Protein 3RU6 (pdb70)

Secondary structure (DSSP, 8-state):
-PEEEEE---SSHHHHHHHHHHTTTSS-EEEE-HHHHHHHTHHHHHHHHHH---EEEEEEEE-S-HHHHHHHHHHHHTTT-SEEEEEGGG-HHHHHHHHHHHTTSSSPPEEEEE-S-TT--HHHHHHHHSS-HHHHHHHHHHHHHHTT-SEEE--TTTHHHHHHHS-TTSEEEE----TT---SHHHHHHTT-SEEEE-HHHHTSS-HHHHHHHHHHHH-/--EEEEE---SSHHHHHHHHHHTTT-S-EEEEEHHHHHHHTHHHHHHHHTT---EEEEEEEE-S-HHHHHHHHHHHHTTT-SEEEEEGGG-HHHHHHHHHHHTTSSSPPEEEEE-S-TT--HHHHHHHHSS-HHHHHHHHHHHHHHTT--EEE--TTTHHHHHHHS-TTSEEEE----TT-----SHHHHHHTT-SEEEE-HHHHTSS-HHHHHHHHHHHH-/-EEEEE---SSHHHHHHHHHHTTTSS-EEEE-HHHHHHHHHHHHHHHHHH---EEEEEEEE-S-HHHHHHHHHHHHTTT-SEEEEEGGG-HHHHHHHHHHHTTSSS--EEEEE-S-TT--HHHHHHHHSS-HHHHHHHHHHHHHHTT--EEE--TTTHHHHHHHS-TTSEEEE-S--TT---HHHHHHTT-SEEEE-HHHHTSS-HHHHHHHHHHHH-/-EEEEE---SSHHHHHHHHHHTTT-S-EEEE-HHHHHHHHHHHHHHHHHH---EEEEEEEE-S-HHHHHHHHHHHHTTT-SEEEEEGGG-HHHHHHHHHHHTTSSS--EEEEE-S-TT--HHHHHHHHSS-HHHHHHHHHHHHHHTT--EEE--TTTHHHHHHHS-TTSEEEE----TT---SHHHHHHTT-SEEEE-HHHHTSS-HHHHHHHHHHH-

B-factor: mean 32.77, std 9.28, range [3.67, 71.97]

Nearest PDB structures (foldseek):
  3ru6-assembly2_B  TM=1.005E+00  e=9.379E-45  Campylobacter jejuni subsp. jejuni NCTC 11168 = ATCC 700819
  3ru6-assembly1_D  TM=1.003E+00  e=3.438E-42  Campylobacter jejuni subsp. jejuni NCTC 11168 = ATCC 700819
  3ru6-assembly2_C  TM=1.003E+00  e=3.361E-41  Campylobacter jejuni subsp. jejuni NCTC 11168 = ATCC 700819
  8cso-assembly2_D  TM=9.507E-01  e=3.913E-22  Klebsiella pneumoniae subsp. pneumoniae HS11286
  3nqe-assembly1_A  TM=8.770E-01  e=2.969E-15  Methanothermobacter thermautotrophicus

Structure (mmCIF, N/CA/C/O backbone):
data_3RU6
#
_entry.id   3RU6
#
_cell.length_a   44.598
_cell.length_b   108.308
_cell.length_c   97.707
_cell.angle_alpha   90.00
_cell.angle_beta   95.73
_cell.angle_gamma   90.00
#
_symmetry.space_group_name_H-M   'P 1 21 1'
#
loop_
_entity.id
_entity.type
_entity.pdbx_description
1 polymer "Orotidine 5'-phosphate decarboxylase"
2 non-polymer 'CHLORIDE ION'
3 non-polymer 'IODIDE ION'
4 water water
#
loop_
_atom_site.group_PDB
_atom_site.id
_atom_site.type_symbol
_atom_site.label_atom_id
_atom_site.label_alt_id
_atom_site.label_comp_id
_atom_site.label_asym_id
_atom_site.label_entity_id
_atom_site.label_seq_id
_atom_site.pdbx_PDB_ins_code
_atom_site.Cartn_x
_atom_site.Cartn_y
_atom_site.Cartn_z
_atom_site.occupancy
_atom_site.B_iso_or_equiv
_atom_site.auth_seq_id
_atom_site.auth_comp_id
_atom_site.auth_asym_id
_atom_site.auth_atom_id
_atom_site.pdbx_PDB_model_num
ATOM 1 N N . ALA A 1 24 ? -2.998 13.864 34.994 1.00 41.24 0 ALA A N 1
ATOM 2 C CA . ALA A 1 24 ? -4.385 13.720 35.494 1.00 40.22 0 ALA A CA 1
ATOM 3 C C . ALA A 1 24 ? -4.531 12.488 36.404 1.00 37.80 0 ALA A C 1
ATOM 4 O O . ALA A 1 24 ? -3.691 11.584 36.400 1.00 38.39 0 ALA A O 1
ATOM 6 N N . MET A 1 25 ? -5.594 12.497 37.196 1.00 36.34 1 MET A N 1
ATOM 7 C CA . MET A 1 25 ? -5.922 11.422 38.126 1.00 34.37 1 MET A CA 1
ATOM 8 C C . MET A 1 25 ? -5.998 10.076 37.390 1.00 31.74 1 MET A C 1
ATOM 9 O O . MET A 1 25 ? -6.688 9.957 36.381 1.00 31.52 1 MET A O 1
ATOM 14 N N . LYS A 1 26 ? -5.311 9.060 37.904 1.00 29.64 2 LYS A N 1
ATOM 15 C CA . LYS A 1 26 ? -5.306 7.750 37.261 1.00 28.38 2 LYS A CA 1
ATOM 16 C C . LYS A 1 26 ? -6.256 6.777 37.951 1.00 27.24 2 LYS A C 1
ATOM 17 O O . LYS A 1 26 ? -6.292 6.713 39.178 1.00 26.75 2 LYS A O 1
ATOM 23 N N . LEU A 1 27 ? -7.006 6.017 37.153 1.00 25.78 3 LEU A N 1
ATOM 24 C CA . LEU A 1 27 ? -7.981 5.038 37.665 1.00 25.29 3 LEU A CA 1
ATOM 25 C C . LEU A 1 27 ? -7.414 3.634 37.741 1.00 23.98 3 LEU A C 1
ATOM 26 O O . LEU A 1 27 ? -6.949 3.088 36.753 1.00 23.87 3 LEU A O 1
ATOM 31 N N . CYS A 1 28 ? -7.454 3.060 38.931 1.00 23.51 4 CYS A N 1
ATOM 32 C CA . CYS A 1 28 ? -6.992 1.701 39.147 1.00 23.45 4 CYS A CA 1
ATOM 33 C C . CYS A 1 28 ? -8.214 0.900 39.588 1.00 22.93 4 CYS A C 1
ATOM 34 O O . CYS A 1 28 ? -9.000 1.366 40.430 1.00 23.67 4 CYS A O 1
ATOM 37 N N . VAL A 1 29 ? -8.415 -0.261 38.982 1.00 22.65 5 VAL A N 1
ATOM 38 C CA . VAL A 1 29 ? -9.531 -1.120 39.311 1.00 22.45 5 VAL A CA 1
ATOM 39 C C . VAL A 1 29 ? -9.022 -2.270 40.183 1.00 22.92 5 VAL A C 1
ATOM 40 O O . VAL A 1 29 ? -8.043 -2.929 39.820 1.00 22.10 5 VAL A O 1
ATOM 44 N N . ALA A 1 30 ? -9.664 -2.486 41.326 1.00 22.12 6 ALA A N 1
ATOM 45 C CA . ALA A 1 30 ? -9.291 -3.576 42.233 1.00 22.62 6 ALA A CA 1
ATOM 46 C C . ALA A 1 30 ? -9.837 -4.886 41.682 1.00 23.41 6 ALA A C 1
ATOM 47 O O . ALA A 1 30 ? -11.050 -5.067 41.614 1.00 24.37 6 ALA A O 1
ATOM 49 N N . LEU A 1 31 ? -8.952 -5.793 41.262 1.00 24.40 7 LEU A N 1
ATOM 50 C CA . LEU A 1 31 ? -9.376 -7.106 40.730 1.00 25.16 7 LEU A CA 1
ATOM 51 C C . LEU A 1 31 ? -9.639 -8.042 41.878 1.00 25.91 7 LEU A C 1
ATOM 52 O O . LEU A 1 31 ? -8.884 -8.982 42.094 1.00 25.97 7 LEU A O 1
ATOM 57 N N . ASP A 1 32 ? -10.731 -7.810 42.595 1.00 25.91 8 ASP A N 1
ATOM 58 C CA . ASP A 1 32 ? -11.040 -8.613 43.772 1.00 26.48 8 ASP A CA 1
ATOM 59 C C . ASP A 1 32 ? -12.195 -9.584 43.624 1.00 27.30 8 ASP A C 1
ATOM 60 O O . ASP A 1 32 ? -12.835 -9.907 44.604 1.00 28.36 8 ASP A O 1
ATOM 65 N N . LEU A 1 33 ? -12.482 -10.032 42.402 1.00 28.95 9 LEU A N 1
ATOM 66 C CA . LEU A 1 33 ? -13.523 -11.047 42.218 1.00 29.38 9 LEU A CA 1
ATOM 67 C C . LEU A 1 33 ? -12.928 -12.301 42.900 1.00 29.63 9 LEU A C 1
ATOM 68 O O . LEU A 1 33 ? -11.715 -12.409 43.031 1.00 29.56 9 LEU A O 1
ATOM 73 N N . SER A 1 34 ? -13.766 -13.251 43.300 1.00 30.67 10 SER A N 1
ATOM 74 C CA . SER A 1 34 ? -13.284 -14.414 44.060 1.00 31.36 10 SER A CA 1
ATOM 75 C C . SER A 1 34 ? -12.434 -15.470 43.372 1.00 30.93 10 SER A C 1
ATOM 76 O O . SER A 1 34 ? -11.674 -16.156 44.047 1.00 31.37 10 SER A O 1
ATOM 79 N N . THR A 1 35 ? -12.546 -15.622 42.059 1.00 30.75 11 THR A N 1
ATOM 80 C CA . THR A 1 35 ? -11.769 -16.632 41.369 1.00 30.33 11 THR A CA 1
ATOM 81 C C . THR A 1 35 ? -10.941 -16.028 40.261 1.00 30.05 11 THR A C 1
ATOM 82 O O . THR A 1 35 ? -11.276 -14.978 39.717 1.00 28.45 11 THR A O 1
ATOM 86 N N . LYS A 1 36 ? -9.882 -16.718 39.894 1.00 29.36 12 LYS A N 1
ATOM 87 C CA . LYS A 1 36 ? -9.031 -16.235 38.836 1.00 30.18 12 LYS A CA 1
ATOM 88 C C . LYS A 1 36 ? -9.748 -16.129 37.473 1.00 29.93 12 LYS A C 1
ATOM 89 O O . LYS A 1 36 ? -9.473 -15.205 36.703 1.00 28.73 12 LYS A O 1
ATOM 95 N N A GLU A 1 37 ? -10.657 -17.052 37.183 0.50 30.30 13 GLU A N 1
ATOM 96 N N B GLU A 1 37 ? -10.685 -17.048 37.222 0.50 30.33 13 GLU A N 1
ATOM 97 C CA A GLU A 1 37 ? -11.384 -16.981 35.922 0.50 30.99 13 GLU A CA 1
ATOM 98 C CA B GLU A 1 37 ? -11.482 -17.042 35.988 0.50 31.08 13 GLU A CA 1
ATOM 99 C C A GLU A 1 37 ? -12.201 -15.683 35.864 0.50 29.75 13 GLU A C 1
ATOM 100 C C B GLU A 1 37 ? -12.221 -15.720 35.873 0.50 29.83 13 GLU A C 1
ATOM 101 O O A GLU A 1 37 ? -12.232 -15.016 34.832 0.50 29.78 13 GLU A O 1
ATOM 102 O O B GLU A 1 37 ? -12.214 -15.075 34.827 0.50 29.85 13 GLU A O 1
ATOM 113 N N . GLU A 1 38 ? -12.854 -15.327 36.971 1.00 29.01 14 GLU A N 1
ATOM 114 C CA . GLU A 1 38 ? -13.646 -14.086 37.035 1.00 28.59 14 GLU A CA 1
ATOM 115 C C . GLU A 1 38 ? -12.781 -12.834 36.862 1.00 27.30 14 GLU A C 1
ATOM 116 O O . GLU A 1 38 ? -13.157 -11.903 36.131 1.00 25.89 14 GLU A O 1
ATOM 122 N N . CYS A 1 39 ? -11.627 -12.806 37.534 1.00 26.58 15 CYS A N 1
ATOM 123 C CA . CYS A 1 39 ? -10.715 -11.661 37.415 1.00 26.07 15 CYS A CA 1
ATOM 124 C C . CYS A 1 39 ? -10.174 -11.492 35.980 1.00 25.68 15 CYS A C 1
ATOM 125 O O . CYS A 1 39 ? -10.064 -10.368 35.473 1.00 24.52 15 CYS A O 1
ATOM 128 N N . LEU A 1 40 ? -9.799 -12.598 35.343 1.00 26.24 16 LEU A N 1
ATOM 129 C CA . LEU A 1 40 ? -9.290 -12.524 33.967 1.00 26.94 16 LEU A CA 1
ATOM 130 C C . LEU A 1 40 ? -10.392 -12.097 33.017 1.00 27.00 16 LEU A C 1
ATOM 131 O O . LEU A 1 40 ? -10.148 -11.335 32.079 1.00 27.40 16 LEU A O 1
ATOM 136 N N . GLN A 1 41 ? -11.620 -12.542 33.282 1.00 27.38 17 GLN A N 1
ATOM 137 C CA . GLN A 1 41 ? -12.737 -12.185 32.422 1.00 27.61 17 GLN A CA 1
ATOM 138 C C . GLN A 1 41 ? -13.012 -10.680 32.578 1.00 26.77 17 GLN A C 1
ATOM 139 O O . GLN A 1 41 ? -13.345 -10.005 31.609 1.00 26.34 17 GLN A O 1
ATOM 145 N N . LEU A 1 42 ? -12.864 -10.155 33.802 1.00 25.58 18 LEU A N 1
ATOM 146 C CA . LEU A 1 42 ? -13.073 -8.733 34.025 1.00 25.59 18 LEU A CA 1
ATOM 147 C C . LEU A 1 42 ? -12.002 -7.960 33.248 1.00 25.00 18 LEU A C 1
ATOM 148 O O . LEU A 1 42 ? -12.311 -7.000 32.544 1.00 25.97 18 LEU A O 1
ATOM 153 N N . ALA A 1 43 ? -10.742 -8.382 33.351 1.00 24.42 19 ALA A N 1
ATOM 154 C CA . ALA A 1 43 ? -9.665 -7.694 32.618 1.00 24.39 19 ALA A CA 1
ATOM 155 C C . ALA A 1 43 ? -10.001 -7.635 31.139 1.00 25.63 19 ALA A C 1
ATOM 156 O O . ALA A 1 43 ? -9.861 -6.580 30.503 1.00 23.76 19 ALA A O 1
ATOM 158 N N . LYS A 1 44 ? -10.462 -8.761 30.583 1.00 26.40 20 LYS A N 1
ATOM 159 C CA . LYS A 1 44 ? -10.841 -8.809 29.180 1.00 28.05 20 LYS A CA 1
ATOM 160 C C . LYS A 1 44 ? -11.935 -7.772 28.852 1.00 28.46 20 LYS A C 1
ATOM 161 O O . LYS A 1 44 ? -11.891 -7.129 27.801 1.00 28.55 20 LYS A O 1
ATOM 167 N N A GLU A 1 45 ? -12.896 -7.617 29.761 0.50 28.05 21 GLU A N 1
ATOM 168 N N B GLU A 1 45 ? -12.914 -7.618 29.739 0.50 28.06 21 GLU A N 1
ATOM 169 C CA A GLU A 1 45 ? -13.991 -6.667 29.582 0.50 28.84 21 GLU A CA 1
ATOM 170 C CA B GLU A 1 45 ? -13.990 -6.640 29.531 0.50 28.87 21 GLU A CA 1
ATOM 171 C C A GLU A 1 45 ? -13.495 -5.214 29.546 0.50 28.13 21 GLU A C 1
ATOM 172 C C B GLU A 1 45 ? -13.493 -5.196 29.540 0.50 28.13 21 GLU A C 1
ATOM 173 O O A GLU A 1 45 ? -14.136 -4.360 28.945 0.50 28.69 21 GLU A O 1
ATOM 174 O O B GLU A 1 45 ? -14.135 -4.322 28.970 0.50 28.72 21 GLU A O 1
ATOM 185 N N . LEU A 1 46 ? -12.355 -4.950 30.185 1.00 27.07 22 LEU A N 1
ATOM 186 C CA . LEU A 1 46 ? -11.788 -3.590 30.266 1.00 26.86 22 LEU A CA 1
ATOM 187 C C . LEU A 1 46 ? -10.623 -3.309 29.305 1.00 27.68 22 LEU A C 1
ATOM 188 O O . LEU A 1 46 ? -9.945 -2.277 29.423 1.00 25.33 22 LEU A O 1
ATOM 193 N N . LYS A 1 47 ? -10.420 -4.210 28.347 1.00 28.37 23 LYS A N 1
ATOM 194 C CA . LYS A 1 47 ? -9.343 -4.091 27.387 1.00 31.30 23 LYS A CA 1
ATOM 195 C C . LYS A 1 47 ? -9.413 -2.777 26.615 1.00 32.19 23 LYS A C 1
ATOM 196 O O . LYS A 1 47 ? -10.499 -2.324 26.236 1.00 32.19 23 LYS A O 1
ATOM 202 N N . ASN A 1 48 ? -8.247 -2.157 26.426 1.00 33.19 24 ASN A N 1
ATOM 203 C CA . ASN A 1 48 ? -8.120 -0.897 25.670 1.00 34.90 24 ASN A CA 1
ATOM 204 C C . ASN A 1 48 ? -8.475 0.378 26.445 1.00 34.19 24 ASN A C 1
ATOM 205 O O . ASN A 1 48 ? -8.448 1.457 25.883 1.00 35.57 24 ASN A O 1
ATOM 210 N N . LEU A 1 49 ? -8.824 0.250 27.725 1.00 32.96 25 LEU A N 1
ATOM 211 C CA . LEU A 1 49 ? -9.127 1.426 28.540 1.00 32.65 25 LEU A CA 1
ATOM 212 C C . LEU A 1 49 ? -7.836 1.814 29.220 1.00 32.75 25 LEU A C 1
ATOM 213 O O . LEU A 1 49 ? -7.054 0.938 29.602 1.00 31.65 25 LEU A O 1
ATOM 218 N N . ASP A 1 50 ? -7.631 3.112 29.425 1.00 33.40 26 ASP A N 1
ATOM 219 C CA . ASP A 1 50 ? -6.417 3.588 30.067 1.00 34.35 26 ASP A CA 1
ATOM 220 C C . ASP A 1 50 ? -6.598 3.493 31.581 1.00 32.94 26 ASP A C 1
ATOM 221 O O . ASP A 1 50 ? -6.952 4.469 32.246 1.00 33.89 26 ASP A O 1
ATOM 226 N N . ILE A 1 51 ? -6.391 2.292 32.113 1.00 31.17 27 ILE A N 1
ATOM 227 C CA . ILE A 1 51 ? -6.536 2.061 33.530 1.00 28.87 27 ILE A CA 1
ATOM 228 C C . ILE A 1 51 ? -5.462 1.138 34.064 1.00 27.33 27 ILE A C 1
ATOM 229 O O . ILE A 1 51 ? -4.747 0.472 33.318 1.00 26.97 27 ILE A O 1
ATOM 234 N N . TRP A 1 52 ? -5.349 1.136 35.374 1.00 24.59 28 TRP A N 1
ATOM 235 C CA . TRP A 1 52 ? -4.422 0.285 36.082 1.00 23.30 28 TRP A CA 1
ATOM 236 C C . TRP A 1 52 ? -5.257 -0.807 36.687 1.00 22.12 28 TRP A C 1
ATOM 237 O O . TRP A 1 52 ? -6.460 -0.616 36.904 1.00 22.68 28 TRP A O 1
ATOM 248 N N . LEU A 1 53 ? -4.631 -1.939 36.962 1.00 21.47 29 LEU A N 1
ATOM 249 C CA . LEU A 1 53 ? -5.301 -3.057 37.618 1.00 21.14 29 LEU A CA 1
ATOM 250 C C . LEU A 1 53 ? -4.551 -3.346 38.905 1.00 20.52 29 LEU A C 1
ATOM 251 O O . LEU A 1 53 ? -3.315 -3.327 38.914 1.00 19.87 29 LEU A O 1
ATOM 256 N N . LYS A 1 54 ? -5.278 -3.582 39.998 1.00 20.24 30 LYS A N 1
ATOM 257 C CA . LYS A 1 54 ? -4.637 -3.901 41.280 1.00 20.06 30 LYS A CA 1
ATOM 258 C C . LYS A 1 54 ? -4.855 -5.369 41.619 1.00 20.55 30 LYS A C 1
ATOM 259 O O . LYS A 1 54 ? -5.989 -5.832 41.659 1.00 20.99 30 LYS A O 1
ATOM 265 N N . VAL A 1 55 ? -3.758 -6.081 41.888 1.00 20.34 31 VAL A N 1
ATOM 266 C CA . VAL A 1 55 ? -3.792 -7.501 42.255 1.00 21.30 31 VAL A CA 1
ATOM 267 C C . VAL A 1 55 ? -3.415 -7.591 43.737 1.00 20.57 31 VAL A C 1
ATOM 268 O O . VAL A 1 55 ? -2.361 -7.101 44.136 1.00 21.26 31 VAL A O 1
ATOM 272 N N . GLY A 1 56 ? -4.292 -8.197 44.537 1.00 20.77 32 GLY A N 1
ATOM 273 C CA . GLY A 1 56 ? -4.092 -8.326 45.997 1.00 20.90 32 GLY A CA 1
ATOM 274 C C . GLY A 1 56 ? -3.425 -9.603 46.499 1.00 20.95 32 GLY A C 1
ATOM 275 O O . GLY A 1 56 ? -3.110 -10.526 45.729 1.00 21.18 32 GLY A O 1
ATOM 276 N N . LEU A 1 57 ? -3.322 -9.674 47.814 1.00 20.59 33 LEU A N 1
ATOM 277 C CA . LEU A 1 57 ? -2.679 -10.771 48.507 1.00 21.68 33 LEU A CA 1
ATOM 278 C C . LEU A 1 57 ? -3.265 -12.160 48.252 1.00 23.06 33 LEU A C 1
ATOM 279 O O . LEU A 1 57 ? -2.536 -13.078 47.872 1.00 22.81 33 LEU A O 1
ATOM 284 N N . ARG A 1 58 ? -4.575 -12.333 48.412 1.00 24.07 34 ARG A N 1
ATOM 285 C CA . ARG A 1 58 ? -5.135 -13.669 48.216 1.00 24.97 34 ARG A CA 1
ATOM 286 C C . ARG A 1 58 ? -4.935 -14.205 46.795 1.00 24.40 34 ARG A C 1
ATOM 287 O O . ARG A 1 58 ? -4.606 -15.392 46.616 1.00 24.36 34 ARG A O 1
ATOM 295 N N . ALA A 1 59 ? -5.101 -13.341 45.798 1.00 23.57 35 ALA A N 1
ATOM 296 C CA . ALA A 1 59 ? -4.918 -13.729 44.418 1.00 24.03 35 ALA A CA 1
ATOM 297 C C . ALA A 1 59 ? -3.486 -14.172 44.145 1.00 24.13 35 ALA A C 1
ATOM 298 O O . ALA A 1 59 ? -3.242 -15.176 43.443 1.00 24.06 35 ALA A O 1
ATOM 300 N N . TYR A 1 60 ? -2.528 -13.447 44.698 1.00 22.88 36 TYR A N 1
ATOM 301 C CA . TYR A 1 60 ? -1.138 -13.789 44.462 1.00 24.08 36 TYR A CA 1
ATOM 302 C C . TYR A 1 60 ? -0.756 -15.072 45.209 1.00 25.31 36 TYR A C 1
ATOM 303 O O . TYR A 1 60 ? -0.079 -15.930 44.650 1.00 24.66 36 TYR A O 1
ATOM 312 N N . LEU A 1 61 ? -1.207 -15.218 46.454 1.00 24.65 37 LEU A N 1
ATOM 313 C CA . LEU A 1 61 ? -0.904 -16.425 47.222 1.00 25.95 37 LEU A CA 1
ATOM 314 C C . LEU A 1 61 ? -1.442 -17.675 46.542 1.00 28.05 37 LEU A C 1
ATOM 315 O O . LEU A 1 61 ? -0.815 -18.734 46.570 1.00 28.43 37 LEU A O 1
ATOM 320 N N . ARG A 1 62 ? -2.610 -17.539 45.931 1.00 28.61 38 ARG A N 1
ATOM 321 C CA . ARG A 1 62 ? -3.258 -18.653 45.289 1.00 30.61 38 ARG A CA 1
ATOM 322 C C . ARG A 1 62 ? -2.710 -19.022 43.922 1.00 31.61 38 ARG A C 1
ATOM 323 O O . ARG A 1 62 ? -2.474 -20.194 43.658 1.00 33.18 38 ARG A O 1
ATOM 331 N N . ASP A 1 63 ? -2.482 -18.029 43.067 1.00 31.11 39 ASP A N 1
ATOM 332 C CA . ASP A 1 63 ? -2.022 -18.290 41.704 1.00 32.76 39 ASP A CA 1
ATOM 333 C C . ASP A 1 63 ? -0.587 -17.905 41.386 1.00 32.36 39 ASP A C 1
ATOM 334 O O . ASP A 1 63 ? -0.027 -18.373 40.408 1.00 33.13 39 ASP A O 1
ATOM 339 N N . GLY A 1 64 ? 0.003 -17.034 42.191 1.00 30.51 40 GLY A N 1
ATOM 340 C CA . GLY A 1 64 ? 1.407 -16.650 41.987 1.00 30.30 40 GLY A CA 1
ATOM 341 C C . GLY A 1 64 ? 1.739 -15.819 40.768 1.00 29.89 40 GLY A C 1
ATOM 342 O O . GLY A 1 64 ? 0.857 -15.230 40.129 1.00 28.83 40 GLY A O 1
ATOM 343 N N . PHE A 1 65 ? 3.026 -15.815 40.407 1.00 30.71 41 PHE A N 1
ATOM 344 C CA . PHE A 1 65 ? 3.496 -15.014 39.275 1.00 31.32 41 PHE A CA 1
ATOM 345 C C . PHE A 1 65 ? 2.824 -15.296 37.929 1.00 31.28 41 PHE A C 1
ATOM 346 O O . PHE A 1 65 ? 2.708 -14.392 37.102 1.00 31.11 41 PHE A O 1
ATOM 354 N N A LYS A 1 66 ? 2.399 -16.537 37.701 0.50 31.76 42 LYS A N 1
ATOM 355 N N B LYS A 1 66 ? 2.384 -16.532 37.717 0.50 31.57 42 LYS A N 1
ATOM 356 C CA A LYS A 1 66 ? 1.758 -16.882 36.432 0.50 32.40 42 LYS A CA 1
ATOM 357 C CA B LYS A 1 66 ? 1.743 -16.897 36.462 0.50 32.05 42 LYS A CA 1
ATOM 358 C C A LYS A 1 66 ? 0.496 -16.050 36.185 0.50 31.29 42 LYS A C 1
ATOM 359 C C B LYS A 1 66 ? 0.505 -16.047 36.193 0.50 31.12 42 LYS A C 1
ATOM 360 O O A LYS A 1 66 ? 0.170 -15.739 35.039 0.50 31.17 42 LYS A O 1
ATOM 361 O O B LYS A 1 66 ? 0.201 -15.725 35.043 0.50 31.02 42 LYS A O 1
ATOM 372 N N . PHE A 1 67 ? -0.204 -15.678 37.255 1.00 30.07 43 PHE A N 1
ATOM 373 C CA . PHE A 1 67 ? -1.409 -14.861 37.122 1.00 29.52 43 PHE A CA 1
ATOM 374 C C . PHE A 1 67 ? -1.047 -13.480 36.566 1.00 29.05 43 PHE A C 1
ATOM 375 O O . PHE A 1 67 ? -1.782 -12.924 35.745 1.00 28.07 43 PHE A O 1
ATOM 383 N N . ILE A 1 68 ? 0.095 -12.936 36.995 1.00 28.44 44 ILE A N 1
ATOM 384 C CA . ILE A 1 68 ? 0.543 -11.640 36.486 1.00 28.94 44 ILE A CA 1
ATOM 385 C C . ILE A 1 68 ? 0.876 -11.798 35.001 1.00 28.57 44 ILE A C 1
ATOM 386 O O . ILE A 1 68 ? 0.541 -10.954 34.184 1.00 27.87 44 ILE A O 1
ATOM 391 N N . GLU A 1 69 ? 1.528 -12.898 34.655 1.00 29.92 45 GLU A N 1
ATOM 392 C CA . GLU A 1 69 ? 1.868 -13.156 33.247 1.00 31.33 45 GLU A CA 1
ATOM 393 C C . GLU A 1 69 ? 0.577 -13.227 32.398 1.00 30.66 45 GLU A C 1
ATOM 394 O O . GLU A 1 69 ? 0.496 -12.634 31.327 1.00 30.30 45 GLU A O 1
ATOM 400 N N . GLU A 1 70 ? -0.433 -13.926 32.903 1.00 30.44 46 GLU A N 1
ATOM 401 C CA . GLU A 1 70 ? -1.717 -14.060 32.177 1.00 31.43 46 GLU A CA 1
ATOM 402 C C . GLU A 1 70 ? -2.452 -12.724 32.048 1.00 30.20 46 GLU A C 1
ATOM 403 O O . GLU A 1 70 ? -3.063 -12.457 31.024 1.00 30.27 46 GLU A O 1
ATOM 409 N N . LEU A 1 71 ? -2.399 -11.876 33.084 1.00 29.59 47 LEU A N 1
ATOM 410 C CA . LEU A 1 71 ? -3.041 -10.573 32.985 1.00 29.50 47 LEU A CA 1
ATOM 411 C C . LEU A 1 71 ? -2.394 -9.751 31.927 1.00 29.83 47 LEU A C 1
ATOM 412 O O . LEU A 1 71 ? -3.070 -9.043 31.196 1.00 30.10 47 LEU A O 1
ATOM 417 N N . LYS A 1 72 ? -1.071 -9.828 31.861 1.00 30.90 48 LYS A N 1
ATOM 418 C CA . LYS A 1 72 ? -0.299 -9.067 30.887 1.00 32.58 48 LYS A CA 1
ATOM 419 C C . LYS A 1 72 ? -0.606 -9.518 29.461 1.00 33.15 48 LYS A C 1
ATOM 420 O O . LYS A 1 72 ? -0.457 -8.745 28.518 1.00 34.43 48 LYS A O 1
ATOM 426 N N . LYS A 1 73 ? -1.059 -10.763 29.301 1.00 32.70 49 LYS A N 1
ATOM 427 C CA . LYS A 1 73 ? -1.426 -11.262 27.982 1.00 33.62 49 LYS A CA 1
ATOM 428 C C . LYS A 1 73 ? -2.798 -10.701 27.547 1.00 32.72 49 LYS A C 1
ATOM 429 O O . LYS A 1 73 ? -3.121 -10.707 26.364 1.00 31.80 49 LYS A O 1
ATOM 435 N N . VAL A 1 74 ? -3.618 -10.243 28.504 1.00 30.86 50 VAL A N 1
ATOM 436 C CA . VAL A 1 74 ? -4.937 -9.689 28.157 1.00 31.31 50 VAL A CA 1
ATOM 437 C C . VAL A 1 74 ? -4.764 -8.356 27.408 1.00 31.98 50 VAL A C 1
ATOM 438 O O . VAL A 1 74 ? -5.339 -8.152 26.340 1.00 31.26 50 VAL A O 1
ATOM 442 N N . ASP A 1 75 ? -3.963 -7.456 27.981 1.00 32.62 51 ASP A N 1
ATOM 443 C CA . ASP A 1 75 ? -3.710 -6.146 27.376 1.00 34.02 51 ASP A CA 1
ATOM 444 C C . ASP A 1 75 ? -2.490 -5.555 28.083 1.00 34.59 51 ASP A C 1
ATOM 445 O O . ASP A 1 75 ? -2.001 -6.123 29.078 1.00 33.88 51 ASP A O 1
ATOM 450 N N . ASP A 1 76 ? -2.040 -4.389 27.627 1.00 35.33 52 ASP A N 1
ATOM 451 C CA . ASP A 1 76 ? -0.875 -3.731 28.212 1.00 36.35 52 ASP A CA 1
ATOM 452 C C . ASP A 1 76 ? -1.233 -2.906 29.448 1.00 33.93 52 ASP A C 1
ATOM 453 O O . ASP A 1 76 ? -0.791 -1.769 29.586 1.00 34.10 52 ASP A O 1
ATOM 458 N N . PHE A 1 77 ? -2.022 -3.469 30.356 1.00 31.93 53 PHE A N 1
ATOM 459 C CA . PHE A 1 77 ? -2.403 -2.735 31.557 1.00 29.99 53 PHE A CA 1
ATOM 460 C C . PHE A 1 77 ? -1.227 -2.479 32.485 1.00 28.88 53 PHE A C 1
ATOM 461 O O . PHE A 1 77 ? -0.315 -3.301 32.575 1.00 28.34 53 PHE A O 1
ATOM 469 N N . LYS A 1 78 ? -1.241 -1.331 33.159 1.00 27.96 54 LYS A N 1
ATOM 470 C CA . LYS A 1 78 ? -0.227 -1.035 34.166 1.00 27.22 54 LYS A CA 1
ATOM 471 C C . LYS A 1 78 ? -0.737 -1.830 35.374 1.00 25.86 54 LYS A C 1
ATOM 472 O O . LYS A 1 78 ? -1.951 -1.802 35.676 1.00 22.79 54 LYS A O 1
ATOM 478 N N . ILE A 1 79 ? 0.159 -2.520 36.069 1.00 24.26 55 ILE A N 1
ATOM 479 C CA . ILE A 1 79 ? -0.240 -3.338 37.201 1.00 24.20 55 ILE A CA 1
ATOM 480 C C . ILE A 1 79 ? 0.327 -2.912 38.558 1.00 23.06 55 ILE A C 1
ATOM 481 O O . ILE A 1 79 ? 1.522 -2.704 38.704 1.00 22.38 55 ILE A O 1
ATOM 486 N N . PHE A 1 80 ? -0.557 -2.814 39.547 1.00 21.89 56 PHE A N 1
ATOM 487 C CA . PHE A 1 80 ? -0.164 -2.514 40.918 1.00 21.56 56 PHE A CA 1
ATOM 488 C C . PHE A 1 80 ? -0.324 -3.757 41.789 1.00 21.41 56 PHE A C 1
ATOM 489 O O . PHE A 1 80 ? -1.439 -4.149 42.132 1.00 20.74 56 PHE A O 1
ATOM 497 N N . LEU A 1 81 ? 0.800 -4.376 42.136 1.00 21.70 57 LEU A N 1
ATOM 498 C CA . LEU A 1 81 ? 0.802 -5.629 42.911 1.00 21.86 57 LEU A CA 1
ATOM 499 C C . LEU A 1 81 ? 0.820 -5.168 44.344 1.00 22.48 57 LEU A C 1
ATOM 500 O O . LEU A 1 81 ? 1.839 -4.661 44.842 1.00 23.54 57 LEU A O 1
ATOM 505 N N . ASP A 1 82 ? -0.329 -5.328 44.987 1.00 21.20 58 ASP A N 1
ATOM 506 C CA . ASP A 1 82 ? -0.583 -4.875 46.360 1.00 21.84 58 ASP A CA 1
ATOM 507 C C . ASP A 1 82 ? -0.408 -5.986 47.383 1.00 21.28 58 ASP A C 1
ATOM 508 O O . ASP A 1 82 ? -1.366 -6.661 47.736 1.00 22.96 58 ASP A O 1
ATOM 513 N N A LEU A 1 83 ? 0.819 -6.159 47.882 0.50 20.70 59 LEU A N 1
ATOM 514 N N B LEU A 1 83 ? 0.846 -6.209 47.744 0.50 20.89 59 LEU A N 1
ATOM 515 C CA A LEU A 1 83 ? 1.111 -7.200 48.897 0.50 20.48 59 LEU A CA 1
ATOM 516 C CA B LEU A 1 83 ? 1.244 -7.193 48.721 0.50 20.72 59 LEU A CA 1
ATOM 517 C C A LEU A 1 83 ? 1.475 -6.627 50.275 0.50 19.90 59 LEU A C 1
ATOM 518 C C B LEU A 1 83 ? 1.993 -6.270 49.673 0.50 20.77 59 LEU A C 1
ATOM 519 O O A LEU A 1 83 ? 1.565 -7.358 51.244 0.50 20.93 59 LEU A O 1
ATOM 520 O O B LEU A 1 83 ? 3.117 -5.853 49.384 0.50 21.63 59 LEU A O 1
ATOM 529 N N A LYS A 1 84 ? 1.712 -5.327 50.345 0.50 19.99 60 LYS A N 1
ATOM 530 N N B LYS A 1 84 ? 1.332 -5.881 50.753 0.50 20.39 60 LYS A N 1
ATOM 531 C CA A LYS A 1 84 ? 2.028 -4.661 51.628 0.50 19.47 60 LYS A CA 1
ATOM 532 C CA B LYS A 1 84 ? 1.902 -4.943 51.731 0.50 20.07 60 LYS A CA 1
ATOM 533 C C A LYS A 1 84 ? 3.093 -5.371 52.489 0.50 19.94 60 LYS A C 1
ATOM 534 C C B LYS A 1 84 ? 3.064 -5.572 52.496 0.50 20.41 60 LYS A C 1
ATOM 535 O O A LYS A 1 84 ? 2.868 -5.690 53.665 0.50 20.19 60 LYS A O 1
ATOM 536 O O B LYS A 1 84 ? 2.895 -6.012 53.639 0.50 20.83 60 LYS A O 1
ATOM 547 N N . PHE A 1 85 ? 4.261 -5.569 51.904 1.00 20.78 61 PHE A N 1
ATOM 548 C CA . PHE A 1 85 ? 5.392 -6.222 52.593 1.00 21.28 61 PHE A CA 1
ATOM 549 C C . PHE A 1 85 ? 5.749 -5.546 53.922 1.00 20.42 61 PHE A C 1
ATOM 550 O O . PHE A 1 85 ? 5.763 -4.322 54.031 1.00 21.25 61 PHE A O 1
ATOM 558 N N . HIS A 1 86 ? 6.056 -6.362 54.922 1.00 20.89 62 HIS A N 1
ATOM 559 C CA . HIS A 1 86 ? 6.405 -5.849 56.240 1.00 20.69 62 HIS A CA 1
ATOM 560 C C . HIS A 1 86 ? 7.228 -6.939 56.914 1.00 21.31 62 HIS A C 1
ATOM 561 O O . HIS A 1 86 ? 6.665 -7.884 57.486 1.00 21.45 62 HIS A O 1
ATOM 568 N N . ASP A 1 87 ? 8.546 -6.814 56.873 1.00 20.97 63 ASP A N 1
ATOM 569 C CA . ASP A 1 87 ? 9.406 -7.829 57.449 1.00 21.04 63 ASP A CA 1
ATOM 570 C C . ASP A 1 87 ? 10.722 -7.101 57.747 1.00 21.55 63 ASP A C 1
ATOM 571 O O . ASP A 1 87 ? 10.758 -5.842 57.739 1.00 21.01 63 ASP A O 1
ATOM 576 N N . ILE A 1 88 ? 11.782 -7.849 58.034 1.00 22.38 64 ILE A N 1
ATOM 577 C CA . ILE A 1 88 ? 13.078 -7.235 58.315 1.00 22.97 64 ILE A CA 1
ATOM 578 C C . ILE A 1 88 ? 13.584 -6.625 57.009 1.00 23.45 64 ILE A C 1
ATOM 579 O O . ILE A 1 88 ? 13.168 -7.054 55.915 1.00 21.93 64 ILE A O 1
ATOM 584 N N . PRO A 1 89 ? 14.451 -5.601 57.100 1.00 23.92 65 PRO A N 1
ATOM 585 C CA . PRO A 1 89 ? 14.938 -4.932 55.886 1.00 24.46 65 PRO A CA 1
ATOM 586 C C . PRO A 1 89 ? 15.444 -5.803 54.709 1.00 24.92 65 PRO A C 1
ATOM 587 O O . PRO A 1 89 ? 14.959 -5.633 53.584 1.00 24.04 65 PRO A O 1
ATOM 591 N N A ASN A 1 90 ? 16.391 -6.707 54.948 0.70 25.98 66 ASN A N 1
ATOM 592 N N B ASN A 1 90 ? 16.392 -6.704 54.975 0.30 25.34 66 ASN A N 1
ATOM 593 C CA A ASN A 1 90 ? 16.910 -7.533 53.857 0.70 27.23 66 ASN A CA 1
ATOM 594 C CA B ASN A 1 90 ? 16.940 -7.583 53.937 0.30 25.91 66 ASN A CA 1
ATOM 595 C C A ASN A 1 90 ? 15.810 -8.389 53.215 0.70 26.26 66 ASN A C 1
ATOM 596 C C B ASN A 1 90 ? 15.855 -8.428 53.248 0.30 25.48 66 ASN A C 1
ATOM 597 O O A ASN A 1 90 ? 15.834 -8.624 52.013 0.70 26.93 66 ASN A O 1
ATOM 598 O O B ASN A 1 90 ? 15.926 -8.679 52.047 0.30 25.85 66 ASN A O 1
ATOM 607 N N . THR A 1 91 ? 14.871 -8.883 54.025 1.00 24.78 67 THR A N 1
ATOM 608 C CA . THR A 1 91 ? 13.771 -9.709 53.496 1.00 24.47 67 THR A CA 1
ATOM 609 C C . THR A 1 91 ? 12.829 -8.874 52.608 1.00 24.18 67 THR A C 1
ATOM 610 O O . THR A 1 91 ? 12.365 -9.348 51.575 1.00 25.90 67 THR A O 1
ATOM 614 N N . MET A 1 92 ? 12.557 -7.636 53.004 1.00 24.14 68 MET A N 1
ATOM 615 C CA . MET A 1 92 ? 11.704 -6.758 52.198 1.00 23.26 68 MET A CA 1
ATOM 616 C C . MET A 1 92 ? 12.422 -6.392 50.900 1.00 23.21 68 MET A C 1
ATOM 617 O O . MET A 1 92 ? 11.795 -6.306 49.835 1.00 23.09 68 MET A O 1
ATOM 622 N N . ALA A 1 93 ? 13.742 -6.196 50.979 1.00 23.67 69 ALA A N 1
ATOM 623 C CA . ALA A 1 93 ? 14.524 -5.879 49.791 1.00 23.95 69 ALA A CA 1
ATOM 624 C C . ALA A 1 93 ? 14.417 -7.056 48.827 1.00 24.23 69 ALA A C 1
ATOM 625 O O . ALA A 1 93 ? 14.121 -6.866 47.655 1.00 24.64 69 ALA A O 1
ATOM 627 N N . ASP A 1 94 ? 14.613 -8.269 49.345 1.00 24.97 70 ASP A N 1
ATOM 628 C CA . ASP A 1 94 ? 14.524 -9.487 48.540 1.00 26.16 70 ASP A CA 1
ATOM 629 C C . ASP A 1 94 ? 13.124 -9.650 47.916 1.00 25.60 70 ASP A C 1
ATOM 630 O O . ASP A 1 94 ? 13.002 -10.040 46.738 1.00 25.94 70 ASP A O 1
ATOM 635 N N . ALA A 1 95 ? 12.077 -9.364 48.701 1.00 24.79 71 ALA A N 1
ATOM 636 C CA . ALA A 1 95 ? 10.684 -9.479 48.225 1.00 24.56 71 ALA A CA 1
ATOM 637 C C . ALA A 1 95 ? 10.381 -8.507 47.114 1.00 24.25 71 ALA A C 1
ATOM 638 O O . ALA A 1 95 ? 9.775 -8.893 46.106 1.00 24.10 71 ALA A O 1
ATOM 640 N N . CYS A 1 96 ? 10.726 -7.233 47.323 1.00 23.16 72 CYS A N 1
ATOM 641 C CA . CYS A 1 96 ? 10.497 -6.213 46.311 1.00 23.94 72 CYS A CA 1
ATOM 642 C C . CYS A 1 96 ? 11.266 -6.569 45.034 1.00 24.34 72 CYS A C 1
ATOM 643 O O . CYS A 1 96 ? 10.774 -6.367 43.925 1.00 24.56 72 CYS A O 1
ATOM 646 N N . GLU A 1 97 ? 12.475 -7.081 45.190 1.00 25.24 73 GLU A N 1
ATOM 647 C CA . GLU A 1 97 ? 13.265 -7.485 44.026 1.00 26.68 73 GLU A CA 1
ATOM 648 C C . GLU A 1 97 ? 12.561 -8.608 43.242 1.00 27.37 73 GLU A C 1
ATOM 649 O O . GLU A 1 97 ? 12.461 -8.557 41.997 1.00 28.01 73 GLU A O 1
ATOM 655 N N A GLU A 1 98 ? 12.095 -9.635 43.946 0.50 27.67 74 GLU A N 1
ATOM 656 N N B GLU A 1 98 ? 12.073 -9.604 43.974 0.50 27.51 74 GLU A N 1
ATOM 657 C CA A GLU A 1 98 ? 11.431 -10.752 43.271 0.50 28.54 74 GLU A CA 1
ATOM 658 C CA B GLU A 1 98 ? 11.412 -10.750 43.368 0.50 28.28 74 GLU A CA 1
ATOM 659 C C A GLU A 1 98 ? 10.189 -10.327 42.493 0.50 27.99 74 GLU A C 1
ATOM 660 C C B GLU A 1 98 ? 10.200 -10.341 42.529 0.50 27.87 74 GLU A C 1
ATOM 661 O O A GLU A 1 98 ? 10.016 -10.740 41.345 0.50 28.57 74 GLU A O 1
ATOM 662 O O B GLU A 1 98 ? 10.064 -10.774 41.383 0.50 28.47 74 GLU A O 1
ATOM 673 N N . VAL A 1 99 ? 9.333 -9.501 43.091 1.00 26.91 75 VAL A N 1
ATOM 674 C CA . VAL A 1 99 ? 8.137 -9.055 42.373 1.00 26.43 75 VAL A CA 1
ATOM 675 C C . VAL A 1 99 ? 8.490 -8.042 41.266 1.00 27.36 75 VAL A C 1
ATOM 676 O O . VAL A 1 99 ? 7.811 -7.996 40.244 1.00 26.55 75 VAL A O 1
ATOM 680 N N . SER A 1 100 ? 9.569 -7.274 41.445 1.00 27.34 76 SER A N 1
ATOM 681 C CA . SER A 1 100 ? 9.974 -6.300 40.417 1.00 28.10 76 SER A CA 1
ATOM 682 C C . SER A 1 100 ? 10.431 -7.035 39.138 1.00 28.94 76 SER A C 1
ATOM 683 O O . SER A 1 100 ? 10.286 -6.511 38.043 1.00 29.29 76 SER A O 1
ATOM 686 N N . LYS A 1 101 ? 10.951 -8.252 39.288 1.00 29.53 77 LYS A N 1
ATOM 687 C CA . LYS A 1 101 ? 11.379 -9.056 38.124 1.00 31.53 77 LYS A CA 1
ATOM 688 C C . LYS A 1 101 ? 10.197 -9.438 37.227 1.00 31.86 77 LYS A C 1
ATOM 689 O O . LYS A 1 101 ? 10.390 -9.814 36.068 1.00 31.64 77 LYS A O 1
ATOM 695 N N . LEU A 1 102 ? 8.979 -9.365 37.767 1.00 31.39 78 LEU A N 1
ATOM 696 C CA . LEU A 1 102 ? 7.771 -9.713 37.000 1.00 32.35 78 LEU A CA 1
ATOM 697 C C . LEU A 1 102 ? 7.319 -8.587 36.086 1.00 32.84 78 LEU A C 1
ATOM 698 O O . LEU A 1 102 ? 6.409 -8.764 35.266 1.00 33.97 78 LEU A O 1
ATOM 703 N N . GLY A 1 103 ? 7.913 -7.415 36.255 1.00 32.61 79 GLY A N 1
ATOM 704 C CA . GLY A 1 103 ? 7.580 -6.276 35.430 1.00 32.63 79 GLY A CA 1
ATOM 705 C C . GLY A 1 103 ? 6.343 -5.505 35.859 1.00 31.98 79 GLY A C 1
ATOM 706 O O . GLY A 1 103 ? 5.730 -4.815 35.034 1.00 32.32 79 GLY A O 1
ATOM 707 N N . VAL A 1 104 ? 5.955 -5.630 37.129 1.00 29.97 80 VAL A N 1
ATOM 708 C CA . VAL A 1 104 ? 4.797 -4.888 37.629 1.00 28.47 80 VAL A CA 1
ATOM 709 C C . VAL A 1 104 ? 5.184 -3.403 37.638 1.00 27.62 80 VAL A C 1
ATOM 710 O O . VAL A 1 104 ? 6.370 -3.061 37.663 1.00 27.85 80 VAL A O 1
ATOM 714 N N . ASP A 1 105 ? 4.194 -2.529 37.707 1.00 25.23 81 ASP A N 1
ATOM 715 C CA . ASP A 1 105 ? 4.428 -1.093 37.617 1.00 24.83 81 ASP A CA 1
ATOM 716 C C . ASP A 1 105 ? 4.389 -0.318 38.914 1.00 23.26 81 ASP A C 1
ATOM 717 O O . ASP A 1 105 ? 4.871 0.832 38.977 1.00 23.60 81 ASP A O 1
ATOM 722 N N . MET A 1 106 ? 3.846 -0.946 39.949 1.00 21.71 82 MET A N 1
ATOM 723 C CA . MET A 1 106 ? 3.777 -0.331 41.274 1.00 21.50 82 MET A CA 1
ATOM 724 C C . MET A 1 106 ? 3.672 -1.412 42.332 1.00 21.01 82 MET A C 1
ATOM 725 O O . MET A 1 106 ? 3.069 -2.452 42.099 1.00 20.30 82 MET A O 1
ATOM 730 N N . ILE A 1 107 ? 4.341 -1.201 43.465 1.00 20.16 83 ILE A N 1
ATOM 731 C CA . ILE A 1 107 ? 4.269 -2.125 44.595 1.00 20.31 83 ILE A CA 1
ATOM 732 C C . ILE A 1 107 ? 4.136 -1.255 45.844 1.00 20.73 83 ILE A C 1
ATOM 733 O O . ILE A 1 107 ? 4.290 -0.034 45.766 1.00 21.23 83 ILE A O 1
ATOM 738 N N . ASN A 1 108 ? 3.795 -1.866 46.975 1.00 20.85 84 ASN A N 1
ATOM 739 C CA . ASN A 1 108 ? 3.690 -1.104 48.210 1.00 21.60 84 ASN A CA 1
ATOM 740 C C . ASN A 1 108 ? 4.253 -1.866 49.390 1.00 20.70 84 ASN A C 1
ATOM 741 O O . ASN A 1 108 ? 4.315 -3.099 49.383 1.00 21.10 84 ASN A O 1
ATOM 746 N N . ILE A 1 109 ? 4.720 -1.118 50.373 1.00 20.42 85 ILE A N 1
ATOM 747 C CA . ILE A 1 109 ? 5.296 -1.685 51.579 1.00 20.09 85 ILE A CA 1
ATOM 748 C C . ILE A 1 109 ? 4.761 -0.906 52.762 1.00 20.27 85 ILE A C 1
ATOM 749 O O . ILE A 1 109 ? 4.236 0.164 52.587 1.00 20.98 85 ILE A O 1
ATOM 754 N N . HIS A 1 110 ? 4.797 -1.503 53.945 1.00 19.78 86 HIS A N 1
ATOM 755 C CA . HIS A 1 110 ? 4.359 -0.801 55.151 1.00 20.24 86 HIS A CA 1
ATOM 756 C C . HIS A 1 110 ? 5.396 0.206 55.632 1.00 20.73 86 HIS A C 1
ATOM 757 O O . HIS A 1 110 ? 6.561 -0.155 55.847 1.00 21.02 86 HIS A O 1
ATOM 764 N N . ALA A 1 111 ? 4.977 1.458 55.816 1.00 21.03 87 ALA A N 1
ATOM 765 C CA . ALA A 1 111 ? 5.881 2.483 56.321 1.00 22.41 87 ALA A CA 1
ATOM 766 C C . ALA A 1 111 ? 6.308 2.081 57.737 1.00 22.62 87 ALA A C 1
ATOM 767 O O . ALA A 1 111 ? 7.403 2.393 58.159 1.00 23.06 87 ALA A O 1
ATOM 769 N N . SER A 1 112 ? 5.464 1.331 58.441 1.00 22.56 88 SER A N 1
ATOM 770 C CA . SER A 1 112 ? 5.801 0.909 59.809 1.00 24.01 88 SER A CA 1
ATOM 771 C C . SER A 1 112 ? 7.003 -0.041 59.882 1.00 23.32 88 SER A C 1
ATOM 772 O O . SER A 1 112 ? 7.491 -0.336 60.971 1.00 24.84 88 SER A O 1
ATOM 775 N N . ALA A 1 113 ? 7.464 -0.542 58.731 1.00 22.04 89 ALA A N 1
ATOM 776 C CA . ALA A 1 113 ? 8.633 -1.394 58.691 1.00 20.63 89 ALA A CA 1
ATOM 777 C C . ALA A 1 113 ? 9.887 -0.562 59.071 1.00 21.65 89 ALA A C 1
ATOM 778 O O . ALA A 1 113 ? 10.935 -1.119 59.351 1.00 22.48 89 ALA A O 1
ATOM 780 N N . GLY A 1 114 ? 9.781 0.759 59.027 1.00 21.71 90 GLY A N 1
ATOM 781 C CA . GLY A 1 114 ? 10.891 1.625 59.443 1.00 22.80 90 GLY A CA 1
ATOM 782 C C . GLY A 1 114 ? 11.781 2.184 58.338 1.00 23.10 90 GLY A C 1
ATOM 783 O O . GLY A 1 114 ? 11.796 1.689 57.210 1.00 22.60 90 GLY A O 1
ATOM 784 N N . LYS A 1 115 ? 12.586 3.164 58.704 1.00 24.50 91 LYS A N 1
ATOM 785 C CA . LYS A 1 115 ? 13.447 3.825 57.731 1.00 25.90 91 LYS A CA 1
ATOM 786 C C . LYS A 1 115 ? 14.514 2.953 57.099 1.00 25.86 91 LYS A C 1
ATOM 787 O O . LYS A 1 115 ? 14.850 3.153 55.929 1.00 26.41 91 LYS A O 1
ATOM 793 N N . ILE A 1 116 ? 15.063 2.004 57.856 1.00 26.21 92 ILE A N 1
ATOM 794 C CA . ILE A 1 116 ? 16.119 1.133 57.330 1.00 26.56 92 ILE A CA 1
ATOM 795 C C . ILE A 1 116 ? 15.540 0.219 56.243 1.00 25.68 92 ILE A C 1
ATOM 796 O O . ILE A 1 116 ? 16.139 0.042 55.185 1.00 24.53 92 ILE A O 1
ATOM 801 N N . ALA A 1 117 ? 14.351 -0.317 56.493 1.00 24.15 93 ALA A N 1
ATOM 802 C CA . ALA A 1 117 ? 13.692 -1.158 55.523 1.00 23.21 93 ALA A CA 1
ATOM 803 C C . ALA A 1 117 ? 13.422 -0.345 54.248 1.00 23.35 93 ALA A C 1
ATOM 804 O O . ALA A 1 117 ? 13.655 -0.825 53.136 1.00 23.77 93 ALA A O 1
ATOM 806 N N . ILE A 1 118 ? 12.947 0.889 54.413 1.00 23.54 94 ILE A N 1
ATOM 807 C CA . ILE A 1 118 ? 12.656 1.754 53.281 1.00 23.49 94 ILE A CA 1
ATOM 808 C C . ILE A 1 118 ? 13.935 1.993 52.471 1.00 24.82 94 ILE A C 1
ATOM 809 O O . ILE A 1 118 ? 13.948 1.824 51.245 1.00 24.81 94 ILE A O 1
ATOM 814 N N . GLN A 1 119 ? 15.019 2.330 53.162 1.00 24.38 95 GLN A N 1
ATOM 815 C CA . GLN A 1 119 ? 16.313 2.575 52.494 1.00 25.69 95 GLN A CA 1
ATOM 816 C C . GLN A 1 119 ? 16.820 1.345 51.741 1.00 26.08 95 GLN A C 1
ATOM 817 O O . GLN A 1 119 ? 17.281 1.457 50.584 1.00 26.03 95 GLN A O 1
ATOM 823 N N . GLU A 1 120 ? 16.737 0.169 52.377 1.00 25.71 96 GLU A N 1
ATOM 824 C CA . GLU A 1 120 ? 17.204 -1.055 51.736 1.00 26.14 96 GLU A CA 1
ATOM 825 C C . GLU A 1 120 ? 16.378 -1.436 50.505 1.00 25.94 96 GLU A C 1
ATOM 826 O O . GLU A 1 120 ? 16.943 -1.909 49.493 1.00 25.62 96 GLU A O 1
ATOM 832 N N . VAL A 1 121 ? 15.059 -1.256 50.582 1.00 24.24 97 VAL A N 1
ATOM 833 C CA . VAL A 1 121 ? 14.191 -1.540 49.427 1.00 24.24 97 VAL A CA 1
ATOM 834 C C . VAL A 1 121 ? 14.570 -0.623 48.238 1.00 24.78 97 VAL A C 1
ATOM 835 O O . VAL A 1 121 ? 14.731 -1.092 47.095 1.00 24.34 97 VAL A O 1
ATOM 839 N N . MET A 1 122 ? 14.754 0.668 48.506 1.00 24.68 98 MET A N 1
ATOM 840 C CA . MET A 1 122 ? 15.105 1.597 47.419 1.00 25.98 98 MET A CA 1
ATOM 841 C C . MET A 1 122 ? 16.516 1.346 46.849 1.00 26.51 98 MET A C 1
ATOM 842 O O . MET A 1 122 ? 16.722 1.499 45.650 1.00 27.29 98 MET A O 1
ATOM 847 N N . THR A 1 123 ? 17.457 0.929 47.692 1.00 25.75 99 THR A N 1
ATOM 848 C CA . THR A 1 123 ? 18.815 0.637 47.243 1.00 27.02 99 THR A CA 1
ATOM 849 C C . THR A 1 123 ? 18.791 -0.587 46.321 1.00 27.11 99 THR A C 1
ATOM 850 O O . THR A 1 123 ? 19.476 -0.620 45.297 1.00 27.66 99 THR A O 1
ATOM 854 N N . ARG A 1 124 ? 17.967 -1.573 46.669 1.00 26.10 100 ARG A N 1
ATOM 855 C CA . ARG A 1 124 ? 17.854 -2.785 45.866 1.00 27.17 100 ARG A CA 1
ATOM 856 C C . ARG A 1 124 ? 17.169 -2.487 44.537 1.00 26.67 100 ARG A C 1
ATOM 857 O O . ARG A 1 124 ? 17.592 -2.985 43.478 1.00 27.14 100 ARG A O 1
ATOM 865 N N . LEU A 1 125 ? 16.116 -1.672 44.583 1.00 25.75 101 LEU A N 1
ATOM 866 C CA . LEU A 1 125 ? 15.377 -1.330 43.369 1.00 27.53 101 LEU A CA 1
ATOM 867 C C . LEU A 1 125 ? 16.152 -0.432 42.402 1.00 28.18 101 LEU A C 1
ATOM 868 O O . LEU A 1 125 ? 15.871 -0.437 41.206 1.00 29.58 101 LEU A O 1
ATOM 873 N N . SER A 1 126 ? 17.160 0.287 42.897 1.00 28.72 102 SER A N 1
ATOM 874 C CA . SER A 1 126 ? 17.965 1.136 42.025 1.00 30.29 102 SER A CA 1
ATOM 875 C C . SER A 1 126 ? 18.847 0.256 41.107 1.00 30.12 102 SER A C 1
ATOM 876 O O . SER A 1 126 ? 19.460 0.749 40.183 1.00 31.61 102 SER A O 1
ATOM 879 N N . LYS A 1 127 ? 18.901 -1.049 41.379 1.00 28.86 103 LYS A N 1
ATOM 880 C CA . LYS A 1 127 ? 19.696 -1.981 40.567 1.00 29.13 103 LYS A CA 1
ATOM 881 C C . LYS A 1 127 ? 18.954 -2.371 39.283 1.00 29.64 103 LYS A C 1
ATOM 882 O O . LYS A 1 127 ? 19.522 -2.980 38.390 1.00 29.81 103 LYS A O 1
ATOM 888 N N . PHE A 1 128 ? 17.666 -2.074 39.226 1.00 28.80 104 PHE A N 1
ATOM 889 C CA . PHE A 1 128 ? 16.878 -2.367 38.034 1.00 30.63 104 PHE A CA 1
ATOM 890 C C . PHE A 1 128 ? 16.998 -1.244 37.004 1.00 30.90 104 PHE A C 1
ATOM 891 O O . PHE A 1 128 ? 17.193 -0.086 37.365 1.00 31.57 104 PHE A O 1
ATOM 899 N N . SER A 1 129 ? 16.901 -1.594 35.726 1.00 32.64 105 SER A N 1
ATOM 900 C CA . SER A 1 129 ? 16.942 -0.596 34.659 1.00 33.63 105 SER A CA 1
ATOM 901 C C . SER A 1 129 ? 15.644 0.217 34.714 1.00 34.02 105 SER A C 1
ATOM 902 O O . SER A 1 129 ? 15.644 1.408 34.437 1.00 34.52 105 SER A O 1
ATOM 905 N N . LYS A 1 130 ? 14.543 -0.446 35.075 1.00 34.08 106 LYS A N 1
ATOM 906 C CA . LYS A 1 130 ? 13.231 0.211 35.202 1.00 34.69 106 LYS A CA 1
ATOM 907 C C . LYS A 1 130 ? 12.531 -0.425 36.409 1.00 32.80 106 LYS A C 1
ATOM 908 O O . LYS A 1 130 ? 12.116 -1.571 36.360 1.00 34.07 106 LYS A O 1
ATOM 914 N N . ARG A 1 131 ? 12.459 0.300 37.507 1.00 31.04 107 ARG A N 1
ATOM 915 C CA . ARG A 1 131 ? 11.824 -0.224 38.710 1.00 29.55 107 ARG A CA 1
ATOM 916 C C . ARG A 1 131 ? 10.385 0.210 38.769 1.00 28.29 107 ARG A C 1
ATOM 917 O O . ARG A 1 131 ? 9.999 1.137 38.081 1.00 28.83 107 ARG A O 1
ATOM 925 N N . PRO A 1 132 ? 9.574 -0.490 39.561 1.00 27.22 108 PRO A N 1
ATOM 926 C CA . PRO A 1 132 ? 8.211 -0.045 39.694 1.00 26.68 108 PRO A CA 1
ATOM 927 C C . PRO A 1 132 ? 8.176 1.091 40.707 1.00 25.76 108 PRO A C 1
ATOM 928 O O . PRO A 1 132 ? 9.188 1.352 41.390 1.00 25.62 108 PRO A O 1
ATOM 932 N N . LEU A 1 133 ? 7.062 1.801 40.742 1.00 24.56 109 LEU A N 1
ATOM 933 C CA . LEU A 1 133 ? 6.858 2.858 41.717 1.00 24.73 109 LEU A CA 1
ATOM 934 C C . LEU A 1 133 ? 6.695 2.105 43.030 1.00 23.44 109 LEU A C 1
ATOM 935 O O . LEU A 1 133 ? 6.232 0.973 43.026 1.00 22.27 109 LEU A O 1
ATOM 940 N N . VAL A 1 134 ? 7.107 2.718 44.139 1.00 23.55 110 VAL A N 1
ATOM 941 C CA . VAL A 1 134 ? 6.990 2.098 45.453 1.00 22.67 110 VAL A CA 1
ATOM 942 C C . VAL A 1 134 ? 6.281 3.093 46.376 1.00 23.09 110 VAL A C 1
ATOM 943 O O . VAL A 1 134 ? 6.782 4.188 46.616 1.00 22.78 110 VAL A O 1
ATOM 947 N N . LEU A 1 135 ? 5.105 2.707 46.848 1.00 22.23 111 LEU A N 1
ATOM 948 C CA . LEU A 1 135 ? 4.318 3.534 47.746 1.00 22.82 111 LEU A CA 1
ATOM 949 C C . LEU A 1 135 ? 4.283 2.882 49.110 1.00 23.01 111 LEU A C 1
ATOM 950 O O . LEU A 1 135 ? 4.438 1.673 49.230 1.00 22.81 111 LEU A O 1
ATOM 955 N N . ALA A 1 136 ? 4.115 3.691 50.146 1.00 23.26 112 ALA A N 1
ATOM 956 C CA . ALA A 1 136 ? 4.048 3.172 51.491 1.00 23.42 112 ALA A CA 1
ATOM 957 C C . ALA A 1 136 ? 2.643 3.213 52.022 1.00 24.03 112 ALA A C 1
ATOM 958 O O . ALA A 1 136 ? 1.917 4.194 51.824 1.00 24.36 112 ALA A O 1
ATOM 960 N N . VAL A 1 137 ? 2.273 2.153 52.723 1.00 23.23 113 VAL A N 1
ATOM 961 C CA . VAL A 1 137 ? 1.002 2.086 53.374 1.00 24.30 113 VAL A CA 1
ATOM 962 C C . VAL A 1 137 ? 1.231 2.838 54.675 1.00 26.55 113 VAL A C 1
ATOM 963 O O . VAL A 1 137 ? 2.240 2.624 55.360 1.00 26.01 113 VAL A O 1
ATOM 967 N N . SER A 1 138 ? 0.325 3.734 54.999 1.00 29.23 114 SER A N 1
ATOM 968 C CA . SER A 1 138 ? 0.433 4.502 56.232 1.00 31.43 114 SER A CA 1
ATOM 969 C C . SER A 1 138 ? -0.439 3.811 57.268 1.00 31.26 114 SER A C 1
ATOM 970 O O . SER A 1 138 ? 0.005 2.855 57.947 1.00 32.17 114 SER A O 1
ATOM 973 N N . ALA A 1 139 ? -1.688 4.241 57.361 1.00 29.75 115 ALA A N 1
ATOM 974 C CA . ALA A 1 139 ? -2.628 3.645 58.282 1.00 28.11 115 ALA A CA 1
ATOM 975 C C . ALA A 1 139 ? -3.632 2.881 57.427 1.00 26.31 115 ALA A C 1
ATOM 976 O O . ALA A 1 139 ? -4.197 3.452 56.504 1.00 25.69 115 ALA A O 1
ATOM 978 N N . LEU A 1 140 ? -3.803 1.582 57.672 1.00 25.31 116 LEU A N 1
ATOM 979 C CA . LEU A 1 140 ? -4.777 0.801 56.898 1.00 24.59 116 LEU A CA 1
ATOM 980 C C . LEU A 1 140 ? -6.141 1.505 57.022 1.00 26.18 116 LEU A C 1
ATOM 981 O O . LEU A 1 140 ? -6.566 1.836 58.128 1.00 24.81 116 LEU A O 1
ATOM 986 N N . THR A 1 141 ? -6.817 1.741 55.893 1.00 28.43 117 THR A N 1
ATOM 987 C CA . THR A 1 141 ? -8.121 2.438 55.926 1.00 30.00 117 THR A CA 1
ATOM 988 C C . THR A 1 141 ? -9.210 1.700 56.678 1.00 29.26 117 THR A C 1
ATOM 989 O O . THR A 1 141 ? -10.255 2.275 56.975 1.00 29.08 117 THR A O 1
ATOM 993 N N . SER A 1 142 ? -8.961 0.440 57.004 1.00 27.55 118 SER A N 1
ATOM 994 C CA . SER A 1 142 ? -9.916 -0.361 57.762 1.00 27.96 118 SER A CA 1
ATOM 995 C C . SER A 1 142 ? -9.958 0.009 59.262 1.00 27.75 118 SER A C 1
ATOM 996 O O . SER A 1 142 ? -10.950 -0.261 59.949 1.00 27.65 118 SER A O 1
ATOM 999 N N . PHE A 1 143 ? -8.891 0.616 59.775 1.00 27.40 119 PHE A N 1
ATOM 1000 C CA . PHE A 1 143 ? -8.857 0.999 61.189 1.00 28.46 119 PHE A CA 1
ATOM 1001 C C . PHE A 1 143 ? -9.751 2.130 61.617 1.00 29.99 119 PHE A C 1
ATOM 1002 O O . PHE A 1 143 ? -9.940 3.091 60.878 1.00 31.16 119 PHE A O 1
ATOM 1010 N N . ASP A 1 144 ? -10.274 2.015 62.834 1.00 31.39 120 ASP A N 1
ATOM 1011 C CA . ASP A 1 144 ? -11.036 3.102 63.445 1.00 32.67 120 ASP A CA 1
ATOM 1012 C C . ASP A 1 144 ? -10.000 3.689 64.433 1.00 32.51 120 ASP A C 1
ATOM 1013 O O . ASP A 1 144 ? -8.981 3.042 64.710 1.00 30.56 120 ASP A O 1
ATOM 1018 N N . GLU A 1 145 ? -10.247 4.893 64.945 1.00 32.85 121 GLU A N 1
ATOM 1019 C CA . GLU A 1 145 ? -9.315 5.559 65.873 1.00 34.18 121 GLU A CA 1
ATOM 1020 C C . GLU A 1 145 ? -8.884 4.756 67.107 1.00 34.42 121 GLU A C 1
ATOM 1021 O O . GLU A 1 145 ? -7.694 4.672 67.404 1.00 33.75 121 GLU A O 1
ATOM 1027 N N . GLU A 1 146 ? -9.842 4.181 67.830 1.00 34.71 122 GLU A N 1
ATOM 1028 C CA . GLU A 1 146 ? -9.523 3.421 69.054 1.00 35.44 122 GLU A CA 1
ATOM 1029 C C . GLU A 1 146 ? -8.578 2.226 68.863 1.00 33.43 122 GLU A C 1
ATOM 1030 O O . GLU A 1 146 ? -7.601 2.063 69.612 1.00 33.08 122 GLU A O 1
ATOM 1036 N N . ASN A 1 147 ? -8.876 1.384 67.889 1.00 31.62 123 ASN A N 1
ATOM 1037 C CA . ASN A 1 147 ? -8.060 0.225 67.636 1.00 30.39 123 ASN A CA 1
ATOM 1038 C C . ASN A 1 147 ? -6.689 0.612 67.084 1.00 28.47 123 ASN A C 1
ATOM 1039 O O . ASN A 1 147 ? -5.702 -0.040 67.382 1.00 28.54 123 ASN A O 1
ATOM 1044 N N . PHE A 1 148 ? -6.622 1.710 66.339 1.00 27.08 124 PHE A N 1
ATOM 1045 C CA . PHE A 1 148 ? -5.354 2.158 65.791 1.00 26.10 124 PHE A CA 1
ATOM 1046 C C . PHE A 1 148 ? -4.486 2.687 66.922 1.00 26.37 124 PHE A C 1
ATOM 1047 O O . PHE A 1 148 ? -3.283 2.385 66.994 1.00 24.44 124 PHE A O 1
ATOM 1055 N N . PHE A 1 149 ? -5.094 3.483 67.806 1.00 27.69 125 PHE A N 1
ATOM 1056 C CA . PHE A 1 149 ? -4.351 4.054 68.920 1.00 28.52 125 PHE A CA 1
ATOM 1057 C C . PHE A 1 149 ? -3.774 2.948 69.827 1.00 29.06 125 PHE A C 1
ATOM 1058 O O . PHE A 1 149 ? -2.661 3.086 70.363 1.00 28.67 125 PHE A O 1
ATOM 1066 N N A SER A 1 150 ? -4.526 1.860 69.998 0.50 29.17 126 SER A N 1
ATOM 1067 N N B SER A 1 150 ? -4.522 1.857 69.988 0.50 29.59 126 SER A N 1
ATOM 1068 C CA A SER A 1 150 ? -4.074 0.745 70.840 0.50 29.78 126 SER A CA 1
ATOM 1069 C CA B SER A 1 150 ? -4.074 0.735 70.819 0.50 30.64 126 SER A CA 1
ATOM 1070 C C A SER A 1 150 ? -2.710 0.223 70.383 0.50 29.47 126 SER A C 1
ATOM 1071 C C B SER A 1 150 ? -2.705 0.236 70.381 0.50 29.89 126 SER A C 1
ATOM 1072 O O A SER A 1 150 ? -1.896 -0.221 71.200 0.50 30.00 126 SER A O 1
ATOM 1073 O O B SER A 1 150 ? -1.882 -0.175 71.206 0.50 30.45 126 SER A O 1
ATOM 1078 N N . ILE A 1 151 ? -2.467 0.284 69.077 1.00 28.52 127 ILE A N 1
ATOM 1079 C CA . ILE A 1 151 ? -1.206 -0.178 68.495 1.00 28.11 127 ILE A CA 1
ATOM 1080 C C . ILE A 1 151 ? -0.102 0.866 68.349 1.00 27.81 127 ILE A C 1
ATOM 1081 O O . ILE A 1 151 ? 1.061 0.623 68.729 1.00 28.46 127 ILE A O 1
ATOM 1086 N N . TYR A 1 152 ? -0.458 2.037 67.835 1.00 26.72 128 TYR A N 1
ATOM 1087 C CA . TYR A 1 152 ? 0.524 3.070 67.569 1.00 26.60 128 TYR A CA 1
ATOM 1088 C C . TYR A 1 152 ? 0.657 4.197 68.575 1.00 27.52 128 TYR A C 1
ATOM 1089 O O . TYR A 1 152 ? 1.609 4.941 68.516 1.00 28.68 128 TYR A O 1
ATOM 1098 N N . ARG A 1 153 ? -0.291 4.313 69.481 1.00 29.23 129 ARG A N 1
ATOM 1099 C CA . ARG A 1 153 ? -0.262 5.376 70.499 1.00 31.25 129 ARG A CA 1
ATOM 1100 C C . ARG A 1 153 ? -0.134 6.773 69.861 1.00 31.28 129 ARG A C 1
ATOM 1101 O O . ARG A 1 153 ? 0.502 7.690 70.421 1.00 32.66 129 ARG A O 1
ATOM 1109 N N . GLN A 1 154 ? -0.799 6.930 68.720 1.00 30.28 130 GLN A N 1
ATOM 1110 C CA . GLN A 1 154 ? -0.841 8.174 67.958 1.00 31.32 130 GLN A CA 1
ATOM 1111 C C . GLN A 1 154 ? -2.204 8.151 67.267 1.00 31.31 130 GLN A C 1
ATOM 1112 O O . GLN A 1 154 ? -2.710 7.058 66.931 1.00 31.32 130 GLN A O 1
ATOM 1118 N N . LYS A 1 155 ? -2.822 9.310 67.067 1.00 31.78 131 LYS A N 1
ATOM 1119 C CA . LYS A 1 155 ? -4.097 9.327 66.351 1.00 31.86 131 LYS A CA 1
ATOM 1120 C C . LYS A 1 155 ? -3.769 8.992 64.889 1.00 30.63 131 LYS A C 1
ATOM 1121 O O . LYS A 1 155 ? -2.635 9.164 64.460 1.00 29.54 131 LYS A O 1
ATOM 1127 N N . ILE A 1 156 ? -4.748 8.507 64.141 1.00 29.98 132 ILE A N 1
ATOM 1128 C CA . ILE A 1 156 ? -4.527 8.131 62.728 1.00 29.42 132 ILE A CA 1
ATOM 1129 C C . ILE A 1 156 ? -3.896 9.248 61.894 1.00 30.29 132 ILE A C 1
ATOM 1130 O O . ILE A 1 156 ? -2.881 9.034 61.234 1.00 28.76 132 ILE A O 1
ATOM 1135 N N . GLU A 1 157 ? -4.472 10.446 61.953 1.00 32.28 133 GLU A N 1
ATOM 1136 C CA . GLU A 1 157 ? -3.950 11.573 61.175 1.00 34.19 133 GLU A CA 1
ATOM 1137 C C . GLU A 1 157 ? -2.500 11.886 61.531 1.00 34.25 133 GLU A C 1
ATOM 1138 O O . GLU A 1 157 ? -1.678 12.163 60.652 1.00 34.81 133 GLU A O 1
ATOM 1144 N N . GLU A 1 158 ? -2.182 11.849 62.818 1.00 34.35 134 GLU A N 1
ATOM 1145 C CA . GLU A 1 158 ? -0.821 12.126 63.279 1.00 34.18 134 GLU A CA 1
ATOM 1146 C C . GLU A 1 158 ? 0.148 11.092 62.713 1.00 32.08 134 GLU A C 1
ATOM 1147 O O . GLU A 1 158 ? 1.221 11.438 62.188 1.00 30.86 134 GLU A O 1
ATOM 1153 N N . ALA A 1 159 ? -0.229 9.824 62.841 1.00 30.56 135 ALA A N 1
ATOM 1154 C CA . ALA A 1 159 ? 0.578 8.711 62.349 1.00 28.95 135 ALA A CA 1
ATOM 1155 C C . ALA A 1 159 ? 0.792 8.821 60.852 1.00 28.32 135 ALA A C 1
ATOM 1156 O O . ALA A 1 159 ? 1.897 8.603 60.375 1.00 28.27 135 ALA A O 1
ATOM 1158 N N . VAL A 1 160 ? -0.273 9.131 60.115 1.00 27.56 136 VAL A N 1
ATOM 1159 C CA . VAL A 1 160 ? -0.192 9.266 58.640 1.00 27.21 136 VAL A CA 1
ATOM 1160 C C . VAL A 1 160 ? 0.844 10.330 58.244 1.00 27.73 136 VAL A C 1
ATOM 1161 O O . VAL A 1 160 ? 1.679 10.096 57.369 1.00 27.07 136 VAL A O 1
ATOM 1165 N N . ILE A 1 161 ? 0.805 11.479 58.917 1.00 28.78 137 ILE A N 1
ATOM 1166 C CA . ILE A 1 161 ? 1.761 12.573 58.649 1.00 29.95 137 ILE A CA 1
ATOM 1167 C C . ILE A 1 161 ? 3.173 12.129 59.014 1.00 29.25 137 ILE A C 1
ATOM 1168 O O . ILE A 1 161 ? 4.111 12.306 58.240 1.00 29.60 137 ILE A O 1
ATOM 1173 N N . ASN A 1 162 ? 3.317 11.533 60.188 1.00 29.32 138 ASN A N 1
ATOM 1174 C CA . ASN A 1 162 ? 4.603 11.024 60.648 1.00 29.77 138 ASN A CA 1
ATOM 1175 C C . ASN A 1 162 ? 5.190 10.003 59.645 1.00 28.91 138 ASN A C 1
ATOM 1176 O O . ASN A 1 162 ? 6.353 10.129 59.219 1.00 28.69 138 ASN A O 1
ATOM 1181 N N . PHE A 1 163 ? 4.384 9.022 59.255 1.00 27.63 139 PHE A N 1
ATOM 1182 C CA . PHE A 1 163 ? 4.824 8.004 58.305 1.00 26.89 139 PHE A CA 1
ATOM 1183 C C . PHE A 1 163 ? 5.156 8.592 56.933 1.00 26.54 139 PHE A C 1
ATOM 1184 O O . PHE A 1 163 ? 6.099 8.154 56.273 1.00 26.21 139 PHE A O 1
ATOM 1192 N N . SER A 1 164 ? 4.376 9.581 56.508 1.00 27.06 140 SER A N 1
ATOM 1193 C CA . SER A 1 164 ? 4.559 10.209 55.193 1.00 27.27 140 SER A CA 1
ATOM 1194 C C . SER A 1 164 ? 5.920 10.901 55.136 1.00 28.56 140 SER A C 1
ATOM 1195 O O . SER A 1 164 ? 6.606 10.840 54.118 1.00 29.38 140 SER A O 1
ATOM 1198 N N A LYS A 1 165 ? 6.302 11.558 56.235 0.60 29.86 141 LYS A N 1
ATOM 1199 N N B LYS A 1 165 ? 6.301 11.562 56.228 0.40 29.31 141 LYS A N 1
ATOM 1200 C CA A LYS A 1 165 ? 7.598 12.244 56.319 0.60 31.03 141 LYS A CA 1
ATOM 1201 C CA B LYS A 1 165 ? 7.585 12.259 56.299 0.40 30.06 141 LYS A CA 1
ATOM 1202 C C A LYS A 1 165 ? 8.733 11.246 56.196 0.60 29.90 141 LYS A C 1
ATOM 1203 C C B LYS A 1 165 ? 8.744 11.261 56.214 0.40 29.47 141 LYS A C 1
ATOM 1204 O O A LYS A 1 165 ? 9.668 11.454 55.446 0.60 29.55 141 LYS A O 1
ATOM 1205 O O B LYS A 1 165 ? 9.705 11.487 55.496 0.40 29.39 141 LYS A O 1
ATOM 1216 N N . ILE A 1 166 ? 8.645 10.163 56.961 1.00 29.00 142 ILE A N 1
ATOM 1217 C CA . ILE A 1 166 ? 9.684 9.125 56.953 1.00 29.00 142 ILE A CA 1
ATOM 1218 C C . ILE A 1 166 ? 9.816 8.531 55.539 1.00 28.11 142 ILE A C 1
ATOM 1219 O O . ILE A 1 166 ? 10.925 8.382 55.009 1.00 28.29 142 ILE A O 1
ATOM 1224 N N . SER A 1 167 ? 8.678 8.266 54.911 1.00 27.32 143 SER A N 1
ATOM 1225 C CA . SER A 1 167 ? 8.655 7.704 53.569 1.00 26.40 143 SER A CA 1
ATOM 1226 C C . SER A 1 167 ? 9.274 8.652 52.551 1.00 27.31 143 SER A C 1
ATOM 1227 O O . SER A 1 167 ? 10.107 8.242 51.740 1.00 27.95 143 SER A O 1
ATOM 1230 N N . TYR A 1 168 ? 8.855 9.910 52.593 1.00 27.96 144 TYR A N 1
ATOM 1231 C CA . TYR A 1 168 ? 9.352 10.937 51.691 1.00 29.50 144 TYR A CA 1
ATOM 1232 C C . TYR A 1 168 ? 10.848 11.177 51.857 1.00 30.68 144 TYR A C 1
ATOM 1233 O O . TYR A 1 168 ? 11.594 11.152 50.874 1.00 31.12 144 TYR A O 1
ATOM 1242 N N . GLU A 1 169 ? 11.294 11.385 53.091 1.00 33.78 145 GLU A N 1
ATOM 1243 C CA . GLU A 1 169 ? 12.718 11.635 53.343 1.00 36.30 145 GLU A CA 1
ATOM 1244 C C . GLU A 1 169 ? 13.638 10.435 53.018 1.00 35.19 145 GLU A C 1
ATOM 1245 O O . GLU A 1 169 ? 14.809 10.624 52.715 1.00 36.73 145 GLU A O 1
ATOM 1251 N N . ASN A 1 170 ? 13.094 9.223 53.043 1.00 33.35 146 ASN A N 1
ATOM 1252 C CA . ASN A 1 170 ? 13.887 8.014 52.762 1.00 32.85 146 ASN A CA 1
ATOM 1253 C C . ASN A 1 170 ? 13.793 7.422 51.341 1.00 32.11 146 ASN A C 1
ATOM 1254 O O . ASN A 1 170 ? 14.254 6.310 51.093 1.00 31.70 146 ASN A O 1
ATOM 1259 N N . GLY A 1 171 ? 13.183 8.170 50.425 1.00 31.59 147 GLY A N 1
ATOM 1260 C CA . GLY A 1 171 ? 13.144 7.761 49.028 1.00 31.34 147 GLY A CA 1
ATOM 1261 C C . GLY A 1 171 ? 11.950 7.143 48.356 1.00 29.33 147 GLY A C 1
ATOM 1262 O O . GLY A 1 171 ? 12.049 6.807 47.187 1.00 29.69 147 GLY A O 1
ATOM 1263 N N . LEU A 1 172 ? 10.819 6.995 49.037 1.00 27.13 148 LEU A N 1
ATOM 1264 C CA . LEU A 1 172 ? 9.659 6.390 48.373 1.00 25.76 148 LEU A CA 1
ATOM 1265 C C . LEU A 1 172 ? 8.997 7.381 47.401 1.00 25.46 148 LEU A C 1
ATOM 1266 O O . LEU A 1 172 ? 9.217 8.577 47.473 1.00 26.08 148 LEU A O 1
ATOM 1271 N N . ASP A 1 173 ? 8.191 6.850 46.491 1.00 24.29 149 ASP A N 1
ATOM 1272 C CA . ASP A 1 173 ? 7.494 7.656 45.490 1.00 24.83 149 ASP A CA 1
ATOM 1273 C C . ASP A 1 173 ? 6.216 8.312 46.020 1.00 24.58 149 ASP A C 1
ATOM 1274 O O . ASP A 1 173 ? 5.781 9.352 45.504 1.00 24.85 149 ASP A O 1
ATOM 1279 N N . GLY A 1 174 ? 5.596 7.704 47.028 1.00 23.37 150 GLY A N 1
ATOM 1280 C CA . GLY A 1 174 ? 4.365 8.272 47.574 1.00 24.01 150 GLY A CA 1
ATOM 1281 C C . GLY A 1 174 ? 3.729 7.398 48.628 1.00 22.80 150 GLY A C 1
ATOM 1282 O O . GLY A 1 174 ? 4.343 6.464 49.109 1.00 22.25 150 GLY A O 1
ATOM 1283 N N . MET A 1 175 ? 2.469 7.681 48.949 1.00 23.89 151 MET A N 1
ATOM 1284 C CA . MET A 1 175 ? 1.763 6.919 49.977 1.00 23.92 151 MET A CA 1
ATOM 1285 C C . MET A 1 175 ? 0.404 6.427 49.531 1.00 23.65 151 MET A C 1
ATOM 1286 O O . MET A 1 175 ? -0.235 7.041 48.673 1.00 23.86 151 MET A O 1
ATOM 1291 N N . VAL A 1 176 ? -0.042 5.341 50.163 1.00 23.52 152 VAL A N 1
ATOM 1292 C CA . VAL A 1 176 ? -1.383 4.805 49.982 1.00 22.93 152 VAL A CA 1
ATOM 1293 C C . VAL A 1 176 ? -2.053 5.515 51.169 1.00 24.33 152 VAL A C 1
ATOM 1294 O O . VAL A 1 176 ? -1.543 5.461 52.299 1.00 25.02 152 VAL A O 1
ATOM 1298 N N . CYS A 1 177 ? -3.146 6.221 50.938 1.00 25.01 153 CYS A N 1
ATOM 1299 C CA . CYS A 1 177 ? -3.792 6.940 52.039 1.00 26.85 153 CYS A CA 1
ATOM 1300 C C . CYS A 1 177 ? -5.256 7.198 51.813 1.00 27.10 153 CYS A C 1
ATOM 1301 O O . CYS A 1 177 ? -5.771 7.014 50.726 1.00 26.85 153 CYS A O 1
ATOM 1304 N N . SER A 1 178 ? -5.926 7.637 52.873 1.00 28.87 154 SER A N 1
ATOM 1305 C CA . SER A 1 178 ? -7.311 7.999 52.795 1.00 29.52 154 SER A CA 1
ATOM 1306 C C . SER A 1 178 ? -7.389 9.237 51.927 1.00 30.32 154 SER A C 1
ATOM 1307 O O . SER A 1 178 ? -6.523 10.119 51.999 1.00 30.88 154 SER A O 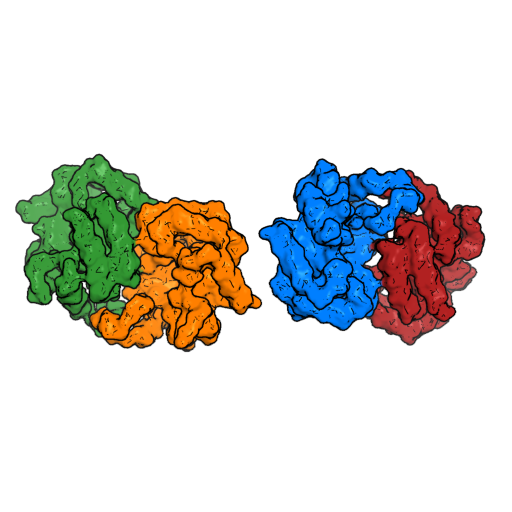1
ATOM 1310 N N . VAL A 1 179 ? -8.427 9.327 51.110 1.00 30.96 155 VAL A N 1
ATOM 1311 C CA . VAL A 1 179 ? -8.595 10.480 50.252 1.00 31.84 155 VAL A CA 1
ATOM 1312 C C . VAL A 1 179 ? -8.690 11.757 51.093 1.00 33.87 155 VAL A C 1
ATOM 1313 O O . VAL A 1 179 ? -8.354 12.846 50.621 1.00 35.53 155 VAL A O 1
ATOM 1317 N N . PHE A 1 180 ? -9.091 11.619 52.359 1.00 34.91 156 PHE A N 1
ATOM 1318 C CA . PHE A 1 180 ? -9.231 12.786 53.246 1.00 37.13 156 PHE A CA 1
ATOM 1319 C C . PHE A 1 180 ? -7.897 13.286 53.820 1.00 37.72 156 PHE A C 1
ATOM 1320 O O . PHE A 1 180 ? -7.862 14.314 54.500 1.00 39.49 156 PHE A O 1
ATOM 1328 N N . GLU A 1 181 ? -6.812 12.556 53.566 1.00 36.46 157 GLU A N 1
ATOM 1329 C CA . GLU A 1 181 ? -5.487 12.925 54.072 1.00 37.31 157 GLU A CA 1
ATOM 1330 C C . GLU A 1 181 ? -4.505 13.291 52.933 1.00 36.42 157 GLU A C 1
ATOM 1331 O O . GLU A 1 181 ? -3.416 13.789 53.192 1.00 37.01 157 GLU A O 1
ATOM 1337 N N . SER A 1 182 ? -4.888 13.008 51.688 1.00 34.94 158 SER A N 1
ATOM 1338 C CA . SER A 1 182 ? -4.034 13.265 50.506 1.00 34.23 158 SER A CA 1
ATOM 1339 C C . SER A 1 182 ? -3.438 14.664 50.388 1.00 35.51 158 SER A C 1
ATOM 1340 O O . SER A 1 182 ? -2.239 14.815 50.151 1.00 34.56 158 SER A O 1
ATOM 1343 N N . LYS A 1 183 ? -4.270 15.682 50.566 1.00 36.14 159 LYS A N 1
ATOM 1344 C CA . LYS A 1 183 ? -3.818 17.055 50.435 1.00 38.10 159 LYS A CA 1
ATOM 1345 C C . LYS A 1 183 ? -2.878 17.420 51.598 1.00 38.04 159 LYS A C 1
ATOM 1346 O O . LYS A 1 183 ? -1.868 18.070 51.398 1.00 38.10 159 LYS A O 1
ATOM 1352 N N . LYS A 1 184 ? -3.194 16.942 52.796 1.00 37.32 160 LYS A N 1
ATOM 1353 C CA . LYS A 1 184 ? -2.374 17.212 53.980 1.00 38.20 160 LYS A CA 1
ATOM 1354 C C . LYS A 1 184 ? -1.008 16.536 53.870 1.00 36.18 160 LYS A C 1
ATOM 1355 O O . LYS A 1 184 ? -0.006 17.077 54.320 1.00 36.30 160 LYS A O 1
ATOM 1361 N N . ILE A 1 185 ? -0.978 15.339 53.284 1.00 32.81 161 ILE A N 1
ATOM 1362 C CA . ILE A 1 185 ? 0.281 14.607 53.099 1.00 31.93 161 ILE A CA 1
ATOM 1363 C C . ILE A 1 185 ? 1.220 15.386 52.181 1.00 32.18 161 ILE A C 1
ATOM 1364 O O . ILE A 1 185 ? 2.402 15.527 52.477 1.00 33.14 161 ILE A O 1
ATOM 1369 N N . LYS A 1 186 ? 0.690 15.878 51.066 1.00 32.62 162 LYS A N 1
ATOM 1370 C CA . LYS A 1 186 ? 1.493 16.668 50.111 1.00 33.73 162 LYS A CA 1
ATOM 1371 C C . LYS A 1 186 ? 1.998 17.966 50.738 1.00 36.10 162 LYS A C 1
ATOM 1372 O O . LYS A 1 186 ? 3.152 18.357 50.543 1.00 36.13 162 LYS A O 1
ATOM 1378 N N . GLU A 1 187 ? 1.131 18.627 51.495 1.00 37.56 163 GLU A N 1
ATOM 1379 C CA . GLU A 1 187 ? 1.494 19.866 52.165 1.00 40.55 163 GLU A CA 1
ATOM 1380 C C . GLU A 1 187 ? 2.689 19.657 53.121 1.00 40.52 163 GLU A C 1
ATOM 1381 O O . GLU A 1 187 ? 3.508 20.563 53.308 1.00 41.11 163 GLU A O 1
ATOM 1387 N N A HIS A 1 188 ? 2.781 18.462 53.705 0.60 38.56 164 HIS A N 1
ATOM 1388 N N B HIS A 1 188 ? 2.789 18.451 53.681 0.40 38.51 164 HIS A N 1
ATOM 1389 C CA A HIS A 1 188 ? 3.864 18.105 54.632 0.60 39.24 164 HIS A CA 1
ATOM 1390 C CA B HIS A 1 188 ? 3.846 18.098 54.629 0.40 38.99 164 HIS A CA 1
ATOM 1391 C C A HIS A 1 188 ? 5.107 17.476 53.978 0.60 38.48 164 HIS A C 1
ATOM 1392 C C B HIS A 1 188 ? 5.089 17.449 53.991 0.40 38.28 164 HIS A C 1
ATOM 1393 O O A HIS A 1 188 ? 6.116 17.273 54.644 0.60 39.38 164 HIS A O 1
ATOM 1394 O O B HIS A 1 188 ? 6.072 17.189 54.683 0.40 38.94 164 HIS A O 1
ATOM 1407 N N . THR A 1 189 ? 5.030 17.171 52.689 1.00 37.37 165 THR A N 1
ATOM 1408 C CA . THR A 1 189 ? 6.161 16.560 51.956 1.00 36.49 165 THR A CA 1
ATOM 1409 C C . THR A 1 189 ? 6.365 17.438 50.708 1.00 38.61 165 THR A C 1
ATOM 1410 O O . THR A 1 189 ? 7.137 18.400 50.748 1.00 40.43 165 THR A O 1
ATOM 1414 N N . SER A 1 190 ? 5.670 17.119 49.616 1.00 38.10 166 SER A N 1
ATOM 1415 C CA . SER A 1 190 ? 5.719 17.941 48.388 1.00 39.79 166 SER A CA 1
ATOM 1416 C C . SER A 1 190 ? 4.602 17.512 47.447 1.00 38.91 166 SER A C 1
ATOM 1417 O O . SER A 1 190 ? 4.088 16.391 47.543 1.00 35.66 166 SER A O 1
ATOM 1420 N N . SER A 1 191 ? 4.206 18.412 46.554 1.00 40.12 167 SER A N 1
ATOM 1421 C CA . SER A 1 191 ? 3.134 18.120 45.603 1.00 40.10 167 SER A CA 1
ATOM 1422 C C . SER A 1 191 ? 3.527 17.009 44.629 1.00 39.39 167 SER A C 1
ATOM 1423 O O . SER A 1 191 ? 2.668 16.403 43.989 1.00 39.39 167 SER A O 1
ATOM 1426 N N . ASN A 1 192 ? 4.820 16.730 44.531 1.00 40.01 168 ASN A N 1
ATOM 1427 C CA . ASN A 1 192 ? 5.311 15.683 43.650 1.00 39.25 168 ASN A CA 1
ATOM 1428 C C . ASN A 1 192 ? 5.296 14.305 44.331 1.00 36.43 168 ASN A C 1
ATOM 1429 O O . ASN A 1 192 ? 5.502 13.284 43.677 1.00 37.17 168 ASN A O 1
ATOM 1434 N N . PHE A 1 193 ? 5.048 14.282 45.641 1.00 34.61 169 PHE A N 1
ATOM 1435 C CA . PHE A 1 193 ? 4.979 13.025 46.392 1.00 31.61 169 PHE A CA 1
ATOM 1436 C C . PHE A 1 193 ? 3.573 12.474 46.096 1.00 29.86 169 PHE A C 1
ATOM 1437 O O . PHE A 1 193 ? 2.561 13.128 46.340 1.00 29.10 169 PHE A O 1
ATOM 1445 N N . LEU A 1 194 ? 3.533 11.280 45.521 1.00 27.42 170 LEU A N 1
ATOM 1446 C CA . LEU A 1 194 ? 2.291 10.679 45.093 1.00 26.61 170 LEU A CA 1
ATOM 1447 C C . LEU A 1 194 ? 1.349 10.201 46.176 1.00 25.26 170 LEU A C 1
ATOM 1448 O O . LEU A 1 194 ? 1.765 9.822 47.251 1.00 24.38 170 LEU A O 1
ATOM 1453 N N . THR A 1 195 ? 0.059 10.249 45.869 1.00 25.20 171 THR A N 1
ATOM 1454 C CA . THR A 1 195 ? -0.948 9.755 46.771 1.00 24.50 171 THR A CA 1
ATOM 1455 C C . THR A 1 195 ? -1.889 8.841 46.002 1.00 24.09 171 THR A C 1
ATOM 1456 O O . THR A 1 195 ? -2.321 9.157 44.899 1.00 24.94 171 THR A O 1
ATOM 1460 N N . LEU A 1 196 ? -2.099 7.651 46.540 1.00 23.64 172 LEU A N 1
ATOM 1461 C CA . LEU A 1 196 ? -3.015 6.688 45.953 1.00 23.24 172 LEU A CA 1
ATOM 1462 C C . LEU A 1 196 ? -4.068 6.465 47.021 1.00 23.28 172 LEU A C 1
ATOM 1463 O O . LEU A 1 196 ? -3.751 6.040 48.136 1.00 23.48 172 LEU A O 1
ATOM 1468 N N . THR A 1 197 ? -5.322 6.763 46.672 1.00 22.59 173 THR A N 1
ATOM 1469 C CA . THR A 1 197 ? -6.432 6.656 47.610 1.00 23.48 173 THR A CA 1
ATOM 1470 C C . THR A 1 197 ? -7.427 5.565 47.202 1.00 22.67 173 THR A C 1
ATOM 1471 O O . THR A 1 197 ? -8.105 5.682 46.190 1.00 22.75 173 THR A O 1
ATOM 1475 N N . PRO A 1 198 ? -7.508 4.502 47.995 1.00 23.69 174 PRO A N 1
ATOM 1476 C CA . PRO A 1 198 ? -8.404 3.388 47.677 1.00 23.85 174 PRO A CA 1
ATOM 1477 C C . PRO A 1 198 ? -9.813 3.536 48.238 1.00 24.42 174 PRO A C 1
ATOM 1478 O O . PRO A 1 198 ? -10.096 4.483 48.957 1.00 25.81 174 PRO A O 1
ATOM 1482 N N . GLY A 1 199 ? -10.693 2.608 47.869 1.00 24.10 175 GLY A N 1
ATOM 1483 C CA . GLY A 1 199 ? -12.072 2.608 48.360 1.00 24.15 175 GLY A CA 1
ATOM 1484 C C . GLY A 1 199 ? -12.935 3.749 47.870 1.00 23.79 175 GLY A C 1
ATOM 1485 O O . GLY A 1 199 ? -13.917 4.121 48.521 1.00 23.44 175 GLY A O 1
ATOM 1486 N N . ILE A 1 200 ? -12.598 4.306 46.718 1.00 22.61 176 ILE A N 1
ATOM 1487 C CA . ILE A 1 200 ? -13.378 5.405 46.186 1.00 23.34 176 ILE A CA 1
ATOM 1488 C C . ILE A 1 200 ? -14.701 4.911 45.628 1.00 23.93 176 ILE A C 1
ATOM 1489 O O . ILE A 1 200 ? -14.759 3.872 44.958 1.00 23.57 176 ILE A O 1
ATOM 1494 N N . ARG A 1 201 ? -15.769 5.613 46.001 1.00 25.64 177 ARG A N 1
ATOM 1495 C CA . ARG A 1 201 ? -17.138 5.337 45.521 1.00 27.23 177 ARG A CA 1
ATOM 1496 C C . ARG A 1 201 ? -17.364 6.548 44.647 1.00 28.25 177 ARG A C 1
ATOM 1497 O O . ARG A 1 201 ? -17.883 7.563 45.114 1.00 27.80 177 ARG A O 1
ATOM 1505 N N . PRO A 1 202 ? -16.991 6.433 43.368 1.00 28.63 178 PRO A N 1
ATOM 1506 C CA . PRO A 1 202 ? -17.026 7.561 42.426 1.00 30.54 178 PRO A CA 1
ATOM 1507 C C . PRO A 1 202 ? -18.267 8.442 42.379 1.00 31.94 178 PRO A C 1
ATOM 1508 O O . PRO A 1 202 ? -18.132 9.659 42.319 1.00 31.80 178 PRO A O 1
ATOM 1512 N N . PHE A 1 203 ? -19.447 7.850 42.459 1.00 32.95 179 PHE A N 1
ATOM 1513 C CA . PHE A 1 203 ? -20.674 8.634 42.362 1.00 35.18 179 PHE A CA 1
ATOM 1514 C C . PHE A 1 203 ? -21.528 8.545 43.604 1.00 35.88 179 PHE A C 1
ATOM 1515 O O . PHE A 1 203 ? -22.744 8.709 43.532 1.00 36.83 179 PHE A O 1
ATOM 1523 N N . GLY A 1 204 ? -20.889 8.299 44.746 1.00 35.41 180 GLY A N 1
ATOM 1524 C CA . GLY A 1 204 ? -21.595 8.202 46.019 1.00 36.68 180 GLY A CA 1
ATOM 1525 C C . GLY A 1 204 ? -21.949 9.592 46.525 1.00 38.47 180 GLY A C 1
ATOM 1526 O O . GLY A 1 204 ? -21.320 10.583 46.105 1.00 37.90 180 GLY A O 1
ATOM 1527 N N . VAL A 1 213 ? -18.076 12.022 51.870 1.00 40.61 189 VAL A N 1
ATOM 1528 C CA . VAL A 1 213 ? -17.951 10.778 51.104 1.00 39.11 189 VAL A CA 1
ATOM 1529 C C . VAL A 1 213 ? -16.703 10.797 50.228 1.00 36.80 189 VAL A C 1
ATOM 1530 O O . VAL A 1 213 ? -16.271 11.868 49.750 1.00 37.29 189 VAL A O 1
ATOM 1534 N N . ALA A 1 214 ? -16.112 9.616 50.037 1.00 34.21 190 ALA A N 1
ATOM 1535 C CA . ALA A 1 214 ? -14.929 9.476 49.228 1.00 31.68 190 ALA A CA 1
ATOM 1536 C C . ALA A 1 214 ? -15.339 9.227 47.787 1.00 30.24 190 ALA A C 1
ATOM 1537 O O . ALA A 1 214 ? -15.265 8.104 47.299 1.00 27.44 190 ALA A O 1
ATOM 1539 N N . ASN A 1 215 ? -15.818 10.276 47.116 1.00 29.94 191 ASN A N 1
ATOM 1540 C CA . ASN A 1 215 ? -16.235 10.158 45.718 1.00 29.53 191 ASN A CA 1
ATOM 1541 C C . ASN A 1 215 ? -15.211 10.851 44.802 1.00 29.68 191 ASN A C 1
ATOM 1542 O O . ASN A 1 215 ? -14.164 11.303 45.280 1.00 29.23 191 ASN A O 1
ATOM 1547 N N . LEU A 1 216 ? -15.479 10.899 43.496 1.00 30.21 192 LEU A N 1
ATOM 1548 C CA . LEU A 1 216 ? -14.543 11.555 42.553 1.00 31.06 192 LEU A CA 1
ATOM 1549 C C . LEU A 1 216 ? -14.266 13.018 42.882 1.00 32.18 192 LEU A C 1
ATOM 1550 O O . LEU A 1 216 ? -13.129 13.480 42.759 1.00 33.32 192 LEU A O 1
ATOM 1555 N N . ALA A 1 217 ? -15.305 13.750 43.270 1.00 33.27 193 ALA A N 1
ATOM 1556 C CA . ALA A 1 217 ? -15.172 15.160 43.619 1.00 34.03 193 ALA A CA 1
ATOM 1557 C C . ALA A 1 217 ? -14.163 15.357 44.746 1.00 33.80 193 ALA A C 1
ATOM 1558 O O . ALA A 1 217 ? -13.317 16.258 44.696 1.00 33.80 193 ALA A O 1
ATOM 1560 N N . MET A 1 218 ? -14.270 14.528 45.775 1.00 32.30 194 MET A N 1
ATOM 1561 C CA . MET A 1 218 ? -13.364 14.604 46.902 1.00 32.96 194 MET A CA 1
ATOM 1562 C C . MET A 1 218 ? -11.939 14.257 46.431 1.00 31.77 194 MET A C 1
ATOM 1563 O O . MET A 1 218 ? -10.977 14.938 46.780 1.00 32.12 194 MET A O 1
ATOM 1568 N N . ALA A 1 219 ? -11.810 13.197 45.636 1.00 30.75 195 ALA A N 1
ATOM 1569 C CA . ALA A 1 219 ? -10.499 12.793 45.124 1.00 30.63 195 ALA A CA 1
ATOM 1570 C C . ALA A 1 219 ? -9.852 13.921 44.318 1.00 32.37 195 ALA A C 1
ATOM 1571 O O . ALA A 1 219 ? -8.630 14.116 44.388 1.00 31.68 195 ALA A O 1
ATOM 1573 N N . ARG A 1 220 ? -10.654 14.639 43.525 1.00 33.80 196 ARG A N 1
ATOM 1574 C CA . ARG A 1 220 ? -10.120 15.750 42.729 1.00 35.98 196 ARG A CA 1
ATOM 1575 C C . ARG A 1 220 ? -9.690 16.914 43.605 1.00 36.67 196 ARG A C 1
ATOM 1576 O O . ARG A 1 220 ? -8.585 17.423 43.462 1.00 36.63 196 ARG A O 1
ATOM 1584 N N . GLU A 1 221 ? -10.549 17.320 44.531 1.00 36.37 197 GLU A N 1
ATOM 1585 C CA . GLU A 1 221 ? -10.227 18.443 45.409 1.00 37.93 197 GLU A CA 1
ATOM 1586 C C . GLU A 1 221 ? -9.032 18.142 46.325 1.00 37.03 197 GLU A C 1
ATOM 1587 O O . GLU A 1 221 ? -8.233 19.037 46.618 1.00 38.73 197 GLU A O 1
ATOM 1593 N N . ASN A 1 222 ? -8.906 16.888 46.762 1.00 35.35 198 ASN A N 1
ATOM 1594 C CA . ASN A 1 222 ? -7.791 16.476 47.640 1.00 34.58 198 ASN A CA 1
ATOM 1595 C C . ASN A 1 222 ? -6.515 16.004 46.900 1.00 33.22 198 ASN A C 1
ATOM 1596 O O . ASN A 1 222 ? -5.602 15.450 47.500 1.00 32.08 198 ASN A O 1
ATOM 1601 N N . LEU A 1 223 ? -6.502 16.213 45.591 1.00 33.23 199 LEU A N 1
ATOM 1602 C CA . LEU A 1 223 ? -5.345 15.927 44.735 1.00 34.08 199 LEU A CA 1
ATOM 1603 C C . LEU A 1 223 ? -4.831 14.491 44.623 1.00 32.21 199 LEU A C 1
ATOM 1604 O O . LEU A 1 223 ? -3.610 14.270 44.517 1.00 32.44 199 LEU A O 1
ATOM 1609 N N . SER A 1 224 ? -5.728 13.517 44.637 1.00 31.18 200 SER A N 1
ATOM 1610 C CA . SER A 1 224 ? -5.311 12.136 44.485 1.00 29.31 200 SER A CA 1
ATOM 1611 C C . SER A 1 224 ? -4.636 11.961 43.133 1.00 29.34 200 SER A C 1
ATOM 1612 O O . SER A 1 224 ? -5.114 12.473 42.117 1.00 29.85 200 SER A O 1
ATOM 1615 N N . ASP A 1 225 ? -3.497 11.287 43.128 1.00 27.75 201 ASP A N 1
ATOM 1616 C CA . ASP A 1 225 ? -2.779 11.005 41.890 1.00 28.11 201 ASP A CA 1
ATOM 1617 C C . ASP A 1 225 ? -3.352 9.712 41.294 1.00 26.68 201 ASP A C 1
ATOM 1618 O O . ASP A 1 225 ? -3.426 9.556 40.070 1.00 27.28 201 ASP A O 1
ATOM 1623 N N . TYR A 1 226 ? -3.757 8.797 42.176 1.00 26.08 202 TYR A N 1
ATOM 1624 C CA . TYR A 1 226 ? -4.349 7.528 41.779 1.00 25.20 202 TYR A CA 1
ATOM 1625 C C . TYR A 1 226 ? -5.545 7.231 42.665 1.00 24.79 202 TYR A C 1
ATOM 1626 O O . TYR A 1 226 ? -5.498 7.479 43.869 1.00 24.67 202 TYR A O 1
ATOM 1635 N N . ILE A 1 227 ? -6.619 6.722 42.073 1.00 23.51 203 ILE A N 1
ATOM 1636 C CA . ILE A 1 227 ? -7.771 6.305 42.858 1.00 23.15 203 ILE A CA 1
ATOM 1637 C C . ILE A 1 227 ? -7.956 4.830 42.559 1.00 22.67 203 ILE A C 1
ATOM 1638 O O . ILE A 1 227 ? -7.654 4.384 41.452 1.00 23.15 203 ILE A O 1
ATOM 1643 N N . VAL A 1 228 ? -8.352 4.058 43.560 1.00 22.17 204 VAL A N 1
ATOM 1644 C CA . VAL A 1 228 ? -8.621 2.639 43.366 1.00 21.68 204 VAL A CA 1
ATOM 1645 C C . VAL A 1 228 ? -10.120 2.487 43.633 1.00 22.37 204 VAL A C 1
ATOM 1646 O O . VAL A 1 228 ? -10.639 3.039 44.613 1.00 22.16 204 VAL A O 1
ATOM 1650 N N . VAL A 1 229 ? -10.807 1.804 42.718 1.00 21.87 205 VAL A N 1
ATOM 1651 C CA . VAL A 1 229 ? -12.246 1.556 42.813 1.00 21.87 205 VAL A CA 1
ATOM 1652 C C . VAL A 1 229 ? -12.460 0.042 42.731 1.00 21.36 205 VAL A C 1
ATOM 1653 O O . VAL A 1 229 ? -11.920 -0.633 41.834 1.00 21.52 205 VAL A O 1
ATOM 1657 N N . GLY A 1 230 ? -13.219 -0.490 43.669 1.00 21.38 206 GLY A N 1
ATOM 1658 C CA . GLY A 1 230 ? -13.487 -1.920 43.722 1.00 22.19 206 GLY A CA 1
ATOM 1659 C C . GLY A 1 230 ? -14.884 -2.322 43.305 1.00 22.45 206 GLY A C 1
ATOM 1660 O O . GLY A 1 230 ? -15.200 -2.327 42.124 1.00 21.31 206 GLY A O 1
ATOM 1661 N N . ARG A 1 231 ? -15.725 -2.649 44.290 1.00 22.63 207 ARG A N 1
ATOM 1662 C CA . ARG A 1 231 ? -17.095 -3.093 44.022 1.00 23.95 207 ARG A CA 1
ATOM 1663 C C . ARG A 1 231 ? -17.927 -2.291 43.018 1.00 23.13 207 ARG A C 1
ATOM 1664 O O . ARG A 1 231 ? -18.640 -2.890 42.231 1.00 23.35 207 ARG A O 1
ATOM 1672 N N . PRO A 1 232 ? -17.842 -0.942 43.049 1.00 22.88 208 PRO A N 1
ATOM 1673 C CA . PRO A 1 232 ? -18.642 -0.154 42.112 1.00 24.08 208 PRO A CA 1
ATOM 1674 C C . PRO A 1 232 ? -18.393 -0.569 40.674 1.00 23.54 208 PRO A C 1
ATOM 1675 O O . PRO A 1 232 ? -19.256 -0.377 39.815 1.00 24.16 208 PRO A O 1
ATOM 1679 N N . ILE A 1 233 ? -17.200 -1.078 40.408 1.00 22.33 209 ILE A N 1
ATOM 1680 C CA . ILE A 1 233 ? -16.863 -1.560 39.071 1.00 22.74 209 ILE A CA 1
ATOM 1681 C C . ILE A 1 233 ? -17.064 -3.065 38.931 1.00 23.01 209 ILE A C 1
ATOM 1682 O O . ILE A 1 233 ? -17.886 -3.501 38.143 1.00 23.03 209 ILE A O 1
ATOM 1687 N N . TYR A 1 234 ? -16.365 -3.868 39.737 1.00 23.59 210 TYR A N 1
ATOM 1688 C CA . TYR A 1 234 ? -16.468 -5.331 39.565 1.00 24.74 210 TYR A CA 1
ATOM 1689 C C . TYR A 1 234 ? -17.801 -6.003 39.877 1.00 26.18 210 TYR A C 1
ATOM 1690 O O . TYR A 1 234 ? -18.030 -7.143 39.439 1.00 26.84 210 TYR A O 1
ATOM 1699 N N A LYS A 1 235 ? -18.658 -5.326 40.636 0.50 25.72 211 LYS A N 1
ATOM 1700 N N B LYS A 1 235 ? -18.657 -5.337 40.650 0.50 25.82 211 LYS A N 1
ATOM 1701 C CA A LYS A 1 235 ? -19.976 -5.863 40.964 0.50 26.77 211 LYS A CA 1
ATOM 1702 C CA B LYS A 1 235 ? -19.981 -5.879 40.965 0.50 26.99 211 LYS A CA 1
ATOM 1703 C C A LYS A 1 235 ? -21.065 -5.226 40.115 0.50 26.81 211 LYS A C 1
ATOM 1704 C C B LYS A 1 235 ? -21.067 -5.234 40.109 0.50 26.93 211 LYS A C 1
ATOM 1705 O O A LYS A 1 235 ? -22.239 -5.581 40.236 0.50 26.91 211 LYS A O 1
ATOM 1706 O O B LYS A 1 235 ? -22.241 -5.588 40.223 0.50 27.03 211 LYS A O 1
ATOM 1717 N N . ASN A 1 236 ? -20.683 -4.297 39.244 1.00 25.77 212 ASN A N 1
ATOM 1718 C CA . ASN A 1 236 ? -21.651 -3.647 38.387 1.00 26.28 212 ASN A CA 1
ATOM 1719 C C . ASN A 1 236 ? -22.009 -4.582 37.231 1.00 27.25 212 ASN A C 1
ATOM 1720 O O . ASN A 1 236 ? -21.208 -5.417 36.824 1.00 26.23 212 ASN A O 1
ATOM 1725 N N . GLU A 1 237 ? -23.243 -4.468 36.759 1.00 28.73 213 GLU A N 1
ATOM 1726 C CA . GLU A 1 237 ? -23.740 -5.295 35.665 1.00 30.53 213 GLU A CA 1
ATOM 1727 C C . GLU A 1 237 ? -22.927 -5.047 34.386 1.00 30.45 213 GLU A C 1
ATOM 1728 O O . GLU A 1 237 ? -22.778 -5.943 33.536 1.00 31.55 213 GLU A O 1
ATOM 1734 N N . ASN A 1 238 ? -22.381 -3.842 34.264 1.00 29.54 214 ASN A N 1
ATOM 1735 C CA . ASN A 1 238 ? -21.588 -3.475 33.095 1.00 28.90 214 ASN A CA 1
ATOM 1736 C C . ASN A 1 238 ? -20.340 -2.733 33.577 1.00 27.26 214 ASN A C 1
ATOM 1737 O O . ASN A 1 238 ? -20.300 -1.492 33.566 1.00 27.01 214 ASN A O 1
ATOM 1742 N N . PRO A 1 239 ? -19.324 -3.495 34.038 1.00 25.67 215 PRO A N 1
ATOM 1743 C CA . PRO A 1 239 ? -18.100 -2.916 34.553 1.00 25.30 215 PRO A CA 1
ATOM 1744 C C . PRO A 1 239 ? -17.419 -1.978 33.578 1.00 25.56 215 PRO A C 1
ATOM 1745 O O . PRO A 1 239 ? -16.898 -0.972 33.984 1.00 25.00 215 PRO A O 1
ATOM 1749 N N . ARG A 1 240 ? -17.429 -2.303 32.295 1.00 27.77 216 ARG A N 1
ATOM 1750 C CA . ARG A 1 240 ? -16.777 -1.432 31.324 1.00 28.87 216 ARG A CA 1
ATOM 1751 C C . ARG A 1 240 ? -17.463 -0.065 31.249 1.00 29.74 216 ARG A C 1
ATOM 1752 O O . ARG A 1 240 ? -16.798 0.958 31.145 1.00 30.62 216 ARG A O 1
ATOM 1760 N N . ALA A 1 241 ? -18.792 -0.060 31.263 1.00 30.81 217 ALA A N 1
ATOM 1761 C CA . ALA A 1 241 ? -19.543 1.190 31.209 1.00 31.75 217 ALA A CA 1
ATOM 1762 C C . ALA A 1 241 ? -19.232 2.074 32.424 1.00 31.15 217 ALA A C 1
ATOM 1763 O O . ALA A 1 241 ? -19.174 3.289 32.304 1.00 30.56 217 ALA A O 1
ATOM 1765 N N . VAL A 1 242 ? -19.051 1.469 33.599 1.00 29.41 218 VAL A N 1
ATOM 1766 C CA . VAL A 1 242 ? -18.742 2.251 34.788 1.00 28.74 218 VAL A CA 1
ATOM 1767 C C . VAL A 1 242 ? -17.352 2.859 34.654 1.00 28.55 218 VAL A C 1
ATOM 1768 O O . VAL A 1 242 ? -17.141 4.023 35.016 1.00 27.80 218 VAL A O 1
ATOM 1772 N N . CYS A 1 243 ? -16.399 2.086 34.119 1.00 28.79 219 CYS A N 1
ATOM 1773 C CA . CYS A 1 243 ? -15.054 2.610 33.943 1.00 29.06 219 CYS A CA 1
ATOM 1774 C C . CYS A 1 243 ? -15.049 3.777 32.996 1.00 30.30 219 CYS A C 1
ATOM 1775 O O . CYS A 1 243 ? -14.373 4.770 33.242 1.00 30.78 219 CYS A O 1
ATOM 1778 N N . GLU A 1 244 ? -15.782 3.651 31.894 1.00 31.79 220 GLU A N 1
ATOM 1779 C CA . GLU A 1 244 ? -15.837 4.730 30.904 1.00 33.36 220 GLU A CA 1
ATOM 1780 C C . GLU A 1 244 ? -16.468 5.975 31.514 1.00 33.44 220 GLU A C 1
ATOM 1781 O O . GLU A 1 244 ? -16.017 7.092 31.245 1.00 34.01 220 GLU A O 1
ATOM 1787 N N . LYS A 1 245 ? -17.503 5.788 32.335 1.00 32.55 221 LYS A N 1
ATOM 1788 C CA . LYS A 1 245 ? -18.156 6.924 32.978 1.00 33.67 221 LYS A CA 1
ATOM 1789 C C . LYS A 1 245 ? -17.184 7.621 33.934 1.00 32.41 221 LYS A C 1
ATOM 1790 O O . LYS A 1 245 ? -17.145 8.839 33.991 1.00 32.12 221 LYS A O 1
ATOM 1796 N N . ILE A 1 246 ? -16.374 6.843 34.655 1.00 30.59 222 ILE A N 1
ATOM 1797 C CA . ILE A 1 246 ? -15.400 7.416 35.586 1.00 29.83 222 ILE A CA 1
ATOM 1798 C C . ILE A 1 246 ? -14.329 8.202 34.827 1.00 31.46 222 ILE A C 1
ATOM 1799 O O . ILE A 1 246 ? -14.016 9.344 35.181 1.00 31.44 222 ILE A O 1
ATOM 1804 N N . LEU A 1 247 ? -13.761 7.582 33.793 1.00 31.47 223 LEU A N 1
ATOM 1805 C CA . LEU A 1 247 ? -12.729 8.225 32.986 1.00 33.51 223 LEU A CA 1
ATOM 1806 C C . LEU A 1 247 ? -13.271 9.506 32.343 1.00 36.06 223 LEU A C 1
ATOM 1807 O O . LEU A 1 247 ? -12.575 10.513 32.279 1.00 37.23 223 LEU A O 1
ATOM 1812 N N . ASN A 1 248 ? -14.506 9.461 31.855 1.00 37.94 224 ASN A N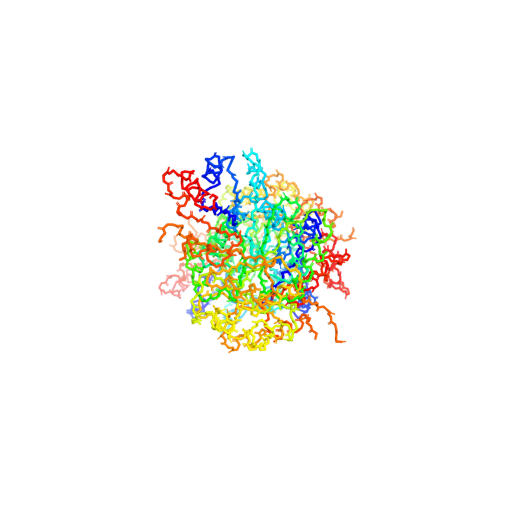 1
ATOM 1813 C CA . ASN A 1 248 ? -15.108 10.638 31.250 1.00 40.96 224 ASN A CA 1
ATOM 1814 C C . ASN A 1 248 ? -15.237 11.785 32.248 1.00 41.89 224 ASN A C 1
ATOM 1815 O O . ASN A 1 248 ? -14.979 12.934 31.893 1.00 43.66 224 ASN A O 1
ATOM 1820 N N . LYS A 1 249 ? -15.595 11.497 33.505 1.00 41.61 225 LYS A N 1
ATOM 1821 C CA . LYS A 1 249 ? -15.734 12.591 34.448 1.00 43.30 225 LYS A CA 1
ATOM 1822 C C . LYS A 1 249 ? -14.354 13.096 34.907 1.00 43.43 225 LYS A C 1
ATOM 1823 O O . LYS A 1 249 ? -14.180 14.290 35.129 1.00 44.58 225 LYS A O 1
ATOM 1829 N N . ILE A 1 250 ? -13.374 12.197 35.022 1.00 42.00 226 ILE A N 1
ATOM 1830 C CA . ILE A 1 250 ? -12.019 12.611 35.407 1.00 42.08 226 ILE A CA 1
ATOM 1831 C C . ILE A 1 250 ? -11.461 13.589 34.377 1.00 44.59 226 ILE A C 1
ATOM 1832 O O . ILE A 1 250 ? -10.883 14.607 34.730 1.00 45.99 226 ILE A O 1
ATOM 1837 N N . HIS A 1 251 ? -11.627 13.259 33.100 1.00 45.77 227 HIS A N 1
ATOM 1838 C CA . HIS A 1 251 ? -11.135 14.108 32.029 1.00 48.90 227 HIS A CA 1
ATOM 1839 C C . HIS A 1 251 ? -12.262 15.027 31.566 1.00 50.56 227 HIS A C 1
ATOM 1840 O O . HIS A 1 251 ? -12.368 15.345 30.392 1.00 53.35 227 HIS A O 1
ATOM 1847 N N . ALA B 1 24 ? 3.338 0.169 13.354 1.00 44.30 0 ALA B N 1
ATOM 1848 C CA . ALA B 1 24 ? 1.943 0.480 12.938 1.00 43.83 0 ALA B CA 1
ATOM 1849 C C . ALA B 1 24 ? 1.905 1.821 12.221 1.00 41.34 0 ALA B C 1
ATOM 1850 O O . ALA B 1 24 ? 2.782 2.651 12.422 1.00 41.41 0 ALA B O 1
ATOM 1852 N N . MET B 1 25 ? 0.895 2.009 11.376 1.00 40.35 1 MET B N 1
ATOM 1853 C CA . MET B 1 25 ? 0.713 3.259 10.636 1.00 38.50 1 MET B CA 1
ATOM 1854 C C . MET B 1 25 ? 0.735 4.499 11.499 1.00 36.51 1 MET B C 1
ATOM 1855 O O . MET B 1 25 ? 0.176 4.520 12.586 1.00 36.90 1 MET B O 1
ATOM 1860 N N . LYS B 1 26 ? 1.324 5.563 10.970 1.00 32.85 2 LYS B N 1
ATOM 1861 C CA . LYS B 1 26 ? 1.395 6.810 11.683 1.00 31.83 2 LYS B CA 1
ATOM 1862 C C . LYS B 1 26 ? 0.447 7.795 11.012 1.00 29.97 2 LYS B C 1
ATOM 1863 O O . LYS B 1 26 ? 0.365 7.857 9.778 1.00 28.90 2 LYS B O 1
ATOM 1869 N N . LEU B 1 27 ? -0.313 8.511 11.827 1.00 28.31 3 LEU B N 1
ATOM 1870 C CA . LEU B 1 27 ? -1.275 9.485 11.328 1.00 26.97 3 LEU B CA 1
ATOM 1871 C C . LEU B 1 27 ? -0.699 10.883 11.295 1.00 25.91 3 LEU B C 1
ATOM 1872 O O . LEU B 1 27 ? -0.159 11.374 12.309 1.00 26.25 3 LEU B O 1
ATOM 1877 N N A CYS B 1 28 ? -0.795 11.521 10.136 0.60 24.03 4 CYS B N 1
ATOM 1878 N N B CYS B 1 28 ? -0.795 11.506 10.117 0.40 24.91 4 CYS B N 1
ATOM 1879 C CA A CYS B 1 28 ? -0.320 12.878 9.954 0.60 23.45 4 CYS B CA 1
ATOM 1880 C CA B CYS B 1 28 ? -0.331 12.867 9.873 0.40 24.79 4 CYS B CA 1
ATOM 1881 C C A CYS B 1 28 ? -1.531 13.702 9.523 0.60 22.92 4 CYS B C 1
ATOM 1882 C C B CYS B 1 28 ? -1.560 13.695 9.525 0.40 23.74 4 CYS B C 1
ATOM 1883 O O A CYS B 1 28 ? -2.284 13.291 8.641 0.60 22.69 4 CYS B O 1
ATOM 1884 O O B CYS B 1 28 ? -2.370 13.275 8.700 0.40 23.58 4 CYS B O 1
ATOM 1889 N N . VAL B 1 29 ? -1.713 14.854 10.153 1.00 23.26 5 VAL B N 1
ATOM 1890 C CA . VAL B 1 29 ? -2.824 15.715 9.862 1.00 23.48 5 VAL B CA 1
ATOM 1891 C C . VAL B 1 29 ? -2.316 16.887 9.038 1.00 24.23 5 VAL B C 1
ATOM 1892 O O . VAL B 1 29 ? -1.330 17.533 9.411 1.00 23.87 5 VAL B O 1
ATOM 1896 N N . ALA B 1 30 ? -2.979 17.149 7.917 1.00 22.75 6 ALA B N 1
ATOM 1897 C CA . ALA B 1 30 ? -2.619 18.254 7.054 1.00 23.25 6 ALA B CA 1
ATOM 1898 C C . ALA B 1 30 ? -3.157 19.555 7.649 1.00 24.76 6 ALA B C 1
ATOM 1899 O O . ALA B 1 30 ? -4.365 19.706 7.834 1.00 25.88 6 ALA B O 1
ATOM 1901 N N . LEU B 1 31 ? -2.266 20.477 8.002 1.00 25.36 7 LEU B N 1
ATOM 1902 C CA . LEU B 1 31 ? -2.691 21.774 8.562 1.00 28.18 7 LEU B CA 1
ATOM 1903 C C . LEU B 1 31 ? -2.989 22.676 7.410 1.00 28.82 7 LEU B C 1
ATOM 1904 O O . LEU B 1 31 ? -2.226 23.594 7.123 1.00 30.60 7 LEU B O 1
ATOM 1909 N N . ASP B 1 32 ? -4.109 22.422 6.742 1.00 27.90 8 ASP B N 1
ATOM 1910 C CA . ASP B 1 32 ? -4.457 23.190 5.561 1.00 27.80 8 ASP B CA 1
ATOM 1911 C C . ASP B 1 32 ? -5.615 24.188 5.690 1.00 28.29 8 ASP B C 1
ATOM 1912 O O . ASP B 1 32 ? -6.240 24.527 4.691 1.00 27.22 8 ASP B O 1
ATOM 1917 N N . LEU B 1 33 ? -5.907 24.634 6.908 1.00 29.73 9 LEU B N 1
ATOM 1918 C CA . LEU B 1 33 ? -6.940 25.649 7.108 1.00 30.88 9 LEU B CA 1
ATOM 1919 C C . LEU B 1 33 ? -6.338 26.913 6.494 1.00 31.31 9 LEU B C 1
ATOM 1920 O O . LEU B 1 33 ? -5.121 27.064 6.462 1.00 31.62 9 LEU B O 1
ATOM 1925 N N . SER B 1 34 ? -7.183 27.810 6.007 1.00 32.54 10 SER B N 1
ATOM 1926 C CA . SER B 1 34 ? -6.721 29.028 5.314 1.00 33.42 10 SER B CA 1
ATOM 1927 C C . SER B 1 34 ? -5.852 30.033 6.074 1.00 33.48 10 SER B C 1
ATOM 1928 O O . SER B 1 34 ? -5.109 30.784 5.440 1.00 33.70 10 SER B O 1
ATOM 1931 N N . THR B 1 35 ? -5.932 30.066 7.399 1.00 33.06 11 THR B N 1
ATOM 1932 C CA . THR B 1 35 ? -5.145 31.034 8.159 1.00 33.73 11 THR B CA 1
ATOM 1933 C C . THR B 1 35 ? -4.334 30.422 9.286 1.00 33.71 11 THR B C 1
ATOM 1934 O O . THR B 1 35 ? -4.658 29.350 9.799 1.00 31.88 11 THR B O 1
ATOM 1938 N N . LYS B 1 36 ? -3.274 31.137 9.665 1.00 34.58 12 LYS B N 1
ATOM 1939 C CA . LYS B 1 36 ? -2.387 30.728 10.741 1.00 35.42 12 LYS B CA 1
ATOM 1940 C C . LYS B 1 36 ? -3.171 30.458 12.027 1.00 35.36 12 LYS B C 1
ATOM 1941 O O . LYS B 1 36 ? -2.983 29.433 12.677 1.00 33.90 12 LYS B O 1
ATOM 1947 N N . GLU B 1 37 ? -3.998 31.427 12.421 1.00 36.85 13 GLU B N 1
ATOM 1948 C CA . GLU B 1 37 ? -4.811 31.312 13.626 1.00 37.75 13 GLU B CA 1
ATOM 1949 C C . GLU B 1 37 ? -5.647 30.029 13.624 1.00 36.01 13 GLU B C 1
ATOM 1950 O O . GLU B 1 37 ? -5.740 29.342 14.645 1.00 35.59 13 GLU B O 1
ATOM 1956 N N . GLU B 1 38 ? -6.302 29.741 12.500 1.00 34.57 14 GLU B N 1
ATOM 1957 C CA . GLU B 1 38 ? -7.110 28.519 12.379 1.00 33.80 14 GLU B CA 1
ATOM 1958 C C . GLU B 1 38 ? -6.238 27.266 12.574 1.00 32.19 14 GLU B C 1
ATOM 1959 O O . GLU B 1 38 ? -6.629 26.327 13.268 1.00 30.73 14 GLU B O 1
ATOM 1965 N N . CYS B 1 39 ? -5.060 27.259 11.962 1.00 31.34 15 CYS B N 1
ATOM 1966 C CA . CYS B 1 39 ? -4.153 26.116 12.097 1.00 30.99 15 CYS B CA 1
ATOM 1967 C C . CYS B 1 39 ? -3.641 25.952 13.519 1.00 31.49 15 CYS B C 1
ATOM 1968 O O . CYS B 1 39 ? -3.470 24.828 13.989 1.00 31.21 15 CYS B O 1
ATOM 1971 N N . LEU B 1 40 ? -3.333 27.065 14.186 1.00 32.18 16 LEU B N 1
ATOM 1972 C CA . LEU B 1 40 ? -2.860 26.996 15.569 1.00 32.74 16 LEU B CA 1
ATOM 1973 C C . LEU B 1 40 ? -3.973 26.528 16.497 1.00 32.85 16 LEU B C 1
ATOM 1974 O O . LEU B 1 40 ? -3.715 25.782 17.432 1.00 32.74 16 LEU B O 1
ATOM 1979 N N . GLN B 1 41 ? -5.210 26.950 16.241 1.00 32.92 17 GLN B N 1
ATOM 1980 C CA . GLN B 1 41 ? -6.323 26.508 17.074 1.00 34.09 17 GLN B CA 1
ATOM 1981 C C . GLN B 1 41 ? -6.534 24.993 16.884 1.00 32.88 17 GLN B C 1
ATOM 1982 O O . GLN B 1 41 ? -6.834 24.276 17.838 1.00 33.64 17 GLN B O 1
ATOM 1988 N N . LEU B 1 42 ? -6.389 24.522 15.649 1.00 32.01 18 LEU B N 1
ATOM 1989 C CA . LEU B 1 42 ? -6.529 23.090 15.337 1.00 31.17 18 LEU B CA 1
ATOM 1990 C C . LEU B 1 42 ? -5.480 22.287 16.110 1.00 31.16 18 LEU B C 1
ATOM 1991 O O . LEU B 1 42 ? -5.788 21.274 16.729 1.00 31.75 18 LEU B O 1
ATOM 1996 N N . ALA B 1 43 ? -4.242 22.763 16.090 1.00 31.28 19 ALA B N 1
ATOM 1997 C CA . ALA B 1 43 ? -3.159 22.087 16.802 1.00 31.90 19 ALA B CA 1
ATOM 1998 C C . ALA B 1 43 ? -3.477 21.983 18.297 1.00 33.50 19 ALA B C 1
ATOM 1999 O O . ALA B 1 43 ? -3.245 20.948 18.917 1.00 33.94 19 ALA B O 1
ATOM 2001 N N A LYS B 1 44 ? -4.016 23.056 18.863 0.50 34.72 20 LYS B N 1
ATOM 2002 N N B LYS B 1 44 ? -4.018 23.064 18.858 0.50 34.38 20 LYS B N 1
ATOM 2003 C CA A LYS B 1 44 ? -4.367 23.094 20.285 0.50 36.45 20 LYS B CA 1
ATOM 2004 C CA B LYS B 1 44 ? -4.386 23.113 20.278 0.50 35.84 20 LYS B CA 1
ATOM 2005 C C A LYS B 1 44 ? -5.457 22.074 20.608 0.50 36.69 20 LYS B C 1
ATOM 2006 C C B LYS B 1 44 ? -5.455 22.076 20.603 0.50 36.34 20 LYS B C 1
ATOM 2007 O O A LYS B 1 44 ? -5.453 21.472 21.676 0.50 37.29 20 LYS B O 1
ATOM 2008 O O B LYS B 1 44 ? -5.435 21.465 21.666 0.50 36.94 20 LYS B O 1
ATOM 2019 N N . GLU B 1 45 ? -6.383 21.877 19.674 1.00 35.94 21 GLU B N 1
ATOM 2020 C CA . GLU B 1 45 ? -7.456 20.914 19.849 1.00 36.90 21 GLU B CA 1
ATOM 2021 C C . GLU B 1 45 ? -6.944 19.461 19.752 1.00 36.15 21 GLU B C 1
ATOM 2022 O O . GLU B 1 45 ? -7.602 18.528 20.237 1.00 36.01 21 GLU B O 1
ATOM 2028 N N . LEU B 1 46 ? -5.772 19.285 19.141 1.00 35.20 22 LEU B N 1
ATOM 2029 C CA . LEU B 1 46 ? -5.164 17.968 18.981 1.00 34.99 22 LEU B CA 1
ATOM 2030 C C . LEU B 1 46 ? -4.002 17.713 19.971 1.00 36.75 22 LEU B C 1
ATOM 2031 O O . LEU B 1 46 ? -3.275 16.730 19.832 1.00 37.36 22 LEU B O 1
ATOM 2036 N N . LYS B 1 47 ? -3.825 18.586 20.962 1.00 38.35 23 LYS B N 1
ATOM 2037 C CA . LYS B 1 47 ? -2.739 18.393 21.947 1.00 40.40 23 LYS B CA 1
ATOM 2038 C C . LYS B 1 47 ? -2.758 17.019 22.589 1.00 40.65 23 LYS B C 1
ATOM 2039 O O . LYS B 1 47 ? -3.822 16.485 22.894 1.00 41.22 23 LYS B O 1
ATOM 2045 N N . ASN B 1 48 ? -1.565 16.483 22.834 1.00 40.92 24 ASN B N 1
ATOM 2046 C CA . ASN B 1 48 ? -1.379 15.184 23.493 1.00 42.09 24 ASN B CA 1
ATOM 2047 C C . ASN B 1 48 ? -1.657 13.936 22.658 1.00 40.81 24 ASN B C 1
ATOM 2048 O O . ASN B 1 48 ? -1.450 12.828 23.133 1.00 41.95 24 ASN B O 1
ATOM 2053 N N . LEU B 1 49 ? -2.116 14.099 21.423 1.00 38.69 25 LEU B N 1
ATOM 2054 C CA . LEU B 1 49 ? -2.378 12.946 20.575 1.00 37.83 25 LEU B CA 1
ATOM 2055 C C . LEU B 1 49 ? -1.102 12.533 19.873 1.00 37.10 25 LEU B C 1
ATOM 2056 O O . LEU B 1 49 ? -0.281 13.387 19.486 1.00 36.33 25 LEU B O 1
ATOM 2061 N N . ASP B 1 50 ? -0.951 11.229 19.665 1.00 37.05 26 ASP B N 1
ATOM 2062 C CA . ASP B 1 50 ? 0.227 10.690 18.995 1.00 37.74 26 ASP B CA 1
ATOM 2063 C C . ASP B 1 50 ? 0.036 10.859 17.484 1.00 35.61 26 ASP B C 1
ATOM 2064 O O . ASP B 1 50 ? -0.355 9.916 16.780 1.00 35.79 26 ASP B O 1
ATOM 2069 N N . ILE B 1 51 ? 0.285 12.071 16.996 1.00 33.66 27 ILE B N 1
ATOM 2070 C CA . ILE B 1 51 ? 0.131 12.362 15.580 1.00 31.26 27 ILE B CA 1
ATOM 2071 C C . ILE B 1 51 ? 1.210 13.310 15.050 1.00 29.83 27 ILE B C 1
ATOM 2072 O O . ILE B 1 51 ? 1.917 13.980 15.809 1.00 29.92 27 ILE B O 1
ATOM 2077 N N . TRP B 1 52 ? 1.319 13.347 13.732 1.00 28.06 28 TRP B N 1
ATOM 2078 C CA . TRP B 1 52 ? 2.238 14.221 13.054 1.00 26.49 28 TRP B CA 1
ATOM 2079 C C . TRP B 1 52 ? 1.410 15.329 12.455 1.00 25.39 28 TRP B C 1
ATOM 2080 O O . TRP B 1 52 ? 0.214 15.140 12.205 1.00 23.25 28 TRP B O 1
ATOM 2091 N N . LEU B 1 53 ? 2.017 16.500 12.287 1.00 24.90 29 LEU B N 1
ATOM 2092 C CA . LEU B 1 53 ? 1.350 17.630 11.644 1.00 23.69 29 LEU B CA 1
ATOM 2093 C C . LEU B 1 53 ? 2.129 17.922 10.388 1.00 23.08 29 LEU B C 1
ATOM 2094 O O . LEU B 1 53 ? 3.363 17.887 10.414 1.00 23.12 29 LEU B O 1
ATOM 2099 N N . LYS B 1 54 ? 1.422 18.176 9.284 1.00 21.64 30 LYS B N 1
ATOM 2100 C CA . LYS B 1 54 ? 2.075 18.493 8.015 1.00 21.86 30 LYS B CA 1
ATOM 2101 C C . LYS B 1 54 ? 1.854 19.969 7.719 1.00 22.24 30 LYS B C 1
ATOM 2102 O O . LYS B 1 54 ? 0.699 20.450 7.695 1.00 22.35 30 LYS B O 1
ATOM 2108 N N . VAL B 1 55 ? 2.961 20.691 7.550 1.00 21.80 31 VAL B N 1
ATOM 2109 C CA . VAL B 1 55 ? 2.946 22.119 7.244 1.00 23.09 31 VAL B CA 1
ATOM 2110 C C . VAL B 1 55 ? 3.304 22.259 5.768 1.00 22.81 31 VAL B C 1
ATOM 2111 O O . VAL B 1 55 ? 4.343 21.779 5.328 1.00 22.83 31 VAL B O 1
ATOM 2115 N N . GLY B 1 56 ? 2.429 22.907 5.018 1.00 22.78 32 GLY B N 1
ATOM 2116 C CA . GLY B 1 56 ? 2.606 23.075 3.588 1.00 22.59 32 GLY B CA 1
ATOM 2117 C C . GLY B 1 56 ? 3.244 24.346 3.111 1.00 22.48 32 GLY B C 1
ATOM 2118 O O . GLY B 1 56 ? 3.532 25.258 3.885 1.00 21.98 32 GLY B O 1
ATOM 2119 N N . LEU B 1 57 ? 3.334 24.436 1.786 1.00 22.97 33 LEU B N 1
ATOM 2120 C CA . LEU B 1 57 ? 3.960 25.548 1.097 1.00 23.29 33 LEU B CA 1
ATOM 2121 C C . LEU B 1 57 ? 3.403 26.943 1.392 1.00 24.37 33 LEU B C 1
ATOM 2122 O O . LEU B 1 57 ? 4.158 27.837 1.789 1.00 24.42 33 LEU B O 1
ATOM 2127 N N . ARG B 1 58 ? 2.099 27.148 1.219 1.00 24.52 34 ARG B N 1
ATOM 2128 C CA . ARG B 1 58 ? 1.556 28.492 1.440 1.00 25.88 34 ARG B CA 1
ATOM 2129 C C . ARG B 1 58 ? 1.776 28.983 2.871 1.00 26.19 34 ARG B C 1
ATOM 2130 O O . ARG B 1 58 ? 2.195 30.136 3.085 1.00 26.98 34 ARG B O 1
ATOM 2138 N N . ALA B 1 59 ? 1.578 28.095 3.842 1.00 25.67 35 ALA B N 1
ATOM 2139 C CA . ALA B 1 59 ? 1.761 28.449 5.252 1.00 26.07 35 ALA B CA 1
ATOM 2140 C C . ALA B 1 59 ? 3.202 28.858 5.545 1.00 26.28 35 ALA B C 1
ATOM 2141 O O . ALA B 1 59 ? 3.443 29.853 6.244 1.00 27.60 35 ALA B O 1
ATOM 2143 N N . TYR B 1 60 ? 4.165 28.112 5.009 1.00 25.20 36 TYR B N 1
ATOM 2144 C CA . TYR B 1 60 ? 5.554 28.437 5.265 1.00 25.56 36 TYR B CA 1
ATOM 2145 C C . TYR B 1 60 ? 5.958 29.752 4.558 1.00 26.93 36 TYR B C 1
ATOM 2146 O O . TYR B 1 60 ? 6.618 30.607 5.158 1.00 26.81 36 TYR B O 1
ATOM 2155 N N . LEU B 1 61 ? 5.518 29.946 3.319 1.00 26.51 37 LEU B N 1
ATOM 2156 C CA . LEU B 1 61 ? 5.845 31.185 2.586 1.00 27.98 37 LEU B CA 1
ATOM 2157 C C . LEU B 1 61 ? 5.307 32.421 3.296 1.00 29.72 37 LEU B C 1
ATOM 2158 O O . LEU B 1 61 ? 5.955 33.464 3.342 1.00 29.81 37 LEU B O 1
ATOM 2163 N N . ARG B 1 62 ? 4.122 32.287 3.870 1.00 29.99 38 ARG B N 1
ATOM 2164 C CA . ARG B 1 62 ? 3.481 33.379 4.547 1.00 32.39 38 ARG B CA 1
ATOM 2165 C C . ARG B 1 62 ? 4.036 33.697 5.929 1.00 34.00 38 ARG B C 1
ATOM 2166 O O . ARG B 1 62 ? 4.367 34.843 6.213 1.00 35.01 38 ARG B O 1
ATOM 2174 N N . ASP B 1 63 ? 4.182 32.665 6.757 1.00 34.30 39 ASP B N 1
ATOM 2175 C CA . ASP B 1 63 ? 4.624 32.822 8.150 1.00 35.79 39 ASP B CA 1
ATOM 2176 C C . ASP B 1 63 ? 6.071 32.450 8.508 1.00 35.37 39 ASP B C 1
ATOM 2177 O O . ASP B 1 63 ? 6.571 32.869 9.558 1.00 35.74 39 ASP B O 1
ATOM 2182 N N . GLY B 1 64 ? 6.726 31.663 7.663 1.00 33.91 40 GLY B N 1
ATOM 2183 C CA . GLY B 1 64 ? 8.117 31.250 7.892 1.00 33.77 40 GLY B CA 1
ATOM 2184 C C . GLY B 1 64 ? 8.356 30.293 9.057 1.00 33.72 40 GLY B C 1
ATOM 2185 O O . GLY B 1 64 ? 7.429 29.657 9.577 1.00 31.80 40 GLY B O 1
ATOM 2186 N N . PHE B 1 65 ? 9.617 30.209 9.477 1.00 33.97 41 PHE B N 1
ATOM 2187 C CA . PHE B 1 65 ? 10.008 29.315 10.569 1.00 34.74 41 PHE B CA 1
ATOM 2188 C C . PHE B 1 65 ? 9.327 29.630 11.904 1.00 34.72 41 PHE B C 1
ATOM 2189 O O . PHE B 1 65 ? 9.183 28.747 12.744 1.00 34.37 41 PHE B O 1
ATOM 2197 N N . LYS B 1 66 ? 8.895 30.875 12.085 1.00 35.16 42 LYS B N 1
ATOM 2198 C CA . LYS B 1 66 ? 8.237 31.298 13.329 1.00 36.72 42 LYS B CA 1
ATOM 2199 C C . LYS B 1 66 ? 6.970 30.446 13.524 1.00 35.50 42 LYS B C 1
ATOM 2200 O O . LYS B 1 66 ? 6.592 30.125 14.650 1.00 35.52 42 LYS B O 1
ATOM 2206 N N . PHE B 1 67 ? 6.309 30.089 12.422 1.00 32.79 43 PHE B N 1
ATOM 2207 C CA . PHE B 1 67 ? 5.103 29.271 12.507 1.00 32.21 43 PHE B CA 1
ATOM 2208 C C . PHE B 1 67 ? 5.442 27.889 13.090 1.00 31.72 43 PHE B C 1
ATOM 2209 O O . PHE B 1 67 ? 4.697 27.356 13.904 1.00 30.90 43 PHE B O 1
ATOM 2217 N N . ILE B 1 68 ? 6.592 27.331 12.709 1.00 31.32 44 ILE B N 1
ATOM 2218 C CA . ILE B 1 68 ? 7.009 26.035 13.243 1.00 32.38 44 ILE B CA 1
ATOM 2219 C C . ILE B 1 68 ? 7.263 26.171 14.765 1.00 34.26 44 ILE B C 1
ATOM 2220 O O . ILE B 1 68 ? 6.856 25.310 15.549 1.00 33.47 44 ILE B O 1
ATOM 2225 N N . GLU B 1 69 ? 7.917 27.266 15.166 1.00 35.82 45 GLU B N 1
ATOM 2226 C CA . GLU B 1 69 ? 8.197 27.530 16.588 1.00 38.53 45 GLU B CA 1
ATOM 2227 C C . GLU B 1 69 ? 6.878 27.629 17.351 1.00 38.72 45 GLU B C 1
ATOM 2228 O O . GLU B 1 69 ? 6.726 27.055 18.429 1.00 39.15 45 GLU B O 1
ATOM 2234 N N . GLU B 1 70 ? 5.911 28.335 16.764 1.00 38.40 46 GLU B N 1
ATOM 2235 C CA . GLU B 1 70 ? 4.609 28.526 17.391 1.00 39.33 46 GLU B CA 1
ATOM 2236 C C . GLU B 1 70 ? 3.828 27.194 17.544 1.00 38.19 46 GLU B C 1
ATOM 2237 O O . GLU B 1 70 ? 3.096 27.015 18.525 1.00 37.92 46 GLU B O 1
ATOM 2243 N N . LEU B 1 71 ? 3.994 26.262 16.591 1.00 36.06 47 LEU B N 1
ATOM 2244 C CA . LEU B 1 71 ? 3.332 24.941 16.687 1.00 35.78 47 LEU B CA 1
ATOM 2245 C C . LEU B 1 71 ? 3.946 24.118 17.812 1.00 37.26 47 LEU B C 1
ATOM 2246 O O . LEU B 1 71 ? 3.248 23.395 18.511 1.00 37.48 47 LEU B O 1
ATOM 2251 N N . LYS B 1 72 ? 5.261 24.205 17.956 1.00 38.95 48 LYS B N 1
ATOM 2252 C CA . LYS B 1 72 ? 5.958 23.473 19.012 1.00 41.30 48 LYS B CA 1
ATOM 2253 C C . LYS B 1 72 ? 5.647 24.015 20.394 1.00 42.60 48 LYS B C 1
ATOM 2254 O O . LYS B 1 72 ? 5.807 23.308 21.391 1.00 44.34 48 LYS B O 1
ATOM 2260 N N . LYS B 1 73 ? 5.188 25.261 20.464 1.00 42.47 49 LYS B N 1
ATOM 2261 C CA . LYS B 1 73 ? 4.843 25.855 21.746 1.00 44.29 49 LYS B CA 1
ATOM 2262 C C . LYS B 1 73 ? 3.506 25.245 22.198 1.00 43.09 49 LYS B C 1
ATOM 2263 O O . LYS B 1 73 ? 3.168 25.275 23.371 1.00 43.93 49 LYS B O 1
ATOM 2269 N N . VAL B 1 74 ? 2.760 24.668 21.252 1.00 40.53 50 VAL B N 1
ATOM 2270 C CA . VAL B 1 74 ? 1.481 24.028 21.569 1.00 39.49 50 VAL B CA 1
ATOM 2271 C C . VAL B 1 74 ? 1.672 22.625 22.174 1.00 39.48 50 VAL B C 1
ATOM 2272 O O . VAL B 1 74 ? 1.070 22.312 23.197 1.00 39.39 50 VAL B O 1
ATOM 2276 N N A ASP B 1 75 ? 2.521 21.840 21.527 0.50 37.66 51 ASP B N 1
ATOM 2277 N N B ASP B 1 75 ? 2.486 21.742 21.558 0.50 39.10 51 ASP B N 1
ATOM 2278 C CA A ASP B 1 75 ? 2.831 20.495 21.947 0.50 37.28 51 ASP B CA 1
ATOM 2279 C CA B ASP B 1 75 ? 2.648 20.374 22.161 0.50 39.83 51 ASP B CA 1
ATOM 2280 C C A ASP B 1 75 ? 4.045 20.119 21.132 0.50 36.26 51 ASP B C 1
ATOM 2281 C C B ASP B 1 75 ? 3.733 19.363 21.695 0.50 39.63 51 ASP B C 1
ATOM 2282 O O A ASP B 1 75 ? 4.325 20.757 20.111 0.50 34.00 51 ASP B O 1
ATOM 2283 O O B ASP B 1 75 ? 3.507 18.159 21.782 0.50 40.33 51 ASP B O 1
ATOM 2292 N N A ASP B 1 76 ? 4.785 19.104 21.564 0.50 36.74 52 ASP B N 1
ATOM 2293 N N B ASP B 1 76 ? 4.884 19.804 21.223 0.50 39.30 52 ASP B N 1
ATOM 2294 C CA A ASP B 1 76 ? 5.957 18.699 20.814 0.50 36.55 52 ASP B CA 1
ATOM 2295 C CA B ASP B 1 76 ? 5.929 18.843 20.817 0.50 38.54 52 ASP B CA 1
ATOM 2296 C C A ASP B 1 76 ? 5.523 17.716 19.730 0.50 35.47 52 ASP B C 1
ATOM 2297 C C B ASP B 1 76 ? 5.485 17.770 19.777 0.50 36.75 52 ASP B C 1
ATOM 2298 O O A ASP B 1 76 ? 5.923 16.550 19.739 0.50 35.37 52 ASP B O 1
ATOM 2299 O O B ASP B 1 76 ? 5.849 16.596 19.885 0.50 36.72 52 ASP B O 1
ATOM 2308 N N . PHE B 1 77 ? 4.687 18.187 18.802 1.00 34.40 53 PHE B N 1
ATOM 2309 C CA . PHE B 1 77 ? 4.212 17.313 17.725 1.00 32.30 53 PHE B CA 1
ATOM 2310 C C . PHE B 1 77 ? 5.365 17.041 16.785 1.00 30.91 53 PHE B C 1
ATOM 2311 O O . PHE B 1 77 ? 6.253 17.869 16.656 1.00 30.51 53 PHE B O 1
ATOM 2319 N N . LYS B 1 78 ? 5.350 15.887 16.126 1.00 29.55 54 LYS B N 1
ATOM 2320 C CA . LYS B 1 78 ? 6.371 15.589 15.135 1.00 29.09 54 LYS B CA 1
ATOM 2321 C C . LYS B 1 78 ? 5.854 16.363 13.920 1.00 27.37 54 LYS B C 1
ATOM 2322 O O . LYS B 1 78 ? 4.644 16.367 13.662 1.00 26.27 54 LYS B O 1
ATOM 2328 N N . ILE B 1 79 ? 6.763 17.024 13.196 1.00 26.31 55 ILE B N 1
ATOM 2329 C CA . ILE B 1 79 ? 6.400 17.854 12.060 1.00 24.57 55 ILE B CA 1
ATOM 2330 C C . ILE B 1 79 ? 6.968 17.437 10.715 1.00 22.89 55 ILE B C 1
ATOM 2331 O O . ILE B 1 79 ? 8.151 17.183 10.592 1.00 23.14 55 ILE B O 1
ATOM 2336 N N . PHE B 1 80 ? 6.094 17.334 9.732 1.00 21.88 56 PHE B N 1
ATOM 2337 C CA . PHE B 1 80 ? 6.487 17.033 8.357 1.00 21.20 56 PHE B CA 1
ATOM 2338 C C . PHE B 1 80 ? 6.347 18.355 7.603 1.00 21.60 56 PHE B C 1
ATOM 2339 O O . PHE B 1 80 ? 5.254 18.872 7.466 1.00 20.81 56 PHE B O 1
ATOM 2347 N N . LEU B 1 81 ? 7.481 18.932 7.189 1.00 22.14 57 LEU B N 1
ATOM 2348 C CA . LEU B 1 81 ? 7.493 20.195 6.442 1.00 22.40 57 LEU B CA 1
ATOM 2349 C C . LEU B 1 81 ? 7.489 19.811 4.962 1.00 23.53 57 LEU B C 1
ATOM 2350 O O . LEU B 1 81 ? 8.500 19.335 4.414 1.00 23.09 57 LEU B O 1
ATOM 2355 N N . ASP B 1 82 ? 6.307 19.941 4.363 1.00 22.64 58 ASP B N 1
ATOM 2356 C CA . ASP B 1 82 ? 6.042 19.588 2.988 1.00 22.84 58 ASP B CA 1
ATOM 2357 C C . ASP B 1 82 ? 6.267 20.753 2.018 1.00 23.00 58 ASP B C 1
ATOM 2358 O O . ASP B 1 82 ? 5.326 21.492 1.682 1.00 24.40 58 ASP B O 1
ATOM 2363 N N A LEU B 1 83 ? 7.530 20.959 1.686 0.50 22.39 59 LEU B N 1
ATOM 2364 N N B LEU B 1 83 ? 7.506 20.897 1.538 0.50 22.12 59 LEU B N 1
ATOM 2365 C CA A LEU B 1 83 ? 7.955 21.973 0.754 0.50 21.95 59 LEU B CA 1
ATOM 2366 C CA B LEU B 1 83 ? 7.853 21.973 0.590 0.50 21.52 59 LEU B CA 1
ATOM 2367 C C A LEU B 1 83 ? 8.686 21.084 -0.228 0.50 21.09 59 LEU B C 1
ATOM 2368 C C B LEU B 1 83 ? 8.244 21.469 -0.811 0.50 20.34 59 LEU B C 1
ATOM 2369 O O A LEU B 1 83 ? 9.778 20.604 0.059 0.50 21.65 59 LEU B O 1
ATOM 2370 O O B LEU B 1 83 ? 8.437 22.254 -1.707 0.50 20.55 59 LEU B O 1
ATOM 2379 N N A LYS B 1 84 ? 8.041 20.784 -1.344 0.50 20.78 60 LYS B N 1
ATOM 2380 N N B LYS B 1 84 ? 8.395 20.163 -0.973 0.50 20.87 60 LYS B N 1
ATOM 2381 C CA A LYS B 1 84 ? 8.618 19.881 -2.336 0.50 19.71 60 LYS B CA 1
ATOM 2382 C CA B LYS B 1 84 ? 8.723 19.575 -2.288 0.50 19.67 60 LYS B CA 1
ATOM 2383 C C A LYS B 1 84 ? 9.745 20.560 -3.074 0.50 19.99 60 LYS B C 1
ATOM 2384 C C B LYS B 1 84 ? 9.789 20.326 -3.104 0.50 19.80 60 LYS B C 1
ATOM 2385 O O A LYS B 1 84 ? 9.526 21.132 -4.146 0.50 19.21 60 LYS B O 1
ATOM 2386 O O B LYS B 1 84 ? 9.555 20.710 -4.253 0.50 19.10 60 LYS B O 1
ATOM 2397 N N . PHE B 1 85 ? 10.957 20.510 -2.506 1.00 19.86 61 PHE B N 1
ATOM 2398 C CA . PHE B 1 85 ? 12.080 21.187 -3.151 1.00 20.26 61 PHE B CA 1
ATOM 2399 C C . PHE B 1 85 ? 12.445 20.564 -4.499 1.00 18.86 61 PHE B C 1
ATOM 2400 O O . PHE B 1 85 ? 12.482 19.342 -4.647 1.00 17.82 61 PHE B O 1
ATOM 2408 N N . HIS B 1 86 ? 12.696 21.416 -5.482 1.00 19.71 62 HIS B N 1
ATOM 2409 C CA . HIS B 1 86 ? 13.049 20.940 -6.827 1.00 18.92 62 HIS B CA 1
ATOM 2410 C C . HIS B 1 86 ? 13.910 22.048 -7.459 1.00 19.42 62 HIS B C 1
ATOM 2411 O O . HIS B 1 86 ? 13.379 23.040 -7.969 1.00 20.00 62 HIS B O 1
ATOM 2418 N N . ASP B 1 87 ? 15.219 21.911 -7.397 1.00 19.42 63 ASP B N 1
ATOM 2419 C CA . ASP B 1 87 ? 16.090 22.955 -7.919 1.00 20.24 63 ASP B CA 1
ATOM 2420 C C . ASP B 1 87 ? 17.419 22.292 -8.227 1.00 20.12 63 ASP B C 1
ATOM 2421 O O . ASP B 1 87 ? 17.508 21.063 -8.218 1.00 20.57 63 ASP B O 1
ATOM 2426 N N . ILE B 1 88 ? 18.435 23.077 -8.552 1.00 20.58 64 ILE B N 1
ATOM 2427 C CA . ILE B 1 88 ? 19.728 22.503 -8.829 1.00 20.54 64 ILE B CA 1
ATOM 2428 C C . ILE B 1 88 ? 20.221 21.796 -7.546 1.00 20.86 64 ILE B C 1
ATOM 2429 O O . ILE B 1 88 ? 19.795 22.152 -6.418 1.00 20.77 64 ILE B O 1
ATOM 2434 N N . PRO B 1 89 ? 21.101 20.812 -7.693 1.00 20.16 65 PRO B N 1
ATOM 2435 C CA . PRO B 1 89 ? 21.563 20.066 -6.518 1.00 21.58 65 PRO B CA 1
ATOM 2436 C C . PRO B 1 89 ? 22.099 20.858 -5.316 1.00 22.48 65 PRO B C 1
ATOM 2437 O O . PRO B 1 89 ? 21.660 20.622 -4.179 1.00 21.68 65 PRO B O 1
ATOM 2441 N N A ASN B 1 90 ? 23.006 21.797 -5.544 0.50 23.45 66 ASN B N 1
ATOM 2442 N N B ASN B 1 90 ? 23.013 21.796 -5.572 0.50 23.69 66 ASN B N 1
ATOM 2443 C CA A ASN B 1 90 ? 23.557 22.557 -4.429 0.50 24.29 66 ASN B CA 1
ATOM 2444 C CA B ASN B 1 90 ? 23.608 22.620 -4.509 0.50 24.77 66 ASN B CA 1
ATOM 2445 C C A ASN B 1 90 ? 22.480 23.356 -3.727 0.50 23.69 66 ASN B C 1
ATOM 2446 C C B ASN B 1 90 ? 22.555 23.436 -3.767 0.50 23.95 66 ASN B C 1
ATOM 2447 O O A ASN B 1 90 ? 22.474 23.456 -2.498 0.50 23.90 66 ASN B O 1
ATOM 2448 O O B ASN B 1 90 ? 22.656 23.637 -2.557 0.50 24.32 66 ASN B O 1
ATOM 2457 N N . THR B 1 91 ? 21.549 23.907 -4.503 1.00 22.90 67 THR B N 1
ATOM 2458 C CA . THR B 1 91 ? 20.465 24.708 -3.928 1.00 22.99 67 THR B CA 1
ATOM 2459 C C . THR B 1 91 ? 19.536 23.846 -3.089 1.00 21.99 67 THR B C 1
ATOM 2460 O O . THR B 1 91 ? 19.065 24.281 -2.042 1.00 21.80 67 THR B O 1
ATOM 2464 N N . MET B 1 92 ? 19.276 22.622 -3.544 1.00 21.97 68 MET B N 1
ATOM 2465 C CA . MET B 1 92 ? 18.428 21.714 -2.785 1.00 21.48 68 MET B CA 1
ATOM 2466 C C . MET B 1 92 ? 19.115 21.299 -1.492 1.00 21.99 68 MET B C 1
ATOM 2467 O O . MET B 1 92 ? 18.451 21.128 -0.471 1.00 21.97 68 MET B O 1
ATOM 2472 N N . ALA B 1 93 ? 20.432 21.108 -1.540 1.00 21.69 69 ALA B N 1
ATOM 2473 C CA . ALA B 1 93 ? 21.182 20.732 -0.353 1.00 22.55 69 ALA B CA 1
ATOM 2474 C C . ALA B 1 93 ? 21.118 21.883 0.648 1.00 23.17 69 ALA B C 1
ATOM 2475 O O . ALA B 1 93 ? 20.908 21.650 1.843 1.00 22.76 69 ALA B O 1
ATOM 2477 N N . ASP B 1 94 ? 21.289 23.117 0.156 1.00 23.29 70 ASP B N 1
ATOM 2478 C CA . ASP B 1 94 ? 21.230 24.314 1.024 1.00 24.53 70 ASP B CA 1
ATOM 2479 C C . ASP B 1 94 ? 19.817 24.450 1.643 1.00 23.49 70 ASP B C 1
ATOM 2480 O O . ASP B 1 94 ? 19.672 24.768 2.821 1.00 24.33 70 ASP B O 1
ATOM 2485 N N . ALA B 1 95 ? 18.788 24.252 0.826 1.00 22.72 71 ALA B N 1
ATOM 2486 C CA . ALA B 1 95 ? 17.410 24.343 1.288 1.00 22.82 71 ALA B CA 1
ATOM 2487 C C . ALA B 1 95 ? 17.101 23.290 2.369 1.00 22.52 71 ALA B C 1
ATOM 2488 O O . ALA B 1 95 ? 16.535 23.613 3.395 1.00 23.04 71 ALA B O 1
ATOM 2490 N N . CYS B 1 96 ? 17.478 22.040 2.131 1.00 22.96 72 CYS B N 1
ATOM 2491 C CA . CYS B 1 96 ? 17.246 20.977 3.113 1.00 23.87 72 CYS B CA 1
ATOM 2492 C C . CYS B 1 96 ? 18.024 21.252 4.388 1.00 24.48 72 CYS B C 1
ATOM 2493 O O . CYS B 1 96 ? 17.564 20.922 5.488 1.00 24.02 72 CYS B O 1
ATOM 2496 N N . GLU B 1 97 ? 19.225 21.814 4.254 1.00 25.93 73 GLU B N 1
ATOM 2497 C CA . GLU B 1 97 ? 20.002 22.148 5.428 1.00 26.78 73 GLU B CA 1
ATOM 2498 C C . GLU B 1 97 ? 19.283 23.224 6.263 1.00 27.08 73 GLU B C 1
ATOM 2499 O O . GLU B 1 97 ? 19.155 23.086 7.484 1.00 26.72 73 GLU B O 1
ATOM 2505 N N A GLU B 1 98 ? 18.817 24.288 5.611 0.50 26.85 74 GLU B N 1
ATOM 2506 N N B GLU B 1 98 ? 18.808 24.269 5.590 0.50 26.81 74 GLU B N 1
ATOM 2507 C CA A GLU B 1 98 ? 18.131 25.376 6.324 0.50 27.57 74 GLU B CA 1
ATOM 2508 C CA B GLU B 1 98 ? 18.149 25.381 6.266 0.50 27.53 74 GLU B CA 1
ATOM 2509 C C A GLU B 1 98 ? 16.925 24.925 7.111 0.50 27.04 74 GLU B C 1
ATOM 2510 C C B GLU B 1 98 ? 16.926 24.956 7.077 0.50 27.00 74 GLU B C 1
ATOM 2511 O O A GLU B 1 98 ? 16.773 25.301 8.271 0.50 27.29 74 GLU B O 1
ATOM 2512 O O B GLU B 1 98 ? 16.764 25.389 8.216 0.50 27.26 74 GLU B O 1
ATOM 2523 N N . VAL B 1 99 ? 16.071 24.107 6.506 1.00 25.72 75 VAL B N 1
ATOM 2524 C CA . VAL B 1 99 ? 14.868 23.643 7.221 1.00 25.81 75 VAL B CA 1
ATOM 2525 C C . VAL B 1 99 ? 15.192 22.572 8.259 1.00 26.74 75 VAL B C 1
ATOM 2526 O O . VAL B 1 99 ? 14.505 22.476 9.272 1.00 28.14 75 VAL B O 1
ATOM 2530 N N . SER B 1 100 ? 16.267 21.810 8.048 1.00 27.41 76 SER B N 1
ATOM 2531 C CA . SER B 1 100 ? 16.666 20.774 9.012 1.00 28.37 76 SER B CA 1
ATOM 2532 C C . SER B 1 100 ? 17.170 21.428 10.317 1.00 30.45 76 SER B C 1
ATOM 2533 O O . SER B 1 100 ? 17.126 20.823 11.371 1.00 31.19 76 SER B O 1
ATOM 2536 N N . LYS B 1 101 ? 17.652 22.662 10.219 1.00 31.25 77 LYS B N 1
ATOM 2537 C CA . LYS B 1 101 ? 18.134 23.404 11.386 1.00 33.70 77 LYS B CA 1
ATOM 2538 C C . LYS B 1 101 ? 16.959 23.795 12.272 1.00 33.67 77 LYS B C 1
ATOM 2539 O O . LYS B 1 101 ? 17.150 24.131 13.431 1.00 34.22 77 LYS B O 1
ATOM 2545 N N . LEU B 1 102 ? 15.741 23.719 11.725 1.00 33.08 78 LEU B N 1
ATOM 2546 C CA . LEU B 1 102 ? 14.519 24.062 12.467 1.00 33.77 78 LEU B CA 1
ATOM 2547 C C . LEU B 1 102 ? 14.067 22.936 13.375 1.00 34.42 78 LEU B C 1
ATOM 2548 O O . LEU B 1 102 ? 13.190 23.130 14.197 1.00 35.89 78 LEU B O 1
ATOM 2553 N N . GLY B 1 103 ? 14.626 21.748 13.201 1.00 33.86 79 GLY B N 1
ATOM 2554 C CA . GLY B 1 103 ? 14.260 20.627 14.047 1.00 34.53 79 GLY B CA 1
ATOM 2555 C C . GLY B 1 103 ? 13.025 19.871 13.599 1.00 33.67 79 GLY B C 1
ATOM 2556 O O . GLY B 1 103 ? 12.382 19.192 14.410 1.00 35.17 79 GLY B O 1
ATOM 2557 N N . VAL B 1 104 ? 12.684 19.989 12.316 1.00 31.40 80 VAL B N 1
ATOM 2558 C CA . VAL B 1 104 ? 11.529 19.283 11.774 1.00 29.59 80 VAL B CA 1
ATOM 2559 C C . VAL B 1 104 ? 11.899 17.816 11.665 1.00 28.26 80 VAL B C 1
ATOM 2560 O O . VAL B 1 104 ? 13.075 17.470 11.554 1.00 28.25 80 VAL B O 1
ATOM 2564 N N . ASP B 1 105 ? 10.887 16.970 11.613 1.00 26.27 81 ASP B N 1
ATOM 2565 C CA . ASP B 1 105 ? 11.074 15.532 11.625 1.00 26.37 81 ASP B CA 1
ATOM 2566 C C . ASP B 1 105 ? 11.063 14.813 10.284 1.00 25.48 81 ASP B C 1
ATOM 2567 O O . ASP B 1 105 ? 11.550 13.679 10.179 1.00 25.55 81 ASP B O 1
ATOM 2572 N N . MET B 1 106 ? 10.518 15.468 9.267 1.00 24.23 82 MET B N 1
ATOM 2573 C CA . MET B 1 106 ? 10.471 14.901 7.932 1.00 23.39 82 MET B CA 1
ATOM 2574 C C . MET B 1 106 ? 10.367 16.018 6.917 1.00 22.09 82 MET B C 1
ATOM 2575 O O . MET B 1 106 ? 9.764 17.061 7.185 1.00 21.39 82 MET B O 1
ATOM 2580 N N . ILE B 1 107 ? 11.001 15.825 5.770 1.00 20.64 83 ILE B N 1
ATOM 2581 C CA . ILE B 1 107 ? 10.938 16.792 4.685 1.00 20.39 83 ILE B CA 1
ATOM 2582 C C . ILE B 1 107 ? 10.825 15.998 3.409 1.00 20.28 83 ILE B C 1
ATOM 2583 O O . ILE B 1 107 ? 10.972 14.781 3.440 1.00 20.50 83 ILE B O 1
ATOM 2588 N N . ASN B 1 108 ? 10.486 16.662 2.300 1.00 20.41 84 ASN B N 1
ATOM 2589 C CA . ASN B 1 108 ? 10.399 15.963 1.026 1.00 20.89 84 ASN B CA 1
ATOM 2590 C C . ASN B 1 108 ? 10.985 16.745 -0.133 1.00 20.76 84 ASN B C 1
ATOM 2591 O O . ASN B 1 108 ? 11.093 17.970 -0.092 1.00 21.95 84 ASN B O 1
ATOM 2596 N N . ILE B 1 109 ? 11.397 16.012 -1.154 1.00 20.64 85 ILE B N 1
ATOM 2597 C CA . ILE B 1 109 ? 11.975 16.606 -2.337 1.00 20.05 85 ILE B CA 1
ATOM 2598 C C . ILE B 1 109 ? 11.408 15.883 -3.542 1.00 19.85 85 ILE B C 1
ATOM 2599 O O . ILE B 1 109 ? 10.849 14.802 -3.409 1.00 20.41 85 ILE B O 1
ATOM 2604 N N . HIS B 1 110 ? 11.482 16.501 -4.704 1.00 19.14 86 HIS B N 1
ATOM 2605 C CA . HIS B 1 110 ? 11.006 15.827 -5.917 1.00 19.23 86 HIS B CA 1
ATOM 2606 C C . HIS B 1 110 ? 12.031 14.872 -6.427 1.00 20.11 86 HIS B C 1
ATOM 2607 O O . HIS B 1 110 ? 13.177 15.256 -6.606 1.00 20.45 86 HIS B O 1
ATOM 2614 N N . ALA B 1 111 ? 11.606 13.636 -6.711 1.00 20.22 87 ALA B N 1
ATOM 2615 C CA . ALA B 1 111 ? 12.485 12.625 -7.266 1.00 21.85 87 ALA B CA 1
ATOM 2616 C C . ALA B 1 111 ? 12.937 13.114 -8.649 1.00 22.25 87 ALA B C 1
ATOM 2617 O O . ALA B 1 111 ? 14.056 12.795 -9.124 1.00 23.18 87 ALA B O 1
ATOM 2619 N N . SER B 1 112 ? 12.064 13.875 -9.311 1.00 22.08 88 SER B N 1
ATOM 2620 C CA . SER B 1 112 ? 12.386 14.405 -10.641 1.00 22.61 88 SER B CA 1
ATOM 2621 C C . SER B 1 112 ? 13.629 15.320 -10.641 1.00 21.76 88 SER B C 1
ATOM 2622 O O . SER B 1 112 ? 14.171 15.622 -11.698 1.00 21.74 88 SER B O 1
ATOM 2625 N N . ALA B 1 113 ? 14.087 15.741 -9.452 1.00 20.74 89 ALA B N 1
ATOM 2626 C CA . ALA B 1 113 ? 15.287 16.567 -9.343 1.00 21.25 89 ALA B CA 1
ATOM 2627 C C . ALA B 1 113 ? 16.522 15.786 -9.802 1.00 22.20 89 ALA B C 1
ATOM 2628 O O . ALA B 1 113 ? 17.555 16.391 -10.113 1.00 22.87 89 ALA B O 1
ATOM 2630 N N . GLY B 1 114 ? 16.423 14.452 -9.826 1.00 22.10 90 GLY B N 1
ATOM 2631 C CA . GLY B 1 114 ? 17.527 13.602 -10.310 1.00 23.37 90 GLY B CA 1
ATOM 2632 C C . GLY B 1 114 ? 18.425 13.012 -9.237 1.00 23.66 90 GLY B C 1
ATOM 2633 O O . GLY B 1 114 ? 18.479 13.510 -8.122 1.00 23.24 90 GLY B O 1
ATOM 2634 N N . LYS B 1 115 ? 19.197 11.998 -9.609 1.00 24.54 91 LYS B N 1
ATOM 2635 C CA . LYS B 1 115 ? 20.067 11.318 -8.643 1.00 25.80 91 LYS B CA 1
ATOM 2636 C C . LYS B 1 115 ? 21.162 12.168 -8.023 1.00 24.91 91 LYS B C 1
ATOM 2637 O O . LYS B 1 115 ? 21.541 11.919 -6.882 1.00 24.86 91 LYS B O 1
ATOM 2643 N N . ILE B 1 116 ? 21.711 13.133 -8.763 1.00 24.48 92 ILE B N 1
ATOM 2644 C CA . ILE B 1 116 ? 22.766 13.978 -8.198 1.00 24.93 92 ILE B CA 1
ATOM 2645 C C . ILE B 1 116 ? 22.220 14.854 -7.097 1.00 24.33 92 ILE B C 1
ATOM 2646 O O . ILE B 1 116 ? 22.876 15.058 -6.061 1.00 23.37 92 ILE B O 1
ATOM 2651 N N . ALA B 1 117 ? 21.034 15.410 -7.332 1.00 23.53 93 ALA B N 1
ATOM 2652 C CA . ALA B 1 117 ? 20.376 16.251 -6.352 1.00 22.08 93 ALA B CA 1
ATOM 2653 C C . ALA B 1 117 ? 20.133 15.416 -5.088 1.00 22.29 93 ALA B C 1
ATOM 2654 O O . ALA B 1 117 ? 20.389 15.871 -3.972 1.00 21.86 93 ALA B O 1
ATOM 2656 N N . ILE B 1 118 ? 19.647 14.188 -5.277 1.00 22.17 94 ILE B N 1
ATOM 2657 C CA . ILE B 1 118 ? 19.378 13.277 -4.154 1.00 22.77 94 ILE B CA 1
ATOM 2658 C C . ILE B 1 118 ? 20.660 13.007 -3.357 1.00 23.40 94 ILE B C 1
ATOM 2659 O O . ILE B 1 118 ? 20.666 13.066 -2.129 1.00 23.90 94 ILE B O 1
ATOM 2664 N N . GLN B 1 119 ? 21.748 12.725 -4.066 1.00 24.02 95 GLN B N 1
ATOM 2665 C CA . GLN B 1 119 ? 23.022 12.454 -3.421 1.00 25.10 95 GLN B CA 1
ATOM 2666 C C . GLN B 1 119 ? 23.505 13.672 -2.610 1.00 24.83 95 GLN B C 1
ATOM 2667 O O . GLN B 1 119 ? 23.888 13.525 -1.454 1.00 25.60 95 GLN B O 1
ATOM 2673 N N . GLU B 1 120 ? 23.445 14.867 -3.201 1.00 24.60 96 GLU B N 1
ATOM 2674 C CA . GLU B 1 120 ? 23.916 16.067 -2.493 1.00 24.72 96 GLU B CA 1
ATOM 2675 C C . GLU B 1 120 ? 23.095 16.369 -1.251 1.00 24.00 96 GLU B C 1
ATOM 2676 O O . GLU B 1 120 ? 23.651 16.767 -0.225 1.00 24.48 96 GLU B O 1
ATOM 2682 N N . VAL B 1 121 ? 21.788 16.157 -1.333 1.00 22.97 97 VAL B N 1
ATOM 2683 C CA . VAL B 1 121 ? 20.918 16.374 -0.192 1.00 23.29 97 VAL B CA 1
ATOM 2684 C C . VAL B 1 121 ? 21.282 15.418 0.938 1.00 23.84 97 VAL B C 1
ATOM 2685 O O . VAL B 1 121 ? 21.423 15.843 2.095 1.00 23.72 97 VAL B O 1
ATOM 2689 N N . MET B 1 122 ? 21.486 14.140 0.628 1.00 24.44 98 MET B N 1
ATOM 2690 C CA . MET B 1 122 ? 21.812 13.198 1.690 1.00 25.80 98 MET B CA 1
ATOM 2691 C C . MET B 1 122 ? 23.215 13.427 2.237 1.00 26.84 98 MET B C 1
ATOM 2692 O O . MET B 1 122 ? 23.440 13.290 3.439 1.00 26.90 98 MET B O 1
ATOM 2697 N N . THR B 1 123 ? 24.156 13.792 1.373 1.00 26.40 99 THR B N 1
ATOM 2698 C CA . THR B 1 123 ? 25.506 14.063 1.836 1.00 27.34 99 THR B CA 1
ATOM 2699 C C . THR B 1 123 ? 25.484 15.265 2.816 1.00 26.58 99 THR B C 1
ATOM 2700 O O . THR B 1 123 ? 26.150 15.246 3.849 1.00 27.37 99 THR B O 1
ATOM 2704 N N . ARG B 1 124 ? 24.716 16.295 2.472 1.00 25.34 100 ARG B N 1
ATOM 2705 C CA . ARG B 1 124 ? 24.595 17.479 3.327 1.00 26.32 100 ARG B CA 1
ATOM 2706 C C . ARG B 1 124 ? 23.899 17.146 4.666 1.00 26.25 100 ARG B C 1
ATOM 2707 O O . ARG B 1 124 ? 24.329 17.586 5.719 1.00 27.39 100 ARG B O 1
ATOM 2715 N N . LEU B 1 125 ? 22.827 16.368 4.615 1.00 26.89 101 LEU B N 1
ATOM 2716 C CA . LEU B 1 125 ? 22.097 16.015 5.838 1.00 27.82 101 LEU B CA 1
ATOM 2717 C C . LEU B 1 125 ? 22.853 15.080 6.776 1.00 29.03 101 LEU B C 1
ATOM 2718 O O . LEU B 1 125 ? 22.537 15.017 7.954 1.00 29.08 101 LEU B O 1
ATOM 2723 N N . SER B 1 126 ? 23.850 14.365 6.271 1.00 28.95 102 SER B N 1
ATOM 2724 C CA . SER B 1 126 ? 24.626 13.475 7.135 1.00 30.64 102 SER B CA 1
ATOM 2725 C C . SER B 1 126 ? 25.517 14.296 8.072 1.00 30.82 102 SER B C 1
ATOM 2726 O O . SER B 1 126 ? 26.147 13.750 8.966 1.00 31.91 102 SER B O 1
ATOM 2729 N N . LYS B 1 127 ? 25.569 15.613 7.864 1.00 30.04 103 LYS B N 1
ATOM 2730 C CA . LYS B 1 127 ? 26.383 16.484 8.703 1.00 31.23 103 LYS B CA 1
ATOM 2731 C C . LYS B 1 127 ? 25.657 16.842 10.025 1.00 31.50 103 LYS B C 1
ATOM 2732 O O . LYS B 1 127 ? 26.256 17.414 10.929 1.00 31.75 103 LYS B O 1
ATOM 2738 N N . PHE B 1 128 ? 24.362 16.535 10.101 1.00 31.19 104 PHE B N 1
ATOM 2739 C CA . PHE B 1 128 ? 23.562 16.795 11.304 1.00 32.69 104 PHE B CA 1
ATOM 2740 C C . PHE B 1 128 ? 23.650 15.622 12.268 1.00 34.15 104 PHE B C 1
ATOM 2741 O O . PHE B 1 128 ? 23.783 14.485 11.846 1.00 33.85 104 PHE B O 1
ATOM 2749 N N . SER B 1 129 ? 23.568 15.898 13.568 1.00 36.19 105 SER B N 1
ATOM 2750 C CA . SER B 1 129 ? 23.610 14.833 14.554 1.00 38.03 105 SER B CA 1
ATOM 2751 C C . SER B 1 129 ? 22.323 14.008 14.415 1.00 37.99 105 SER B C 1
ATOM 2752 O O . SER B 1 129 ? 22.338 12.782 14.519 1.00 38.96 105 SER B O 1
ATOM 2755 N N . LYS B 1 130 ? 21.219 14.698 14.143 1.00 37.51 106 LYS B N 1
ATOM 2756 C CA . LYS B 1 130 ? 19.912 14.061 13.974 1.00 37.32 106 LYS B CA 1
ATOM 2757 C C . LYS B 1 130 ? 19.184 14.689 12.793 1.00 34.57 106 LYS B C 1
ATOM 2758 O O . LYS B 1 130 ? 18.566 15.714 12.927 1.00 35.77 106 LYS B O 1
ATOM 2764 N N . ARG B 1 131 ? 19.241 14.062 11.636 1.00 32.58 107 ARG B N 1
ATOM 2765 C CA . ARG B 1 131 ? 18.576 14.632 10.472 1.00 30.89 107 ARG B CA 1
ATOM 2766 C C . ARG B 1 131 ? 17.123 14.189 10.392 1.00 29.62 107 ARG B C 1
ATOM 2767 O O . ARG B 1 131 ? 16.743 13.175 10.983 1.00 29.11 107 ARG B O 1
ATOM 2775 N N . PRO B 1 132 ? 16.297 14.965 9.699 1.00 28.56 108 PRO B N 1
ATOM 2776 C CA . PRO B 1 132 ? 14.928 14.538 9.542 1.00 27.70 108 PRO B CA 1
ATOM 2777 C C . PRO B 1 132 ? 14.878 13.434 8.478 1.00 26.95 108 PRO B C 1
ATOM 2778 O O . PRO B 1 132 ? 15.856 13.234 7.752 1.00 26.01 108 PRO B O 1
ATOM 2782 N N . LEU B 1 133 ? 13.765 12.725 8.401 1.00 25.74 109 LEU B N 1
ATOM 2783 C CA . LEU B 1 133 ? 13.581 11.709 7.375 1.00 25.80 109 LEU B CA 1
ATOM 2784 C C . LEU B 1 133 ? 13.400 12.470 6.070 1.00 24.39 109 LEU B C 1
ATOM 2785 O O . LEU B 1 133 ? 12.882 13.585 6.074 1.00 23.98 109 LEU B O 1
ATOM 2790 N N . VAL B 1 134 ? 13.860 11.906 4.961 1.00 24.19 110 VAL B N 1
ATOM 2791 C CA . VAL B 1 134 ? 13.705 12.578 3.670 1.00 23.04 110 VAL B CA 1
ATOM 2792 C C . VAL B 1 134 ? 12.996 11.648 2.705 1.00 23.16 110 VAL B C 1
ATOM 2793 O O . VAL B 1 134 ? 13.469 10.538 2.436 1.00 23.59 110 VAL B O 1
ATOM 2797 N N . LEU B 1 135 ? 11.832 12.077 2.228 1.00 21.98 111 LEU B N 1
ATOM 2798 C CA . LEU B 1 135 ? 11.060 11.292 1.285 1.00 22.21 111 LEU B CA 1
ATOM 2799 C C . LEU B 1 135 ? 11.030 11.998 -0.047 1.00 21.76 111 LEU B C 1
ATOM 2800 O O . LEU B 1 135 ? 11.178 13.224 -0.112 1.00 20.93 111 LEU B O 1
ATOM 2805 N N . ALA B 1 136 ? 10.848 11.231 -1.119 1.00 22.03 112 ALA B N 1
ATOM 2806 C CA . ALA B 1 136 ? 10.752 11.813 -2.443 1.00 22.88 112 ALA B CA 1
ATOM 2807 C C . ALA B 1 136 ? 9.343 11.761 -2.977 1.00 23.28 112 ALA B C 1
ATOM 2808 O O . ALA B 1 136 ? 8.628 10.764 -2.797 1.00 23.56 112 ALA B O 1
ATOM 2810 N N . VAL B 1 137 ? 8.926 12.854 -3.615 1.00 23.55 113 VAL B N 1
ATOM 2811 C CA . VAL B 1 137 ? 7.647 12.905 -4.255 1.00 24.85 113 VAL B CA 1
ATOM 2812 C C . VAL B 1 137 ? 7.850 12.139 -5.557 1.00 27.21 113 VAL B C 1
ATOM 2813 O O . VAL B 1 137 ? 8.838 12.360 -6.256 1.00 26.99 113 VAL B O 1
ATOM 2817 N N . SER B 1 138 ? 6.974 11.176 -5.827 1.00 28.88 114 SER B N 1
ATOM 2818 C CA . SER B 1 138 ? 7.045 10.400 -7.056 1.00 31.10 114 SER B CA 1
ATOM 2819 C C . SER B 1 138 ? 6.232 11.173 -8.101 1.00 31.63 114 SER B C 1
ATOM 2820 O O . SER B 1 138 ? 6.737 12.136 -8.702 1.00 33.39 114 SER B O 1
ATOM 2823 N N . ALA B 1 139 ? 4.963 10.813 -8.243 1.00 30.22 115 ALA B N 1
ATOM 2824 C CA . ALA B 1 139 ? 4.047 11.472 -9.159 1.00 28.56 115 ALA B CA 1
ATOM 2825 C C . ALA B 1 139 ? 3.053 12.206 -8.277 1.00 27.11 115 ALA B C 1
ATOM 2826 O O . ALA B 1 139 ? 2.492 11.595 -7.365 1.00 27.04 115 ALA B O 1
ATOM 2828 N N . LEU B 1 140 ? 2.860 13.509 -8.486 1.00 24.99 116 LEU B N 1
ATOM 2829 C CA . LEU B 1 140 ? 1.879 14.256 -7.667 1.00 24.61 116 LEU B CA 1
ATOM 2830 C C . LEU B 1 140 ? 0.538 13.538 -7.798 1.00 25.72 116 LEU B C 1
ATOM 2831 O O . LEU B 1 140 ? 0.142 13.131 -8.908 1.00 24.81 116 LEU B O 1
ATOM 2836 N N . THR B 1 141 ? -0.166 13.359 -6.683 1.00 27.45 117 THR B N 1
ATOM 2837 C CA . THR B 1 141 ? -1.442 12.632 -6.722 1.00 29.51 117 THR B CA 1
ATOM 2838 C C . THR B 1 141 ? -2.523 13.335 -7.528 1.00 28.83 117 THR B C 1
ATOM 2839 O O . THR B 1 141 ? -3.515 12.712 -7.909 1.00 29.63 117 THR B O 1
ATOM 2843 N N . SER B 1 142 ? -2.312 14.615 -7.829 1.00 27.74 118 SER B N 1
ATOM 2844 C CA . SER B 1 142 ? -3.259 15.405 -8.596 1.00 28.16 118 SER B CA 1
ATOM 2845 C C . SER B 1 142 ? -3.298 15.040 -10.092 1.00 28.63 118 SER B C 1
ATOM 2846 O O . SER B 1 142 ? -4.282 15.315 -10.775 1.00 28.70 118 SER B O 1
ATOM 2849 N N . PHE B 1 143 ? -2.238 14.422 -10.601 1.00 27.32 119 PHE B N 1
ATOM 2850 C CA . PHE B 1 143 ? -2.210 14.058 -12.014 1.00 28.14 119 PHE B CA 1
ATOM 2851 C C . PHE B 1 143 ? -3.096 12.918 -12.479 1.00 30.16 119 PHE B C 1
ATOM 2852 O O . PHE B 1 143 ? -3.262 11.920 -11.774 1.00 29.94 119 PHE B O 1
ATOM 2860 N N . ASP B 1 144 ? -3.606 13.073 -13.702 1.00 31.67 120 ASP B N 1
ATOM 2861 C CA . ASP B 1 144 ? -4.374 12.033 -14.378 1.00 34.37 120 ASP B CA 1
ATOM 2862 C C . ASP B 1 144 ? -3.334 11.541 -15.404 1.00 34.37 120 ASP B C 1
ATOM 2863 O O . ASP B 1 144 ? -2.318 12.224 -15.638 1.00 32.52 120 ASP B O 1
ATOM 2868 N N . GLU B 1 145 ? -3.562 10.369 -15.984 1.00 35.63 121 GLU B N 1
ATOM 2869 C CA . GLU B 1 145 ? -2.625 9.772 -16.947 1.00 36.36 121 GLU B CA 1
ATOM 2870 C C . GLU B 1 145 ? -2.188 10.637 -18.127 1.00 36.41 121 GLU B C 1
ATOM 2871 O O . GLU B 1 145 ? -0.994 10.747 -18.401 1.00 35.39 121 GLU B O 1
ATOM 2877 N N . GLU B 1 146 ? -3.145 11.233 -18.833 1.00 36.73 122 GLU B N 1
ATOM 2878 C CA . GLU B 1 146 ? -2.831 12.043 -20.014 1.00 37.61 122 GLU B CA 1
ATOM 2879 C C . GLU B 1 146 ? -1.903 13.234 -19.758 1.00 35.50 122 GLU B C 1
ATOM 2880 O O . GLU B 1 146 ? -0.934 13.437 -20.491 1.00 34.67 122 GLU B O 1
ATOM 2886 N N . ASN B 1 147 ? -2.209 14.040 -18.748 1.00 33.84 123 ASN B N 1
ATOM 2887 C CA . ASN B 1 147 ? -1.376 15.200 -18.463 1.00 32.47 123 ASN B CA 1
ATOM 2888 C C . ASN B 1 147 ? 0.004 14.797 -17.917 1.00 30.29 123 ASN B C 1
ATOM 2889 O O . ASN B 1 147 ? 0.992 15.506 -18.126 1.00 30.92 123 ASN B O 1
ATOM 2894 N N . PHE B 1 148 ? 0.075 13.651 -17.259 1.00 28.91 124 PHE B N 1
ATOM 2895 C CA . PHE B 1 148 ? 1.344 13.176 -16.725 1.00 27.24 124 PHE B CA 1
ATOM 2896 C C . PHE B 1 148 ? 2.226 12.712 -17.873 1.00 27.57 124 PHE B C 1
ATOM 2897 O O . PHE B 1 148 ? 3.406 13.048 -17.935 1.00 26.66 124 PHE B O 1
ATOM 2905 N N . PHE B 1 149 ? 1.638 11.963 -18.806 1.00 27.83 125 PHE B N 1
ATOM 2906 C CA . PHE B 1 149 ? 2.384 11.451 -19.950 1.00 28.64 125 PHE B CA 1
ATOM 2907 C C . PHE B 1 149 ? 2.949 12.603 -20.785 1.00 28.85 125 PHE B C 1
ATOM 2908 O O . PHE B 1 149 ? 4.062 12.517 -21.307 1.00 27.57 125 PHE B O 1
ATOM 2916 N N . SER B 1 150 ? 2.212 13.706 -20.864 1.00 29.56 126 SER B N 1
ATOM 2917 C CA . SER B 1 150 ? 2.671 14.866 -21.630 1.00 31.11 126 SER B CA 1
ATOM 2918 C C . SER B 1 150 ? 4.018 15.366 -21.123 1.00 29.46 126 SER B C 1
ATOM 2919 O O . SER B 1 150 ? 4.861 15.808 -21.895 1.00 30.06 126 SER B O 1
ATOM 2922 N N . ILE B 1 151 ? 4.213 15.276 -19.812 1.00 27.81 127 ILE B N 1
ATOM 2923 C CA . ILE B 1 151 ? 5.429 15.726 -19.179 1.00 26.28 127 ILE B CA 1
ATOM 2924 C C . ILE B 1 151 ? 6.529 14.664 -19.083 1.00 25.84 127 ILE B C 1
ATOM 2925 O O . ILE B 1 151 ? 7.662 14.911 -19.490 1.00 26.03 127 ILE B O 1
ATOM 2930 N N . TYR B 1 152 ? 6.170 13.468 -18.625 1.00 23.98 128 TYR B N 1
ATOM 2931 C CA . TYR B 1 152 ? 7.151 12.420 -18.388 1.00 23.43 128 TYR B CA 1
ATOM 2932 C C . TYR B 1 152 ? 7.315 11.321 -19.422 1.00 24.52 128 TYR B C 1
ATOM 2933 O O . TYR B 1 152 ? 8.270 10.568 -19.339 1.00 25.03 128 TYR B O 1
ATOM 2942 N N . ARG B 1 153 ? 6.415 11.244 -20.395 1.00 24.91 129 ARG B N 1
ATOM 2943 C CA . ARG B 1 153 ? 6.501 10.203 -21.424 1.00 27.24 129 ARG B CA 1
ATOM 2944 C C . ARG B 1 153 ? 6.566 8.798 -20.797 1.00 27.49 129 ARG B C 1
ATOM 2945 O O . ARG B 1 153 ? 7.210 7.877 -21.322 1.00 29.18 129 ARG B O 1
ATOM 2953 N N . GLN B 1 154 ? 5.798 8.638 -19.734 1.00 26.98 130 GLN B N 1
ATOM 2954 C CA . GLN B 1 154 ? 5.716 7.417 -18.974 1.00 28.49 130 GLN B CA 1
ATOM 2955 C C . GLN B 1 154 ? 4.344 7.334 -18.330 1.00 28.88 130 GLN B C 1
ATOM 2956 O O . GLN B 1 154 ? 3.732 8.368 -18.049 1.00 28.52 130 GLN B O 1
ATOM 2962 N N . LYS B 1 155 ? 3.851 6.126 -18.086 1.00 30.89 131 LYS B N 1
ATOM 2963 C CA . LYS B 1 155 ? 2.567 5.996 -17.400 1.00 32.14 131 LYS B CA 1
ATOM 2964 C C . LYS B 1 155 ? 2.883 6.327 -15.938 1.00 30.63 131 LYS B C 1
ATOM 2965 O O . LYS B 1 155 ? 4.041 6.255 -15.537 1.00 29.76 131 LYS B O 1
ATOM 2971 N N . ILE B 1 156 ? 1.874 6.688 -15.144 1.00 30.61 132 ILE B N 1
ATOM 2972 C CA . ILE B 1 156 ? 2.116 7.037 -13.743 1.00 30.34 132 ILE B CA 1
ATOM 2973 C C . ILE B 1 156 ? 2.786 5.899 -12.985 1.00 31.30 132 ILE B C 1
ATOM 2974 O O . ILE B 1 156 ? 3.791 6.106 -12.320 1.00 30.28 132 ILE B O 1
ATOM 2979 N N A GLU B 1 157 ? 2.242 4.692 -13.117 0.40 33.05 133 GLU B N 1
ATOM 2980 N N B GLU B 1 157 ? 2.245 4.689 -13.097 0.60 32.88 133 GLU B N 1
ATOM 2981 C CA A GLU B 1 157 ? 2.800 3.522 -12.438 0.40 34.45 133 GLU B CA 1
ATOM 2982 C CA B GLU B 1 157 ? 2.835 3.552 -12.388 0.60 34.19 133 GLU B CA 1
ATOM 2983 C C A GLU B 1 157 ? 4.262 3.274 -12.824 0.40 34.74 133 GLU B C 1
ATOM 2984 C C B GLU B 1 157 ? 4.288 3.309 -12.812 0.60 34.61 133 GLU B C 1
ATOM 2985 O O A GLU B 1 157 ? 5.091 2.978 -11.964 0.40 34.42 133 GLU B O 1
ATOM 2986 O O B GLU B 1 157 ? 5.142 3.056 -11.961 0.60 34.16 133 GLU B O 1
ATOM 2997 N N . GLU B 1 158 ? 4.571 3.414 -14.113 1.00 35.29 134 GLU B N 1
ATOM 2998 C CA . GLU B 1 158 ? 5.944 3.204 -14.624 1.00 35.95 134 GLU B CA 1
ATOM 2999 C C . GLU B 1 158 ? 6.909 4.219 -14.009 1.00 33.31 134 GLU B C 1
ATOM 3000 O O . GLU B 1 158 ? 8.017 3.866 -13.562 1.00 33.02 134 GLU B O 1
ATOM 3006 N N . ALA B 1 159 ? 6.494 5.480 -14.013 1.00 31.22 135 ALA B N 1
ATOM 3007 C CA . ALA B 1 159 ? 7.307 6.563 -13.460 1.00 30.13 135 ALA B CA 1
ATOM 3008 C C . ALA B 1 159 ? 7.529 6.392 -11.951 1.00 28.73 135 ALA B C 1
ATOM 3009 O O . ALA B 1 159 ? 8.646 6.578 -11.462 1.00 27.83 135 ALA B O 1
ATOM 3011 N N . VAL B 1 160 ? 6.464 6.073 -11.217 1.00 28.49 136 VAL B N 1
ATOM 3012 C CA . VAL B 1 160 ? 6.566 5.883 -9.748 1.00 27.77 136 VAL B CA 1
ATOM 3013 C C . VAL B 1 160 ? 7.612 4.808 -9.385 1.00 28.71 136 VAL B C 1
ATOM 3014 O O . VAL B 1 160 ? 8.422 5.010 -8.484 1.00 27.32 136 VAL B O 1
ATOM 3018 N N . ILE B 1 161 ? 7.610 3.687 -10.103 1.00 30.56 137 ILE B N 1
ATOM 3019 C CA . ILE B 1 161 ? 8.585 2.618 -9.840 1.00 32.11 137 ILE B CA 1
ATOM 3020 C C . ILE B 1 161 ? 10.004 3.104 -10.224 1.00 32.26 137 ILE B C 1
ATOM 3021 O O . ILE B 1 161 ? 10.956 2.903 -9.471 1.00 32.03 137 ILE B O 1
ATOM 3026 N N . ASN B 1 162 ? 10.124 3.754 -11.388 1.00 32.46 138 ASN B N 1
ATOM 3027 C CA . ASN B 1 162 ? 11.413 4.300 -11.863 1.00 32.51 138 ASN B CA 1
ATOM 3028 C C . ASN B 1 162 ? 11.998 5.257 -10.808 1.00 29.90 138 ASN B C 1
ATOM 3029 O O . ASN B 1 162 ? 13.130 5.093 -10.361 1.00 29.20 138 ASN B O 1
ATOM 3034 N N . PHE B 1 163 ? 11.197 6.244 -10.419 1.00 28.53 139 PHE B N 1
ATOM 3035 C CA . PHE B 1 163 ? 11.607 7.227 -9.426 1.00 27.67 139 PHE B CA 1
ATOM 3036 C C . PHE B 1 163 ? 11.924 6.574 -8.085 1.00 27.92 139 PHE B C 1
ATOM 3037 O O . PHE B 1 163 ? 12.900 6.936 -7.428 1.00 27.57 139 PHE B O 1
ATOM 3045 N N . SER B 1 164 ? 11.099 5.614 -7.677 1.00 28.61 140 SER B N 1
ATOM 3046 C CA . SER B 1 164 ? 11.305 4.948 -6.395 1.00 28.83 140 SER B CA 1
ATOM 3047 C C . SER B 1 164 ? 12.652 4.239 -6.351 1.00 29.87 140 SER B C 1
ATOM 3048 O O . SER B 1 164 ? 13.354 4.313 -5.338 1.00 29.24 140 SER B O 1
ATOM 3051 N N . LYS B 1 165 ? 13.017 3.549 -7.441 1.00 30.70 141 LYS B N 1
ATOM 3052 C CA . LYS B 1 165 ? 14.308 2.857 -7.499 1.00 31.76 141 LYS B CA 1
ATOM 3053 C C . LYS B 1 165 ? 15.456 3.866 -7.431 1.00 30.86 141 LYS B C 1
ATOM 3054 O O . LYS B 1 165 ? 16.438 3.631 -6.754 1.00 30.35 141 LYS B O 1
ATOM 3060 N N . ILE B 1 166 ? 15.318 4.997 -8.127 1.00 30.03 142 ILE B N 1
ATOM 3061 C CA . ILE B 1 166 ? 16.348 6.020 -8.108 1.00 29.31 142 ILE B CA 1
ATOM 3062 C C . ILE B 1 166 ? 16.505 6.577 -6.673 1.00 28.39 142 ILE B C 1
ATOM 3063 O O . ILE B 1 166 ? 17.616 6.767 -6.188 1.00 28.96 142 ILE B O 1
ATOM 3068 N N . SER B 1 167 ? 15.382 6.813 -6.012 1.00 26.84 143 SER B N 1
ATOM 3069 C CA . SER B 1 167 ? 15.374 7.343 -4.658 1.00 26.24 143 SER B CA 1
ATOM 3070 C C . SER B 1 167 ? 15.969 6.354 -3.660 1.00 27.26 143 SER B C 1
ATOM 3071 O O . SER B 1 167 ? 16.760 6.728 -2.799 1.00 28.20 143 SER B O 1
ATOM 3074 N N . TYR B 1 168 ? 15.571 5.098 -3.776 1.00 28.19 144 TYR B N 1
ATOM 3075 C CA . TYR B 1 168 ? 16.063 4.050 -2.895 1.00 29.65 144 TYR B CA 1
ATOM 3076 C C . TYR B 1 168 ? 17.570 3.799 -3.044 1.00 31.55 144 TYR B C 1
ATOM 3077 O O . TYR B 1 168 ? 18.307 3.741 -2.047 1.00 32.13 144 TYR B O 1
ATOM 3086 N N . GLU B 1 169 ? 18.032 3.695 -4.283 1.00 32.70 145 GLU B N 1
ATOM 3087 C CA . GLU B 1 169 ? 19.450 3.432 -4.550 1.00 34.59 145 GLU B CA 1
ATOM 3088 C C . GLU B 1 169 ? 20.357 4.588 -4.167 1.00 33.56 145 GLU B C 1
ATOM 3089 O O . GLU B 1 169 ? 21.534 4.378 -3.865 1.00 33.97 145 GLU B O 1
ATOM 3095 N N . ASN B 1 170 ? 19.807 5.798 -4.145 1.00 32.43 146 ASN B N 1
ATOM 3096 C CA . ASN B 1 170 ? 20.587 6.997 -3.811 1.00 31.73 146 ASN B CA 1
ATOM 3097 C C . ASN B 1 170 ? 20.489 7.545 -2.373 1.00 31.66 146 ASN B C 1
ATOM 3098 O O . ASN B 1 170 ? 20.903 8.667 -2.105 1.00 31.12 146 ASN B O 1
ATOM 3103 N N . GLY B 1 171 ? 19.949 6.734 -1.456 1.00 31.15 147 GLY B N 1
ATOM 3104 C CA . GLY B 1 171 ? 19.891 7.096 -0.048 1.00 31.40 147 GLY B CA 1
ATOM 3105 C C . GLY B 1 171 ? 18.660 7.684 0.606 1.00 29.31 147 GLY B C 1
ATOM 3106 O O . GLY B 1 171 ? 18.721 8.010 1.783 1.00 30.46 147 GLY B O 1
ATOM 3107 N N . LEU B 1 172 ? 17.551 7.857 -0.112 1.00 28.34 148 LEU B N 1
ATOM 3108 C CA . LEU B 1 172 ? 16.354 8.437 0.550 1.00 26.98 148 LEU B CA 1
ATOM 3109 C C . LEU B 1 172 ? 15.700 7.409 1.471 1.00 27.39 148 LEU B C 1
ATOM 3110 O O . LEU B 1 172 ? 15.919 6.218 1.326 1.00 27.05 148 LEU B O 1
ATOM 3115 N N . ASP B 1 173 ? 14.878 7.890 2.406 1.00 26.56 149 ASP B N 1
ATOM 3116 C CA . ASP B 1 173 ? 14.194 7.014 3.379 1.00 26.83 149 ASP B CA 1
ATOM 3117 C C . ASP B 1 173 ? 12.901 6.422 2.852 1.00 26.18 149 ASP B C 1
ATOM 3118 O O . ASP B 1 173 ? 12.433 5.411 3.358 1.00 26.35 149 ASP B O 1
ATOM 3123 N N . GLY B 1 174 ? 12.296 7.070 1.864 1.00 25.01 150 GLY B N 1
ATOM 3124 C CA . GLY B 1 174 ? 11.049 6.581 1.319 1.00 24.64 150 GLY B CA 1
ATOM 3125 C C . GLY B 1 174 ? 10.443 7.487 0.281 1.00 23.28 150 GLY B C 1
ATOM 3126 O O . GLY B 1 174 ? 11.097 8.414 -0.219 1.00 22.73 150 GLY B O 1
ATOM 3127 N N . MET B 1 175 ? 9.178 7.220 -0.047 1.00 22.91 151 MET B N 1
ATOM 3128 C CA . MET B 1 175 ? 8.469 7.997 -1.050 1.00 22.71 151 MET B CA 1
ATOM 3129 C C . MET B 1 175 ? 7.123 8.438 -0.598 1.00 22.31 151 MET B C 1
ATOM 3130 O O . MET B 1 175 ? 6.489 7.773 0.232 1.00 21.77 151 MET B O 1
ATOM 3135 N N . VAL B 1 176 ? 6.655 9.532 -1.204 1.00 22.84 152 VAL B N 1
ATOM 3136 C CA . VAL B 1 176 ? 5.309 10.021 -0.986 1.00 22.42 152 VAL B CA 1
ATOM 3137 C C . VAL B 1 176 ? 4.630 9.385 -2.196 1.00 24.51 152 VAL B C 1
ATOM 3138 O O . VAL B 1 176 ? 5.127 9.517 -3.332 1.00 24.59 152 VAL B O 1
ATOM 3142 N N . CYS B 1 177 ? 3.522 8.695 -1.994 1.00 24.85 153 CYS B N 1
ATOM 3143 C CA . CYS B 1 177 ? 2.862 8.048 -3.113 1.00 27.77 153 CYS B CA 1
ATOM 3144 C C . CYS B 1 177 ? 1.400 7.811 -2.864 1.00 28.43 153 CYS B C 1
ATOM 3145 O O . CYS B 1 177 ? 0.910 7.973 -1.747 1.00 28.51 153 CYS B O 1
ATOM 3148 N N . SER B 1 178 ? 0.710 7.419 -3.923 1.00 30.61 154 SER B N 1
ATOM 3149 C CA . SER B 1 178 ? -0.684 7.093 -3.840 1.00 32.21 154 SER B CA 1
ATOM 3150 C C . SER B 1 178 ? -0.779 5.833 -3.032 1.00 32.60 154 SER B C 1
ATOM 3151 O O . SER B 1 178 ? 0.107 4.975 -3.091 1.00 32.97 154 SER B O 1
ATOM 3154 N N . VAL B 1 179 ? -1.857 5.682 -2.287 1.00 33.21 155 VAL B N 1
ATOM 3155 C CA . VAL B 1 179 ? -2.007 4.485 -1.500 1.00 34.25 155 VAL B CA 1
ATOM 3156 C C . VAL B 1 179 ? -2.025 3.258 -2.433 1.00 36.54 155 VAL B C 1
ATOM 3157 O O . VAL B 1 179 ? -1.606 2.176 -2.046 1.00 37.42 155 VAL B O 1
ATOM 3161 N N . PHE B 1 180 ? -2.428 3.457 -3.690 1.00 38.12 156 PHE B N 1
ATOM 3162 C CA . PHE B 1 180 ? -2.506 2.352 -4.668 1.00 40.88 156 PHE B CA 1
ATOM 3163 C C . PHE B 1 180 ? -1.151 1.902 -5.266 1.00 41.35 156 PHE B C 1
ATOM 3164 O O . PHE B 1 180 ? -1.096 0.933 -6.024 1.00 43.50 156 PHE B O 1
ATOM 3172 N N . GLU B 1 181 ? -0.075 2.607 -4.939 1.00 39.67 157 GLU B N 1
ATOM 3173 C CA . GLU B 1 181 ? 1.255 2.263 -5.451 1.00 39.75 157 GLU B CA 1
ATOM 3174 C C . GLU B 1 181 ? 2.209 1.820 -4.327 1.00 38.09 157 GLU B C 1
ATOM 3175 O O . GLU B 1 181 ? 3.293 1.312 -4.593 1.00 37.71 157 GLU B O 1
ATOM 3181 N N . SER B 1 182 ? 1.799 2.018 -3.075 1.00 36.17 158 SER B N 1
ATOM 3182 C CA . SER B 1 182 ? 2.630 1.680 -1.905 1.00 35.32 158 SER B CA 1
ATOM 3183 C C . SER B 1 182 ? 3.232 0.258 -1.871 1.00 36.96 158 SER B C 1
ATOM 3184 O O . SER B 1 182 ? 4.442 0.098 -1.697 1.00 35.97 158 SER B O 1
ATOM 3187 N N . LYS B 1 183 ? 2.406 -0.766 -2.034 1.00 38.43 159 LYS B N 1
ATOM 3188 C CA . LYS B 1 183 ? 2.914 -2.137 -1.994 1.00 40.93 159 LYS B CA 1
ATOM 3189 C C . LYS B 1 183 ? 3.893 -2.421 -3.139 1.00 41.21 159 LYS B C 1
ATOM 3190 O O . LYS B 1 183 ? 4.936 -3.029 -2.934 1.00 41.23 159 LYS B O 1
ATOM 3196 N N . LYS B 1 184 ? 3.564 -1.936 -4.329 1.00 41.34 160 LYS B N 1
ATOM 3197 C CA . LYS B 1 184 ? 4.395 -2.150 -5.516 1.00 42.46 160 LYS B CA 1
ATOM 3198 C C . LYS B 1 184 ? 5.741 -1.460 -5.354 1.00 39.59 160 LYS B C 1
ATOM 3199 O O . LYS B 1 184 ? 6.764 -1.974 -5.790 1.00 40.18 160 LYS B O 1
ATOM 3205 N N . ILE B 1 185 ? 5.743 -0.296 -4.714 1.00 35.91 161 ILE B N 1
ATOM 3206 C CA . ILE B 1 185 ? 6.985 0.426 -4.474 1.00 34.16 161 ILE B CA 1
ATOM 3207 C C . ILE B 1 185 ? 7.872 -0.409 -3.573 1.00 34.46 161 ILE B C 1
ATOM 3208 O O . ILE B 1 185 ? 9.044 -0.635 -3.881 1.00 35.10 161 ILE B O 1
ATOM 3213 N N . LYS B 1 186 ? 7.300 -0.902 -2.477 1.00 35.00 162 LYS B N 1
ATOM 3214 C CA . LYS B 1 186 ? 8.048 -1.739 -1.539 1.00 36.16 162 LYS B CA 1
ATOM 3215 C C . LYS B 1 186 ? 8.548 -3.008 -2.212 1.00 39.17 162 LYS B C 1
ATOM 3216 O O . LYS B 1 186 ? 9.662 -3.450 -1.952 1.00 39.81 162 LYS B O 1
ATOM 3222 N N . GLU B 1 187 ? 7.707 -3.593 -3.064 1.00 41.08 163 GLU B N 1
ATOM 3223 C CA . GLU B 1 187 ? 8.050 -4.808 -3.813 1.00 44.58 163 GLU B CA 1
ATOM 3224 C C . GLU B 1 187 ? 9.296 -4.598 -4.697 1.00 44.27 163 GLU B C 1
ATOM 3225 O O . GLU B 1 187 ? 10.137 -5.490 -4.815 1.00 45.65 163 GLU B O 1
ATOM 3231 N N . HIS B 1 188 ? 9.407 -3.418 -5.312 1.00 42.23 164 HIS B N 1
ATOM 3232 C CA . HIS B 1 188 ? 10.549 -3.099 -6.190 1.00 42.56 164 HIS B CA 1
ATOM 3233 C C . HIS B 1 188 ? 11.770 -2.498 -5.493 1.00 41.10 164 HIS B C 1
ATOM 3234 O O . HIS B 1 188 ? 12.794 -2.262 -6.137 1.00 41.20 164 HIS B O 1
ATOM 3241 N N . THR B 1 189 ? 11.650 -2.239 -4.194 1.00 39.61 165 THR B N 1
ATOM 3242 C CA . THR B 1 189 ? 12.743 -1.685 -3.392 1.00 38.74 165 THR B CA 1
ATOM 3243 C C . THR B 1 189 ? 12.869 -2.604 -2.166 1.00 40.45 165 THR B C 1
ATOM 3244 O O . THR B 1 189 ? 13.540 -3.631 -2.227 1.00 42.86 165 THR B O 1
ATOM 3248 N N . SER B 1 190 ? 12.220 -2.248 -1.068 1.00 40.06 166 SER B N 1
ATOM 3249 C CA . SER B 1 190 ? 12.229 -3.087 0.133 1.00 41.64 166 SER B CA 1
ATOM 3250 C C . SER B 1 190 ? 11.084 -2.678 1.016 1.00 40.30 166 SER B C 1
ATOM 3251 O O . SER B 1 190 ? 10.587 -1.562 0.912 1.00 38.00 166 SER B O 1
ATOM 3254 N N . SER B 1 191 ? 10.648 -3.597 1.869 1.00 41.72 167 SER B N 1
ATOM 3255 C CA . SER B 1 191 ? 9.551 -3.340 2.785 1.00 41.42 167 SER B CA 1
ATOM 3256 C C . SER B 1 191 ? 9.895 -2.215 3.760 1.00 39.58 167 SER B C 1
ATOM 3257 O O . SER B 1 191 ? 9.006 -1.586 4.317 1.00 39.05 167 SER B O 1
ATOM 3260 N N . ASN B 1 192 ? 11.184 -1.986 3.978 1.00 38.81 168 ASN B N 1
ATOM 3261 C CA . ASN B 1 192 ? 11.633 -0.950 4.894 1.00 37.98 168 ASN B CA 1
ATOM 3262 C C . ASN B 1 192 ? 11.827 0.407 4.255 1.00 34.99 168 ASN B C 1
ATOM 3263 O O . ASN B 1 192 ? 12.263 1.358 4.908 1.00 34.29 168 ASN B O 1
ATOM 3268 N N . PHE B 1 193 ? 11.525 0.494 2.967 1.00 33.22 169 PHE B N 1
ATOM 3269 C CA . PHE B 1 193 ? 11.605 1.755 2.271 1.00 30.65 169 PHE B CA 1
ATOM 3270 C C . PHE B 1 193 ? 10.213 2.314 2.566 1.00 29.05 169 PHE B C 1
ATOM 3271 O O . PHE B 1 193 ? 9.206 1.691 2.257 1.00 29.72 169 PHE B O 1
ATOM 3279 N N . LEU B 1 194 ? 10.173 3.449 3.250 1.00 28.10 170 LEU B N 1
ATOM 3280 C CA . LEU B 1 194 ? 8.925 4.051 3.675 1.00 27.00 170 LEU B CA 1
ATOM 3281 C C . LEU B 1 194 ? 8.016 4.578 2.596 1.00 25.76 170 LEU B C 1
ATOM 3282 O O . LEU B 1 194 ? 8.461 5.027 1.527 1.00 24.84 170 LEU B O 1
ATOM 3287 N N . THR B 1 195 ? 6.721 4.479 2.859 1.00 25.59 171 THR B N 1
ATOM 3288 C CA . THR B 1 195 ? 5.727 5.040 1.963 1.00 25.26 171 THR B CA 1
ATOM 3289 C C . THR B 1 195 ? 4.797 5.931 2.798 1.00 25.07 171 THR B C 1
ATOM 3290 O O . THR B 1 195 ? 4.395 5.562 3.927 1.00 24.89 171 THR B O 1
ATOM 3294 N N . LEU B 1 196 ? 4.574 7.138 2.300 1.00 23.43 172 LEU B N 1
ATOM 3295 C CA . LEU B 1 196 ? 3.665 8.093 2.923 1.00 23.60 172 LEU B CA 1
ATOM 3296 C C . LEU B 1 196 ? 2.582 8.350 1.878 1.00 24.02 172 LEU B C 1
ATOM 3297 O O . LEU B 1 196 ? 2.876 8.763 0.748 1.00 24.51 172 LEU B O 1
ATOM 3302 N N . THR B 1 197 ? 1.336 8.076 2.258 1.00 24.03 173 THR B N 1
ATOM 3303 C CA . THR B 1 197 ? 0.204 8.207 1.356 1.00 24.54 173 THR B CA 1
ATOM 3304 C C . THR B 1 197 ? -0.786 9.305 1.793 1.00 23.89 173 THR B C 1
ATOM 3305 O O . THR B 1 197 ? -1.481 9.158 2.791 1.00 23.34 173 THR B O 1
ATOM 3309 N N . PRO B 1 198 ? -0.868 10.389 1.018 1.00 23.55 174 PRO B N 1
ATOM 3310 C CA . PRO B 1 198 ? -1.763 11.491 1.373 1.00 23.78 174 PRO B CA 1
ATOM 3311 C C . PRO B 1 198 ? -3.169 11.342 0.829 1.00 25.13 174 PRO B C 1
ATOM 3312 O O . PRO B 1 198 ? -3.440 10.439 0.029 1.00 26.24 174 PRO B O 1
ATOM 3316 N N . GLY B 1 199 ? -4.067 12.202 1.301 1.00 23.78 175 GLY B N 1
ATOM 3317 C CA . GLY B 1 199 ? -5.436 12.199 0.825 1.00 25.26 175 GLY B CA 1
ATOM 3318 C C . GLY B 1 199 ? -6.293 11.038 1.267 1.00 25.03 175 GLY B C 1
ATOM 3319 O O . GLY B 1 199 ? -7.274 10.722 0.619 1.00 26.62 175 GLY B O 1
ATOM 3320 N N . ILE B 1 200 ? -5.937 10.407 2.375 1.00 24.61 176 ILE B N 1
ATOM 3321 C CA . ILE B 1 200 ? -6.722 9.296 2.874 1.00 26.41 176 ILE B CA 1
ATOM 3322 C C . ILE B 1 200 ? -8.057 9.795 3.458 1.00 27.04 176 ILE B C 1
ATOM 3323 O O . ILE B 1 200 ? -8.109 10.820 4.163 1.00 26.52 176 ILE B O 1
ATOM 3328 N N . ARG B 1 201 ? -9.139 9.119 3.074 1.00 29.09 177 ARG B N 1
ATOM 3329 C CA . ARG B 1 201 ? -10.489 9.412 3.572 1.00 29.86 177 ARG B CA 1
ATOM 3330 C C . ARG B 1 201 ? -10.717 8.181 4.436 1.00 30.74 177 ARG B C 1
ATOM 3331 O O . ARG B 1 201 ? -11.176 7.146 3.948 1.00 30.02 177 ARG B O 1
ATOM 3339 N N . PRO B 1 202 ? -10.335 8.280 5.722 1.00 30.43 178 PRO B N 1
ATOM 3340 C CA . PRO B 1 202 ? -10.368 7.162 6.657 1.00 32.39 178 PRO B CA 1
ATOM 3341 C C . PRO B 1 202 ? -11.591 6.270 6.650 1.00 34.58 178 PRO B C 1
ATOM 3342 O O . PRO B 1 202 ? -11.440 5.048 6.646 1.00 35.98 178 PRO B O 1
ATOM 3346 N N . PHE B 1 203 ? -12.781 6.851 6.584 1.00 35.63 179 PHE B N 1
ATOM 3347 C CA . PHE B 1 203 ? -13.992 6.045 6.615 1.00 38.43 179 PHE B CA 1
ATOM 3348 C C . PHE B 1 203 ? -14.821 6.148 5.331 1.00 39.84 179 PHE B C 1
ATOM 3349 O O . PHE B 1 203 ? -16.030 5.952 5.348 1.00 40.77 179 PHE B O 1
ATOM 3357 N N . GLY B 1 204 ? -14.143 6.413 4.211 1.00 39.98 180 GLY B N 1
ATOM 3358 C CA . GLY B 1 204 ? -14.807 6.512 2.919 1.00 41.85 180 GLY B CA 1
ATOM 3359 C C . GLY B 1 204 ? -15.274 5.137 2.473 1.00 45.36 180 GLY B C 1
ATOM 3360 O O . GLY B 1 204 ? -14.713 4.118 2.887 1.00 45.32 180 GLY B O 1
ATOM 3361 N N . GLU B 1 205 ? -16.298 5.110 1.626 1.00 48.53 181 GLU B N 1
ATOM 3362 C CA . GLU B 1 205 ? -16.861 3.859 1.123 1.00 52.37 181 GLU B CA 1
ATOM 3363 C C . GLU B 1 205 ? -16.895 3.869 -0.397 1.00 54.07 181 GLU B C 1
ATOM 3364 O O . GLU B 1 205 ? -16.796 4.924 -1.010 1.00 53.38 181 GLU B O 1
ATOM 3370 N N . THR B 1 206 ? -17.042 2.691 -0.997 1.00 57.28 182 THR B N 1
ATOM 3371 C CA . THR B 1 206 ? -17.078 2.564 -2.459 1.00 59.53 182 THR B CA 1
ATOM 3372 C C . THR B 1 206 ? -18.358 3.133 -3.061 1.00 61.31 182 THR B C 1
ATOM 3373 O O . THR B 1 206 ? -19.422 3.086 -2.444 1.00 63.16 182 THR B O 1
ATOM 3377 N N . VAL B 1 213 ? -11.411 2.658 -3.150 1.00 47.54 189 VAL B N 1
ATOM 3378 C CA . VAL B 1 213 ? -11.508 3.720 -2.142 1.00 45.18 189 VAL B CA 1
ATOM 3379 C C . VAL B 1 213 ? -10.235 3.822 -1.283 1.00 42.25 189 VAL B C 1
ATOM 3380 O O . VAL B 1 213 ? -9.776 2.814 -0.709 1.00 42.74 189 VAL B O 1
ATOM 3384 N N . ALA B 1 214 ? -9.682 5.043 -1.187 1.00 38.79 190 ALA B N 1
ATOM 3385 C CA . ALA B 1 214 ? -8.464 5.308 -0.403 1.00 35.76 190 ALA B CA 1
ATOM 3386 C C . ALA B 1 214 ? -8.786 5.536 1.076 1.00 34.08 190 ALA B C 1
ATOM 3387 O O . ALA B 1 214 ? -8.620 6.640 1.587 1.00 31.08 190 ALA B O 1
ATOM 3389 N N . ASN B 1 215 ? -9.233 4.480 1.759 1.00 34.48 191 ASN B N 1
ATOM 3390 C CA . ASN B 1 215 ? -9.575 4.565 3.186 1.00 33.95 191 ASN B CA 1
ATOM 3391 C C . ASN B 1 215 ? -8.514 3.892 4.081 1.00 34.10 191 ASN B C 1
ATOM 3392 O O . ASN B 1 215 ? -7.475 3.456 3.586 1.00 33.66 191 ASN B O 1
ATOM 3397 N N . LEU B 1 216 ? -8.737 3.879 5.395 1.00 34.86 192 LEU B N 1
ATOM 3398 C CA . LEU B 1 216 ? -7.776 3.252 6.327 1.00 35.61 192 LEU B CA 1
ATOM 3399 C C . LEU B 1 216 ? -7.484 1.800 5.990 1.00 37.54 192 LEU B C 1
ATOM 3400 O O . LEU B 1 216 ? -6.333 1.374 6.012 1.00 37.68 192 LEU B O 1
ATOM 3405 N N . ALA B 1 217 ? -8.530 1.033 5.703 1.00 39.64 193 ALA B N 1
ATOM 3406 C CA . ALA B 1 217 ? -8.366 -0.369 5.362 1.00 41.97 193 ALA B CA 1
ATOM 3407 C C . ALA B 1 217 ? -7.454 -0.540 4.147 1.00 41.53 193 ALA B C 1
ATOM 3408 O O . ALA B 1 217 ? -6.642 -1.470 4.093 1.00 42.46 193 ALA B O 1
ATOM 3410 N N . MET B 1 218 ? -7.596 0.351 3.167 1.00 39.75 194 MET B N 1
ATOM 3411 C CA . MET B 1 218 ? -6.786 0.279 1.950 1.00 39.72 194 MET B CA 1
ATOM 3412 C C . MET B 1 218 ? -5.317 0.586 2.291 1.00 37.30 194 MET B C 1
ATOM 3413 O O . MET B 1 218 ? -4.407 -0.085 1.814 1.00 37.57 194 MET B O 1
ATOM 3418 N N . ALA B 1 219 ? -5.104 1.612 3.114 1.00 35.03 195 ALA B N 1
ATOM 3419 C CA . ALA B 1 219 ? -3.760 2.000 3.539 1.00 33.19 195 ALA B CA 1
ATOM 3420 C C . ALA B 1 219 ? -3.120 0.874 4.349 1.00 34.72 195 ALA B C 1
ATOM 3421 O O . ALA B 1 219 ? -1.923 0.596 4.214 1.00 34.10 195 ALA B O 1
ATOM 3423 N N . ARG B 1 220 ? -3.916 0.228 5.197 1.00 36.52 196 ARG B N 1
ATOM 3424 C CA . ARG B 1 220 ? -3.412 -0.862 6.013 1.00 38.55 196 ARG B CA 1
ATOM 3425 C C . ARG B 1 220 ? -2.950 -2.016 5.129 1.00 40.62 196 ARG B C 1
ATOM 3426 O O . ARG B 1 220 ? -1.824 -2.525 5.270 1.00 39.77 196 ARG B O 1
ATOM 3434 N N . GLU B 1 221 ? -3.836 -2.438 4.229 1.00 42.20 197 GLU B N 1
ATOM 3435 C CA . GLU B 1 221 ? -3.549 -3.541 3.324 1.00 44.60 197 GLU B CA 1
ATOM 3436 C C . GLU B 1 221 ? -2.384 -3.236 2.387 1.00 42.89 197 GLU B C 1
ATOM 3437 O O . GLU B 1 221 ? -1.606 -4.128 2.066 1.00 44.37 197 GLU B O 1
ATOM 3443 N N . ASN B 1 222 ? -2.263 -1.982 1.947 1.00 40.05 198 ASN B N 1
ATOM 3444 C CA . ASN B 1 222 ? -1.157 -1.595 1.047 1.00 38.96 198 ASN B CA 1
ATOM 3445 C C . ASN B 1 222 ? 0.147 -1.163 1.758 1.00 36.67 198 ASN B C 1
ATOM 3446 O O . ASN B 1 222 ? 1.063 -0.635 1.135 1.00 35.27 198 ASN B O 1
ATOM 3451 N N . LEU B 1 223 ? 0.200 -1.425 3.063 1.00 36.40 199 LEU B N 1
ATOM 3452 C CA . LEU B 1 223 ? 1.364 -1.169 3.907 1.00 35.31 199 LEU B CA 1
ATOM 3453 C C . LEU B 1 223 ? 1.874 0.269 4.030 1.00 32.44 199 LEU B C 1
ATOM 3454 O O . LEU B 1 223 ? 3.080 0.481 4.124 1.00 30.84 199 LEU B O 1
ATOM 3459 N N . SER B 1 224 ? 0.984 1.249 4.044 1.00 30.97 200 SER B N 1
ATOM 3460 C CA . SER B 1 224 ? 1.428 2.617 4.201 1.00 29.37 200 SER B CA 1
ATOM 3461 C C . SER B 1 224 ? 2.085 2.721 5.571 1.00 29.45 200 SER B C 1
ATOM 3462 O O . SER B 1 224 ? 1.600 2.154 6.533 1.00 30.63 200 SER B O 1
ATOM 3465 N N . ASP B 1 225 ? 3.220 3.396 5.633 1.00 27.63 201 ASP B N 1
ATOM 3466 C CA . ASP B 1 225 ? 3.931 3.621 6.885 1.00 27.95 201 ASP B CA 1
ATOM 3467 C C . ASP B 1 225 ? 3.347 4.891 7.525 1.00 27.16 201 ASP B C 1
ATOM 3468 O O . ASP B 1 225 ? 3.227 4.995 8.747 1.00 28.43 201 ASP B O 1
ATOM 3473 N N . TYR B 1 226 ? 2.966 5.830 6.671 1.00 26.36 202 TYR B N 1
ATOM 3474 C CA . TYR B 1 226 ? 2.366 7.097 7.082 1.00 24.89 202 TYR B CA 1
ATOM 3475 C C . TYR B 1 226 ? 1.179 7.413 6.221 1.00 24.58 202 TYR B C 1
ATOM 3476 O O . TYR B 1 226 ? 1.204 7.167 5.005 1.00 23.96 202 TYR B O 1
ATOM 3485 N N . ILE B 1 227 ? 0.115 7.932 6.843 1.00 24.84 203 ILE B N 1
ATOM 3486 C CA . ILE B 1 227 ? -1.039 8.375 6.095 1.00 25.03 203 ILE B CA 1
ATOM 3487 C C . ILE B 1 227 ? -1.252 9.836 6.461 1.00 24.15 203 ILE B C 1
ATOM 3488 O O . ILE B 1 227 ? -0.983 10.252 7.604 1.00 24.87 203 ILE B O 1
ATOM 3493 N N . VAL B 1 228 ? -1.667 10.631 5.483 1.00 22.28 204 VAL B N 1
ATOM 3494 C CA . VAL B 1 228 ? -1.957 12.007 5.737 1.00 21.71 204 VAL B CA 1
ATOM 3495 C C . VAL B 1 228 ? -3.455 12.187 5.479 1.00 21.87 204 VAL B C 1
ATOM 3496 O O . VAL B 1 228 ? -3.990 11.704 4.476 1.00 22.84 204 VAL B O 1
ATOM 3500 N N . VAL B 1 229 ? -4.134 12.811 6.424 1.00 21.92 205 VAL B N 1
ATOM 3501 C CA . VAL B 1 229 ? -5.567 13.065 6.318 1.00 22.50 205 VAL B CA 1
ATOM 3502 C C . VAL B 1 229 ? -5.775 14.563 6.424 1.00 22.79 205 VAL B C 1
ATOM 3503 O O . VAL B 1 229 ? -5.230 15.213 7.327 1.00 22.54 205 VAL B O 1
ATOM 3507 N N . GLY B 1 230 ? -6.543 15.116 5.482 1.00 23.18 206 GLY B N 1
ATOM 3508 C CA . GLY B 1 230 ? -6.818 16.543 5.451 1.00 23.99 206 GLY B CA 1
ATOM 3509 C C . GLY B 1 230 ? -8.208 16.921 5.925 1.00 24.16 206 GLY B C 1
ATOM 3510 O O . GLY B 1 230 ? -8.495 16.877 7.130 1.00 24.76 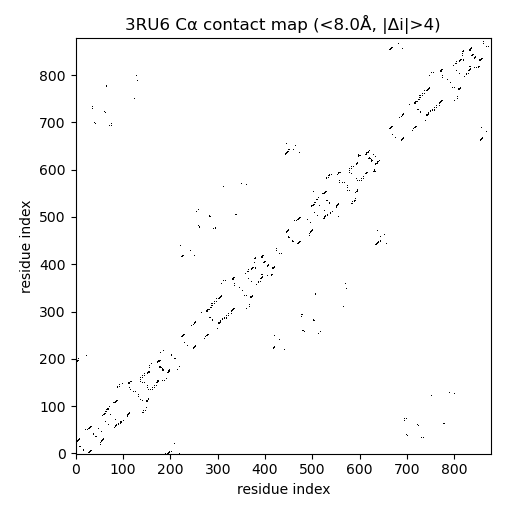206 GLY B O 1
ATOM 3511 N N . ARG B 1 231 ? -9.080 17.257 4.975 1.00 24.40 207 ARG B N 1
ATOM 3512 C CA . ARG B 1 231 ? -10.463 17.699 5.283 1.00 25.93 207 ARG B CA 1
ATOM 3513 C C . ARG B 1 231 ? -11.264 16.830 6.257 1.00 25.23 207 ARG B C 1
ATOM 3514 O O . ARG B 1 231 ? -11.961 17.376 7.119 1.00 25.81 207 ARG B O 1
ATOM 3522 N N . PRO B 1 232 ? -11.178 15.483 6.139 1.00 24.25 208 PRO B N 1
ATOM 3523 C CA . PRO B 1 232 ? -11.949 14.656 7.077 1.00 24.97 208 PRO B CA 1
ATOM 3524 C C . PRO B 1 232 ? -11.689 15.019 8.534 1.00 24.95 208 PRO B C 1
ATOM 3525 O O . PRO B 1 232 ? -12.551 14.801 9.391 1.00 26.73 208 PRO B O 1
ATOM 3529 N N . ILE B 1 233 ? -10.503 15.555 8.808 1.00 23.70 209 ILE B N 1
ATOM 3530 C CA . ILE B 1 233 ? -10.150 16.004 10.139 1.00 23.80 209 ILE B CA 1
ATOM 3531 C C . ILE B 1 233 ? -10.345 17.504 10.325 1.00 24.67 209 ILE B C 1
ATOM 3532 O O . ILE B 1 233 ? -11.152 17.920 11.157 1.00 25.29 209 ILE B O 1
ATOM 3537 N N . TYR B 1 234 ? -9.649 18.335 9.538 1.00 24.45 210 TYR B N 1
ATOM 3538 C CA . TYR B 1 234 ? -9.767 19.784 9.762 1.00 25.47 210 TYR B CA 1
ATOM 3539 C C . TYR B 1 234 ? -11.117 20.446 9.453 1.00 26.85 210 TYR B C 1
ATOM 3540 O O . TYR B 1 234 ? -11.366 21.551 9.920 1.00 27.82 210 TYR B O 1
ATOM 3549 N N . LYS B 1 235 ? -11.977 19.796 8.673 1.00 25.48 211 LYS B N 1
ATOM 3550 C CA . LYS B 1 235 ? -13.288 20.378 8.390 1.00 27.45 211 LYS B CA 1
ATOM 3551 C C . LYS B 1 235 ? -14.368 19.720 9.239 1.00 27.05 211 LYS B C 1
ATOM 3552 O O . LYS B 1 235 ? -15.530 20.087 9.140 1.00 27.94 211 LYS B O 1
ATOM 3558 N N . ASN B 1 236 ? -13.987 18.771 10.093 1.00 26.01 212 ASN B N 1
ATOM 3559 C CA . ASN B 1 236 ? -14.969 18.105 10.940 1.00 27.13 212 ASN B CA 1
ATOM 3560 C C . ASN B 1 236 ? -15.341 19.007 12.115 1.00 28.97 212 ASN B C 1
ATOM 3561 O O . ASN B 1 236 ? -14.555 19.855 12.535 1.00 29.54 212 ASN B O 1
ATOM 3566 N N . GLU B 1 237 ? -16.565 18.863 12.591 1.00 30.84 213 GLU B N 1
ATOM 3567 C CA . GLU B 1 237 ? -17.070 19.652 13.719 1.00 33.50 213 GLU B CA 1
ATOM 3568 C C . GLU B 1 237 ? -16.226 19.396 14.967 1.00 33.80 213 GLU B C 1
ATOM 3569 O O . GLU B 1 237 ? -16.048 20.285 15.808 1.00 34.90 213 GLU B O 1
ATOM 3575 N N . ASN B 1 238 ? -15.691 18.185 15.071 1.00 32.91 214 ASN B N 1
ATOM 3576 C CA . ASN B 1 238 ? -14.868 17.800 16.212 1.00 33.58 214 ASN B CA 1
ATOM 3577 C C . ASN B 1 238 ? -13.632 17.051 15.717 1.00 31.40 214 ASN B C 1
ATOM 3578 O O . ASN B 1 238 ? -13.605 15.816 15.705 1.00 30.73 214 ASN B O 1
ATOM 3583 N N . PRO B 1 239 ? -12.614 17.807 15.259 1.00 30.74 215 PRO B N 1
ATOM 3584 C CA . PRO B 1 239 ? -11.372 17.225 14.738 1.00 29.64 215 PRO B CA 1
ATOM 3585 C C . PRO B 1 239 ? -10.699 16.229 15.686 1.00 30.52 215 PRO B C 1
ATOM 3586 O O . PRO B 1 239 ? -10.238 15.194 15.241 1.00 29.25 215 PRO B O 1
ATOM 3590 N N . ARG B 1 240 ? -10.691 16.513 16.982 1.00 32.69 216 ARG B N 1
ATOM 3591 C CA . ARG B 1 240 ? -10.060 15.601 17.934 1.00 34.08 216 ARG B CA 1
ATOM 3592 C C . ARG B 1 240 ? -10.757 14.237 17.946 1.00 34.62 216 ARG B C 1
ATOM 3593 O O . ARG B 1 240 ? -10.099 13.205 18.023 1.00 34.54 216 ARG B O 1
ATOM 3601 N N . ALA B 1 241 ? -12.087 14.241 17.849 1.00 35.70 217 ALA B N 1
ATOM 3602 C CA . ALA B 1 241 ? -12.859 12.998 17.846 1.00 37.02 217 ALA B CA 1
ATOM 3603 C C . ALA B 1 241 ? -12.466 12.131 16.658 1.00 35.53 217 ALA B C 1
ATOM 3604 O O . ALA B 1 241 ? -12.252 10.934 16.805 1.00 36.42 217 ALA B O 1
ATOM 3606 N N . VAL B 1 242 ? -12.356 12.742 15.481 1.00 32.85 218 VAL B N 1
ATOM 3607 C CA . VAL B 1 242 ? -11.967 12.008 14.288 1.00 31.37 218 VAL B CA 1
ATOM 3608 C C . VAL B 1 242 ? -10.570 11.387 14.443 1.00 31.21 218 VAL B C 1
ATOM 3609 O O . VAL B 1 242 ? -10.381 10.222 14.124 1.00 30.34 218 VAL B O 1
ATOM 3613 N N . CYS B 1 243 ? -9.603 12.164 14.936 1.00 31.07 219 CYS B N 1
ATOM 3614 C CA . CYS B 1 243 ? -8.251 11.643 15.144 1.00 31.90 219 CYS B CA 1
ATOM 3615 C C . CYS B 1 243 ? -8.265 10.465 16.103 1.00 33.52 219 CYS B C 1
ATOM 3616 O O . CYS B 1 243 ? -7.624 9.453 15.844 1.00 33.85 219 CYS B O 1
ATOM 3619 N N . GLU B 1 244 ? -8.989 10.605 17.215 1.00 35.62 220 GLU B N 1
ATOM 3620 C CA . GLU B 1 244 ? -9.073 9.529 18.216 1.00 38.56 220 GLU B CA 1
ATOM 3621 C C . GLU B 1 244 ? -9.690 8.272 17.617 1.00 39.22 220 GLU B C 1
ATOM 3622 O O . GLU B 1 244 ? -9.240 7.164 17.901 1.00 40.03 220 GLU B O 1
ATOM 3628 N N . LYS B 1 245 ? -10.697 8.443 16.757 1.00 39.02 221 LYS B N 1
ATOM 3629 C CA . LYS B 1 245 ? -11.343 7.304 16.108 1.00 40.02 221 LYS B CA 1
ATOM 3630 C C . LYS B 1 245 ? -10.322 6.606 15.202 1.00 38.95 221 LYS B C 1
ATOM 3631 O O . LYS B 1 245 ? -10.184 5.389 15.237 1.00 40.84 221 LYS B O 1
ATOM 3637 N N . ILE B 1 246 ? -9.604 7.388 14.396 1.00 36.41 222 ILE B N 1
ATOM 3638 C CA . ILE B 1 246 ? -8.582 6.834 13.499 1.00 35.92 222 ILE B CA 1
ATOM 3639 C C . ILE B 1 246 ? -7.500 6.088 14.293 1.00 37.39 222 ILE B C 1
ATOM 3640 O O . ILE B 1 246 ? -7.141 4.953 13.958 1.00 37.94 222 ILE B O 1
ATOM 3645 N N . LEU B 1 247 ? -6.987 6.724 15.348 1.00 38.07 223 LEU B N 1
ATOM 3646 C CA . LEU B 1 247 ? -5.946 6.104 16.170 1.00 40.49 223 LEU B CA 1
ATOM 3647 C C . LEU B 1 247 ? -6.416 4.799 16.807 1.00 43.85 223 LEU B C 1
ATOM 3648 O O . LEU B 1 247 ? -5.652 3.830 16.857 1.00 44.65 223 LEU B O 1
ATOM 3653 N N . ASN B 1 248 ? -7.664 4.772 17.283 1.00 46.49 224 ASN B N 1
ATOM 3654 C CA . ASN B 1 248 ? -8.230 3.553 17.896 1.00 50.74 224 ASN B CA 1
ATOM 3655 C C . ASN B 1 248 ? -8.234 2.415 16.881 1.00 51.97 224 ASN B C 1
ATOM 3656 O O . ASN B 1 248 ? -7.891 1.286 17.209 1.00 54.38 224 ASN B O 1
ATOM 3661 N N . LYS B 1 249 ? -8.649 2.717 15.652 1.00 51.28 225 LYS B N 1
ATOM 3662 C CA . LYS B 1 249 ? -8.666 1.716 14.590 1.00 52.66 225 LYS B CA 1
ATOM 3663 C C . LYS B 1 249 ? -7.285 1.137 14.374 1.00 52.89 225 LYS B C 1
ATOM 3664 O O . LYS B 1 249 ? -7.085 -0.076 14.458 1.00 55.14 225 LYS B O 1
ATOM 3670 N N . ILE B 1 250 ? -6.332 2.017 14.100 1.00 50.56 226 ILE B N 1
ATOM 3671 C CA . ILE B 1 250 ? -4.960 1.609 13.867 1.00 50.66 226 ILE B CA 1
ATOM 3672 C C . ILE B 1 250 ? -4.424 0.772 15.032 1.00 53.46 226 ILE B C 1
ATOM 3673 O O . ILE B 1 250 ? -3.907 -0.323 14.826 1.00 55.14 226 ILE B O 1
ATOM 3678 N N . HIS B 1 251 ? -4.590 1.269 16.255 1.00 54.59 227 HIS B N 1
ATOM 3679 C CA . HIS B 1 251 ? -4.096 0.566 17.435 1.00 57.40 227 HIS B CA 1
ATOM 3680 C C . HIS B 1 251 ? -5.186 -0.267 18.101 1.00 60.42 227 HIS B C 1
ATOM 3681 O O . HIS B 1 251 ? -4.902 -1.319 18.672 1.00 63.92 227 HIS B O 1
ATOM 3688 N N . MET C 1 25 ? 17.424 43.728 -23.736 1.00 37.19 1 MET C N 1
ATOM 3689 C CA . MET C 1 25 ? 17.973 42.726 -22.745 1.00 35.57 1 MET C CA 1
ATOM 3690 C C . MET C 1 25 ? 18.187 43.349 -21.363 1.00 34.30 1 MET C C 1
ATOM 3691 O O . MET C 1 25 ? 18.827 44.391 -21.230 1.00 35.39 1 MET C O 1
ATOM 3696 N N . LYS C 1 26 ? 17.698 42.667 -20.338 1.00 31.58 2 LYS C N 1
ATOM 3697 C CA . LYS C 1 26 ? 17.809 43.137 -18.977 1.00 30.51 2 LYS C CA 1
ATOM 3698 C C . LYS C 1 26 ? 18.790 42.297 -18.175 1.00 28.70 2 LYS C C 1
ATOM 3699 O O . LYS C 1 26 ? 18.893 41.087 -18.376 1.00 27.32 2 LYS C O 1
ATOM 3705 N N . LEU C 1 27 ? 19.487 42.949 -17.250 1.00 27.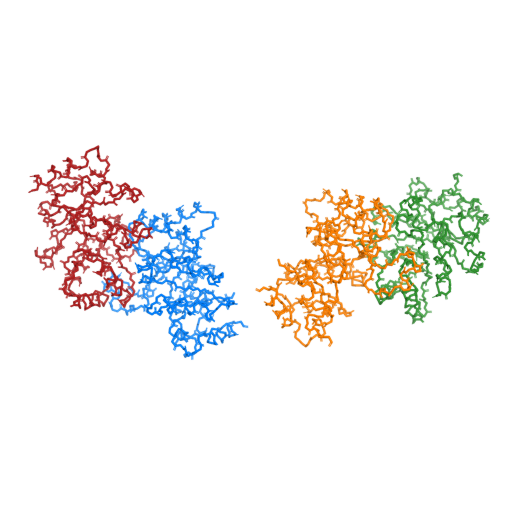11 3 LEU C N 1
ATOM 3706 C CA . LEU C 1 27 ? 20.467 42.285 -16.384 1.00 26.13 3 LEU C CA 1
ATOM 3707 C C . LEU C 1 27 ? 19.894 42.044 -15.002 1.00 25.41 3 LEU C C 1
ATOM 3708 O O . LEU C 1 27 ? 19.371 42.980 -14.362 1.00 25.82 3 LEU C O 1
ATOM 3713 N N . CYS C 1 28 ? 19.976 40.796 -14.558 1.00 24.15 4 CYS C N 1
ATOM 3714 C CA . CYS C 1 28 ? 19.521 40.393 -13.245 1.00 23.87 4 CYS C CA 1
ATOM 3715 C C . CYS C 1 28 ? 20.742 39.833 -12.511 1.00 23.89 4 CYS C C 1
ATOM 3716 O O . CYS C 1 28 ? 21.517 39.035 -13.074 1.00 23.68 4 CYS C O 1
ATOM 3719 N N . VAL C 1 29 ? 20.920 40.250 -11.277 1.00 22.96 5 VAL C N 1
ATOM 3720 C CA . VAL C 1 29 ? 22.032 39.809 -10.472 1.00 23.66 5 VAL C CA 1
ATOM 3721 C C . VAL C 1 29 ? 21.547 38.804 -9.419 1.00 23.08 5 VAL C C 1
ATOM 3722 O O . VAL C 1 29 ? 20.604 39.081 -8.663 1.00 24.01 5 VAL C O 1
ATOM 3726 N N . ALA C 1 30 ? 22.168 37.635 -9.382 1.00 22.84 6 ALA C N 1
ATOM 3727 C CA . ALA C 1 30 ? 21.813 36.617 -8.404 1.00 22.95 6 ALA C CA 1
ATOM 3728 C C . ALA C 1 30 ? 22.398 37.030 -7.043 1.00 24.68 6 ALA C C 1
ATOM 3729 O O . ALA C 1 30 ? 23.620 37.156 -6.890 1.00 24.85 6 ALA C O 1
ATOM 3731 N N . LEU C 1 31 ? 21.534 37.293 -6.074 1.00 26.31 7 LEU C N 1
ATOM 3732 C CA . LEU C 1 31 ? 21.990 37.683 -4.723 1.00 28.48 7 LEU C CA 1
ATOM 3733 C C . LEU C 1 31 ? 22.304 36.440 -3.974 1.00 29.13 7 LEU C C 1
ATOM 3734 O O . LEU C 1 31 ? 21.593 36.106 -3.041 1.00 29.92 7 LEU C O 1
ATOM 3739 N N . ASP C 1 32 ? 23.380 35.754 -4.350 1.00 29.58 8 ASP C N 1
ATOM 3740 C CA . ASP C 1 32 ? 23.710 34.477 -3.713 1.00 30.24 8 ASP C CA 1
ATOM 3741 C C . ASP C 1 32 ? 24.855 34.470 -2.700 1.00 31.94 8 ASP C C 1
ATOM 3742 O O . ASP C 1 32 ? 25.496 33.441 -2.496 1.00 32.16 8 ASP C O 1
ATOM 3747 N N . LEU C 1 33 ? 25.114 35.600 -2.066 1.00 33.29 9 LEU C N 1
ATOM 3748 C CA . LEU C 1 33 ? 26.149 35.642 -1.040 1.00 34.91 9 LEU C CA 1
ATOM 3749 C C . LEU C 1 33 ? 25.583 34.840 0.144 1.00 35.23 9 LEU C C 1
ATOM 3750 O O . LEU C 1 33 ? 24.371 34.707 0.276 1.00 34.45 9 LEU C O 1
ATOM 3755 N N . SER C 1 34 ? 26.465 34.309 0.986 1.00 37.21 10 SER C N 1
ATOM 3756 C CA . SER C 1 34 ? 26.075 33.457 2.131 1.00 38.26 10 SER C CA 1
ATOM 3757 C C . SER C 1 34 ? 25.140 34.015 3.197 1.00 38.20 10 SER C C 1
ATOM 3758 O O . SER C 1 34 ? 24.296 33.282 3.701 1.00 39.05 10 SER C O 1
ATOM 3761 N N . THR C 1 35 ? 25.291 35.278 3.576 1.00 38.11 11 THR C N 1
ATOM 3762 C CA . THR C 1 35 ? 24.427 35.836 4.617 1.00 38.02 11 THR C CA 1
ATOM 3763 C C . THR C 1 35 ? 23.562 36.997 4.145 1.00 37.29 11 THR C C 1
ATOM 3764 O O . THR C 1 35 ? 23.848 37.626 3.137 1.00 36.85 11 THR C O 1
ATOM 3768 N N A LYS C 1 36 ? 22.497 37.279 4.892 0.60 37.42 12 LYS C N 1
ATOM 3769 N N B LYS C 1 36 ? 22.511 37.278 4.906 0.40 37.73 12 LYS C N 1
ATOM 3770 C CA A LYS C 1 36 ? 21.595 38.376 4.546 0.60 37.40 12 LYS C CA 1
ATOM 3771 C CA B LYS C 1 36 ? 21.590 38.364 4.599 0.40 37.86 12 LYS C CA 1
ATOM 3772 C C A LYS C 1 36 ? 22.315 39.722 4.593 0.60 38.40 12 LYS C C 1
ATOM 3773 C C B LYS C 1 36 ? 22.305 39.712 4.607 0.40 38.70 12 LYS C C 1
ATOM 3774 O O A LYS C 1 36 ? 22.067 40.589 3.757 0.60 37.42 12 LYS C O 1
ATOM 3775 O O B LYS C 1 36 ? 22.045 40.566 3.762 0.40 37.93 12 LYS C O 1
ATOM 3786 N N . GLU C 1 37 ? 23.211 39.892 5.568 1.00 39.99 13 GLU C N 1
ATOM 3787 C CA . GLU C 1 37 ? 23.971 41.144 5.699 1.00 41.75 13 GLU C CA 1
ATOM 3788 C C . GLU C 1 37 ? 24.800 41.414 4.439 1.00 40.71 13 GLU C C 1
ATOM 3789 O O . GLU C 1 37 ? 24.810 42.537 3.925 1.00 41.30 13 GLU C O 1
ATOM 3795 N N . GLU C 1 38 ? 25.486 40.385 3.946 1.00 39.81 14 GLU C N 1
ATOM 3796 C CA . GLU C 1 38 ? 26.304 40.508 2.737 1.00 39.90 14 GLU C CA 1
ATOM 3797 C C . GLU C 1 38 ? 25.419 40.851 1.531 1.00 38.01 14 GLU C C 1
ATOM 3798 O O . GLU C 1 38 ? 25.758 41.724 0.716 1.00 37.80 14 GLU C O 1
ATOM 3804 N N . CYS C 1 39 ? 24.288 40.165 1.417 1.00 36.05 15 CYS C N 1
ATOM 3805 C CA . CYS C 1 39 ? 23.373 40.431 0.315 1.00 34.92 15 CYS C CA 1
ATOM 3806 C C . CYS C 1 39 ? 22.831 41.862 0.336 1.00 35.14 15 CYS C C 1
ATOM 3807 O O . CYS C 1 39 ? 22.747 42.502 -0.711 1.00 34.05 15 CYS C O 1
ATOM 3810 N N . LEU C 1 40 ? 22.481 42.368 1.518 1.00 36.03 16 LEU C N 1
ATOM 3811 C CA . LEU C 1 40 ? 21.971 43.742 1.628 1.00 37.06 16 LEU C CA 1
ATOM 3812 C C . LEU C 1 40 ? 23.083 44.747 1.288 1.00 37.75 16 LEU C C 1
ATOM 3813 O O . LEU C 1 40 ? 22.819 45.768 0.670 1.00 37.68 16 LEU C O 1
ATOM 3818 N N . GLN C 1 41 ? 24.321 44.447 1.684 1.00 38.41 17 GLN C N 1
ATOM 3819 C CA . GLN C 1 41 ? 25.441 45.315 1.359 1.00 39.44 17 GLN C CA 1
ATOM 3820 C C . GLN C 1 41 ? 25.666 45.296 -0.168 1.00 38.00 17 GLN C C 1
ATOM 3821 O O . GLN C 1 41 ? 25.926 46.339 -0.763 1.00 39.21 17 GLN C O 1
ATOM 3827 N N . LEU C 1 42 ? 25.554 44.121 -0.804 1.00 36.23 18 LEU C N 1
ATOM 3828 C CA . LEU C 1 42 ? 25.725 44.056 -2.258 1.00 34.55 18 LEU C CA 1
ATOM 3829 C C . LEU C 1 42 ? 24.660 44.927 -2.925 1.00 34.75 18 LEU C C 1
ATOM 3830 O O . LEU C 1 42 ? 24.960 45.687 -3.857 1.00 35.09 18 LEU C O 1
ATOM 3835 N N . ALA C 1 43 ? 23.423 44.827 -2.437 1.00 33.87 19 ALA C N 1
ATOM 3836 C CA . ALA C 1 43 ? 22.318 45.614 -2.980 1.00 34.07 19 ALA C CA 1
ATOM 3837 C C . ALA C 1 43 ? 22.625 47.104 -2.872 1.00 35.83 19 ALA C C 1
ATOM 3838 O O . ALA C 1 43 ? 22.334 47.872 -3.789 1.00 35.59 19 ALA C O 1
ATOM 3840 N N . LYS C 1 44 ? 23.220 47.505 -1.751 1.00 37.86 20 LYS C N 1
ATOM 3841 C CA . LYS C 1 44 ? 23.587 48.903 -1.538 1.00 40.30 20 LYS C CA 1
ATOM 3842 C C . LYS C 1 44 ? 24.677 49.357 -2.518 1.00 40.64 20 LYS C C 1
ATOM 3843 O O . LYS C 1 44 ? 24.699 50.505 -2.923 1.00 41.93 20 LYS C O 1
ATOM 3849 N N . GLU C 1 45 ? 25.571 48.446 -2.898 1.00 40.38 21 GLU C N 1
ATOM 3850 C CA . GLU C 1 45 ? 26.648 48.758 -3.843 1.00 41.12 21 GLU C CA 1
ATOM 3851 C C . GLU C 1 45 ? 26.106 48.942 -5.268 1.00 39.99 21 GLU C C 1
ATOM 3852 O O . GLU C 1 45 ? 26.764 49.566 -6.114 1.00 38.97 21 GLU C O 1
ATOM 3858 N N . LEU C 1 46 ? 24.905 48.402 -5.525 1.00 38.58 22 LEU C N 1
ATOM 3859 C CA . LEU C 1 46 ? 24.295 48.469 -6.853 1.00 38.15 22 LEU C CA 1
ATOM 3860 C C . LEU C 1 46 ? 23.093 49.445 -6.997 1.00 39.04 22 LEU C C 1
ATOM 3861 O O . LEU C 1 46 ? 22.363 49.376 -7.978 1.00 37.39 22 LEU C O 1
ATOM 3866 N N . LYS C 1 47 ? 22.909 50.358 -6.047 1.00 41.25 23 LYS C N 1
ATOM 3867 C CA . LYS C 1 47 ? 21.790 51.322 -6.126 1.00 42.87 23 LYS C CA 1
ATOM 3868 C C . LYS C 1 47 ? 21.823 52.139 -7.409 1.00 43.63 23 LYS C C 1
ATOM 3869 O O . LYS C 1 47 ? 22.889 52.364 -7.985 1.00 43.77 23 LYS C O 1
ATOM 3875 N N . ASN C 1 48 ? 20.650 52.620 -7.819 1.00 44.03 24 ASN C N 1
ATOM 3876 C CA . ASN C 1 48 ? 20.495 53.464 -9.015 1.00 45.28 24 ASN C CA 1
ATOM 3877 C C . ASN C 1 48 ? 20.865 52.862 -10.368 1.00 44.71 24 ASN C C 1
ATOM 3878 O O . ASN C 1 48 ? 20.980 53.592 -11.355 1.00 46.10 24 ASN C O 1
ATOM 3883 N N . LEU C 1 49 ? 21.111 51.559 -10.414 1.00 43.23 25 LEU C N 1
ATOM 3884 C CA . LEU C 1 49 ? 21.423 50.905 -11.665 1.00 42.44 25 LEU C CA 1
ATOM 3885 C C . LEU C 1 49 ? 20.131 50.303 -12.132 1.00 41.74 25 LEU C C 1
ATOM 3886 O O . LEU C 1 49 ? 19.299 49.906 -11.315 1.00 41.49 25 LEU C O 1
ATOM 3891 N N . ASP C 1 50 ? 19.948 50.246 -13.443 1.00 42.04 26 ASP C N 1
ATOM 3892 C CA . ASP C 1 50 ? 18.742 49.695 -14.018 1.00 41.87 26 ASP C CA 1
ATOM 3893 C C . ASP C 1 50 ? 18.893 48.173 -14.021 1.00 39.75 26 ASP C C 1
ATOM 3894 O O . ASP C 1 50 ? 19.148 47.578 -15.065 1.00 40.71 26 ASP C O 1
ATOM 3899 N N . ILE C 1 51 ? 18.753 47.549 -12.844 1.00 37.04 27 ILE C N 1
ATOM 3900 C CA . ILE C 1 51 ? 18.903 46.094 -12.739 1.00 34.04 27 ILE C CA 1
ATOM 3901 C C . ILE C 1 51 ? 17.861 45.376 -11.887 1.00 31.18 27 ILE C C 1
ATOM 3902 O O . ILE C 1 51 ? 17.160 45.963 -11.081 1.00 30.38 27 ILE C O 1
ATOM 3907 N N . TRP C 1 52 ? 17.790 44.076 -12.103 1.00 28.30 28 TRP C N 1
ATOM 3908 C CA . TRP C 1 52 ? 16.918 43.194 -11.372 1.00 26.29 28 TRP C CA 1
ATOM 3909 C C . TRP C 1 52 ? 17.779 42.453 -10.373 1.00 25.57 28 TRP C C 1
ATOM 3910 O O . TRP C 1 52 ? 18.992 42.287 -10.594 1.00 25.59 28 TRP C O 1
ATOM 3921 N N . LEU C 1 53 ? 17.169 42.012 -9.283 1.00 23.26 29 LEU C N 1
ATOM 3922 C CA . LEU C 1 53 ? 17.860 41.218 -8.284 1.00 23.18 29 LEU C CA 1
ATOM 3923 C C . LEU C 1 53 ? 17.085 39.905 -8.170 1.00 22.95 29 LEU C C 1
ATOM 3924 O O . LEU C 1 53 ? 15.840 39.923 -8.177 1.00 22.32 29 LEU C O 1
ATOM 3929 N N . LYS C 1 54 ? 17.811 38.777 -8.115 1.00 21.97 30 LYS C N 1
ATOM 3930 C CA . LYS C 1 54 ? 17.205 37.458 -7.971 1.00 21.66 30 LYS C CA 1
ATOM 3931 C C . LYS C 1 54 ? 17.420 36.923 -6.546 1.00 21.69 30 LYS C C 1
ATOM 3932 O O . LYS C 1 54 ? 18.559 36.780 -6.089 1.00 22.06 30 LYS C O 1
ATOM 3938 N N . VAL C 1 55 ? 16.317 36.637 -5.860 1.00 20.97 31 VAL C N 1
ATOM 3939 C CA . VAL C 1 55 ? 16.340 36.095 -4.507 1.00 21.80 31 VAL C CA 1
ATOM 3940 C C . VAL C 1 55 ? 15.977 34.622 -4.617 1.00 21.43 31 VAL C C 1
ATOM 3941 O O . VAL C 1 55 ? 14.923 34.288 -5.144 1.00 22.06 31 VAL C O 1
ATOM 3945 N N . GLY C 1 56 ? 16.874 33.749 -4.146 1.00 21.75 32 GLY C N 1
ATOM 3946 C CA . GLY C 1 56 ? 16.686 32.302 -4.224 1.00 21.81 32 GLY C CA 1
ATOM 3947 C C . GLY C 1 56 ? 16.047 31.602 -3.039 1.00 22.21 32 GLY C C 1
ATOM 3948 O O . GLY C 1 56 ? 15.726 32.213 -2.030 1.00 22.85 32 GLY C O 1
ATOM 3949 N N . LEU C 1 57 ? 15.921 30.291 -3.168 1.00 21.93 33 LEU C N 1
ATOM 3950 C CA . LEU C 1 57 ? 15.281 29.442 -2.156 1.00 22.79 33 LEU C CA 1
ATOM 3951 C C . LEU C 1 57 ? 15.876 29.480 -0.755 1.00 23.81 33 LEU C C 1
ATOM 3952 O O . LEU C 1 57 ? 15.145 29.637 0.237 1.00 24.31 33 LEU C O 1
ATOM 3957 N N . ARG C 1 58 ? 17.188 29.336 -0.647 1.00 24.29 34 ARG C N 1
ATOM 3958 C CA . ARG C 1 58 ? 17.804 29.327 0.659 1.00 26.29 34 ARG C CA 1
ATOM 3959 C C . ARG C 1 58 ? 17.611 30.652 1.387 1.00 26.03 34 ARG C C 1
ATOM 3960 O O . ARG C 1 58 ? 17.235 30.661 2.555 1.00 26.65 34 ARG C O 1
ATOM 3968 N N . ALA C 1 59 ? 17.825 31.766 0.685 1.00 25.30 35 ALA C N 1
ATOM 3969 C CA . ALA C 1 59 ? 17.654 33.085 1.293 1.00 25.76 35 ALA C CA 1
ATOM 3970 C C . ALA C 1 59 ? 16.210 33.305 1.740 1.00 25.95 35 ALA C C 1
ATOM 3971 O O . ALA C 1 59 ? 15.980 33.820 2.835 1.00 27.21 35 ALA C O 1
ATOM 3973 N N . TYR C 1 60 ? 15.227 32.868 0.932 1.00 25.63 36 TYR C N 1
ATOM 3974 C CA . TYR C 1 60 ? 13.823 33.078 1.328 1.00 25.45 36 TYR C CA 1
ATOM 3975 C C . TYR C 1 60 ? 13.435 32.190 2.519 1.00 26.15 36 TYR C C 1
ATOM 3976 O O . TYR C 1 60 ? 12.746 32.640 3.442 1.00 25.34 36 TYR C O 1
ATOM 3985 N N . LEU C 1 61 ? 13.878 30.936 2.505 1.00 25.96 37 LEU C N 1
ATOM 3986 C CA . LEU C 1 61 ? 13.573 30.020 3.606 1.00 26.96 37 LEU C CA 1
ATOM 3987 C C . LEU C 1 61 ? 14.127 30.507 4.935 1.00 28.22 37 LEU C C 1
ATOM 3988 O O . LEU C 1 61 ? 13.492 30.373 5.983 1.00 29.38 37 LEU C O 1
ATOM 3993 N N . ARG C 1 62 ? 15.300 31.102 4.883 1.00 28.48 38 ARG C N 1
ATOM 3994 C CA . ARG C 1 62 ? 15.955 31.577 6.063 1.00 31.00 38 ARG C CA 1
ATOM 3995 C C . ARG C 1 62 ? 15.445 32.901 6.597 1.00 31.94 38 ARG C C 1
ATOM 3996 O O . ARG C 1 62 ? 15.286 33.057 7.819 1.00 33.61 38 ARG C O 1
ATOM 4004 N N . ASP C 1 63 ? 15.181 33.850 5.697 1.00 31.88 39 ASP C N 1
ATOM 4005 C CA . ASP C 1 63 ? 14.770 35.202 6.110 1.00 34.12 39 ASP C CA 1
ATOM 4006 C C . ASP C 1 63 ? 13.348 35.652 5.775 1.00 33.41 39 ASP C C 1
ATOM 4007 O O . ASP C 1 63 ? 12.882 36.672 6.297 1.00 33.81 39 ASP C O 1
ATOM 4012 N N . GLY C 1 64 ? 12.683 34.924 4.890 1.00 32.24 40 GLY C N 1
ATOM 4013 C CA . GLY C 1 64 ? 11.308 35.216 4.515 1.00 31.88 40 GLY C CA 1
ATOM 4014 C C . GLY C 1 64 ? 10.984 36.556 3.881 1.00 32.40 40 GLY C C 1
ATOM 4015 O O . GLY C 1 64 ? 11.858 37.262 3.368 1.00 31.72 40 GLY C O 1
ATOM 4016 N N . PHE C 1 65 ? 9.697 36.899 3.935 1.00 32.72 41 PHE C N 1
ATOM 4017 C CA . PHE C 1 65 ? 9.187 38.144 3.352 1.00 33.89 41 PHE C CA 1
ATOM 4018 C C . PHE C 1 65 ? 9.880 39.429 3.839 1.00 34.63 41 PHE C C 1
ATOM 4019 O O . PHE C 1 65 ? 10.006 40.386 3.078 1.00 34.99 41 PHE C O 1
ATOM 4027 N N A LYS C 1 66 ? 10.320 39.454 5.096 0.50 35.78 42 LYS C N 1
ATOM 4028 N N B LYS C 1 66 ? 10.331 39.435 5.091 0.50 35.69 42 LYS C N 1
ATOM 4029 C CA A LYS C 1 66 ? 10.994 40.640 5.639 0.50 37.01 42 LYS C CA 1
ATOM 4030 C CA B LYS C 1 66 ? 11.007 40.600 5.665 0.50 36.85 42 LYS C CA 1
ATOM 4031 C C A LYS C 1 66 ? 12.246 41.022 4.842 0.50 36.43 42 LYS C C 1
ATOM 4032 C C B LYS C 1 66 ? 12.236 41.012 4.846 0.50 36.36 42 LYS C C 1
ATOM 4033 O O A LYS C 1 66 ? 12.566 42.203 4.711 0.50 36.72 42 LYS C O 1
ATOM 4034 O O B LYS C 1 66 ? 12.528 42.199 4.705 0.50 36.65 42 LYS C O 1
ATOM 4045 N N . PHE C 1 67 ? 12.945 40.028 4.302 1.00 35.50 43 PHE C N 1
ATOM 4046 C CA . PHE C 1 67 ? 14.138 40.294 3.500 1.00 35.20 43 PHE C CA 1
ATOM 4047 C C . PHE C 1 67 ? 13.761 41.052 2.226 1.00 35.14 43 PHE C C 1
ATOM 4048 O O . PHE C 1 67 ? 14.497 41.931 1.775 1.00 34.72 43 PHE C O 1
ATOM 4056 N N . ILE C 1 68 ? 12.595 40.730 1.669 1.00 35.89 44 ILE C N 1
ATOM 4057 C CA . ILE C 1 68 ? 12.116 41.406 0.460 1.00 36.60 44 ILE C CA 1
ATOM 4058 C C . ILE C 1 68 ? 11.841 42.885 0.804 1.00 38.12 44 ILE C C 1
ATOM 4059 O O . ILE C 1 68 ? 12.179 43.795 0.039 1.00 38.45 44 ILE C O 1
ATOM 4064 N N . GLU C 1 69 ? 11.283 43.120 1.989 1.00 39.54 45 GLU C N 1
ATOM 4065 C CA . GLU C 1 69 ? 10.989 44.485 2.441 1.00 41.16 45 GLU C CA 1
ATOM 4066 C C . GLU C 1 69 ? 12.285 45.285 2.615 1.00 41.46 45 GLU C C 1
ATOM 4067 O O . GLU C 1 69 ? 12.370 46.450 2.215 1.00 42.44 45 GLU C O 1
ATOM 4073 N N . GLU C 1 70 ? 13.304 44.651 3.191 1.00 41.13 46 GLU C N 1
ATOM 4074 C CA . GLU C 1 70 ? 14.590 45.315 3.407 1.00 41.82 46 GLU C CA 1
ATOM 4075 C C . GLU C 1 70 ? 15.286 45.689 2.101 1.00 41.24 46 GLU C C 1
ATOM 4076 O O . GLU C 1 70 ? 15.995 46.704 2.043 1.00 41.37 46 GLU C O 1
ATOM 4082 N N . LEU C 1 71 ? 15.119 44.863 1.068 1.00 39.80 47 LEU C N 1
ATOM 4083 C CA . LEU C 1 71 ? 15.716 45.167 -0.233 1.00 39.96 47 LEU C CA 1
ATOM 4084 C C . LEU C 1 71 ? 15.060 46.420 -0.812 1.00 41.35 47 LEU C C 1
ATOM 4085 O O . LEU C 1 71 ? 15.735 47.259 -1.390 1.00 41.59 47 LEU C O 1
ATOM 4090 N N . LYS C 1 72 ? 13.743 46.543 -0.647 1.00 42.86 48 LYS C N 1
ATOM 4091 C CA . LYS C 1 72 ? 13.016 47.721 -1.152 1.00 44.90 48 LYS C CA 1
ATOM 4092 C C . LYS C 1 72 ? 13.474 48.977 -0.447 1.00 46.35 48 LYS C C 1
ATOM 4093 O O . LYS C 1 72 ? 13.450 50.067 -1.020 1.00 48.35 48 LYS C O 1
ATOM 4099 N N . LYS C 1 73 ? 13.887 48.842 0.807 1.00 46.72 49 LYS C N 1
ATOM 4100 C CA . LYS C 1 73 ? 14.369 49.986 1.548 1.00 47.67 49 LYS C CA 1
ATOM 4101 C C . LYS C 1 73 ? 15.696 50.473 0.976 1.00 46.89 49 LYS C C 1
ATOM 4102 O O . LYS C 1 73 ? 16.064 51.622 1.171 1.00 47.37 49 LYS C O 1
ATOM 4108 N N . VAL C 1 74 ? 16.418 49.592 0.279 1.00 43.97 50 VAL C N 1
ATOM 4109 C CA . VAL C 1 74 ? 17.699 49.963 -0.327 1.00 43.12 50 VAL C CA 1
ATOM 4110 C C . VAL C 1 74 ? 17.490 50.778 -1.610 1.00 42.44 50 VAL C C 1
ATOM 4111 O O . VAL C 1 74 ? 18.098 51.826 -1.791 1.00 42.26 50 VAL C O 1
ATOM 4115 N N . ASP C 1 75 ? 16.646 50.271 -2.508 1.00 41.01 51 ASP C N 1
ATOM 4116 C CA . ASP C 1 75 ? 16.364 50.955 -3.770 1.00 40.99 51 ASP C CA 1
ATOM 4117 C C . ASP C 1 75 ? 15.133 50.288 -4.394 1.00 38.92 51 ASP C C 1
ATOM 4118 O O . ASP C 1 75 ? 14.682 49.242 -3.923 1.00 37.94 51 ASP C O 1
ATOM 4123 N N . ASP C 1 76 ? 14.597 50.886 -5.452 1.00 38.70 52 ASP C N 1
ATOM 4124 C CA . ASP C 1 76 ? 13.424 50.355 -6.128 1.00 38.02 52 ASP C CA 1
ATOM 4125 C C . ASP C 1 76 ? 13.820 49.262 -7.140 1.00 36.20 52 ASP C C 1
ATOM 4126 O O . ASP C 1 76 ? 13.504 49.358 -8.321 1.00 36.44 52 ASP C O 1
ATOM 4131 N N . PHE C 1 77 ? 14.531 48.239 -6.678 1.00 34.54 53 PHE C N 1
ATOM 4132 C CA . PHE C 1 77 ? 14.953 47.149 -7.572 1.00 32.11 53 PHE C CA 1
ATOM 4133 C C . PHE C 1 77 ? 13.783 46.289 -8.015 1.00 31.10 53 PHE C C 1
ATOM 4134 O O . PHE C 1 77 ? 12.849 46.072 -7.242 1.00 31.15 53 PHE C O 1
ATOM 4142 N N . LYS C 1 78 ? 13.829 45.800 -9.255 1.00 28.89 54 LYS C N 1
ATOM 4143 C CA . LYS C 1 78 ? 12.815 44.886 -9.737 1.00 28.83 54 LYS C CA 1
ATOM 4144 C C . LYS C 1 78 ? 13.298 43.583 -9.089 1.00 26.82 54 LYS C C 1
ATOM 4145 O O . LYS C 1 78 ? 14.497 43.313 -9.097 1.00 26.65 54 LYS C O 1
ATOM 4151 N N . ILE C 1 79 ? 12.391 42.793 -8.528 1.00 25.71 55 ILE C N 1
ATOM 4152 C CA . ILE C 1 79 ? 12.775 41.564 -7.856 1.00 24.58 55 ILE C CA 1
ATOM 4153 C C . ILE C 1 79 ? 12.189 40.283 -8.439 1.00 23.03 55 ILE C C 1
ATOM 4154 O O . ILE C 1 79 ? 10.962 40.155 -8.620 1.00 22.00 55 ILE C O 1
ATOM 4159 N N . PHE C 1 80 ? 13.086 39.344 -8.738 1.00 21.94 56 PHE C N 1
ATOM 4160 C CA . PHE C 1 80 ? 12.724 38.026 -9.241 1.00 21.17 56 PHE C CA 1
ATOM 4161 C C . PHE C 1 80 ? 12.897 37.064 -8.089 1.00 21.58 56 PHE C C 1
ATOM 4162 O O . PHE C 1 80 ? 14.017 36.838 -7.625 1.00 21.34 56 PHE C O 1
ATOM 4170 N N . LEU C 1 81 ? 11.762 36.585 -7.555 1.00 21.97 57 LEU C N 1
ATOM 4171 C CA . LEU C 1 81 ? 11.754 35.638 -6.440 1.00 22.68 57 LEU C CA 1
ATOM 4172 C C . LEU C 1 81 ? 11.731 34.245 -7.075 1.00 22.34 57 LEU C C 1
ATOM 4173 O O . LEU C 1 81 ? 10.709 33.787 -7.609 1.00 23.67 57 LEU C O 1
ATOM 4178 N N . ASP C 1 82 ? 12.911 33.641 -7.094 1.00 22.63 58 ASP C N 1
ATOM 4179 C CA . ASP C 1 82 ? 13.185 32.344 -7.712 1.00 22.15 58 ASP C CA 1
ATOM 4180 C C . ASP C 1 82 ? 12.991 31.181 -6.740 1.00 22.31 58 ASP C C 1
ATOM 4181 O O . ASP C 1 82 ? 13.953 30.725 -6.112 1.00 23.61 58 ASP C O 1
ATOM 4186 N N A LEU C 1 83 ? 11.762 30.656 -6.650 0.50 20.96 59 LEU C N 1
ATOM 4187 N N B LEU C 1 83 ? 11.729 30.815 -6.562 0.50 21.53 59 LEU C N 1
ATOM 4188 C CA A LEU C 1 83 ? 11.464 29.515 -5.747 0.50 20.60 59 LEU C CA 1
ATOM 4189 C CA B LEU C 1 83 ? 11.316 29.725 -5.714 0.50 21.54 59 LEU C CA 1
ATOM 4190 C C A LEU C 1 83 ? 11.068 28.223 -6.484 0.50 19.71 59 LEU C C 1
ATOM 4191 C C B LEU C 1 83 ? 10.541 28.901 -6.735 0.50 20.89 59 LEU C C 1
ATOM 4192 O O A LEU C 1 83 ? 10.900 27.191 -5.866 0.50 19.78 59 LEU C O 1
ATOM 4193 O O B LEU C 1 83 ? 9.412 29.233 -7.075 0.50 21.95 59 LEU C O 1
ATOM 4202 N N A LYS C 1 84 ? 10.860 28.306 -7.789 0.50 19.98 60 LYS C N 1
ATOM 4203 N N B LYS C 1 84 ? 11.201 27.896 -7.290 0.50 20.55 60 LYS C N 1
ATOM 4204 C CA A LYS C 1 84 ? 10.525 27.130 -8.590 0.50 19.55 60 LYS C CA 1
ATOM 4205 C CA B LYS C 1 84 ? 10.630 27.044 -8.336 0.50 19.77 60 LYS C CA 1
ATOM 4206 C C A LYS C 1 84 ? 9.469 26.206 -7.977 0.50 19.81 60 LYS C C 1
ATOM 4207 C C B LYS C 1 84 ? 9.491 26.186 -7.810 0.50 20.11 60 LYS C C 1
ATOM 4208 O O A LYS C 1 84 ? 9.719 25.013 -7.748 0.50 19.50 60 LYS C O 1
ATOM 4209 O O B LYS C 1 84 ? 9.681 24.993 -7.528 0.50 19.77 60 LYS C O 1
ATOM 4220 N N . PHE C 1 85 ? 8.283 26.755 -7.744 1.00 20.40 61 PHE C N 1
ATOM 4221 C CA . PHE C 1 85 ? 7.166 25.991 -7.175 1.00 20.24 61 PHE C CA 1
ATOM 4222 C C . PHE C 1 85 ? 6.811 24.782 -8.007 1.00 19.61 61 PHE C C 1
ATOM 4223 O O . PHE C 1 85 ? 6.766 24.855 -9.228 1.00 18.87 61 PHE C O 1
ATOM 4231 N N . HIS C 1 86 ? 6.502 23.687 -7.330 1.00 19.02 62 HIS C N 1
ATOM 4232 C CA . HIS C 1 86 ? 6.138 22.431 -8.010 1.00 19.33 62 HIS C CA 1
ATOM 4233 C C . HIS C 1 86 ? 5.355 21.600 -7.025 1.00 19.30 62 HIS C C 1
ATOM 4234 O O . HIS C 1 86 ? 5.919 20.934 -6.165 1.00 19.03 62 HIS C O 1
ATOM 4241 N N . ASP C 1 87 ? 4.036 21.707 -7.118 1.00 19.69 63 ASP C N 1
ATOM 4242 C CA . ASP C 1 87 ? 3.147 21.002 -6.201 1.00 20.14 63 ASP C CA 1
ATOM 4243 C C . ASP C 1 87 ? 1.816 20.810 -6.939 1.00 20.66 63 ASP C C 1
ATOM 4244 O O . ASP C 1 87 ? 1.756 20.997 -8.159 1.00 20.12 63 ASP C O 1
ATOM 4249 N N . ILE C 1 88 ? 0.782 20.380 -6.241 1.00 20.29 64 ILE C N 1
ATOM 4250 C CA . ILE C 1 88 ? -0.527 20.205 -6.874 1.00 21.22 64 ILE C CA 1
ATOM 4251 C C . ILE C 1 88 ? -1.049 21.575 -7.328 1.00 20.79 64 ILE C C 1
ATOM 4252 O O . ILE C 1 88 ? -0.639 22.628 -6.782 1.00 20.57 64 ILE C O 1
ATOM 4257 N N . PRO C 1 89 ? -1.955 21.593 -8.325 1.00 20.77 65 PRO C N 1
ATOM 4258 C CA . PRO C 1 89 ? -2.413 22.890 -8.818 1.00 21.13 65 PRO C CA 1
ATOM 4259 C C . PRO C 1 89 ? -2.943 23.893 -7.779 1.00 21.97 65 PRO C C 1
ATOM 4260 O O . PRO C 1 89 ? -2.514 25.055 -7.791 1.00 21.67 65 PRO C O 1
ATOM 4264 N N A ASN C 1 90 ? -3.841 23.489 -6.886 0.50 23.27 66 ASN C N 1
ATOM 4265 N N B ASN C 1 90 ? -3.840 23.447 -6.897 0.50 23.11 66 ASN C N 1
ATOM 4266 C CA A ASN C 1 90 ? -4.365 24.458 -5.910 0.50 24.25 66 ASN C CA 1
ATOM 4267 C CA B ASN C 1 90 ? -4.414 24.320 -5.858 0.50 23.99 66 ASN C CA 1
ATOM 4268 C C A ASN C 1 90 ? -3.251 25.027 -5.034 0.50 23.44 66 ASN C C 1
ATOM 4269 C C B ASN C 1 90 ? -3.328 24.963 -4.971 0.50 23.33 66 ASN C C 1
ATOM 4270 O O A ASN C 1 90 ? -3.242 26.210 -4.730 0.50 23.05 66 ASN C O 1
ATOM 4271 O O B ASN C 1 90 ? -3.425 26.120 -4.599 0.50 22.94 66 ASN C O 1
ATOM 4280 N N . THR C 1 91 ? -2.324 24.172 -4.613 1.00 22.45 67 THR C N 1
ATOM 4281 C CA . THR C 1 91 ? -1.207 24.622 -3.769 1.00 21.91 67 THR C CA 1
ATOM 4282 C C . THR C 1 91 ? -0.298 25.609 -4.495 1.00 22.08 67 THR C C 1
ATOM 4283 O O . THR C 1 91 ? 0.141 26.595 -3.907 1.00 22.11 67 THR C O 1
ATOM 4287 N N . MET C 1 92 ? -0.051 25.372 -5.786 1.00 21.69 68 MET C N 1
ATOM 4288 C CA . MET C 1 92 ? 0.771 26.286 -6.551 1.00 21.87 68 MET C CA 1
ATOM 4289 C C . MET C 1 92 ? 0.059 27.607 -6.702 1.00 22.02 68 MET C C 1
ATOM 4290 O O . MET C 1 92 ? 0.700 28.657 -6.674 1.00 21.44 68 MET C O 1
ATOM 4295 N N . ALA C 1 93 ? -1.265 27.562 -6.875 1.00 22.21 69 ALA C N 1
ATOM 4296 C CA . ALA C 1 93 ? -2.048 28.784 -7.004 1.00 22.47 69 ALA C CA 1
ATOM 4297 C C . ALA C 1 93 ? -1.938 29.590 -5.717 1.00 22.87 69 ALA C C 1
ATOM 4298 O O . ALA C 1 93 ? -1.682 30.804 -5.750 1.00 22.54 69 ALA C O 1
ATOM 4300 N N . ASP C 1 94 ? -2.141 28.915 -4.583 1.00 22.96 70 ASP C N 1
ATOM 4301 C CA . ASP C 1 94 ? -2.046 29.557 -3.262 1.00 24.19 70 ASP C CA 1
ATOM 4302 C C . ASP C 1 94 ? -0.649 30.150 -3.035 1.00 24.13 70 ASP C C 1
ATOM 4303 O O . ASP C 1 94 ? -0.516 31.272 -2.515 1.00 23.69 70 ASP C O 1
ATOM 4308 N N . ALA C 1 95 ? 0.386 29.397 -3.424 1.00 22.97 71 ALA C N 1
ATOM 4309 C CA . ALA C 1 95 ? 1.779 29.836 -3.252 1.00 22.88 71 ALA C CA 1
ATOM 4310 C C . ALA C 1 95 ? 2.086 31.088 -4.077 1.00 22.86 71 ALA C C 1
ATOM 4311 O O . ALA C 1 95 ? 2.670 32.065 -3.564 1.00 21.96 71 ALA C O 1
ATOM 4313 N N . CYS C 1 96 ? 1.736 31.044 -5.356 1.00 22.15 72 CYS C N 1
ATOM 4314 C CA . CYS C 1 96 ? 1.964 32.182 -6.231 1.00 23.47 72 CYS C CA 1
ATOM 4315 C C . CYS C 1 96 ? 1.210 33.417 -5.718 1.00 24.47 72 CYS C C 1
ATOM 4316 O O . CYS C 1 96 ? 1.723 34.533 -5.772 1.00 24.08 72 CYS C O 1
ATOM 4319 N N . GLU C 1 97 ? 0.001 33.206 -5.196 1.00 25.36 73 GLU C N 1
ATOM 4320 C CA . GLU C 1 97 ? -0.786 34.303 -4.652 1.00 26.37 73 GLU C CA 1
ATOM 4321 C C . GLU C 1 97 ? -0.071 34.882 -3.435 1.00 26.34 73 GLU C C 1
ATOM 4322 O O . GLU C 1 97 ? 0.073 36.099 -3.306 1.00 26.78 73 GLU C O 1
ATOM 4328 N N . GLU C 1 98 ? 0.428 34.007 -2.571 1.00 25.56 74 GLU C N 1
ATOM 4329 C CA . GLU C 1 98 ? 1.081 34.468 -1.345 1.00 26.57 74 GLU C CA 1
ATOM 4330 C C . GLU C 1 98 ? 2.290 35.369 -1.602 1.00 25.98 74 GLU C C 1
ATOM 4331 O O . GLU C 1 98 ? 2.447 36.409 -0.941 1.00 25.99 74 GLU C O 1
ATOM 4337 N N . VAL C 1 99 ? 3.148 34.986 -2.553 1.00 24.65 75 VAL C N 1
ATOM 4338 C CA . VAL C 1 99 ? 4.336 35.789 -2.858 1.00 24.92 75 VAL C CA 1
ATOM 4339 C C . VAL C 1 99 ? 3.985 37.006 -3.718 1.00 25.81 75 VAL C C 1
ATOM 4340 O O . VAL C 1 99 ? 4.684 38.002 -3.672 1.00 25.77 75 VAL C O 1
ATOM 4344 N N . SER C 1 100 ? 2.896 36.937 -4.488 1.00 26.13 76 SER C N 1
ATOM 4345 C CA . SER C 1 100 ? 2.492 38.088 -5.303 1.00 27.81 76 SER C CA 1
ATOM 4346 C C . SER C 1 100 ? 2.054 39.245 -4.405 1.00 29.30 76 SER C C 1
ATOM 4347 O O . SER C 1 100 ? 2.180 40.411 -4.789 1.00 30.45 76 SER C O 1
ATOM 4350 N N . LYS C 1 101 ? 1.563 38.926 -3.205 1.00 30.27 77 LYS C N 1
ATOM 4351 C CA . LYS C 1 101 ? 1.150 39.951 -2.249 1.00 32.64 77 LYS C CA 1
ATOM 4352 C C . LYS C 1 101 ? 2.354 40.769 -1.775 1.00 32.89 77 LYS C C 1
ATOM 4353 O O . LYS C 1 101 ? 2.191 41.860 -1.268 1.00 33.83 77 LYS C O 1
ATOM 4359 N N . LEU C 1 102 ? 3.560 40.238 -1.952 1.00 32.32 78 LEU C N 1
ATOM 4360 C CA . LEU C 1 102 ? 4.780 40.942 -1.533 1.00 32.69 78 LEU C CA 1
ATOM 4361 C C . LEU C 1 102 ? 5.189 42.018 -2.542 1.00 33.36 78 LEU C C 1
ATOM 4362 O O . LEU C 1 102 ? 6.036 42.871 -2.242 1.00 34.57 78 LEU C O 1
ATOM 4367 N N . GLY C 1 103 ? 4.602 41.981 -3.733 1.00 32.09 79 GLY C N 1
ATOM 4368 C CA . GLY C 1 103 ? 4.921 42.967 -4.746 1.00 32.95 79 GLY C CA 1
ATOM 4369 C C . GLY C 1 103 ? 6.201 42.676 -5.508 1.00 32.38 79 GLY C C 1
ATOM 4370 O O . GLY C 1 103 ? 6.882 43.602 -5.952 1.00 34.63 79 GLY C O 1
ATOM 4371 N N . VAL C 1 104 ? 6.564 41.404 -5.614 1.00 29.90 80 VAL C N 1
ATOM 4372 C CA . VAL C 1 104 ? 7.761 41.023 -6.385 1.00 28.85 80 VAL C CA 1
ATOM 4373 C C . VAL C 1 104 ? 7.352 41.178 -7.852 1.00 27.91 80 VAL C C 1
ATOM 4374 O O . VAL C 1 104 ? 6.148 41.152 -8.182 1.00 27.41 80 VAL C O 1
ATOM 4378 N N . ASP C 1 105 ? 8.337 41.249 -8.727 1.00 25.61 81 ASP C N 1
ATOM 4379 C CA . ASP C 1 105 ? 8.101 41.509 -10.136 1.00 26.28 81 ASP C CA 1
ATOM 4380 C C . ASP C 1 105 ? 8.147 40.313 -11.078 1.00 24.77 81 ASP C C 1
ATOM 4381 O O . ASP C 1 105 ? 7.673 40.397 -12.216 1.00 25.62 81 ASP C O 1
ATOM 4386 N N . MET C 1 106 ? 8.700 39.207 -10.607 1.00 23.30 82 MET C N 1
ATOM 4387 C CA . MET C 1 106 ? 8.783 37.995 -11.392 1.00 22.53 82 MET C CA 1
ATOM 4388 C C . MET C 1 106 ? 8.899 36.807 -10.467 1.00 21.41 82 MET C C 1
ATOM 4389 O O . MET C 1 106 ? 9.542 36.889 -9.418 1.00 20.79 82 MET C O 1
ATOM 4394 N N . ILE C 1 107 ? 8.248 35.707 -10.847 1.00 20.69 83 ILE C N 1
ATOM 4395 C CA . ILE C 1 107 ? 8.309 34.472 -10.103 1.00 20.10 83 ILE C CA 1
ATOM 4396 C C . ILE C 1 107 ? 8.429 33.327 -11.123 1.00 20.74 83 ILE C C 1
ATOM 4397 O O . ILE C 1 107 ? 8.244 33.543 -12.334 1.00 21.22 83 ILE C O 1
ATOM 4402 N N . ASN C 1 108 ? 8.794 32.134 -10.674 1.00 20.40 84 ASN C N 1
ATOM 4403 C CA . ASN C 1 108 ? 8.902 31.012 -11.602 1.00 20.51 84 ASN C CA 1
ATOM 4404 C C . ASN C 1 108 ? 8.329 29.729 -11.022 1.00 20.18 84 ASN C C 1
ATOM 4405 O O . ASN C 1 108 ? 8.236 29.579 -9.809 1.00 20.66 84 ASN C O 1
ATOM 4410 N N . ILE C 1 109 ? 7.839 28.871 -11.904 1.00 19.80 85 ILE C N 1
ATOM 4411 C CA . ILE C 1 109 ? 7.251 27.585 -11.512 1.00 20.03 85 ILE C CA 1
ATOM 4412 C C . ILE C 1 109 ? 7.779 26.512 -12.438 1.00 20.72 85 ILE C C 1
ATOM 4413 O O . ILE C 1 109 ? 8.273 26.821 -13.519 1.00 21.04 85 ILE C O 1
ATOM 4418 N N . HIS C 1 110 ? 7.704 25.255 -12.015 1.00 19.48 86 HIS C N 1
ATOM 4419 C CA . HIS C 1 110 ? 8.133 24.151 -12.879 1.00 19.03 86 HIS C CA 1
ATOM 4420 C C . HIS C 1 110 ? 7.081 23.832 -13.919 1.00 19.88 86 HIS C C 1
ATOM 4421 O O . HIS C 1 110 ? 5.916 23.622 -13.592 1.00 19.56 86 HIS C O 1
ATOM 4428 N N . ALA C 1 111 ? 7.484 23.808 -15.184 1.00 21.23 87 ALA C N 1
ATOM 4429 C CA . ALA C 1 111 ? 6.563 23.460 -16.251 1.00 22.30 87 ALA C CA 1
ATOM 4430 C C . ALA C 1 111 ? 6.117 22.001 -16.039 1.00 22.94 87 ALA C C 1
ATOM 4431 O O . ALA C 1 111 ? 5.020 21.601 -16.488 1.00 23.95 87 ALA C O 1
ATOM 4433 N N A SER C 1 112 ? 6.963 21.226 -15.352 0.50 22.56 88 SER C N 1
ATOM 4434 N N B SER C 1 112 ? 6.967 21.199 -15.399 0.50 22.15 88 SER C N 1
ATOM 4435 C CA A SER C 1 112 ? 6.694 19.814 -15.042 0.50 23.17 88 SER C CA 1
ATOM 4436 C CA B SER C 1 112 ? 6.641 19.794 -15.146 0.50 22.37 88 SER C CA 1
ATOM 4437 C C A SER C 1 112 ? 5.434 19.632 -14.193 0.50 22.57 88 SER C C 1
ATOM 4438 C C B SER C 1 112 ? 5.426 19.621 -14.197 0.50 22.15 88 SER C C 1
ATOM 4439 O O A SER C 1 112 ? 4.891 18.530 -14.103 0.50 23.10 88 SER C O 1
ATOM 4440 O O B SER C 1 112 ? 4.919 18.509 -14.036 0.50 22.67 88 SER C O 1
ATOM 4445 N N . ALA C 1 113 ? 4.985 20.715 -13.559 1.00 21.24 89 ALA C N 1
ATOM 4446 C CA . ALA C 1 113 ? 3.803 20.674 -12.713 1.00 20.59 89 ALA C CA 1
ATOM 4447 C C . ALA C 1 113 ? 2.572 20.406 -13.588 1.00 20.97 89 ALA C C 1
ATOM 4448 O O . ALA C 1 113 ? 1.532 20.011 -13.086 1.00 21.71 89 ALA C O 1
ATOM 4450 N N . GLY C 1 114 ? 2.693 20.666 -14.889 1.00 21.29 90 GLY C N 1
ATOM 4451 C CA . GLY C 1 114 ? 1.613 20.383 -15.828 1.00 21.50 90 GLY C CA 1
ATOM 4452 C C . GLY C 1 114 ? 0.652 21.484 -16.182 1.00 21.66 90 GLY C C 1
ATOM 4453 O O . GLY C 1 114 ? 0.551 22.519 -15.506 1.00 20.53 90 GLY C O 1
ATOM 4454 N N . LYS C 1 115 ? -0.113 21.202 -17.230 1.00 23.41 91 LYS C N 1
ATOM 4455 C CA . LYS C 1 115 ? -1.087 22.118 -17.784 1.00 25.02 91 LYS C CA 1
ATOM 4456 C C . LYS C 1 115 ? -2.101 22.702 -16.804 1.00 24.78 91 LYS C C 1
ATOM 4457 O O . LYS C 1 115 ? -2.362 23.931 -16.818 1.00 23.77 91 LYS C O 1
ATOM 4463 N N . ILE C 1 116 ? -2.679 21.840 -15.957 1.00 24.53 92 ILE C N 1
ATOM 4464 C CA . ILE C 1 116 ? -3.690 22.285 -14.994 1.00 24.74 92 ILE C CA 1
ATOM 4465 C C . ILE C 1 116 ? -3.092 23.244 -13.959 1.00 23.95 92 ILE C C 1
ATOM 4466 O O . ILE C 1 116 ? -3.700 24.262 -13.599 1.00 24.38 92 ILE C O 1
ATOM 4471 N N . ALA C 1 117 ? -1.904 22.919 -13.474 1.00 23.10 93 ALA C N 1
ATOM 4472 C CA . ALA C 1 117 ? -1.214 23.775 -12.511 1.00 22.58 93 ALA C CA 1
ATOM 4473 C C . ALA C 1 117 ? -0.968 25.176 -13.125 1.00 22.95 93 ALA C C 1
ATOM 4474 O O . ALA C 1 117 ? -1.219 26.205 -12.482 1.00 22.63 93 ALA C O 1
ATOM 4476 N N . ILE C 1 118 ? -0.461 25.207 -14.364 1.00 22.19 94 ILE C N 1
ATOM 4477 C CA . ILE C 1 118 ? -0.203 26.464 -15.062 1.00 23.15 94 ILE C CA 1
ATOM 4478 C C . ILE C 1 118 ? -1.524 27.283 -15.183 1.00 23.59 94 ILE C C 1
ATOM 4479 O O . ILE C 1 118 ? -1.564 28.496 -14.891 1.00 23.62 94 ILE C O 1
ATOM 4484 N N . GLN C 1 119 ? -2.606 26.613 -15.563 1.00 23.90 95 GLN C N 1
ATOM 4485 C CA . GLN C 1 119 ? -3.913 27.284 -15.696 1.00 24.87 95 GLN C CA 1
ATOM 4486 C C . GLN C 1 119 ? -4.392 27.887 -14.379 1.00 24.83 95 GLN C C 1
ATOM 4487 O O . GLN C 1 119 ? -4.794 29.041 -14.334 1.00 25.07 95 GLN C O 1
ATOM 4493 N N . GLU C 1 120 ? -4.334 27.110 -13.310 1.00 24.69 96 GLU C N 1
ATOM 4494 C CA . GLU C 1 120 ? -4.784 27.591 -12.007 1.00 25.22 96 GLU C CA 1
ATOM 4495 C C . GLU C 1 120 ? -3.925 28.736 -11.484 1.00 24.37 96 GLU C C 1
ATOM 4496 O O . GLU C 1 120 ? -4.440 29.672 -10.873 1.00 24.51 96 GLU C O 1
ATOM 4502 N N . VAL C 1 121 ? -2.620 28.673 -11.707 1.00 23.35 97 VAL C N 1
ATOM 4503 C CA . VAL C 1 121 ? -1.750 29.772 -11.269 1.00 23.04 97 VAL C CA 1
ATOM 4504 C C . VAL C 1 121 ? -2.106 31.071 -12.015 1.00 23.15 97 VAL C C 1
ATOM 4505 O O . VAL C 1 121 ? -2.237 32.158 -11.403 1.00 22.58 97 VAL C O 1
ATOM 4509 N N . MET C 1 122 ? -2.296 30.980 -13.328 1.00 23.16 98 MET C N 1
ATOM 4510 C CA . MET C 1 122 ? -2.607 32.201 -14.087 1.00 23.80 98 MET C CA 1
ATOM 4511 C C . MET C 1 122 ? -4.014 32.741 -13.772 1.00 24.84 98 MET C C 1
ATOM 4512 O O . MET C 1 122 ? -4.212 33.968 -13.708 1.00 25.29 98 MET C O 1
ATOM 4517 N N . THR C 1 123 ? -4.965 31.845 -13.526 1.00 24.47 99 THR C N 1
ATOM 4518 C CA . THR C 1 123 ? -6.312 32.280 -13.185 1.00 26.22 99 THR C CA 1
ATOM 4519 C C . THR C 1 123 ? -6.287 32.995 -11.821 1.00 25.73 99 THR C C 1
ATOM 4520 O O . THR C 1 123 ? -6.995 33.989 -11.618 1.00 26.90 99 THR C O 1
ATOM 4524 N N . ARG C 1 124 ? -5.482 32.492 -10.887 1.00 24.29 100 ARG C N 1
ATOM 4525 C CA . ARG C 1 124 ? -5.393 33.121 -9.557 1.00 24.86 100 ARG C CA 1
ATOM 4526 C C . ARG C 1 124 ? -4.719 34.499 -9.646 1.00 25.01 100 ARG C C 1
ATOM 4527 O O . ARG C 1 124 ? -5.197 35.478 -9.054 1.00 25.76 100 ARG C O 1
ATOM 4535 N N . LEU C 1 125 ? -3.615 34.579 -10.384 1.00 25.34 101 LEU C N 1
ATOM 4536 C CA . LEU C 1 125 ? -2.885 35.847 -10.523 1.00 26.06 101 LEU C CA 1
ATOM 4537 C C . LEU C 1 125 ? -3.666 36.913 -11.288 1.00 27.50 101 LEU C C 1
ATOM 4538 O O . LEU C 1 125 ? -3.398 38.114 -11.131 1.00 27.15 101 LEU C O 1
ATOM 4543 N N A SER C 1 126 ? -4.633 36.473 -12.091 0.50 28.10 102 SER C N 1
ATOM 4544 N N B SER C 1 126 ? -4.627 36.495 -12.111 0.50 27.51 102 SER C N 1
ATOM 4545 C CA A SER C 1 126 ? -5.482 37.377 -12.850 0.50 29.59 102 SER C CA 1
ATOM 4546 C CA B SER C 1 126 ? -5.432 37.454 -12.859 0.50 28.39 102 SER C CA 1
ATOM 4547 C C A SER C 1 126 ? -6.350 38.215 -11.903 0.50 30.30 102 SER C C 1
ATOM 4548 C C B SER C 1 126 ? -6.310 38.264 -11.889 0.50 29.70 102 SER C C 1
ATOM 4549 O O A SER C 1 126 ? -6.957 39.204 -12.311 0.50 31.06 102 SER C O 1
ATOM 4550 O O B SER C 1 126 ? -6.884 39.282 -12.267 0.50 30.39 102 SER C O 1
ATOM 4555 N N . LYS C 1 127 ? -6.401 37.817 -10.637 1.00 29.29 103 LYS C N 1
ATOM 4556 C CA . LYS C 1 127 ? -7.199 38.520 -9.643 1.00 30.92 103 LYS C CA 1
ATOM 4557 C C . LYS C 1 127 ? -6.475 39.749 -9.061 1.00 31.31 103 LYS C C 1
ATOM 4558 O O . LYS C 1 127 ? -7.085 40.568 -8.377 1.00 32.09 103 LYS C O 1
ATOM 4564 N N . PHE C 1 128 ? -5.178 39.854 -9.313 1.00 31.05 104 PHE C N 1
ATOM 4565 C CA . PHE C 1 128 ? -4.389 40.992 -8.828 1.00 31.96 104 PHE C CA 1
ATOM 4566 C C . PHE C 1 128 ? -4.472 42.175 -9.786 1.00 33.13 104 PHE C C 1
ATOM 4567 O O . PHE C 1 128 ? -4.633 41.990 -10.988 1.00 32.35 104 PHE C O 1
ATOM 4575 N N . SER C 1 129 ? -4.377 43.394 -9.249 1.00 34.27 105 SER C N 1
ATOM 4576 C CA . SER C 1 129 ? -4.385 44.589 -10.082 1.00 36.07 105 SER C CA 1
ATOM 4577 C C . SER C 1 129 ? -3.061 44.587 -10.859 1.00 36.25 105 SER C C 1
ATOM 4578 O O . SER C 1 129 ? -3.020 44.937 -12.025 1.00 37.24 105 SER C O 1
ATOM 4581 N N A LYS C 1 130 ? -1.991 44.190 -10.177 0.50 35.75 106 LYS C N 1
ATOM 4582 N N B LYS C 1 130 ? -1.986 44.193 -10.180 0.50 35.75 106 LYS C N 1
ATOM 4583 C CA A LYS C 1 130 ? -0.667 44.104 -10.766 0.50 35.73 106 LYS C CA 1
ATOM 4584 C CA B LYS C 1 130 ? -0.661 44.108 -10.781 0.50 35.73 106 LYS C CA 1
ATOM 4585 C C A LYS C 1 130 ? -0.062 42.785 -10.322 0.50 34.06 106 LYS C C 1
ATOM 4586 C C B LYS C 1 130 ? -0.034 42.800 -10.330 0.50 34.07 106 LYS C C 1
ATOM 4587 O O A LYS C 1 130 ? 0.136 42.560 -9.130 0.50 34.81 106 LYS C O 1
ATOM 4588 O O B LYS C 1 130 ? 0.227 42.607 -9.146 0.50 34.88 106 LYS C O 1
ATOM 4599 N N . ARG C 1 131 ? 0.175 41.886 -11.266 1.00 33.07 107 ARG C N 1
ATOM 4600 C CA . ARG C 1 131 ? 0.760 40.597 -10.938 1.00 31.02 107 ARG C CA 1
ATOM 4601 C C . ARG C 1 131 ? 2.178 40.562 -11.439 1.00 29.55 107 ARG C C 1
ATOM 4602 O O . ARG C 1 131 ? 2.543 41.332 -12.331 1.00 30.09 107 ARG C O 1
ATOM 4610 N N . PRO C 1 132 ? 2.996 39.700 -10.847 1.00 27.83 108 PRO C N 1
ATOM 4611 C CA . PRO C 1 132 ? 4.350 39.577 -11.344 1.00 27.12 108 PRO C CA 1
ATOM 4612 C C . PRO C 1 132 ? 4.353 38.756 -12.621 1.00 26.31 108 PRO C C 1
ATOM 4613 O O . PRO C 1 132 ? 3.334 38.128 -12.965 1.00 25.44 108 PRO C O 1
ATOM 4617 N N . LEU C 1 133 ? 5.454 38.828 -13.357 1.00 25.04 109 LEU C N 1
ATOM 4618 C CA . LEU C 1 133 ? 5.638 38.006 -14.542 1.00 24.32 109 LEU C CA 1
ATOM 4619 C C . LEU C 1 133 ? 5.824 36.594 -14.021 1.00 23.29 109 LEU C C 1
ATOM 4620 O O . LEU C 1 133 ? 6.382 36.418 -12.943 1.00 22.50 109 LEU C O 1
ATOM 4625 N N . VAL C 1 134 ? 5.350 35.590 -14.766 1.00 23.01 110 VAL C N 1
ATOM 4626 C CA . VAL C 1 134 ? 5.488 34.199 -14.361 1.00 22.39 110 VAL C CA 1
ATOM 4627 C C . VAL C 1 134 ? 6.196 33.421 -15.471 1.00 22.54 110 VAL C C 1
ATOM 4628 O O . VAL C 1 134 ? 5.698 33.342 -16.596 1.00 23.33 110 VAL C O 1
ATOM 4632 N N . LEU C 1 135 ? 7.360 32.872 -15.148 1.00 21.53 111 LEU C N 1
ATOM 4633 C CA . LEU C 1 135 ? 8.150 32.099 -16.098 1.00 22.13 111 LEU C CA 1
ATOM 4634 C C . LEU C 1 135 ? 8.197 30.667 -15.678 1.00 21.46 111 LEU C C 1
ATOM 4635 O O . LEU C 1 135 ? 8.095 30.364 -14.508 1.00 20.24 111 LEU C O 1
ATOM 4640 N N . ALA C 1 136 ? 8.363 29.770 -16.631 1.00 21.34 112 ALA C N 1
ATOM 4641 C CA . ALA C 1 136 ? 8.455 28.376 -16.300 1.00 22.21 112 ALA C CA 1
ATOM 4642 C C . ALA C 1 136 ? 9.874 27.843 -16.385 1.00 22.79 112 ALA C C 1
ATOM 4643 O O . ALA C 1 136 ? 10.663 28.244 -17.244 1.00 24.08 112 ALA C O 1
ATOM 4645 N N . VAL C 1 137 ? 10.203 26.939 -15.472 1.00 23.63 113 VAL C N 1
ATOM 4646 C CA . VAL C 1 137 ? 11.477 26.248 -15.504 1.00 24.31 113 VAL C CA 1
ATOM 4647 C C . VAL C 1 137 ? 11.199 25.008 -16.364 1.00 26.23 113 VAL C C 1
ATOM 4648 O O . VAL C 1 137 ? 10.157 24.355 -16.204 1.00 25.17 113 VAL C O 1
ATOM 4652 N N . SER C 1 138 ? 12.078 24.712 -17.310 1.00 28.11 114 SER C N 1
ATOM 4653 C CA . SER C 1 138 ? 11.901 23.526 -18.161 1.00 30.20 114 SER C CA 1
ATOM 4654 C C . SER C 1 138 ? 12.871 22.464 -17.680 1.00 29.40 114 SER C C 1
ATOM 4655 O O . SER C 1 138 ? 12.518 21.594 -16.847 1.00 31.01 114 SER C O 1
ATOM 4658 N N . ALA C 1 139 ? 14.104 22.566 -18.149 1.00 27.89 115 ALA C N 1
ATOM 4659 C CA . ALA C 1 139 ? 15.150 21.660 -17.759 1.00 26.88 115 ALA C CA 1
ATOM 4660 C C . ALA C 1 139 ? 16.143 22.452 -16.914 1.00 25.98 115 ALA C C 1
ATOM 4661 O O . ALA C 1 139 ? 16.723 23.444 -17.384 1.00 24.96 115 ALA C O 1
ATOM 4663 N N . LEU C 1 140 ? 16.319 22.043 -15.666 1.00 24.76 116 LEU C N 1
ATOM 4664 C CA . LEU C 1 140 ? 17.275 22.705 -14.777 1.00 24.93 116 LEU C CA 1
ATOM 4665 C C . LEU C 1 140 ? 18.652 22.747 -15.469 1.00 26.18 116 LEU C C 1
ATOM 4666 O O . LEU C 1 140 ? 19.094 21.749 -16.035 1.00 26.58 116 LEU C O 1
ATOM 4671 N N . THR C 1 141 ? 19.308 23.905 -15.385 1.00 27.38 117 THR C N 1
ATOM 4672 C CA . THR C 1 141 ? 20.612 24.150 -16.007 1.00 29.19 117 THR C CA 1
ATOM 4673 C C . THR C 1 141 ? 21.685 23.169 -15.566 1.00 28.89 117 THR C C 1
ATOM 4674 O O . THR C 1 141 ? 22.631 22.895 -16.302 1.00 30.22 117 THR C O 1
ATOM 4678 N N . SER C 1 142 ? 21.495 22.589 -14.394 1.00 27.61 118 SER C N 1
ATOM 4679 C CA . SER C 1 142 ? 22.442 21.650 -13.820 1.00 27.73 118 SER C CA 1
ATOM 4680 C C . SER C 1 142 ? 22.458 20.254 -14.432 1.00 27.57 118 SER C C 1
ATOM 4681 O O . SER C 1 142 ? 23.431 19.510 -14.271 1.00 27.62 118 SER C O 1
ATOM 4684 N N . PHE C 1 143 ? 21.397 19.889 -15.137 1.00 26.71 119 PHE C N 1
ATOM 4685 C CA . PHE C 1 143 ? 21.342 18.569 -15.740 1.00 27.21 119 PHE C CA 1
ATOM 4686 C C . PHE C 1 143 ? 22.245 18.285 -16.926 1.00 29.68 119 PHE C C 1
ATOM 4687 O O . PHE C 1 143 ? 22.484 19.153 -17.758 1.00 31.18 119 PHE C O 1
ATOM 4695 N N . ASP C 1 144 ? 22.733 17.061 -16.988 1.00 31.79 120 ASP C N 1
ATOM 4696 C CA . ASP C 1 144 ? 23.498 16.616 -18.143 1.00 33.83 120 ASP C CA 1
ATOM 4697 C C . ASP C 1 144 ? 22.453 15.700 -18.826 1.00 33.56 120 ASP C C 1
ATOM 4698 O O . ASP C 1 144 ? 21.437 15.333 -18.198 1.00 31.86 120 ASP C O 1
ATOM 4703 N N . GLU C 1 145 ? 22.674 15.355 -20.086 1.00 34.42 121 GLU C N 1
ATOM 4704 C CA . GLU C 1 145 ? 21.723 14.525 -20.845 1.00 34.83 121 GLU C CA 1
ATOM 4705 C C . GLU C 1 145 ? 21.323 13.180 -20.211 1.00 35.12 121 GLU C C 1
ATOM 4706 O O . GLU C 1 145 ? 20.150 12.855 -20.155 1.00 34.83 121 GLU C O 1
ATOM 4712 N N . GLU C 1 146 ? 22.290 12.394 -19.759 1.00 35.89 122 GLU C N 1
ATOM 4713 C CA . GLU C 1 146 ? 21.991 11.079 -19.178 1.00 36.85 122 GLU C CA 1
ATOM 4714 C C . GLU C 1 146 ? 21.005 11.103 -18.011 1.00 35.09 122 GLU C C 1
ATOM 4715 O O . GLU C 1 146 ? 20.001 10.375 -18.009 1.00 34.04 122 GLU C O 1
ATOM 4721 N N . ASN C 1 147 ? 21.308 11.913 -17.006 1.00 33.25 123 ASN C N 1
ATOM 4722 C CA . ASN C 1 147 ? 20.455 12.016 -15.833 1.00 32.18 123 ASN C CA 1
ATOM 4723 C C . ASN C 1 147 ? 19.085 12.618 -16.133 1.00 29.69 123 ASN C C 1
ATOM 4724 O O . ASN C 1 147 ? 18.085 12.256 -15.498 1.00 30.16 123 ASN C O 1
ATOM 4729 N N . PHE C 1 148 ? 19.037 13.530 -17.093 1.00 28.13 124 PHE C N 1
ATOM 4730 C CA . PHE C 1 148 ? 17.785 14.150 -17.473 1.00 26.38 124 PHE C CA 1
ATOM 4731 C C . PHE C 1 148 ? 16.928 13.132 -18.184 1.00 26.61 124 PHE C C 1
ATOM 4732 O O . PHE C 1 148 ? 15.749 12.979 -17.885 1.00 25.79 124 PHE C O 1
ATOM 4740 N N . PHE C 1 149 ? 17.534 12.397 -19.108 1.00 27.55 125 PHE C N 1
ATOM 4741 C CA . PHE C 1 149 ? 16.781 11.414 -19.855 1.00 28.33 125 PHE C CA 1
ATOM 4742 C C . PHE C 1 149 ? 16.165 10.353 -18.929 1.00 28.79 125 PHE C C 1
ATOM 4743 O O . PHE C 1 149 ? 15.037 9.909 -19.157 1.00 28.19 125 PHE C O 1
ATOM 4751 N N . SER C 1 150 ? 16.878 9.992 -17.858 1.00 29.86 126 SER C N 1
ATOM 4752 C CA . SER C 1 150 ? 16.381 8.984 -16.908 1.00 31.62 126 SER C CA 1
ATOM 4753 C C . SER C 1 150 ? 15.052 9.404 -16.262 1.00 30.05 126 SER C C 1
ATOM 4754 O O . SER C 1 150 ? 14.203 8.563 -15.930 1.00 30.59 126 SER C O 1
ATOM 4757 N N . ILE C 1 151 ? 14.873 10.701 -16.081 1.00 27.92 127 ILE C N 1
ATOM 4758 C CA . ILE C 1 151 ? 13.658 11.207 -15.475 1.00 26.68 127 ILE C CA 1
ATOM 4759 C C . ILE C 1 151 ? 12.529 11.466 -16.484 1.00 26.21 127 ILE C C 1
ATOM 4760 O O . ILE C 1 151 ? 11.384 11.058 -16.269 1.00 25.14 127 ILE C O 1
ATOM 4765 N N . TYR C 1 152 ? 12.867 12.141 -17.581 1.00 25.18 128 TYR C N 1
ATOM 4766 C CA . TYR C 1 152 ? 11.876 12.540 -18.577 1.00 25.14 128 TYR C CA 1
ATOM 4767 C C . TYR C 1 152 ? 11.744 11.716 -19.855 1.00 26.13 128 TYR C C 1
ATOM 4768 O O . TYR C 1 152 ? 10.779 11.919 -20.597 1.00 26.28 128 TYR C O 1
ATOM 4777 N N . ARG C 1 153 ? 12.682 10.806 -20.118 1.00 27.58 129 ARG C N 1
ATOM 4778 C CA . ARG C 1 153 ? 12.627 9.983 -21.364 1.00 30.04 129 ARG C CA 1
ATOM 4779 C C . ARG C 1 153 ? 12.572 10.854 -22.621 1.00 30.13 129 ARG C C 1
ATOM 4780 O O . ARG C 1 153 ? 11.962 10.463 -23.631 1.00 29.95 129 ARG C O 1
ATOM 4788 N N . GLN C 1 154 ? 13.184 12.036 -22.548 1.00 28.64 130 GLN C N 1
ATOM 4789 C CA . GLN C 1 154 ? 13.236 12.992 -23.665 1.00 29.82 130 GLN C CA 1
ATOM 4790 C C . GLN C 1 154 ? 14.596 13.677 -23.558 1.00 29.71 130 GLN C C 1
ATOM 4791 O O . GLN C 1 154 ? 15.110 13.834 -22.452 1.00 28.05 130 GLN C O 1
ATOM 4797 N N . LYS C 1 155 ? 15.210 14.034 -24.677 1.00 30.84 131 LYS C N 1
ATOM 4798 C CA . LYS C 1 155 ? 16.489 14.741 -24.602 1.00 31.19 131 LYS C CA 1
ATOM 4799 C C . LYS C 1 155 ? 16.195 16.146 -24.065 1.00 29.68 131 LYS C C 1
ATOM 4800 O O . LYS C 1 155 ? 15.069 16.635 -24.158 1.00 28.44 131 LYS C O 1
ATOM 4806 N N . ILE C 1 156 ? 17.195 16.784 -23.493 1.00 29.44 132 ILE C N 1
ATOM 4807 C CA . ILE C 1 156 ? 17.002 18.125 -22.926 1.00 28.83 132 ILE C CA 1
ATOM 4808 C C . ILE C 1 156 ? 16.342 19.102 -23.921 1.00 29.93 132 ILE C C 1
ATOM 4809 O O . ILE C 1 156 ? 15.294 19.682 -23.617 1.00 27.63 132 ILE C O 1
ATOM 4814 N N . GLU C 1 157 ? 16.914 19.251 -25.121 1.00 31.81 133 GLU C N 1
ATOM 4815 C CA . GLU C 1 157 ? 16.334 20.189 -26.116 1.00 33.42 133 GLU C CA 1
ATOM 4816 C C . GLU C 1 157 ? 14.879 19.880 -26.434 1.00 33.07 133 GLU C C 1
ATOM 4817 O O . GLU C 1 157 ? 14.070 20.786 -26.588 1.00 32.89 133 GLU C O 1
ATOM 4823 N N . GLU C 1 158 ? 14.559 18.597 -26.549 1.00 33.21 134 GLU C N 1
ATOM 4824 C CA . GLU C 1 158 ? 13.202 18.152 -26.866 1.00 33.12 134 GLU C CA 1
ATOM 4825 C C . GLU C 1 158 ? 12.198 18.524 -25.780 1.00 31.34 134 GLU C C 1
ATOM 4826 O O . GLU C 1 158 ? 11.106 19.007 -26.075 1.00 30.02 134 GLU C O 1
ATOM 4832 N N . ALA C 1 159 ? 12.560 18.256 -24.531 1.00 29.48 135 ALA C N 1
ATOM 4833 C CA . ALA C 1 159 ? 11.703 18.575 -23.400 1.00 28.46 135 ALA C CA 1
ATOM 4834 C C . ALA C 1 159 ? 11.550 20.087 -23.270 1.00 27.53 135 ALA C C 1
ATOM 4835 O O . ALA C 1 159 ? 10.479 20.576 -22.947 1.00 27.97 135 ALA C O 1
ATOM 4837 N N . VAL C 1 160 ? 12.627 20.831 -23.506 1.00 28.04 136 VAL C N 1
ATOM 4838 C CA . VAL C 1 160 ? 12.556 22.308 -23.408 1.00 27.37 136 VAL C CA 1
ATOM 4839 C C . VAL C 1 160 ? 11.515 22.870 -24.396 1.00 28.00 136 VAL C C 1
ATOM 4840 O O . VAL C 1 160 ? 10.700 23.709 -24.024 1.00 26.65 136 VAL C O 1
ATOM 4844 N N . ILE C 1 161 ? 11.521 22.380 -25.635 1.00 29.45 137 ILE C N 1
ATOM 4845 C CA . ILE C 1 161 ? 10.541 22.852 -26.634 1.00 30.87 137 ILE C CA 1
ATOM 4846 C C . ILE C 1 161 ? 9.131 22.391 -26.253 1.00 30.68 137 ILE C C 1
ATOM 4847 O O . ILE C 1 161 ? 8.197 23.168 -26.313 1.00 29.56 137 ILE C O 1
ATOM 4852 N N . ASN C 1 162 ? 8.997 21.120 -25.856 1.00 30.69 138 ASN C N 1
ATOM 4853 C CA . ASN C 1 162 ? 7.712 20.551 -25.430 1.00 30.85 138 ASN C CA 1
ATOM 4854 C C . ASN C 1 162 ? 7.107 21.375 -24.263 1.00 28.90 138 ASN C C 1
ATOM 4855 O O . ASN C 1 162 ? 5.975 21.825 -24.332 1.00 28.03 138 ASN C O 1
ATOM 4860 N N . PHE C 1 163 ? 7.909 21.588 -23.223 1.00 26.82 139 PHE C N 1
ATOM 4861 C CA . PHE C 1 163 ? 7.505 22.332 -22.005 1.00 25.50 139 PHE C CA 1
ATOM 4862 C C . PHE C 1 163 ? 7.191 23.804 -22.311 1.00 25.47 139 PHE C C 1
ATOM 4863 O O . PHE C 1 163 ? 6.319 24.386 -21.685 1.00 24.67 139 PHE C O 1
ATOM 4871 N N . SER C 1 164 ? 7.915 24.393 -23.271 1.00 25.56 140 SER C N 1
ATOM 4872 C CA . SER C 1 164 ? 7.693 25.788 -23.677 1.00 25.94 140 SER C CA 1
ATOM 4873 C C . SER C 1 164 ? 6.339 25.952 -24.363 1.00 26.73 140 SER C C 1
ATOM 4874 O O . SER C 1 164 ? 5.631 26.919 -24.100 1.00 25.77 140 SER C O 1
ATOM 4877 N N . LYS C 1 165 ? 6.001 25.027 -25.268 1.00 27.29 141 LYS C N 1
ATOM 4878 C CA . LYS C 1 165 ? 4.719 25.073 -25.963 1.00 29.26 141 LYS C CA 1
ATOM 4879 C C . LYS C 1 165 ? 3.594 24.946 -24.943 1.00 28.51 141 LYS C C 1
ATOM 4880 O O . LYS C 1 165 ? 2.597 25.660 -25.014 1.00 28.85 141 LYS C O 1
ATOM 4886 N N . ILE C 1 166 ? 3.755 24.031 -23.989 1.00 27.86 142 ILE C N 1
ATOM 4887 C CA . ILE C 1 166 ? 2.742 23.852 -22.937 1.00 27.92 142 ILE C CA 1
ATOM 4888 C C . ILE C 1 166 ? 2.616 25.135 -22.118 1.00 26.55 142 ILE C C 1
ATOM 4889 O O . ILE C 1 166 ? 1.512 25.616 -21.853 1.00 26.60 142 ILE C O 1
ATOM 4894 N N . SER C 1 167 ? 3.756 25.700 -21.739 1.00 26.20 143 SER C N 1
ATOM 4895 C CA . SER C 1 167 ? 3.775 26.928 -20.960 1.00 24.95 143 SER C CA 1
ATOM 4896 C C . SER C 1 167 ? 3.137 28.095 -21.735 1.00 25.56 143 SER C C 1
ATOM 4897 O O . SER C 1 167 ? 2.342 28.858 -21.194 1.00 24.63 143 SER C O 1
ATOM 4900 N N . TYR C 1 168 ? 3.531 28.252 -22.987 1.00 26.15 144 TYR C N 1
ATOM 4901 C CA . TYR C 1 168 ? 2.999 29.337 -23.824 1.00 27.14 144 TYR C CA 1
ATOM 4902 C C . TYR C 1 168 ? 1.512 29.238 -24.079 1.00 28.73 144 TYR C C 1
ATOM 4903 O O . TYR C 1 168 ? 0.774 30.228 -23.925 1.00 27.49 144 TYR C O 1
ATOM 4912 N N . GLU C 1 169 ? 1.061 28.042 -24.450 1.00 29.83 145 GLU C N 1
ATOM 4913 C CA . GLU C 1 169 ? -0.351 27.820 -24.759 1.00 32.00 145 GLU C CA 1
ATOM 4914 C C . GLU C 1 169 ? -1.259 27.972 -23.560 1.00 31.18 145 GLU C C 1
ATOM 4915 O O . GLU C 1 169 ? -2.429 28.330 -23.706 1.00 32.14 145 GLU C O 1
ATOM 4921 N N . ASN C 1 170 ? -0.708 27.760 -22.373 1.00 29.89 146 ASN C N 1
ATOM 4922 C CA . ASN C 1 170 ? -1.477 27.871 -21.156 1.00 29.50 146 ASN C CA 1
ATOM 4923 C C . ASN C 1 170 ? -1.350 29.172 -20.349 1.00 29.08 146 ASN C C 1
ATOM 4924 O O . ASN C 1 170 ? -1.774 29.229 -19.212 1.00 28.54 146 ASN C O 1
ATOM 4929 N N . GLY C 1 171 ? -0.774 30.217 -20.954 1.00 29.61 147 GLY C N 1
ATOM 4930 C CA . GLY C 1 171 ? -0.721 31.529 -20.305 1.00 29.88 147 GLY C CA 1
ATOM 4931 C C . GLY C 1 171 ? 0.503 32.096 -19.613 1.00 28.74 147 GLY C C 1
ATOM 4932 O O . GLY C 1 171 ? 0.457 33.244 -19.161 1.00 28.95 147 GLY C O 1
ATOM 4933 N N . LEU C 1 172 ? 1.589 31.339 -19.529 1.00 27.06 148 LEU C N 1
ATOM 4934 C CA . LEU C 1 172 ? 2.783 31.856 -18.879 1.00 25.81 148 LEU C CA 1
ATOM 4935 C C . LEU C 1 172 ? 3.444 32.925 -19.746 1.00 25.99 148 LEU C C 1
ATOM 4936 O O . LEU C 1 172 ? 3.251 32.971 -20.948 1.00 27.40 148 LEU C O 1
ATOM 4941 N N . ASP C 1 173 ? 4.255 33.759 -19.113 1.00 25.40 149 ASP C N 1
ATOM 4942 C CA . ASP C 1 173 ? 4.925 34.864 -19.786 1.00 25.74 149 ASP C CA 1
ATOM 4943 C C . ASP C 1 173 ? 6.228 34.509 -20.502 1.00 25.06 149 ASP C C 1
ATOM 4944 O O . ASP C 1 173 ? 6.654 35.228 -21.402 1.00 25.62 149 ASP C O 1
ATOM 4949 N N . GLY C 1 174 ? 6.850 33.409 -20.103 1.00 21.91 150 GLY C N 1
ATOM 4950 C CA . GLY C 1 174 ? 8.121 32.997 -20.685 1.00 21.24 150 GLY C CA 1
ATOM 4951 C C . GLY C 1 174 ? 8.721 31.781 -20.008 1.00 22.01 150 GLY C C 1
ATOM 4952 O O . GLY C 1 174 ? 8.074 31.157 -19.152 1.00 21.77 150 GLY C O 1
ATOM 4953 N N . MET C 1 175 ? 9.975 31.486 -20.364 1.00 22.05 151 MET C N 1
ATOM 4954 C CA . MET C 1 175 ? 10.714 30.346 -19.842 1.00 23.01 151 MET C CA 1
ATOM 4955 C C . MET C 1 175 ? 12.103 30.702 -19.381 1.00 23.97 151 MET C C 1
ATOM 4956 O O . MET C 1 175 ? 12.729 31.635 -19.904 1.00 23.80 151 MET C O 1
ATOM 4961 N N . VAL C 1 176 ? 12.596 29.924 -18.423 1.00 23.87 152 VAL C N 1
ATOM 4962 C CA . VAL C 1 176 ? 13.960 30.040 -17.944 1.00 24.37 152 VAL C CA 1
ATOM 4963 C C . VAL C 1 176 ? 14.650 28.985 -18.818 1.00 25.54 152 VAL C C 1
ATOM 4964 O O . VAL C 1 176 ? 14.206 27.835 -18.853 1.00 27.23 152 VAL C O 1
ATOM 4968 N N . CYS C 1 177 ? 15.716 29.348 -19.513 1.00 26.42 153 CYS C N 1
ATOM 4969 C CA . CYS C 1 177 ? 16.376 28.392 -20.402 1.00 28.92 153 CYS C CA 1
ATOM 4970 C C . CYS C 1 177 ? 17.832 28.732 -20.643 1.00 29.59 153 CYS C C 1
ATOM 4971 O O . CYS C 1 177 ? 18.298 29.771 -20.220 1.00 28.84 153 CYS C O 1
ATOM 4974 N N . SER C 1 178 ? 18.562 27.852 -21.335 1.00 32.20 154 SER C N 1
ATOM 4975 C CA . SER C 1 178 ? 19.957 28.155 -21.628 1.00 33.77 154 SER C CA 1
ATOM 4976 C C . SER C 1 178 ? 19.925 29.073 -22.836 1.00 34.22 154 SER C C 1
ATOM 4977 O O . SER C 1 178 ? 18.962 29.078 -23.608 1.00 34.25 154 SER C O 1
ATOM 4980 N N . VAL C 1 179 ? 20.988 29.831 -23.021 1.00 35.59 155 VAL C N 1
ATOM 4981 C CA . VAL C 1 179 ? 21.066 30.753 -24.139 1.00 36.99 155 VAL C CA 1
ATOM 4982 C C . VAL C 1 179 ? 20.944 30.023 -25.475 1.00 38.12 155 VAL C C 1
ATOM 4983 O O . VAL C 1 179 ? 20.430 30.570 -26.434 1.00 39.15 155 VAL C O 1
ATOM 4987 N N . PHE C 1 180 ? 21.340 28.752 -25.498 1.00 39.24 156 PHE C N 1
ATOM 4988 C CA . PHE C 1 180 ? 21.315 27.945 -26.709 1.00 40.89 156 PHE C CA 1
ATOM 4989 C C . PHE C 1 180 ? 19.917 27.536 -27.199 1.00 39.77 156 PHE C C 1
ATOM 4990 O O . PHE C 1 180 ? 19.760 27.160 -28.355 1.00 41.05 156 PHE C O 1
ATOM 4998 N N A GLU C 1 181 ? 18.920 27.636 -26.323 0.50 37.56 157 GLU C N 1
ATOM 4999 N N B GLU C 1 181 ? 18.912 27.579 -26.318 0.50 37.57 157 GLU C N 1
ATOM 5000 C CA A GLU C 1 181 ? 17.555 27.255 -26.668 0.50 37.12 157 GLU C CA 1
ATOM 5001 C CA B GLU C 1 181 ? 17.532 27.239 -26.717 0.50 37.10 157 GLU C CA 1
ATOM 5002 C C A GLU C 1 181 ? 16.624 28.459 -26.839 0.50 35.24 157 GLU C C 1
ATOM 5003 C C B GLU C 1 181 ? 16.613 28.464 -26.848 0.50 35.21 157 GLU C C 1
ATOM 5004 O O A GLU C 1 181 ? 15.506 28.318 -27.325 0.50 34.67 157 GLU C O 1
ATOM 5005 O O B GLU C 1 181 ? 15.484 28.340 -27.316 0.50 34.61 157 GLU C O 1
ATOM 5016 N N . SER C 1 182 ? 17.096 29.636 -26.444 1.00 34.10 158 SER C N 1
ATOM 5017 C CA . SER C 1 182 ? 16.297 30.871 -26.523 1.00 33.01 158 SER C CA 1
ATOM 5018 C C . SER C 1 182 ? 15.619 31.145 -27.893 1.00 33.02 158 SER C C 1
ATOM 5019 O O . SER C 1 182 ? 14.397 31.274 -27.951 1.00 32.23 158 SER C O 1
ATOM 5022 N N . LYS C 1 183 ? 16.378 31.232 -28.987 1.00 34.71 159 LYS C N 1
ATOM 5023 C CA . LYS C 1 183 ? 15.735 31.479 -30.297 1.00 35.18 159 LYS C CA 1
ATOM 5024 C C . LYS C 1 183 ? 14.740 30.420 -30.682 1.00 35.14 159 LYS C C 1
ATOM 5025 O O . LYS C 1 183 ? 13.660 30.738 -31.184 1.00 34.36 159 LYS C O 1
ATOM 5031 N N . LYS C 1 184 ? 15.132 29.154 -30.529 1.00 35.82 160 LYS C N 1
ATOM 5032 C CA . LYS C 1 184 ? 14.251 28.019 -30.882 1.00 36.65 160 LYS C CA 1
ATOM 5033 C C . LYS C 1 184 ? 12.943 28.069 -30.115 1.00 33.84 160 LYS C C 1
ATOM 5034 O O . LYS C 1 184 ? 11.888 27.772 -30.656 1.00 33.82 160 LYS C O 1
ATOM 5040 N N . ILE C 1 185 ? 13.021 28.414 -28.840 1.00 32.00 161 ILE C N 1
ATOM 5041 C CA . ILE C 1 185 ? 11.821 28.513 -28.012 1.00 30.09 161 ILE C CA 1
ATOM 5042 C C . ILE C 1 185 ? 10.867 29.546 -28.598 1.00 30.08 161 ILE C C 1
ATOM 5043 O O . ILE C 1 185 ? 9.672 29.286 -28.754 1.00 29.70 161 ILE C O 1
ATOM 5048 N N . LYS C 1 186 ? 11.405 30.712 -28.931 1.00 30.17 162 LYS C N 1
ATOM 5049 C CA . LYS C 1 186 ? 10.605 31.787 -29.494 1.00 30.78 162 LYS C CA 1
ATO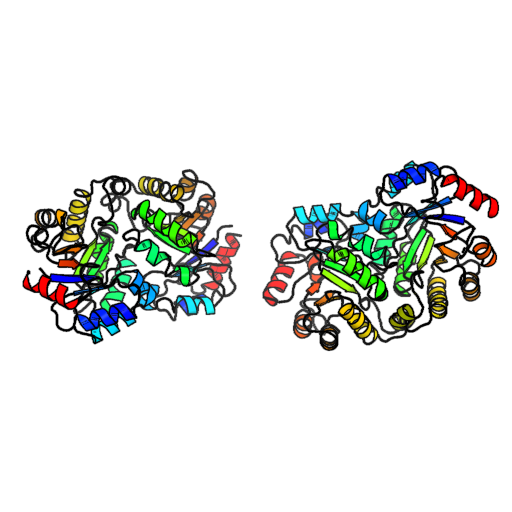M 5050 C C . LYS C 1 186 ? 10.044 31.397 -30.855 1.00 33.40 162 LYS C C 1
ATOM 5051 O O . LYS C 1 186 ? 8.903 31.729 -31.182 1.00 33.23 162 LYS C O 1
ATOM 5057 N N . GLU C 1 187 ? 10.844 30.679 -31.635 1.00 35.53 163 GLU C N 1
ATOM 5058 C CA . GLU C 1 187 ? 10.421 30.221 -32.966 1.00 38.36 163 GLU C CA 1
ATOM 5059 C C . GLU C 1 187 ? 9.233 29.246 -32.880 1.00 37.86 163 GLU C C 1
ATOM 5060 O O . GLU C 1 187 ? 8.386 29.220 -33.771 1.00 38.58 163 GLU C O 1
ATOM 5066 N N . HIS C 1 188 ? 9.150 28.487 -31.782 1.00 36.60 164 HIS C N 1
ATOM 5067 C CA . HIS C 1 188 ? 8.055 27.518 -31.578 1.00 37.17 164 HIS C CA 1
ATOM 5068 C C . HIS C 1 188 ? 6.880 28.064 -30.790 1.00 35.17 164 HIS C C 1
ATOM 5069 O O . HIS C 1 188 ? 5.859 27.393 -30.647 1.00 35.99 164 HIS C O 1
ATOM 5076 N N . THR C 1 189 ? 7.023 29.275 -30.270 1.00 32.99 165 THR C N 1
ATOM 5077 C CA . THR C 1 189 ? 5.979 29.905 -29.491 1.00 31.14 165 THR C CA 1
ATOM 5078 C C . THR C 1 189 ? 5.702 31.282 -30.074 1.00 32.00 165 THR C C 1
ATOM 5079 O O . THR C 1 18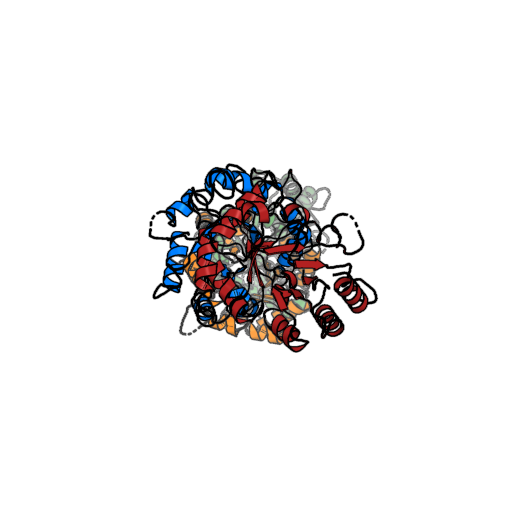9 ? 4.873 31.437 -30.982 1.00 32.51 165 THR C O 1
ATOM 5083 N N . SER C 1 190 ? 6.419 32.275 -29.578 1.00 30.79 166 SER C N 1
ATOM 5084 C CA . SER C 1 190 ? 6.274 33.631 -30.050 1.00 31.56 166 SER C CA 1
ATOM 5085 C C . SER C 1 190 ? 7.458 34.467 -29.639 1.00 30.69 166 SER C C 1
ATOM 5086 O O . SER C 1 190 ? 8.048 34.242 -28.578 1.00 28.82 166 SER C O 1
ATOM 5089 N N . SER C 1 191 ? 7.799 35.447 -30.467 1.00 30.87 167 SER C N 1
ATOM 5090 C CA . SER C 1 191 ? 8.888 36.346 -30.148 1.00 31.51 167 SER C CA 1
ATOM 5091 C C . SER C 1 191 ? 8.546 37.059 -28.836 1.00 29.98 167 SER C C 1
ATOM 5092 O O . SER C 1 191 ? 9.438 37.469 -28.083 1.00 30.31 167 SER C O 1
ATOM 5095 N N . ASN C 1 192 ? 7.246 37.207 -28.572 1.00 29.86 168 ASN C N 1
ATOM 5096 C CA . ASN C 1 192 ? 6.760 37.863 -27.348 1.00 29.07 168 ASN C CA 1
ATOM 5097 C C . ASN C 1 192 ? 6.847 36.988 -26.099 1.00 27.47 168 ASN C C 1
ATOM 5098 O O . ASN C 1 192 ? 6.600 37.471 -24.994 1.00 28.08 168 ASN C O 1
ATOM 5103 N N . PHE C 1 193 ? 7.176 35.709 -26.273 1.00 26.64 169 PHE C N 1
ATOM 5104 C CA . PHE C 1 193 ? 7.314 34.779 -25.146 1.00 25.52 169 PHE C CA 1
ATOM 5105 C C . PHE C 1 193 ? 8.724 35.012 -24.617 1.00 25.43 169 PHE C C 1
ATOM 5106 O O . PHE C 1 193 ? 9.715 34.806 -25.321 1.00 25.85 169 PHE C O 1
ATOM 5114 N N . LEU C 1 194 ? 8.811 35.465 -23.377 1.00 24.41 170 LEU C N 1
ATOM 5115 C CA . LEU C 1 194 ? 10.091 35.803 -22.782 1.00 24.32 170 LEU C CA 1
ATOM 5116 C C . LEU C 1 194 ? 11.065 34.644 -22.485 1.00 23.91 170 LEU C C 1
ATOM 5117 O O . LEU C 1 194 ? 10.666 33.512 -22.194 1.00 23.17 170 LEU C O 1
ATOM 5122 N N . THR C 1 195 ? 12.353 34.947 -22.593 1.00 23.75 171 THR C N 1
ATOM 5123 C CA . THR C 1 195 ? 13.384 33.977 -22.262 1.00 24.18 171 THR C CA 1
ATOM 5124 C C . THR C 1 195 ? 14.330 34.609 -21.256 1.00 23.96 171 THR C C 1
ATOM 5125 O O . THR C 1 195 ? 14.749 35.745 -21.429 1.00 24.34 171 THR C O 1
ATOM 5129 N N . LEU C 1 196 ? 14.599 33.883 -20.182 1.00 23.36 172 LEU C N 1
ATOM 5130 C CA . LEU C 1 196 ? 15.520 34.317 -19.144 1.00 23.03 172 LEU C CA 1
ATOM 5131 C C . LEU C 1 196 ? 16.601 33.241 -19.087 1.00 23.44 172 LEU C C 1
ATOM 5132 O O . LEU C 1 196 ? 16.303 32.068 -18.937 1.00 23.66 172 LEU C O 1
ATOM 5137 N N . THR C 1 197 ? 17.853 33.662 -19.250 1.00 24.14 173 THR C N 1
ATOM 5138 C CA . THR C 1 197 ? 18.983 32.746 -19.271 1.00 25.17 173 THR C CA 1
ATOM 5139 C C . THR C 1 197 ? 19.953 32.988 -18.109 1.00 25.42 173 THR C C 1
ATOM 5140 O O . THR C 1 197 ? 20.627 34.015 -18.045 1.00 25.68 173 THR C O 1
ATOM 5144 N N . PRO C 1 198 ? 20.043 32.021 -17.197 1.00 24.79 174 PRO C N 1
ATOM 5145 C CA . PRO C 1 198 ? 20.905 32.170 -16.060 1.00 25.57 174 PRO C CA 1
ATOM 5146 C C . PRO C 1 198 ? 22.311 31.661 -16.281 1.00 26.26 174 PRO C C 1
ATOM 5147 O O . PRO C 1 198 ? 22.602 31.028 -17.304 1.00 27.43 174 PRO C O 1
ATOM 5151 N N . GLY C 1 199 ? 23.177 31.964 -15.326 1.00 26.06 175 GLY C N 1
ATOM 5152 C CA . GLY C 1 199 ? 24.580 31.527 -15.350 1.00 27.11 175 GLY C CA 1
ATOM 5153 C C . GLY C 1 199 ? 25.461 32.136 -16.426 1.00 27.34 175 GLY C C 1
ATOM 5154 O O . GLY C 1 199 ? 26.460 31.535 -16.837 1.00 29.16 175 GLY C O 1
ATOM 5155 N N . ILE C 1 200 ? 25.116 33.325 -16.882 1.00 26.01 176 ILE C N 1
ATOM 5156 C CA . ILE C 1 200 ? 25.914 33.978 -17.905 1.00 27.84 176 ILE C CA 1
ATOM 5157 C C . ILE C 1 200 ? 27.269 34.456 -17.357 1.00 28.99 176 ILE C C 1
ATOM 5158 O O . ILE C 1 200 ? 27.342 34.986 -16.233 1.00 27.52 176 ILE C O 1
ATOM 5163 N N . ARG C 1 201 ? 28.336 34.161 -18.115 1.00 30.89 177 ARG C N 1
ATOM 5164 C CA . ARG C 1 201 ? 29.693 34.603 -17.801 1.00 33.34 177 ARG C CA 1
ATOM 5165 C C . ARG C 1 201 ? 29.893 35.683 -18.872 1.00 34.32 177 ARG C C 1
ATOM 5166 O O . ARG C 1 201 ? 30.399 35.416 -19.965 1.00 34.40 177 ARG C O 1
ATOM 5174 N N . PRO C 1 202 ? 29.475 36.917 -18.550 1.00 34.64 178 PRO C N 1
ATOM 5175 C CA . PRO C 1 202 ? 29.485 38.035 -19.494 1.00 35.88 178 PRO C CA 1
ATOM 5176 C C . PRO C 1 202 ? 30.691 38.193 -20.392 1.00 38.36 178 PRO C C 1
ATOM 5177 O O . PRO C 1 202 ? 30.523 38.407 -21.594 1.00 38.99 178 PRO C O 1
ATOM 5181 N N . PHE C 1 203 ? 31.886 38.046 -19.843 1.00 39.60 179 PHE C N 1
ATOM 5182 C CA . PHE C 1 203 ? 33.080 38.230 -20.633 1.00 42.43 179 PHE C CA 1
ATOM 5183 C C . PHE C 1 203 ? 33.917 36.961 -20.769 1.00 44.26 179 PHE C C 1
ATOM 5184 O O . PHE C 1 203 ? 35.125 37.028 -20.974 1.00 45.95 179 PHE C O 1
ATOM 5192 N N . GLY C 1 204 ? 33.257 35.807 -20.700 1.00 44.09 180 GLY C N 1
ATOM 5193 C CA . GLY C 1 204 ? 33.941 34.519 -20.831 1.00 45.39 180 GLY C CA 1
ATOM 5194 C C . GLY C 1 204 ? 34.231 34.209 -22.289 1.00 47.68 180 GLY C C 1
ATOM 5195 O O . GLY C 1 204 ? 33.702 34.865 -23.192 1.00 46.77 180 GLY C O 1
ATOM 5196 N N . ALA C 1 214 ? 28.516 30.427 -22.459 1.00 39.50 190 ALA C N 1
ATOM 5197 C CA . ALA C 1 214 ? 27.379 31.341 -22.447 1.00 36.98 190 ALA C CA 1
ATOM 5198 C C . ALA C 1 214 ? 27.813 32.726 -21.982 1.00 35.59 190 ALA C C 1
ATOM 5199 O O . ALA C 1 214 ? 27.784 33.028 -20.790 1.00 33.85 190 ALA C O 1
ATOM 5201 N N . ASN C 1 215 ? 28.216 33.566 -22.927 1.00 36.00 191 ASN C N 1
ATOM 5202 C CA . ASN C 1 215 ? 28.656 34.924 -22.610 1.00 35.59 191 ASN C CA 1
ATOM 5203 C C . ASN C 1 215 ? 27.645 35.983 -23.075 1.00 35.81 191 ASN C C 1
ATOM 5204 O O . ASN C 1 215 ? 26.573 35.651 -23.586 1.00 34.42 191 ASN C O 1
ATOM 5209 N N . LEU C 1 216 ? 27.981 37.254 -22.883 1.00 36.48 192 LEU C N 1
ATOM 5210 C CA . LEU C 1 216 ? 27.080 38.334 -23.260 1.00 37.06 192 LEU C CA 1
ATOM 5211 C C . LEU C 1 216 ? 26.753 38.321 -24.762 1.00 38.21 192 LEU C C 1
ATOM 5212 O O . LEU C 1 216 ? 25.585 38.365 -25.137 1.00 37.53 192 LEU C O 1
ATOM 5217 N N . ALA C 1 217 ? 27.775 38.195 -25.605 1.00 40.05 193 ALA C N 1
ATOM 5218 C CA . ALA C 1 217 ? 27.580 38.177 -27.061 1.00 41.80 193 ALA C CA 1
ATOM 5219 C C . ALA C 1 217 ? 26.645 37.052 -27.491 1.00 41.35 193 ALA C C 1
ATOM 5220 O O . ALA C 1 217 ? 25.848 37.216 -28.421 1.00 40.06 193 ALA C O 1
ATOM 5222 N N . MET C 1 218 ? 26.727 35.919 -26.792 1.00 40.35 194 MET C N 1
ATOM 5223 C CA . MET C 1 218 ? 25.895 34.766 -27.106 1.00 40.46 194 MET C CA 1
ATOM 5224 C C . MET C 1 218 ? 24.449 35.066 -26.717 1.00 37.50 194 MET C C 1
ATOM 5225 O O . MET C 1 218 ? 23.513 34.720 -27.444 1.00 36.08 194 MET C O 1
ATOM 5230 N N . ALA C 1 219 ? 24.271 35.701 -25.563 1.00 35.13 195 ALA C N 1
ATOM 5231 C CA . ALA C 1 219 ? 22.939 36.051 -25.104 1.00 33.67 195 ALA C CA 1
ATOM 5232 C C . ALA C 1 219 ? 22.305 37.042 -26.072 1.00 34.71 195 ALA C C 1
ATOM 5233 O O . ALA C 1 219 ? 21.117 36.925 -26.395 1.00 33.61 195 ALA C O 1
ATOM 5235 N N . ARG C 1 220 ? 23.099 37.991 -26.579 1.00 36.61 196 ARG C N 1
ATOM 5236 C CA . ARG C 1 220 ? 22.561 38.988 -27.508 1.00 38.62 196 ARG C CA 1
ATOM 5237 C C . ARG C 1 220 ? 22.088 38.290 -28.786 1.00 39.53 196 ARG C C 1
ATOM 5238 O O . ARG C 1 220 ? 20.955 38.481 -29.215 1.00 40.14 196 ARG C O 1
ATOM 5246 N N . GLU C 1 221 ? 22.963 37.489 -29.397 1.00 40.59 197 GLU C N 1
ATOM 5247 C CA . GLU C 1 221 ? 22.615 36.776 -30.631 1.00 41.68 197 GLU C CA 1
ATOM 5248 C C . GLU C 1 221 ? 21.399 35.872 -30.493 1.00 39.49 197 GLU C C 1
ATOM 5249 O O . GLU C 1 221 ? 20.605 35.760 -31.424 1.00 39.07 197 GLU C O 1
ATOM 5255 N N . ASN C 1 222 ? 21.251 35.238 -29.327 1.00 35.30 198 ASN C N 1
ATOM 5256 C CA . ASN C 1 222 ? 20.130 34.320 -29.074 1.00 33.97 198 ASN C CA 1
ATOM 5257 C C . ASN C 1 222 ? 18.854 34.987 -28.487 1.00 32.00 198 ASN C C 1
ATOM 5258 O O . ASN C 1 222 ? 17.916 34.322 -28.039 1.00 31.33 198 ASN C O 1
ATOM 5263 N N . LEU C 1 223 ? 18.853 36.312 -28.523 1.00 32.24 199 LEU C N 1
ATOM 5264 C CA . LEU C 1 223 ? 17.726 37.134 -28.112 1.00 32.07 199 LEU C CA 1
ATOM 5265 C C . LEU C 1 223 ? 17.199 36.920 -26.701 1.00 29.85 199 LEU C C 1
ATOM 5266 O O . LEU C 1 223 ? 15.988 36.925 -26.482 1.00 29.64 199 LEU C O 1
ATOM 5271 N N . SER C 1 224 ? 18.089 36.723 -25.744 1.00 28.87 200 SER C N 1
ATOM 5272 C CA . SER C 1 224 ? 17.660 36.565 -24.366 1.00 27.70 200 SER C CA 1
ATOM 5273 C C . SER C 1 224 ? 17.031 37.876 -23.906 1.00 27.35 200 SER C C 1
ATOM 5274 O O . SER C 1 224 ? 17.556 38.957 -24.172 1.00 27.10 200 SER C O 1
ATOM 5277 N N . ASP C 1 225 ? 15.888 37.781 -23.246 1.00 26.45 201 ASP C N 1
ATOM 5278 C CA . ASP C 1 225 ? 15.205 38.966 -22.728 1.00 27.26 201 ASP C CA 1
ATOM 5279 C C . ASP C 1 225 ? 15.798 39.372 -21.386 1.00 26.02 201 ASP C C 1
ATOM 5280 O O . ASP C 1 225 ? 15.867 40.556 -21.060 1.00 26.63 201 ASP C O 1
ATOM 5285 N N . TYR C 1 226 ? 16.226 38.372 -20.618 1.00 26.02 202 TYR C N 1
ATOM 5286 C CA . TYR C 1 226 ? 16.822 38.583 -19.313 1.00 24.90 202 TYR C CA 1
ATOM 5287 C C . TYR C 1 226 ? 18.024 37.673 -19.163 1.00 24.42 202 TYR C C 1
ATOM 5288 O O . TYR C 1 226 ? 17.996 36.527 -19.606 1.00 24.25 202 TYR C O 1
ATOM 5297 N N . ILE C 1 227 ? 19.086 38.185 -18.564 1.00 24.18 203 ILE C N 1
ATOM 5298 C CA . ILE C 1 227 ? 20.255 37.365 -18.289 1.00 24.47 203 ILE C CA 1
ATOM 5299 C C . ILE C 1 227 ? 20.495 37.462 -16.799 1.00 24.43 203 ILE C C 1
ATOM 5300 O O . ILE C 1 227 ? 20.288 38.532 -16.202 1.00 24.93 203 ILE C O 1
ATOM 5305 N N . VAL C 1 228 ? 20.843 36.342 -16.169 1.00 22.74 204 VAL C N 1
ATOM 5306 C CA . VAL C 1 228 ? 21.144 36.369 -14.752 1.00 22.53 204 VAL C CA 1
ATOM 5307 C C . VAL C 1 228 ? 22.633 36.082 -14.638 1.00 23.14 204 VAL C C 1
ATOM 5308 O O . VAL C 1 228 ? 23.148 35.142 -15.274 1.00 22.88 204 VAL C O 1
ATOM 5312 N N . VAL C 1 229 ? 23.320 36.917 -13.875 1.00 23.16 205 VAL C N 1
ATOM 5313 C CA . VAL C 1 229 ? 24.765 36.780 -13.639 1.00 24.10 205 VAL C CA 1
ATOM 5314 C C . VAL C 1 229 ? 24.974 36.628 -12.139 1.00 23.93 205 VAL C C 1
ATOM 5315 O O . VAL C 1 229 ? 24.387 37.380 -11.340 1.00 24.15 205 VAL C O 1
ATOM 5319 N N . GLY C 1 230 ? 25.771 35.633 -11.761 1.00 24.70 206 GLY C N 1
ATOM 5320 C CA . GLY C 1 230 ? 26.056 35.340 -10.364 1.00 25.60 206 GLY C CA 1
ATOM 5321 C C . GLY C 1 230 ? 27.456 35.744 -9.902 1.00 25.60 206 GLY C C 1
ATOM 5322 O O . GLY C 1 230 ? 27.749 36.943 -9.755 1.00 25.85 206 GLY C O 1
ATOM 5323 N N . ARG C 1 231 ? 28.325 34.751 -9.700 1.00 27.02 207 ARG C N 1
ATOM 5324 C CA . ARG C 1 231 ? 29.703 34.991 -9.210 1.00 28.64 207 ARG C CA 1
ATOM 5325 C C . ARG C 1 231 ? 30.483 36.083 -9.922 1.00 28.25 207 ARG C C 1
ATOM 5326 O O . ARG C 1 231 ? 31.171 36.873 -9.263 1.00 28.29 207 ARG C O 1
ATOM 5334 N N . PRO C 1 232 ? 30.397 36.142 -11.263 1.00 27.90 208 PRO C N 1
ATOM 5335 C CA . PRO C 1 232 ? 31.135 37.197 -11.957 1.00 27.88 208 PRO C CA 1
ATOM 5336 C C . PRO C 1 232 ? 30.850 38.576 -11.356 1.00 27.78 208 PRO C C 1
ATOM 5337 O O . PRO C 1 232 ? 31.687 39.491 -11.443 1.00 28.27 208 PRO C O 1
ATOM 5341 N N . ILE C 1 233 ? 29.669 38.738 -10.765 1.00 26.98 209 ILE C N 1
ATOM 5342 C CA . ILE C 1 233 ? 29.336 39.994 -10.133 1.00 27.08 209 ILE C CA 1
ATOM 5343 C C . ILE C 1 233 ? 29.520 39.971 -8.620 1.00 28.24 209 ILE C C 1
ATOM 5344 O O . ILE C 1 233 ? 30.300 40.749 -8.084 1.00 28.58 209 ILE C O 1
ATOM 5349 N N . TYR C 1 234 ? 28.850 39.046 -7.932 1.00 28.82 210 TYR C N 1
ATOM 5350 C CA . TYR C 1 234 ? 28.918 39.043 -6.451 1.00 29.75 210 TYR C CA 1
ATOM 5351 C C . TYR C 1 234 ? 30.250 38.676 -5.776 1.00 31.12 210 TYR C C 1
ATOM 5352 O O . TYR C 1 234 ? 30.446 38.998 -4.597 1.00 32.16 210 TYR C O 1
ATOM 5361 N N A LYS C 1 235 ? 31.145 38.003 -6.502 0.50 31.05 211 LYS C N 1
ATOM 5362 N N B LYS C 1 235 ? 31.142 38.001 -6.498 0.50 31.05 211 LYS C N 1
ATOM 5363 C CA A LYS C 1 235 ? 32.454 37.631 -5.949 0.50 32.21 211 LYS C CA 1
ATOM 5364 C CA B LYS C 1 235 ? 32.454 37.632 -5.947 0.50 32.21 211 LYS C CA 1
ATOM 5365 C C A LYS C 1 235 ? 33.579 38.546 -6.448 0.50 32.41 211 LYS C C 1
ATOM 5366 C C B LYS C 1 235 ? 33.584 38.533 -6.462 0.50 32.41 211 LYS C C 1
ATOM 5367 O O A LYS C 1 235 ? 34.739 38.394 -6.047 0.50 33.18 211 LYS C O 1
ATOM 5368 O O B LYS C 1 235 ? 34.748 38.364 -6.081 0.50 33.18 211 LYS C O 1
ATOM 5379 N N . ASN C 1 236 ? 33.236 39.505 -7.302 1.00 31.58 212 ASN C N 1
ATOM 5380 C CA . ASN C 1 236 ? 34.223 40.435 -7.836 1.00 32.82 212 ASN C CA 1
ATOM 5381 C C . ASN C 1 236 ? 34.488 41.490 -6.755 1.00 34.19 212 ASN C C 1
ATOM 5382 O O . ASN C 1 236 ? 33.585 41.826 -6.008 1.00 33.50 212 ASN C O 1
ATOM 5387 N N A GLU C 1 237 ? 35.720 41.993 -6.688 0.50 35.65 213 GLU C N 1
ATOM 5388 N N B GLU C 1 237 ? 35.720 41.992 -6.647 0.50 35.80 213 GLU C N 1
ATOM 5389 C CA A GLU C 1 237 ? 36.083 43.012 -5.694 0.50 36.87 213 GLU C CA 1
ATOM 5390 C CA B GLU C 1 237 ? 36.001 42.991 -5.603 0.50 37.09 213 GLU C CA 1
ATOM 5391 C C A GLU C 1 237 ? 35.297 44.310 -5.857 0.50 37.00 213 GLU C C 1
ATOM 5392 C C B GLU C 1 237 ? 35.268 44.319 -5.836 0.50 37.13 213 GLU C C 1
ATOM 5393 O O A GLU C 1 237 ? 35.141 45.066 -4.902 0.50 38.01 213 GLU C O 1
ATOM 5394 O O B GLU C 1 237 ? 35.129 45.113 -4.910 0.50 38.17 213 GLU C O 1
ATOM 5405 N N . ASN C 1 238 ? 34.784 44.550 -7.059 1.00 36.52 214 ASN C N 1
ATOM 5406 C CA . ASN C 1 238 ? 34.016 45.768 -7.353 1.00 36.63 214 ASN C CA 1
ATOM 5407 C C . ASN C 1 238 ? 32.772 45.372 -8.188 1.00 34.77 214 ASN C C 1
ATOM 5408 O O . ASN C 1 238 ? 32.744 45.554 -9.401 1.00 34.35 214 ASN C O 1
ATOM 5413 N N . PRO C 1 239 ? 31.753 44.802 -7.520 1.00 33.40 215 PRO C N 1
ATOM 5414 C CA . PRO C 1 239 ? 30.524 44.360 -8.181 1.00 31.90 215 PRO C CA 1
ATOM 5415 C C . PRO C 1 239 ? 29.875 45.424 -9.050 1.00 31.93 215 PRO C C 1
ATOM 5416 O O . PRO C 1 239 ? 29.408 45.128 -10.138 1.00 30.85 215 PRO C O 1
ATOM 5420 N N . ARG C 1 240 ? 29.846 46.659 -8.576 1.00 32.77 216 ARG C N 1
ATOM 5421 C CA . ARG C 1 240 ? 29.228 47.722 -9.342 1.00 33.87 216 ARG C CA 1
ATOM 5422 C C . ARG C 1 240 ? 29.931 47.946 -10.687 1.00 34.66 216 ARG C C 1
ATOM 5423 O O . ARG C 1 240 ? 29.271 48.159 -11.709 1.00 35.09 216 ARG C O 1
ATOM 5431 N N . ALA C 1 241 ? 31.263 47.883 -10.693 1.00 35.54 217 ALA C N 1
ATOM 5432 C CA . ALA C 1 241 ? 32.031 48.086 -11.927 1.00 36.52 217 ALA C CA 1
ATOM 5433 C C . ALA C 1 241 ? 31.641 47.054 -12.982 1.00 35.64 217 ALA C C 1
ATOM 5434 O O . ALA C 1 241 ? 31.463 47.391 -14.153 1.00 35.75 217 ALA C O 1
ATOM 5436 N N . VAL C 1 242 ? 31.512 45.799 -12.558 1.00 33.88 218 VAL C N 1
ATOM 5437 C CA . VAL C 1 242 ? 31.127 44.721 -13.459 1.00 33.29 218 VAL C CA 1
ATOM 5438 C C . VAL C 1 242 ? 29.737 44.991 -14.036 1.00 32.89 218 VAL C C 1
ATOM 5439 O O . VAL C 1 242 ? 29.526 44.848 -15.237 1.00 32.70 218 VAL C O 1
ATOM 5443 N N . CYS C 1 243 ? 28.788 45.383 -13.182 1.00 32.94 219 CYS C N 1
ATOM 5444 C CA . CYS C 1 243 ? 27.428 45.672 -13.658 1.00 33.20 219 CYS C CA 1
ATOM 5445 C C . CYS C 1 243 ? 27.403 46.794 -14.681 1.00 35.08 219 CYS C C 1
ATOM 5446 O O . CYS C 1 243 ? 26.711 46.695 -15.693 1.00 34.90 219 CYS C O 1
ATOM 5449 N N . GLU C 1 244 ? 28.153 47.867 -14.416 1.00 36.11 220 GLU C N 1
ATOM 5450 C CA . GLU C 1 244 ? 28.205 49.002 -15.337 1.00 39.05 220 GLU C CA 1
ATOM 5451 C C . GLU C 1 244 ? 28.807 48.587 -16.684 1.00 39.53 220 GLU C C 1
ATOM 5452 O O . GLU C 1 244 ? 28.306 48.981 -17.734 1.00 41.10 220 GLU C O 1
ATOM 5458 N N . LYS C 1 245 ? 29.847 47.757 -16.641 1.00 38.61 221 LYS C N 1
ATOM 5459 C CA . LYS C 1 245 ? 30.508 47.270 -17.852 1.00 39.51 221 LYS C CA 1
ATOM 5460 C C . LYS C 1 245 ? 29.495 46.471 -18.696 1.00 37.74 221 LYS C C 1
ATOM 5461 O O . LYS C 1 245 ? 29.405 46.643 -19.912 1.00 36.77 221 LYS C O 1
ATOM 5467 N N . ILE C 1 246 ? 28.721 45.614 -18.032 1.00 35.42 222 ILE C N 1
ATOM 5468 C CA . ILE C 1 246 ? 27.706 44.810 -18.704 1.00 34.89 222 ILE C CA 1
ATOM 5469 C C . ILE C 1 246 ? 26.616 45.710 -19.296 1.00 36.19 222 ILE C C 1
ATOM 5470 O O . ILE C 1 246 ? 26.239 45.551 -20.456 1.00 37.30 222 ILE C O 1
ATOM 5475 N N . LEU C 1 247 ? 26.111 46.645 -18.495 1.00 37.05 223 LEU C N 1
ATOM 5476 C CA . LEU C 1 247 ? 25.067 47.570 -18.950 1.00 39.47 223 LEU C CA 1
ATOM 5477 C C . LEU C 1 247 ? 25.547 48.425 -20.132 1.00 43.08 223 LEU C C 1
ATOM 5478 O O . LEU C 1 247 ? 24.777 48.688 -21.051 1.00 44.17 223 LEU C O 1
ATOM 5483 N N . ASN C 1 248 ? 26.811 48.852 -20.104 1.00 46.27 224 ASN C N 1
ATOM 5484 C CA . ASN C 1 248 ? 27.375 49.646 -21.203 1.00 50.50 224 ASN C CA 1
ATOM 5485 C C . ASN C 1 248 ? 27.363 48.851 -22.511 1.00 51.63 224 ASN C C 1
ATOM 5486 O O . ASN C 1 248 ? 26.987 49.380 -23.561 1.00 53.58 224 ASN C O 1
ATOM 5491 N N . LYS C 1 249 ? 27.789 47.589 -22.446 1.00 51.22 225 LYS C N 1
ATOM 5492 C CA . LYS C 1 249 ? 27.799 46.716 -23.625 1.00 52.78 225 LYS C CA 1
ATOM 5493 C C . LYS C 1 249 ? 26.377 46.546 -24.169 1.00 52.77 225 LYS C C 1
ATOM 5494 O O . LYS C 1 249 ? 26.157 46.632 -25.376 1.00 54.66 225 LYS C O 1
ATOM 5500 N N . ILE C 1 250 ? 25.417 46.302 -23.275 1.00 51.57 226 ILE C N 1
ATOM 5501 C CA . ILE C 1 250 ? 24.024 46.130 -23.684 1.00 51.64 226 ILE C CA 1
ATOM 5502 C C . ILE C 1 250 ? 23.475 47.419 -24.300 1.00 54.21 226 ILE C C 1
ATOM 5503 O O . ILE C 1 250 ? 22.887 47.392 -25.373 1.00 55.49 226 ILE C O 1
ATOM 5508 N N . HIS C 1 251 ? 23.698 48.544 -23.625 1.00 55.71 227 HIS C N 1
ATOM 5509 C CA . HIS C 1 251 ? 23.216 49.842 -24.100 1.00 58.57 227 HIS C CA 1
ATOM 5510 C C . HIS C 1 251 ? 24.337 50.636 -24.748 1.00 61.38 227 HIS C C 1
ATOM 5511 O O . HIS C 1 251 ? 24.932 50.191 -25.725 1.00 62.70 227 HIS C O 1
ATOM 5518 N N . MET D 1 25 ? 11.799 -27.874 74.097 1.00 51.61 1 MET D N 1
ATOM 5519 C CA . MET D 1 25 ? 11.560 -26.909 72.993 1.00 49.13 1 MET D CA 1
ATOM 5520 C C . MET D 1 25 ? 11.811 -27.566 71.642 1.00 47.49 1 MET D C 1
ATOM 5521 O O . MET D 1 25 ? 12.493 -28.587 71.559 1.00 48.87 1 MET D O 1
ATOM 5526 N N . LYS D 1 26 ? 11.237 -26.982 70.589 1.00 44.69 2 LYS D N 1
ATOM 5527 C CA . LYS D 1 26 ? 11.388 -27.501 69.238 1.00 42.81 2 LYS D CA 1
ATOM 5528 C C . LYS D 1 26 ? 12.349 -26.692 68.375 1.00 40.64 2 LYS D C 1
ATOM 5529 O O . LYS D 1 26 ? 12.415 -25.468 68.476 1.00 38.12 2 LYS D O 1
ATOM 5535 N N . LEU D 1 27 ? 13.038 -27.399 67.485 1.00 39.69 3 LEU D N 1
ATOM 5536 C CA . LEU D 1 27 ? 13.997 -26.801 66.567 1.00 38.18 3 LEU D CA 1
ATOM 5537 C C . LEU D 1 27 ? 13.386 -26.613 65.190 1.00 36.52 3 LEU D C 1
ATOM 5538 O O . LEU D 1 27 ? 12.838 -27.541 64.610 1.00 36.41 3 LEU D O 1
ATOM 5543 N N . CYS D 1 28 ? 13.523 -25.403 64.658 1.00 35.18 4 CYS D N 1
ATOM 5544 C CA . CYS D 1 28 ? 13.025 -25.064 63.354 1.00 33.96 4 CYS D CA 1
ATOM 5545 C C . CYS D 1 28 ? 14.212 -24.527 62.553 1.00 33.42 4 CYS D C 1
ATOM 5546 O O . CYS D 1 28 ? 14.968 -23.683 63.049 1.00 33.12 4 CYS D O 1
ATOM 5549 N N . VAL D 1 29 ? 14.397 -25.044 61.344 1.00 32.40 5 VAL D N 1
ATOM 5550 C CA . VAL D 1 29 ? 15.492 -24.622 60.490 1.00 31.86 5 VAL D CA 1
ATOM 5551 C C . VAL D 1 29 ? 14.978 -23.625 59.455 1.00 30.50 5 VAL D C 1
ATOM 5552 O O . VAL D 1 29 ? 13.960 -23.866 58.794 1.00 30.42 5 VAL D O 1
ATOM 5556 N N . ALA D 1 30 ? 15.653 -22.488 59.338 1.00 29.87 6 ALA D N 1
ATOM 5557 C CA . ALA D 1 30 ? 15.264 -21.471 58.363 1.00 28.91 6 ALA D CA 1
ATOM 5558 C C . ALA D 1 30 ? 15.812 -21.891 56.998 1.00 30.21 6 ALA D C 1
ATOM 5559 O O . ALA D 1 30 ? 17.038 -21.965 56.805 1.00 30.15 6 ALA D O 1
ATOM 5561 N N . LEU D 1 31 ? 14.926 -22.231 56.067 1.00 30.17 7 LEU D N 1
ATOM 5562 C CA . LEU D 1 31 ? 15.359 -22.651 54.720 1.00 32.49 7 LEU D CA 1
ATOM 5563 C C . LEU D 1 31 ? 15.645 -21.427 53.907 1.00 32.61 7 LEU D C 1
ATOM 5564 O O . LEU D 1 31 ? 14.914 -21.109 52.973 1.00 33.67 7 LEU D O 1
ATOM 5569 N N . ASP D 1 32 ? 16.744 -20.758 54.221 1.00 32.51 8 ASP D N 1
ATOM 5570 C CA . ASP D 1 32 ? 17.084 -19.534 53.534 1.00 32.50 8 ASP D CA 1
ATOM 5571 C C . ASP D 1 32 ? 18.235 -19.605 52.525 1.00 34.11 8 ASP D C 1
ATOM 5572 O O . ASP D 1 32 ? 18.890 -18.615 52.290 1.00 33.66 8 ASP D O 1
ATOM 5577 N N . LEU D 1 33 ? 18.474 -20.771 51.932 1.00 35.75 9 LEU D N 1
ATOM 5578 C CA . LEU D 1 33 ? 19.505 -20.871 50.905 1.00 37.96 9 LEU D CA 1
ATOM 5579 C C . LEU D 1 33 ? 18.927 -20.086 49.722 1.00 38.69 9 LEU D C 1
ATOM 5580 O O . LEU D 1 33 ? 17.703 -19.973 49.590 1.00 37.88 9 LEU D O 1
ATOM 5585 N N . SER D 1 34 ? 19.797 -19.530 48.887 1.00 40.37 10 SER D N 1
ATOM 5586 C CA . SER D 1 34 ? 19.370 -18.678 47.749 1.00 41.46 10 SER D CA 1
ATOM 5587 C C . SER D 1 34 ? 18.443 -19.270 46.676 1.00 41.80 10 SER D C 1
ATOM 5588 O O . SER D 1 34 ? 17.627 -18.537 46.110 1.00 42.01 10 SER D O 1
ATOM 5591 N N . THR D 1 35 ? 18.545 -20.566 46.394 1.00 42.56 11 THR D N 1
ATOM 5592 C CA . THR D 1 35 ? 17.693 -21.169 45.364 1.00 42.90 11 THR D CA 1
ATOM 5593 C C . THR D 1 35 ? 16.845 -22.330 45.883 1.00 42.76 11 THR D C 1
ATOM 5594 O O . THR D 1 35 ? 17.165 -22.958 46.896 1.00 42.80 11 THR D O 1
ATOM 5598 N N . LYS D 1 36 ? 15.775 -22.610 45.144 1.00 42.52 12 LYS D N 1
ATOM 5599 C CA . LYS D 1 36 ? 14.827 -23.683 45.439 1.00 42.83 12 LYS D CA 1
ATOM 5600 C C . LYS D 1 36 ? 15.528 -25.040 45.478 1.00 44.26 12 LYS D C 1
ATOM 5601 O O . LYS D 1 36 ? 15.251 -25.884 46.330 1.00 44.18 12 LYS D O 1
ATOM 5607 N N . GLU D 1 37 ? 16.434 -25.230 44.542 1.00 45.54 13 GLU D N 1
ATOM 5608 C CA . GLU D 1 37 ? 17.184 -26.472 44.424 1.00 47.66 13 GLU D CA 1
ATOM 5609 C C . GLU D 1 37 ? 18.036 -26.740 45.671 1.00 46.80 13 GLU D C 1
ATOM 5610 O O . GLU D 1 37 ? 18.102 -27.871 46.161 1.00 47.89 13 GLU D O 1
ATOM 5616 N N . GLU D 1 38 ? 18.650 -25.692 46.202 1.00 45.48 14 GLU D N 1
ATOM 5617 C CA . GLU D 1 38 ? 19.475 -25.812 47.394 1.00 44.95 14 GLU D CA 1
ATOM 5618 C C . GLU D 1 38 ? 18.628 -26.124 48.621 1.00 43.20 14 GLU D C 1
ATOM 5619 O O . GLU D 1 38 ? 19.000 -26.964 49.447 1.00 43.15 14 GLU D O 1
ATOM 5625 N N . CYS D 1 39 ? 17.481 -25.456 48.741 1.00 41.43 15 CYS D N 1
ATOM 5626 C CA . CYS D 1 39 ? 16.596 -25.680 49.874 1.00 40.40 15 CYS D CA 1
ATOM 5627 C C . CYS D 1 39 ? 16.043 -27.101 49.905 1.00 41.13 15 CYS D C 1
ATOM 5628 O O . CYS D 1 39 ? 15.927 -27.694 50.971 1.00 40.94 15 CYS D O 1
ATOM 5631 N N . LEU D 1 40 ? 15.683 -27.642 48.744 1.00 42.64 16 LEU D N 1
ATOM 5632 C CA . LEU D 1 40 ? 15.164 -29.018 48.672 1.00 43.87 16 LEU D CA 1
ATOM 5633 C C . LEU D 1 40 ? 16.262 -30.028 49.029 1.00 44.80 16 LEU D C 1
ATOM 5634 O O . LEU D 1 40 ? 16.009 -31.009 49.726 1.00 45.13 16 LEU D O 1
ATOM 5639 N N . GLN D 1 41 ? 17.466 -29.779 48.525 1.00 45.07 17 GLN D N 1
ATOM 5640 C CA . GLN D 1 41 ? 18.633 -30.631 48.791 1.00 46.06 17 GLN D CA 1
ATOM 5641 C C . GLN D 1 41 ? 18.900 -30.641 50.299 1.00 44.89 17 GLN D C 1
ATOM 5642 O O . GLN D 1 41 ? 19.177 -31.690 50.870 1.00 45.37 17 GLN D O 1
ATOM 5648 N N . LEU D 1 42 ? 18.791 -29.461 50.940 1.00 42.88 18 LEU D N 1
ATOM 5649 C CA . LEU D 1 42 ? 19.005 -29.342 52.383 1.00 42.00 18 LEU D CA 1
ATOM 5650 C C . LEU D 1 42 ? 17.912 -30.108 53.107 1.00 42.10 18 LEU D C 1
ATOM 5651 O O . LEU D 1 42 ? 18.181 -30.823 54.083 1.00 42.44 18 LEU D O 1
ATOM 5656 N N . ALA D 1 43 ? 16.670 -29.957 52.637 1.00 41.35 19 ALA D N 1
ATOM 5657 C CA . ALA D 1 43 ? 15.543 -30.662 53.242 1.00 41.59 19 ALA D CA 1
ATOM 5658 C C . ALA D 1 43 ? 15.807 -32.182 53.205 1.00 43.04 19 ALA D C 1
ATOM 5659 O O . ALA D 1 43 ? 15.549 -32.894 54.171 1.00 41.90 19 ALA D O 1
ATOM 5661 N N . LYS D 1 44 ? 16.354 -32.653 52.091 1.00 44.52 20 LYS D N 1
ATOM 5662 C CA . LYS D 1 44 ? 16.664 -34.072 51.921 1.00 47.77 20 LYS D CA 1
ATOM 5663 C C . LYS D 1 44 ? 17.771 -34.530 52.871 1.00 48.32 20 LYS D C 1
ATOM 5664 O O . LYS D 1 44 ? 17.778 -35.662 53.320 1.00 49.70 20 LYS D O 1
ATOM 5670 N N . GLU D 1 45 ? 18.681 -33.625 53.207 1.00 47.44 21 GLU D N 1
ATOM 5671 C CA . GLU D 1 45 ? 19.774 -33.952 54.114 1.00 48.65 21 GLU D CA 1
ATOM 5672 C C . GLU D 1 45 ? 19.311 -34.008 55.572 1.00 47.78 21 GLU D C 1
ATOM 5673 O O . GLU D 1 45 ? 19.961 -34.638 56.409 1.00 48.01 21 GLU D O 1
ATOM 5679 N N . LEU D 1 46 ? 18.154 -33.407 55.858 1.00 46.06 22 LEU D N 1
ATOM 5680 C CA . LEU D 1 46 ? 17.615 -33.394 57.217 1.00 45.93 22 LEU D CA 1
ATOM 5681 C C . LEU D 1 46 ? 16.433 -34.372 57.420 1.00 47.76 22 LEU D C 1
ATOM 5682 O O . LEU D 1 46 ? 15.709 -34.262 58.410 1.00 47.49 22 LEU D O 1
ATOM 5687 N N . LYS D 1 47 ? 16.244 -35.316 56.497 1.00 50.59 23 LYS D N 1
ATOM 5688 C CA . LYS D 1 47 ? 15.144 -36.298 56.609 1.00 52.92 23 LYS D CA 1
ATOM 5689 C C . LYS D 1 47 ? 15.120 -37.072 57.934 1.00 54.33 23 LYS D C 1
ATOM 5690 O O . LYS D 1 47 ? 16.169 -37.406 58.490 1.00 54.68 23 LYS D O 1
ATOM 5696 N N . ASN D 1 48 ? 13.907 -37.385 58.398 1.00 54.53 24 ASN D N 1
ATOM 5697 C CA . ASN D 1 48 ? 13.677 -38.155 59.651 1.00 55.95 24 ASN D CA 1
ATOM 5698 C C . ASN D 1 48 ? 14.076 -37.500 60.974 1.00 54.80 24 ASN D C 1
ATOM 5699 O O . ASN D 1 48 ? 14.034 -38.147 62.022 1.00 56.08 24 ASN D O 1
ATOM 5704 N N . LEU D 1 49 ? 14.490 -36.239 60.933 1.00 51.75 25 LEU D N 1
ATOM 5705 C CA . LEU D 1 49 ? 14.848 -35.532 62.150 1.00 50.55 25 LEU D CA 1
ATOM 5706 C C . LEU D 1 49 ? 13.583 -34.871 62.656 1.00 49.69 25 LEU D C 1
ATOM 5707 O O . LEU D 1 49 ? 12.770 -34.425 61.857 1.00 48.59 25 LEU D O 1
ATOM 5712 N N . ASP D 1 50 ? 13.382 -34.849 63.972 1.00 50.58 26 ASP D N 1
ATOM 5713 C CA . ASP D 1 50 ? 12.186 -34.213 64.539 1.00 50.64 26 ASP D CA 1
ATOM 5714 C C . ASP D 1 50 ? 12.404 -32.705 64.584 1.00 47.79 26 ASP D C 1
ATOM 5715 O O . ASP D 1 50 ? 12.765 -32.133 65.614 1.00 47.71 26 ASP D O 1
ATOM 5720 N N . ILE D 1 51 ? 12.231 -32.075 63.432 1.00 45.37 27 ILE D N 1
ATOM 5721 C CA . ILE D 1 51 ? 12.412 -30.637 63.326 1.00 42.67 27 ILE D CA 1
ATOM 5722 C C . ILE D 1 51 ? 11.360 -30.004 62.439 1.00 40.34 27 ILE D C 1
ATOM 5723 O O . ILE D 1 51 ? 10.643 -30.682 61.710 1.00 40.67 27 ILE D O 1
ATOM 5728 N N . TRP D 1 52 ? 11.288 -28.686 62.531 1.00 37.60 28 TRP D N 1
ATOM 5729 C CA . TRP D 1 52 ? 10.399 -27.879 61.743 1.00 35.65 28 TRP D CA 1
ATOM 5730 C C . TRP D 1 52 ? 11.244 -27.181 60.713 1.00 34.18 28 TRP D C 1
ATOM 5731 O O . TRP D 1 52 ? 12.467 -27.075 60.871 1.00 34.11 28 TRP D O 1
ATOM 5742 N N . LEU D 1 53 ? 10.607 -26.758 59.636 1.00 32.30 29 LEU D N 1
ATOM 5743 C CA . LEU D 1 53 ? 11.265 -26.011 58.583 1.00 31.47 29 LEU D CA 1
ATOM 5744 C C . LEU D 1 53 ? 10.489 -24.730 58.424 1.00 29.75 29 LEU D C 1
ATOM 5745 O O . LEU D 1 53 ? 9.251 -24.754 58.453 1.00 29.33 29 LEU D O 1
ATOM 5750 N N . LYS D 1 54 ? 11.197 -23.609 58.271 1.00 27.84 30 LYS D N 1
ATOM 5751 C CA . LYS D 1 54 ? 10.555 -22.313 58.087 1.00 27.13 30 LYS D CA 1
ATOM 5752 C C . LYS D 1 54 ? 10.798 -21.833 56.666 1.00 26.88 30 LYS D C 1
ATOM 5753 O O . LYS D 1 54 ? 11.941 -21.786 56.208 1.00 27.59 30 LYS D O 1
ATOM 5759 N N . VAL D 1 55 ? 9.719 -21.512 55.961 1.00 26.65 31 VAL D N 1
ATOM 5760 C CA . VAL D 1 55 ? 9.791 -21.011 54.577 1.00 26.64 31 VAL D CA 1
ATOM 5761 C C . VAL D 1 55 ? 9.367 -19.547 54.609 1.00 25.65 31 VAL D C 1
ATOM 5762 O O . VAL D 1 55 ? 8.279 -19.226 55.081 1.00 25.21 31 VAL D O 1
ATOM 5766 N N . GLY D 1 56 ? 10.242 -18.664 54.128 1.00 25.26 32 GLY D N 1
ATOM 5767 C CA . GLY D 1 56 ? 9.996 -17.215 54.144 1.00 24.76 32 GLY D CA 1
ATOM 5768 C C . GLY D 1 56 ? 9.370 -16.597 52.909 1.00 24.40 32 GLY D C 1
ATOM 5769 O O . GLY D 1 56 ? 9.070 -17.285 51.924 1.00 24.88 32 GLY D O 1
ATOM 5770 N N . LEU D 1 57 ? 9.271 -15.270 52.948 1.00 24.37 33 LEU D N 1
ATOM 5771 C CA . LEU D 1 57 ? 8.658 -14.466 51.897 1.00 24.18 33 LEU D CA 1
ATOM 5772 C C . LEU D 1 57 ? 9.249 -14.609 50.494 1.00 25.40 33 LEU D C 1
ATOM 5773 O O . LEU D 1 57 ? 8.528 -14.855 49.549 1.00 25.16 33 LEU D O 1
ATOM 5778 N N . ARG D 1 58 ? 10.550 -14.411 50.355 1.00 27.03 34 ARG D N 1
ATOM 5779 C CA . ARG D 1 58 ? 11.194 -14.513 49.046 1.00 28.56 34 ARG D CA 1
ATOM 5780 C C . ARG D 1 58 ? 10.916 -15.862 48.399 1.00 28.52 34 ARG D C 1
ATOM 5781 O O . ARG D 1 58 ? 10.533 -15.931 47.218 1.00 28.84 34 ARG D O 1
ATOM 5789 N N . ALA D 1 59 ? 11.103 -16.932 49.176 1.00 27.83 35 ALA D N 1
ATOM 5790 C CA . ALA D 1 59 ? 10.892 -18.299 48.677 1.00 28.74 35 ALA D CA 1
ATOM 5791 C C . ALA D 1 59 ? 9.472 -18.522 48.193 1.00 28.73 35 ALA D C 1
ATOM 5792 O O . ALA D 1 59 ? 9.250 -19.087 47.105 1.00 29.78 35 ALA D O 1
ATOM 5794 N N . TYR D 1 60 ? 8.502 -18.076 48.975 1.00 27.50 36 TYR D N 1
ATOM 5795 C CA . TYR D 1 60 ? 7.121 -18.282 48.575 1.00 28.65 36 TYR D CA 1
ATOM 5796 C C . TYR D 1 60 ? 6.739 -17.417 47.361 1.00 29.27 36 TYR D C 1
ATOM 5797 O O . TYR D 1 60 ? 6.054 -17.894 46.445 1.00 28.66 36 TYR D O 1
ATOM 5806 N N . LEU D 1 61 ? 7.205 -16.174 47.314 1.00 28.60 37 LEU D N 1
ATOM 5807 C CA . LEU D 1 61 ? 6.871 -15.319 46.170 1.00 29.08 37 LEU D CA 1
ATOM 5808 C C . LEU D 1 61 ? 7.383 -15.921 44.857 1.00 30.99 37 LEU D C 1
ATOM 5809 O O . LEU D 1 61 ? 6.701 -15.900 43.829 1.00 31.40 37 LEU D O 1
ATOM 5814 N N . ARG D 1 62 ? 8.557 -16.512 44.914 1.00 31.78 38 ARG D N 1
ATOM 5815 C CA . ARG D 1 62 ? 9.171 -17.089 43.728 1.00 34.35 38 ARG D CA 1
ATOM 5816 C C . ARG D 1 62 ? 8.636 -18.452 43.290 1.00 35.70 38 ARG D C 1
ATOM 5817 O O . ARG D 1 62 ? 8.411 -18.673 42.109 1.00 37.81 38 ARG D O 1
ATOM 5825 N N . ASP D 1 63 ? 8.385 -19.343 44.237 1.00 36.03 39 ASP D N 1
ATOM 5826 C CA . ASP D 1 63 ? 7.949 -20.702 43.892 1.00 37.81 39 ASP D CA 1
ATOM 5827 C C . ASP D 1 63 ? 6.524 -21.099 44.252 1.00 37.53 39 ASP D C 1
ATOM 5828 O O . ASP D 1 63 ? 6.038 -22.139 43.794 1.00 36.89 39 ASP D O 1
ATOM 5833 N N . GLY D 1 64 ? 5.855 -20.304 45.076 1.00 35.62 40 GLY D N 1
ATOM 5834 C CA . GLY D 1 64 ? 4.480 -20.597 45.424 1.00 35.78 40 GLY D CA 1
ATOM 5835 C C . GLY D 1 64 ? 4.165 -21.884 46.175 1.00 36.27 40 GLY D C 1
ATOM 5836 O O . GLY D 1 64 ? 5.044 -22.541 46.748 1.00 35.73 40 GLY D O 1
ATOM 5837 N N . PHE D 1 65 ? 2.884 -22.239 46.168 1.00 37.00 41 PHE D N 1
ATOM 5838 C CA . PHE D 1 65 ? 2.422 -23.418 46.879 1.00 38.70 41 PHE D CA 1
ATOM 5839 C C . PHE D 1 65 ? 3.078 -24.691 46.421 1.00 39.89 41 PHE D C 1
ATOM 5840 O O . PHE D 1 65 ? 3.243 -25.602 47.225 1.00 40.63 41 PHE D O 1
ATOM 5848 N N . LYS D 1 66 ? 3.476 -24.771 45.153 1.00 41.05 42 LYS D N 1
ATOM 5849 C CA . LYS D 1 66 ? 4.113 -26.009 44.679 1.00 42.83 42 LYS D CA 1
ATOM 5850 C C . LYS D 1 66 ? 5.393 -26.341 45.464 1.00 41.61 42 LYS D C 1
ATOM 5851 O O . LYS D 1 66 ? 5.711 -27.506 45.656 1.00 43.11 42 LYS D O 1
ATOM 5857 N N . PHE D 1 67 ? 6.107 -25.324 45.939 1.00 39.37 43 PHE D N 1
ATOM 5858 C CA . PHE D 1 67 ? 7.319 -25.562 46.714 1.00 38.22 43 PHE D CA 1
ATOM 5859 C C . PHE D 1 67 ? 6.976 -26.246 48.046 1.00 37.83 43 PHE D C 1
ATOM 5860 O O . PHE D 1 67 ? 7.709 -27.129 48.506 1.00 37.57 43 PHE D O 1
ATOM 5868 N N . ILE D 1 68 ? 5.848 -25.853 48.639 1.00 36.41 44 ILE D N 1
ATOM 5869 C CA . ILE D 1 68 ? 5.394 -26.432 49.901 1.00 37.23 44 ILE D CA 1
ATOM 5870 C C . ILE D 1 68 ? 5.039 -27.918 49.708 1.00 39.41 44 ILE D C 1
ATOM 5871 O O . ILE D 1 68 ? 5.350 -28.756 50.564 1.00 39.50 44 ILE D O 1
ATOM 5876 N N . GLU D 1 69 ? 4.402 -28.237 48.586 1.00 40.64 45 GLU D N 1
ATOM 5877 C CA . GLU D 1 69 ? 4.033 -29.639 48.287 1.00 43.60 45 GLU D CA 1
ATOM 5878 C C . GLU D 1 69 ? 5.287 -30.498 48.152 1.00 44.13 45 GLU D C 1
ATOM 5879 O O . GLU D 1 69 ? 5.355 -31.589 48.716 1.00 45.27 45 GLU D O 1
ATOM 5885 N N . GLU D 1 70 ? 6.273 -29.995 47.399 1.00 44.05 46 GLU D N 1
ATOM 5886 C CA . GLU D 1 70 ? 7.550 -30.706 47.186 1.00 45.57 46 GLU D CA 1
ATOM 5887 C C . GLU D 1 70 ? 8.243 -30.999 48.531 1.00 45.05 46 GLU D C 1
ATOM 5888 O O . GLU D 1 70 ? 8.843 -32.056 48.704 1.00 45.36 46 GLU D O 1
ATOM 5894 N N . LEU D 1 71 ? 8.229 -30.027 49.451 1.00 42.98 47 LEU D N 1
ATOM 5895 C CA . LEU D 1 71 ? 8.861 -30.229 50.769 1.00 42.90 47 LEU D CA 1
ATOM 5896 C C . LEU D 1 71 ? 8.146 -31.331 51.549 1.00 44.39 47 LEU D C 1
ATOM 5897 O O . LEU D 1 71 ? 8.796 -32.185 52.162 1.00 44.79 47 LEU D O 1
ATOM 5902 N N . LYS D 1 72 ? 6.809 -31.300 51.527 1.00 44.94 48 LYS D N 1
ATOM 5903 C CA . LYS D 1 72 ? 5.999 -32.305 52.219 1.00 46.50 48 LYS D CA 1
ATOM 5904 C C . LYS D 1 72 ? 6.274 -33.700 51.674 1.00 48.61 48 LYS D C 1
ATOM 5905 O O . LYS D 1 72 ? 6.109 -34.692 52.392 1.00 50.15 48 LYS D O 1
ATOM 5911 N N . LYS D 1 73 ? 6.629 -33.786 50.393 1.00 48.81 49 LYS D N 1
ATOM 5912 C CA . LYS D 1 73 ? 6.958 -35.072 49.792 1.00 50.94 49 LYS D CA 1
ATOM 5913 C C . LYS D 1 73 ? 8.350 -35.563 50.224 1.00 51.06 49 LYS D C 1
ATOM 5914 O O . LYS D 1 73 ? 8.618 -36.759 50.186 1.00 51.27 49 LYS D O 1
ATOM 5920 N N . VAL D 1 74 ? 9.240 -34.643 50.611 1.00 49.78 50 VAL D N 1
ATOM 5921 C CA . VAL D 1 74 ? 10.582 -35.043 51.051 1.00 50.50 50 VAL D CA 1
ATOM 5922 C C . VAL D 1 74 ? 10.475 -35.793 52.379 1.00 51.63 50 VAL D C 1
ATOM 5923 O O . VAL D 1 74 ? 11.105 -36.841 52.570 1.00 52.78 50 VAL D O 1
ATOM 5927 N N . ASP D 1 75 ? 9.642 -35.281 53.275 1.00 51.07 51 ASP D N 1
ATOM 5928 C CA . ASP D 1 75 ? 9.441 -35.895 54.579 1.00 52.95 51 ASP D CA 1
ATOM 5929 C C . ASP D 1 75 ? 8.305 -35.158 55.289 1.00 52.48 51 ASP D C 1
ATOM 5930 O O . ASP D 1 75 ? 7.938 -34.021 54.915 1.00 51.35 51 ASP D O 1
ATOM 5935 N N . ASP D 1 76 ? 7.789 -35.776 56.344 1.00 53.75 52 ASP D N 1
ATOM 5936 C CA . ASP D 1 76 ? 6.696 -35.204 57.137 1.00 53.67 52 ASP D CA 1
ATOM 5937 C C . ASP D 1 76 ? 7.103 -34.037 58.028 1.00 50.71 52 ASP D C 1
ATOM 5938 O O . ASP D 1 76 ? 6.637 -33.939 59.164 1.00 51.15 52 ASP D O 1
ATOM 5943 N N . PHE D 1 77 ? 7.945 -33.135 57.524 1.00 47.95 53 PHE D N 1
ATOM 5944 C CA . PHE D 1 77 ? 8.367 -32.002 58.328 1.00 44.62 53 PHE D CA 1
ATOM 5945 C C . PHE D 1 77 ? 7.212 -31.082 58.669 1.00 42.59 53 PHE D C 1
ATOM 5946 O O . PHE D 1 77 ? 6.368 -30.799 57.824 1.00 42.17 53 PHE D O 1
ATOM 5954 N N . LYS D 1 78 ? 7.199 -30.589 59.900 1.00 40.67 54 LYS D N 1
ATOM 5955 C CA . LYS D 1 78 ? 6.206 -29.628 60.302 1.00 38.77 54 LYS D CA 1
ATOM 5956 C C . LYS D 1 78 ? 6.714 -28.336 59.677 1.00 36.67 54 LYS D C 1
ATOM 5957 O O . LYS D 1 78 ? 7.897 -27.997 59.814 1.00 35.72 54 LYS D O 1
ATOM 5963 N N . ILE D 1 79 ? 5.833 -27.638 58.965 1.00 35.08 55 ILE D N 1
ATOM 5964 C CA . ILE D 1 79 ? 6.211 -26.423 58.261 1.00 32.64 55 ILE D CA 1
ATOM 5965 C C . ILE D 1 79 ? 5.626 -25.118 58.784 1.00 30.76 55 ILE D C 1
ATOM 5966 O O . ILE D 1 79 ? 4.413 -24.985 58.994 1.00 31.10 55 ILE D O 1
ATOM 5971 N N . PHE D 1 80 ? 6.515 -24.168 59.010 1.00 29.65 56 PHE D N 1
ATOM 5972 C CA . PHE D 1 80 ? 6.148 -22.828 59.450 1.00 28.25 56 PHE D CA 1
ATOM 5973 C C . PHE D 1 80 ? 6.282 -21.940 58.231 1.00 28.19 56 PHE D C 1
ATOM 5974 O O . PHE D 1 80 ? 7.384 -21.725 57.728 1.00 28.27 56 PHE D O 1
ATOM 5982 N N . LEU D 1 81 ? 5.143 -21.483 57.712 1.00 28.09 57 LEU D N 1
ATOM 5983 C CA . LEU D 1 81 ? 5.129 -20.617 56.542 1.00 27.70 57 LEU D CA 1
ATOM 5984 C C . LEU D 1 81 ? 5.125 -19.203 57.115 1.00 27.44 57 LEU D C 1
ATOM 5985 O O . LEU D 1 81 ? 4.129 -18.742 57.679 1.00 26.83 57 LEU D O 1
ATOM 5990 N N . ASP D 1 82 ? 6.295 -18.581 57.039 1.00 26.01 58 ASP D N 1
ATOM 5991 C CA . ASP D 1 82 ? 6.564 -17.259 57.585 1.00 26.55 58 ASP D CA 1
ATOM 5992 C C . ASP D 1 82 ? 6.354 -16.117 56.588 1.00 25.31 58 ASP D C 1
ATOM 5993 O O . ASP D 1 82 ? 7.313 -15.630 55.976 1.00 27.39 58 ASP D O 1
ATOM 5998 N N A LEU D 1 83 ? 5.108 -15.636 56.451 0.50 24.65 59 LEU D N 1
ATOM 5999 N N B LEU D 1 83 ? 5.090 -15.772 56.400 0.50 24.42 59 LEU D N 1
ATOM 6000 C CA A LEU D 1 83 ? 4.799 -14.520 55.506 0.50 23.85 59 LEU D CA 1
ATOM 6001 C CA B LEU D 1 83 ? 4.689 -14.705 55.530 0.50 23.37 59 LEU D CA 1
ATOM 6002 C C A LEU D 1 83 ? 4.423 -13.169 56.170 0.50 22.79 59 LEU D C 1
ATOM 6003 C C B LEU D 1 83 ? 3.950 -13.826 56.526 0.50 22.78 59 LEU D C 1
ATOM 6004 O O A LEU D 1 83 ? 4.252 -12.169 55.491 0.50 23.45 59 LEU D O 1
ATOM 6005 O O B LEU D 1 83 ? 2.839 -14.153 56.943 0.50 23.27 59 LEU D O 1
ATOM 6014 N N A LYS D 1 84 ? 4.233 -13.176 57.475 0.50 22.80 60 LYS D N 1
ATOM 6015 N N B LYS D 1 84 ? 4.596 -12.750 56.956 0.50 21.41 60 LYS D N 1
ATOM 6016 C CA A LYS D 1 84 ? 3.909 -11.963 58.233 0.50 21.84 60 LYS D CA 1
ATOM 6017 C CA B LYS D 1 84 ? 4.022 -11.851 57.964 0.50 21.21 60 LYS D CA 1
ATOM 6018 C C A LYS D 1 84 ? 2.842 -11.050 57.589 0.50 21.15 60 LYS D C 1
ATOM 6019 C C B LYS D 1 84 ? 2.869 -11.031 57.401 0.50 20.80 60 LYS D C 1
ATOM 6020 O O A LYS D 1 84 ? 3.079 -9.863 57.329 0.50 20.71 60 LYS D O 1
ATOM 6021 O O B LYS D 1 84 ? 3.051 -9.854 57.046 0.50 20.53 60 LYS D O 1
ATOM 6032 N N . PHE D 1 85 ? 1.671 -11.624 57.364 1.00 20.85 61 PHE D N 1
ATOM 6033 C CA . PHE D 1 85 ? 0.533 -10.915 56.783 1.00 20.16 61 PHE D CA 1
ATOM 6034 C C . PHE D 1 85 ? 0.159 -9.660 57.577 1.00 19.45 61 PHE D C 1
ATOM 6035 O O . PHE D 1 85 ? 0.130 -9.670 58.801 1.00 18.97 61 PHE D O 1
ATOM 6043 N N . HIS D 1 86 ? -0.066 -8.565 56.854 1.00 19.00 62 HIS D N 1
ATOM 6044 C CA . HIS D 1 86 ? -0.444 -7.307 57.473 1.00 19.51 62 HIS D CA 1
ATOM 6045 C C . HIS D 1 86 ? -1.271 -6.494 56.458 1.00 18.85 62 HIS D C 1
ATOM 6046 O O . HIS D 1 86 ? -0.742 -5.826 55.584 1.00 19.10 62 HIS D O 1
ATOM 6053 N N . ASP D 1 87 ? -2.591 -6.617 56.565 1.00 19.78 63 ASP D N 1
ATOM 6054 C CA . ASP D 1 87 ? -3.480 -5.959 55.630 1.00 19.92 63 ASP D CA 1
ATOM 6055 C C . ASP D 1 87 ? -4.818 -5.788 56.365 1.00 20.64 63 ASP D C 1
ATOM 6056 O O . ASP D 1 87 ? -4.888 -5.998 57.590 1.00 19.75 63 ASP D O 1
ATOM 6061 N N . ILE D 1 88 ? -5.862 -5.372 55.660 1.00 20.65 64 ILE D N 1
ATOM 6062 C CA . ILE D 1 88 ? -7.173 -5.203 56.295 1.00 20.71 64 ILE D CA 1
ATOM 6063 C C . ILE D 1 88 ? -7.671 -6.567 56.800 1.00 21.23 64 ILE D C 1
ATOM 6064 O O . ILE D 1 88 ? -7.277 -7.607 56.274 1.00 19.91 64 ILE D O 1
ATOM 6069 N N . PRO D 1 89 ? -8.556 -6.569 57.802 1.00 21.73 65 PRO D N 1
ATOM 6070 C CA . PRO D 1 89 ? -9.018 -7.850 58.364 1.00 22.55 65 PRO D CA 1
ATOM 6071 C C . PRO D 1 89 ? -9.521 -8.923 57.380 1.00 23.07 65 PRO D C 1
ATOM 6072 O O . PRO D 1 89 ? -9.072 -10.076 57.454 1.00 23.08 65 PRO D O 1
ATOM 6076 N N A ASN D 1 90 ? -10.441 -8.577 56.490 0.50 23.75 66 ASN D N 1
ATOM 6077 N N B ASN D 1 90 ? -10.431 -8.543 56.487 0.50 23.77 66 ASN D N 1
ATOM 6078 C CA A ASN D 1 90 ? -10.965 -9.573 55.548 0.50 24.72 66 ASN D CA 1
ATOM 6079 C CA B ASN D 1 90 ? -10.990 -9.471 55.493 0.50 24.79 66 ASN D CA 1
ATOM 6080 C C A ASN D 1 90 ? -9.866 -10.158 54.662 0.50 24.27 66 ASN D C 1
ATOM 6081 C C B ASN D 1 90 ? -9.912 -10.118 54.627 0.50 24.33 66 ASN D C 1
ATOM 6082 O O A ASN D 1 90 ? -9.879 -11.348 54.362 0.50 24.91 66 ASN D O 1
ATOM 6083 O O B ASN D 1 90 ? -9.993 -11.297 54.298 0.50 24.91 66 ASN D O 1
ATOM 6092 N N . THR D 1 91 ? -8.932 -9.310 54.229 1.00 23.38 67 THR D N 1
ATOM 6093 C CA . THR D 1 91 ? -7.826 -9.753 53.387 1.00 23.18 67 THR D CA 1
ATOM 6094 C C . THR D 1 91 ? -6.895 -10.690 54.146 1.00 22.46 67 THR D C 1
ATOM 6095 O O . THR D 1 91 ? -6.448 -11.703 53.612 1.00 22.36 67 THR D O 1
ATOM 6099 N N . MET D 1 92 ? -6.623 -10.380 55.402 1.00 21.80 68 MET D N 1
ATOM 6100 C CA . MET D 1 92 ? -5.780 -11.272 56.213 1.00 21.58 68 MET D CA 1
ATOM 6101 C C . MET D 1 92 ? -6.501 -12.614 56.437 1.00 22.32 68 MET D C 1
ATOM 6102 O O . MET D 1 92 ? -5.870 -13.686 56.402 1.00 21.79 68 MET D O 1
ATOM 6107 N N . ALA D 1 93 ? -7.820 -12.563 56.626 1.00 21.58 69 ALA D N 1
ATOM 6108 C CA . ALA D 1 93 ? -8.596 -13.799 56.819 1.00 22.52 69 ALA D CA 1
ATOM 6109 C C . ALA D 1 93 ? -8.494 -14.674 55.545 1.00 22.85 69 ALA D C 1
ATOM 6110 O O . ALA D 1 93 ? -8.249 -15.883 55.626 1.00 23.80 69 ALA D O 1
ATOM 6112 N N . ASP D 1 94 ? -8.679 -14.051 54.382 1.00 23.94 70 ASP D N 1
ATOM 6113 C CA . ASP D 1 94 ? -8.606 -14.750 53.107 1.00 24.89 70 ASP D CA 1
ATOM 6114 C C . ASP D 1 94 ? -7.202 -15.326 52.896 1.00 24.57 70 ASP D C 1
ATOM 6115 O O . ASP D 1 94 ? -7.048 -16.451 52.427 1.00 25.14 70 ASP D O 1
ATOM 6120 N N . ALA D 1 95 ? -6.183 -14.559 53.270 1.00 23.56 71 ALA D N 1
ATOM 6121 C CA . ALA D 1 95 ? -4.802 -14.985 53.112 1.00 23.01 71 ALA D CA 1
ATOM 6122 C C . ALA D 1 95 ? -4.480 -16.196 53.973 1.00 23.36 71 ALA D C 1
ATOM 6123 O O . ALA D 1 95 ? -3.876 -17.161 53.490 1.00 24.57 71 ALA D O 1
ATOM 6125 N N . CYS D 1 96 ? -4.873 -16.146 55.242 1.00 23.29 72 CYS D N 1
ATOM 6126 C CA . CYS D 1 96 ? -4.618 -17.239 56.150 1.00 24.57 72 CYS D CA 1
ATOM 6127 C C . CYS D 1 96 ? -5.376 -18.497 55.700 1.00 25.94 72 CYS D C 1
ATOM 6128 O O . CYS D 1 96 ? -4.867 -19.616 55.843 1.00 26.69 72 CYS D O 1
ATOM 6131 N N . GLU D 1 97 ? -6.583 -18.316 55.169 1.00 25.55 73 GLU D N 1
ATOM 6132 C CA . GLU D 1 97 ? -7.357 -19.425 54.676 1.00 27.69 73 GLU D CA 1
ATOM 6133 C C . GLU D 1 97 ? -6.630 -20.079 53.514 1.00 27.97 73 GLU D C 1
ATOM 6134 O O . GLU D 1 97 ? -6.499 -21.290 53.457 1.00 28.01 73 GLU D O 1
ATOM 6140 N N . GLU D 1 98 ? -6.135 -19.252 52.597 1.00 27.60 74 GLU D N 1
ATOM 6141 C CA . GLU D 1 98 ? -5.474 -19.763 51.410 1.00 29.22 74 GLU D CA 1
ATOM 6142 C C . GLU D 1 98 ? -4.236 -20.621 51.720 1.00 28.90 74 GLU D C 1
ATOM 6143 O O . GLU D 1 98 ? -4.052 -21.697 51.119 1.00 29.80 74 GLU D O 1
ATOM 6149 N N . VAL D 1 99 ? -3.388 -20.181 52.653 1.00 27.78 75 VAL D N 1
ATOM 6150 C CA . VAL D 1 99 ? -2.198 -20.963 52.975 1.00 28.47 75 VAL D CA 1
ATOM 6151 C C . VAL D 1 99 ? -2.528 -22.149 53.883 1.00 30.19 75 VAL D C 1
ATOM 6152 O O . VAL D 1 99 ? -1.819 -23.158 53.854 1.00 32.08 75 VAL D O 1
ATOM 6156 N N . SER D 1 100 ? -3.602 -22.049 54.670 1.00 30.71 76 SER D N 1
ATOM 6157 C CA . SER D 1 100 ? -4.005 -23.166 55.547 1.00 32.24 76 SER D CA 1
ATOM 6158 C C . SER D 1 100 ? -4.457 -24.352 54.703 1.00 34.27 76 SER D C 1
ATOM 6159 O O . SER D 1 100 ? -4.375 -25.511 55.142 1.00 34.75 76 SER D O 1
ATOM 6162 N N . LYS D 1 101 ? -4.948 -24.066 53.500 1.00 34.62 77 LYS D N 1
ATOM 6163 C CA . LYS D 1 101 ? -5.385 -25.124 52.593 1.00 37.20 77 LYS D CA 1
ATOM 6164 C C . LYS D 1 101 ? -4.208 -25.965 52.153 1.00 37.79 77 LYS D C 1
ATOM 6165 O O . LYS D 1 101 ? -4.392 -27.069 51.659 1.00 38.07 77 LYS D O 1
ATOM 6171 N N . LEU D 1 102 ? -2.994 -25.440 52.313 1.00 36.98 78 LEU D N 1
ATOM 6172 C CA . LEU D 1 102 ? -1.786 -26.169 51.911 1.00 38.04 78 LEU D CA 1
ATOM 6173 C C . LEU D 1 102 ? -1.336 -27.170 52.974 1.00 38.50 78 LEU D C 1
ATOM 6174 O O . LEU D 1 102 ? -0.437 -27.963 52.742 1.00 39.19 78 LEU D O 1
ATOM 6179 N N . GLY D 1 103 ? -1.963 -27.136 54.138 1.00 38.24 79 GLY D N 1
ATOM 6180 C CA . GLY D 1 103 ? -1.613 -28.056 55.201 1.00 39.16 79 GLY D CA 1
ATOM 6181 C C . GLY D 1 103 ? -0.376 -27.687 55.996 1.00 38.17 79 GLY D C 1
ATOM 6182 O O . GLY D 1 103 ? 0.232 -28.564 56.627 1.00 39.89 79 GLY D O 1
ATOM 6183 N N . VAL D 1 104 ? 0.011 -26.406 55.965 1.00 36.09 80 VAL D N 1
ATOM 6184 C CA . VAL D 1 104 ? 1.181 -25.940 56.732 1.00 34.74 80 VAL D CA 1
ATOM 6185 C C . VAL D 1 104 ? 0.769 -26.051 58.188 1.00 34.24 80 VAL D C 1
ATOM 6186 O O . VAL D 1 104 ? -0.426 -25.974 58.506 1.00 34.71 80 VAL D O 1
ATOM 6190 N N A ASP D 1 105 ? 1.734 -26.201 59.091 0.30 33.81 81 ASP D N 1
ATOM 6191 N N B ASP D 1 105 ? 1.756 -26.164 59.057 0.70 33.00 81 ASP D N 1
ATOM 6192 C CA A ASP D 1 105 ? 1.396 -26.349 60.508 0.30 34.13 81 ASP D CA 1
ATOM 6193 C CA B ASP D 1 105 ? 1.533 -26.366 60.475 0.70 33.32 81 ASP D CA 1
ATOM 6194 C C A ASP D 1 105 ? 1.491 -25.077 61.340 0.30 32.57 81 ASP D C 1
ATOM 6195 C C B ASP D 1 105 ? 1.583 -25.122 61.348 0.70 31.99 81 ASP D C 1
ATOM 6196 O O A ASP D 1 105 ? 1.004 -25.048 62.473 0.30 32.71 81 ASP D O 1
ATOM 6197 O O B ASP D 1 105 ? 1.141 -25.154 62.501 0.70 31.74 81 ASP D O 1
ATOM 6206 N N . MET D 1 106 ? 2.124 -24.032 60.805 1.00 30.90 82 MET D N 1
ATOM 6207 C CA . MET D 1 106 ? 2.228 -22.771 61.537 1.00 29.46 82 MET D CA 1
ATOM 6208 C C . MET D 1 106 ? 2.316 -21.607 60.568 1.00 28.19 82 MET D C 1
ATOM 6209 O O . MET D 1 106 ? 2.900 -21.726 59.497 1.00 28.19 82 MET D O 1
ATOM 6214 N N . ILE D 1 107 ? 1.690 -20.495 60.937 1.00 27.35 83 ILE D N 1
ATOM 6215 C CA . ILE D 1 107 ? 1.721 -19.276 60.132 1.00 25.80 83 ILE D CA 1
ATOM 6216 C C . ILE D 1 107 ? 1.824 -18.093 61.092 1.00 25.42 83 ILE D C 1
ATOM 6217 O O . ILE D 1 107 ? 1.615 -18.248 62.301 1.00 25.66 83 ILE D O 1
ATOM 6222 N N . ASN D 1 108 ? 2.198 -16.928 60.577 1.00 25.24 84 ASN D N 1
ATOM 6223 C CA . ASN D 1 108 ? 2.273 -15.739 61.424 1.00 25.26 84 ASN D CA 1
ATOM 6224 C C . ASN D 1 108 ? 1.684 -14.481 60.774 1.00 24.80 84 ASN D C 1
ATOM 6225 O O . ASN D 1 108 ? 1.601 -14.369 59.547 1.00 24.46 84 ASN D O 1
ATOM 6230 N N . ILE D 1 109 ? 1.225 -13.569 61.627 1.00 24.28 85 ILE D N 1
ATOM 6231 C CA . ILE D 1 109 ? 0.635 -12.327 61.193 1.00 23.43 85 ILE D CA 1
ATOM 6232 C C . ILE D 1 109 ? 1.195 -11.215 62.071 1.00 23.46 85 ILE D C 1
ATOM 6233 O O . ILE D 1 109 ? 1.750 -11.481 63.133 1.00 23.67 85 ILE D O 1
ATOM 6238 N N . HIS D 1 110 ? 1.077 -9.982 61.622 1.00 22.60 86 HIS D N 1
ATOM 6239 C CA . HIS D 1 110 ? 1.531 -8.857 62.424 1.00 22.56 86 HIS D CA 1
ATOM 6240 C C . HIS D 1 110 ? 0.508 -8.490 63.475 1.00 22.90 86 HIS D C 1
ATOM 6241 O O . HIS D 1 110 ? -0.650 -8.276 63.166 1.00 22.65 86 HIS D O 1
ATOM 6248 N N . ALA D 1 111 ? 0.933 -8.423 64.727 1.00 23.22 87 ALA D N 1
ATOM 6249 C CA . ALA D 1 111 ? 0.015 -8.038 65.794 1.00 23.69 87 ALA D CA 1
ATOM 6250 C C . ALA D 1 111 ? -0.447 -6.593 65.527 1.00 23.93 87 ALA D C 1
ATOM 6251 O O . ALA D 1 111 ? -1.547 -6.198 65.896 1.00 24.62 87 ALA D O 1
ATOM 6253 N N . SER D 1 112 ? 0.404 -5.818 64.860 1.00 23.79 88 SER D N 1
ATOM 6254 C CA . SER D 1 112 ? 0.084 -4.439 64.545 1.00 24.02 88 SER D CA 1
ATOM 6255 C C . SER D 1 112 ? -1.143 -4.312 63.621 1.00 23.25 88 SER D C 1
ATOM 6256 O O . SER D 1 112 ? -1.667 -3.203 63.438 1.00 23.87 88 SER D O 1
ATOM 6259 N N . ALA D 1 113 ? -1.578 -5.433 63.012 1.00 20.83 89 ALA D N 1
ATOM 6260 C CA . ALA D 1 113 ? -2.795 -5.434 62.165 1.00 21.50 89 ALA D CA 1
ATOM 6261 C C . ALA D 1 113 ? -4.048 -5.130 63.032 1.00 21.87 89 ALA D C 1
ATOM 6262 O O . ALA D 1 113 ? -5.115 -4.800 62.514 1.00 22.88 89 ALA D O 1
ATOM 6264 N N . GLY D 1 114 ? -3.911 -5.277 64.335 1.00 23.12 90 GLY D N 1
ATOM 6265 C CA . GLY D 1 114 ? -4.998 -4.947 65.265 1.00 23.73 90 GLY D CA 1
ATOM 6266 C C . GLY D 1 114 ? -5.918 -6.075 65.698 1.00 24.78 90 GLY D C 1
ATOM 6267 O O . GLY D 1 114 ? -5.965 -7.142 65.084 1.00 22.89 90 GLY D O 1
ATOM 6268 N N . LYS D 1 115 ? -6.725 -5.783 66.714 1.00 25.96 91 LYS D N 1
ATOM 6269 C CA . LYS D 1 115 ? -7.641 -6.790 67.278 1.00 27.55 91 LYS D CA 1
ATOM 6270 C C . LYS D 1 115 ? -8.686 -7.368 66.325 1.00 26.88 91 LYS D C 1
ATOM 6271 O O . LYS D 1 115 ? -8.983 -8.559 66.402 1.00 27.74 91 LYS D O 1
ATOM 6277 N N . ILE D 1 116 ? -9.257 -6.538 65.449 1.00 26.53 92 ILE D N 1
ATOM 6278 C CA . ILE D 1 116 ? -10.285 -7.021 64.510 1.00 25.85 92 ILE D CA 1
ATOM 6279 C C . ILE D 1 116 ? -9.685 -8.013 63.487 1.00 25.23 92 ILE D C 1
ATOM 6280 O O . ILE D 1 116 ? -10.294 -9.026 63.190 1.00 24.84 92 ILE D O 1
ATOM 6285 N N . ALA D 1 117 ? -8.501 -7.701 62.957 1.00 23.93 93 ALA D N 1
ATOM 6286 C CA . ALA D 1 117 ? -7.818 -8.590 62.027 1.00 23.80 93 ALA D CA 1
ATOM 6287 C C . ALA D 1 117 ? -7.553 -9.942 62.714 1.00 23.88 93 ALA D C 1
ATOM 6288 O O . ALA D 1 117 ? -7.789 -11.006 62.141 1.00 25.16 93 ALA D O 1
ATOM 6290 N N . ILE D 1 118 ? -7.074 -9.894 63.950 1.00 24.46 94 ILE D N 1
ATOM 6291 C CA . ILE D 1 118 ? -6.793 -11.118 64.711 1.00 24.64 94 ILE D CA 1
ATOM 6292 C C . ILE D 1 118 ? -8.071 -11.950 64.867 1.00 24.73 94 ILE D C 1
ATOM 6293 O O . ILE D 1 118 ? -8.085 -13.142 64.573 1.00 25.17 94 ILE D O 1
ATOM 6298 N N . GLN D 1 119 ? -9.151 -11.306 65.291 1.00 25.41 95 GLN D N 1
ATOM 6299 C CA . GLN D 1 119 ? -10.436 -11.999 65.471 1.00 26.29 95 GLN D CA 1
ATOM 6300 C C . GLN D 1 119 ? -10.917 -12.610 64.152 1.00 26.02 95 GLN D C 1
ATOM 6301 O O . GLN D 1 119 ? -11.338 -13.756 64.134 1.00 25.65 95 GLN D O 1
ATOM 6307 N N . GLU D 1 120 ? -10.855 -11.849 63.051 1.00 25.03 96 GLU D N 1
ATOM 6308 C CA . GLU D 1 120 ? -11.324 -12.386 61.755 1.00 25.74 96 GLU D CA 1
ATOM 6309 C C . GLU D 1 120 ? -10.486 -13.559 61.263 1.00 25.25 96 GLU D C 1
ATOM 6310 O O . GLU D 1 120 ? -11.023 -14.474 60.637 1.00 25.48 96 GLU D O 1
ATOM 6316 N N . VAL D 1 121 ? -9.178 -13.523 61.510 1.00 24.46 97 VAL D N 1
ATOM 6317 C CA . VAL D 1 121 ? -8.306 -14.650 61.113 1.00 24.59 97 VAL D CA 1
ATOM 6318 C C . VAL D 1 121 ? -8.677 -15.931 61.876 1.00 26.08 97 VAL D C 1
ATOM 6319 O O . VAL D 1 121 ? -8.824 -17.009 61.283 1.00 25.93 97 VAL D O 1
ATOM 6323 N N . MET D 1 122 ? -8.862 -15.812 63.184 1.00 26.60 98 MET D N 1
ATOM 6324 C CA . MET D 1 122 ? -9.189 -16.989 63.991 1.00 28.16 98 MET D CA 1
ATOM 6325 C C . MET D 1 122 ? -10.600 -17.490 63.715 1.00 28.41 98 MET D C 1
ATOM 6326 O O . MET D 1 122 ? -10.858 -18.686 63.813 1.00 28.61 98 MET D O 1
ATOM 6331 N N . THR D 1 123 ? -11.518 -16.585 63.377 1.00 27.30 99 THR D N 1
ATOM 6332 C CA . THR D 1 123 ? -12.876 -17.013 63.065 1.00 28.08 99 THR D CA 1
ATOM 6333 C C . THR D 1 123 ? -12.867 -17.786 61.744 1.00 27.73 99 THR D C 1
ATOM 6334 O O . THR D 1 123 ? -13.540 -18.806 61.608 1.00 27.79 99 THR D O 1
ATOM 6338 N N . ARG D 1 124 ? -12.072 -17.316 60.788 1.00 26.64 100 ARG D N 1
ATOM 6339 C CA . ARG D 1 124 ? -11.970 -17.981 59.503 1.00 27.31 100 ARG D CA 1
ATOM 6340 C C . ARG D 1 124 ? -11.285 -19.348 59.639 1.00 28.25 100 ARG D C 1
ATOM 6341 O O . ARG D 1 124 ? -11.748 -20.318 59.056 1.00 28.15 100 ARG D O 1
ATOM 6349 N N . LEU D 1 125 ? -10.187 -19.423 60.403 1.00 27.74 101 LEU D N 1
ATOM 6350 C CA . LEU D 1 125 ? -9.459 -20.697 60.583 1.00 29.20 101 LEU D CA 1
ATOM 6351 C C . LEU D 1 125 ? -10.210 -21.742 61.394 1.00 30.20 101 LEU D C 1
ATOM 6352 O O . LEU D 1 125 ? -9.895 -22.934 61.307 1.00 31.58 101 LEU D O 1
ATOM 6357 N N A SER D 1 126 ? -11.200 -21.303 62.165 0.50 30.69 102 SER D N 1
ATOM 6358 N N B SER D 1 126 ? -11.203 -21.321 62.181 0.50 30.15 102 SER D N 1
ATOM 6359 C CA A SER D 1 126 ? -12.008 -22.209 62.967 0.50 32.31 102 SER D CA 1
ATOM 6360 C CA B SER D 1 126 ? -11.986 -22.276 62.975 0.50 31.23 102 SER D CA 1
ATOM 6361 C C A SER D 1 126 ? -1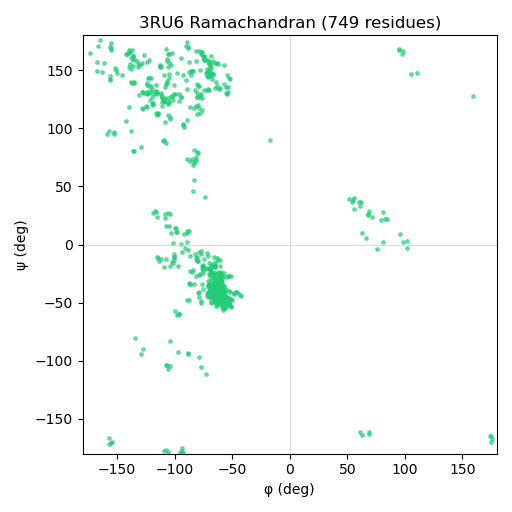2.887 -23.081 62.052 0.50 32.84 102 SER D C 1
ATOM 6362 C C B SER D 1 126 ? -12.863 -23.121 62.040 0.50 32.30 102 SER D C 1
ATOM 6363 O O A SER D 1 126 ? -13.484 -24.065 62.497 0.50 34.15 102 SER D O 1
ATOM 6364 O O B SER D 1 126 ? -13.445 -24.126 62.459 0.50 33.60 102 SER D O 1
ATOM 6369 N N . LYS D 1 127 ? -12.962 -22.710 60.775 1.00 31.51 103 LYS D N 1
ATOM 6370 C CA . LYS D 1 127 ? -13.777 -23.451 59.790 1.00 32.46 103 LYS D CA 1
ATOM 6371 C C . LYS D 1 127 ? -13.051 -24.707 59.290 1.00 33.13 103 LYS D C 1
ATOM 6372 O O . LYS D 1 127 ? -13.665 -25.578 58.679 1.00 33.46 103 LYS D O 1
ATOM 6378 N N . PHE D 1 128 ? -11.744 -24.786 59.528 1.00 33.11 104 PHE D N 1
ATOM 6379 C CA . PHE D 1 128 ? -10.962 -25.946 59.112 1.00 34.50 104 PHE D CA 1
ATOM 6380 C C . PHE D 1 128 ? -11.057 -27.074 60.140 1.00 36.49 104 PHE D C 1
ATOM 6381 O O . PHE D 1 128 ? -11.184 -26.830 61.334 1.00 36.04 104 PHE D O 1
ATOM 6389 N N . SER D 1 129 ? -10.965 -28.303 59.665 1.00 38.15 105 SER D N 1
ATOM 6390 C CA . SER D 1 129 ? -10.998 -29.453 60.552 1.00 40.85 105 SER D CA 1
ATOM 6391 C C . SER D 1 129 ? -9.726 -29.415 61.403 1.00 41.41 105 SER D C 1
ATOM 6392 O O . SER D 1 129 ? -9.753 -29.746 62.587 1.00 42.84 105 SER D O 1
ATOM 6395 N N . LYS D 1 130 ? -8.622 -29.006 60.781 1.00 41.14 106 LYS D N 1
ATOM 6396 C CA . LYS D 1 130 ? -7.332 -28.866 61.459 1.00 42.04 106 LYS D CA 1
ATOM 6397 C C . LYS D 1 130 ? -6.671 -27.600 60.945 1.00 39.75 106 LYS D C 1
ATOM 6398 O O . LYS D 1 130 ? -6.439 -27.449 59.745 1.00 40.32 106 LYS D O 1
ATOM 6404 N N . ARG D 1 131 ? -6.427 -26.661 61.838 1.00 38.41 107 ARG D N 1
ATOM 6405 C CA . ARG D 1 131 ? -5.819 -25.412 61.436 1.00 36.01 107 ARG D CA 1
ATOM 6406 C C . ARG D 1 131 ? -4.384 -25.344 61.889 1.00 34.91 107 ARG D C 1
ATOM 6407 O O . ARG D 1 131 ? -3.983 -26.051 62.804 1.00 35.19 107 ARG D O 1
ATOM 6415 N N . PRO D 1 132 ? -3.597 -24.483 61.247 1.00 33.27 108 PRO D N 1
ATOM 6416 C CA . PRO D 1 132 ? -2.229 -24.352 61.708 1.00 32.27 108 PRO D CA 1
ATOM 6417 C C . PRO D 1 132 ? -2.187 -23.490 62.947 1.00 31.22 108 PRO D C 1
ATOM 6418 O O . PRO D 1 132 ? -3.196 -22.846 63.292 1.00 30.47 108 PRO D O 1
ATOM 6422 N N . LEU D 1 133 ? -1.058 -23.503 63.645 1.00 30.64 109 LEU D N 1
ATOM 6423 C CA . LEU D 1 133 ? -0.890 -22.640 64.797 1.00 30.07 109 LEU D CA 1
ATOM 6424 C C . LEU D 1 133 ? -0.746 -21.258 64.193 1.00 28.20 109 LEU D C 1
ATOM 6425 O O . LEU D 1 133 ? -0.283 -21.126 63.057 1.00 27.19 109 LEU D O 1
ATOM 6430 N N . VAL D 1 134 ? -1.163 -20.235 64.924 1.00 27.46 110 VAL D N 1
ATOM 6431 C CA . VAL D 1 134 ? -1.070 -18.870 64.429 1.00 26.41 110 VAL D CA 1
ATOM 6432 C C . VAL D 1 134 ? -0.371 -18.025 65.470 1.00 26.49 110 VAL D C 1
ATOM 6433 O O . VAL D 1 134 ? -0.834 -17.927 66.605 1.00 27.30 110 VAL D O 1
ATOM 6437 N N . LEU D 1 135 ? 0.788 -17.484 65.107 1.00 26.27 111 LEU D N 1
ATOM 6438 C CA . LEU D 1 135 ? 1.550 -16.643 66.016 1.00 26.93 111 LEU D CA 1
ATOM 6439 C C . LEU D 1 135 ? 1.564 -15.214 65.508 1.00 26.90 111 LEU D C 1
ATOM 6440 O O . LEU D 1 135 ? 1.476 -14.973 64.292 1.00 25.47 111 LEU D O 1
ATOM 6445 N N . ALA D 1 136 ? 1.722 -14.257 66.416 1.00 26.81 112 ALA D N 1
ATOM 6446 C CA . ALA D 1 136 ? 1.775 -12.866 66.015 1.00 26.88 112 ALA D CA 1
ATOM 6447 C C . ALA D 1 136 ? 3.191 -12.339 66.125 1.00 27.56 112 ALA D C 1
ATOM 6448 O O . ALA D 1 136 ? 3.937 -12.693 67.045 1.00 27.53 112 ALA D O 1
ATOM 6450 N N . VAL D 1 137 ? 3.577 -11.534 65.156 1.00 27.47 113 VAL D N 1
ATOM 6451 C CA . VAL D 1 137 ? 4.879 -10.896 65.183 1.00 28.38 113 VAL D CA 1
ATOM 6452 C C . VAL D 1 137 ? 4.692 -9.703 66.107 1.00 30.36 113 VAL D C 1
ATOM 6453 O O . VAL D 1 137 ? 3.709 -8.964 65.970 1.00 30.47 113 VAL D O 1
ATOM 6457 N N . SER D 1 138 ? 5.553 -9.585 67.114 1.00 32.61 114 SER D N 1
ATOM 6458 C CA . SER D 1 138 ? 5.498 -8.456 68.055 1.00 34.18 114 SER D CA 1
ATOM 6459 C C . SER D 1 138 ? 6.365 -7.328 67.461 1.00 33.86 114 SER D C 1
ATOM 6460 O O . SER D 1 138 ? 5.894 -6.551 66.627 1.00 34.07 114 SER D O 1
ATOM 6463 N N . ALA D 1 139 ? 7.627 -7.270 67.849 1.00 32.88 115 ALA D N 1
ATOM 6464 C CA . ALA D 1 139 ? 8.544 -6.273 67.316 1.00 31.34 115 ALA D CA 1
ATOM 6465 C C . ALA D 1 139 ? 9.560 -7.011 66.430 1.00 29.88 115 ALA D C 1
ATOM 6466 O O . ALA D 1 139 ? 10.194 -7.965 66.888 1.00 29.73 115 ALA D O 1
ATOM 6468 N N . LEU D 1 140 ? 9.708 -6.604 65.168 1.00 28.08 116 LEU D N 1
ATOM 6469 C CA . LEU D 1 140 ? 10.694 -7.262 64.299 1.00 27.64 116 LEU D CA 1
ATOM 6470 C C . LEU D 1 140 ? 12.059 -7.224 65.022 1.00 29.53 116 LEU D C 1
ATOM 6471 O O . LEU D 1 140 ? 12.478 -6.165 65.512 1.00 27.79 116 LEU D O 1
ATOM 6476 N N . THR D 1 141 ? 12.740 -8.378 65.086 1.00 30.40 117 THR D N 1
ATOM 6477 C CA . THR D 1 141 ? 14.044 -8.472 65.776 1.00 32.11 117 THR D CA 1
ATOM 6478 C C . THR D 1 141 ? 15.129 -7.564 65.201 1.00 31.65 117 THR D C 1
ATOM 6479 O O . THR D 1 141 ? 16.125 -7.282 65.878 1.00 32.48 117 THR D O 1
ATOM 6483 N N . SER D 1 142 ? 14.931 -7.093 63.973 1.00 29.73 118 SER D N 1
ATOM 6484 C CA . SER D 1 142 ? 15.881 -6.203 63.320 1.00 29.55 118 SER D CA 1
ATOM 6485 C C . SER D 1 142 ? 15.842 -4.745 63.854 1.00 29.53 118 SER D C 1
ATOM 6486 O O . SER D 1 142 ? 16.756 -3.989 63.620 1.00 28.82 118 SER D O 1
ATOM 6489 N N . PHE D 1 143 ? 14.776 -4.354 64.546 1.00 28.52 119 PHE D N 1
ATOM 6490 C CA . PHE D 1 143 ? 14.701 -2.982 65.063 1.00 29.97 119 PHE D CA 1
ATOM 6491 C C . PHE D 1 143 ? 15.596 -2.661 66.241 1.00 31.93 119 PHE D C 1
ATOM 6492 O O . PHE D 1 143 ? 15.842 -3.509 67.084 1.00 33.12 119 PHE D O 1
ATOM 6500 N N . ASP D 1 144 ? 16.053 -1.417 66.291 1.00 33.97 120 ASP D N 1
ATOM 6501 C CA . ASP D 1 144 ? 16.829 -0.933 67.424 1.00 36.10 120 ASP D CA 1
ATOM 6502 C C . ASP D 1 144 ? 15.797 -0.022 68.082 1.00 36.44 120 ASP D C 1
ATOM 6503 O O . ASP D 1 144 ? 14.737 0.252 67.480 1.00 35.40 120 ASP D O 1
ATOM 6508 N N . GLU D 1 145 ? 16.063 0.424 69.297 1.00 37.06 121 GLU D N 1
ATOM 6509 C CA . GLU D 1 145 ? 15.110 1.281 70.022 1.00 37.65 121 GLU D CA 1
ATOM 6510 C C . GLU D 1 145 ? 14.645 2.579 69.328 1.00 37.01 121 GLU D C 1
ATOM 6511 O O . GLU D 1 145 ? 13.436 2.817 69.220 1.00 36.25 121 GLU D O 1
ATOM 6517 N N A GLU D 1 146 ? 15.587 3.412 68.873 0.50 37.25 122 GLU D N 1
ATOM 6518 N N B GLU D 1 146 ? 15.593 3.388 68.862 0.50 37.14 122 GLU D N 1
ATOM 6519 C CA A GLU D 1 146 ? 15.232 4.695 68.227 0.50 37.38 122 GLU D CA 1
ATOM 6520 C CA B GLU D 1 146 ? 15.282 4.666 68.208 0.50 37.19 122 GLU D CA 1
ATOM 6521 C C A GLU D 1 146 ? 14.295 4.571 67.021 0.50 35.48 122 GLU D C 1
ATOM 6522 C C B GLU D 1 146 ? 14.307 4.558 67.034 0.50 35.41 122 GLU D C 1
ATOM 6523 O O A GLU D 1 146 ? 13.274 5.258 66.957 0.50 34.88 122 GLU D O 1
ATOM 6524 O O B GLU D 1 146 ? 13.279 5.237 67.005 0.50 34.85 122 GLU D O 1
ATOM 6535 N N . ASN D 1 147 ? 14.642 3.717 66.064 1.00 33.75 123 ASN D N 1
ATOM 6536 C CA . ASN D 1 147 ? 13.805 3.536 64.895 1.00 32.37 123 ASN D CA 1
ATOM 6537 C C . ASN D 1 147 ? 12.433 2.927 65.242 1.00 30.17 123 ASN D C 1
ATOM 6538 O O . ASN D 1 147 ? 11.426 3.289 64.638 1.00 30.03 123 ASN D O 1
ATOM 6543 N N . PHE D 1 148 ? 12.395 2.050 66.241 1.00 28.78 124 PHE D N 1
ATOM 6544 C CA . PHE D 1 148 ? 11.149 1.428 66.654 1.00 27.79 124 PHE D CA 1
ATOM 6545 C C . PHE D 1 148 ? 10.233 2.477 67.290 1.00 28.75 124 PHE D C 1
ATOM 6546 O O . PHE D 1 148 ? 9.031 2.499 67.040 1.00 26.90 124 PHE D O 1
ATOM 6554 N N . PHE D 1 149 ? 10.815 3.341 68.111 1.00 29.40 125 PHE D N 1
ATOM 6555 C CA . PHE D 1 149 ? 10.042 4.381 68.789 1.00 30.30 125 PHE D CA 1
ATOM 6556 C C . PHE D 1 149 ? 9.458 5.380 67.788 1.00 30.75 125 PHE D C 1
ATOM 6557 O O . PHE D 1 149 ? 8.336 5.863 67.962 1.00 30.64 125 PHE D O 1
ATOM 6565 N N A SER D 1 150 ? 10.216 5.666 66.731 0.50 30.86 126 SER D N 1
ATOM 6566 N N B SER D 1 150 ? 10.208 5.676 66.726 0.50 30.49 126 SER D N 1
ATOM 6567 C CA A SER D 1 150 ? 9.781 6.609 65.708 0.50 31.16 126 SER D CA 1
ATOM 6568 C CA B SER D 1 150 ? 9.741 6.622 65.708 0.50 30.37 126 SER D CA 1
ATOM 6569 C C A SER D 1 150 ? 8.455 6.167 65.085 0.50 29.66 126 SER D C 1
ATOM 6570 C C B SER D 1 150 ? 8.428 6.166 65.100 0.50 29.28 126 SER D C 1
ATOM 6571 O O A SER D 1 150 ? 7.632 6.999 64.713 0.50 29.89 126 SER D O 1
ATOM 6572 O O B SER D 1 150 ? 7.585 6.986 64.744 0.50 29.53 126 SER D O 1
ATOM 6577 N N . ILE D 1 151 ? 8.261 4.849 64.981 1.00 28.07 127 ILE D N 1
ATOM 6578 C CA . ILE D 1 151 ? 7.051 4.273 64.425 1.00 27.05 127 ILE D CA 1
ATOM 6579 C C . ILE D 1 151 ? 5.940 4.013 65.450 1.00 26.32 127 ILE D C 1
ATOM 6580 O O . ILE D 1 151 ? 4.797 4.412 65.252 1.00 26.19 127 ILE D O 1
ATOM 6585 N N . TYR D 1 152 ? 6.294 3.368 66.553 1.00 25.82 128 TYR D N 1
ATOM 6586 C CA . TYR D 1 152 ? 5.306 2.975 67.550 1.00 25.55 128 TYR D CA 1
ATOM 6587 C C . TYR D 1 152 ? 5.150 3.827 68.804 1.00 26.58 128 TYR D C 1
ATOM 6588 O O . TYR D 1 152 ? 4.233 3.591 69.573 1.00 26.38 128 TYR D O 1
ATOM 6597 N N . ARG D 1 153 ? 6.030 4.791 69.009 1.00 27.04 129 ARG D N 1
ATOM 6598 C CA . ARG D 1 153 ? 5.950 5.655 70.202 1.00 29.77 129 ARG D CA 1
ATOM 6599 C C . ARG D 1 153 ? 5.852 4.816 71.492 1.00 30.45 129 ARG D C 1
ATOM 6600 O O . ARG D 1 153 ? 5.154 5.173 72.459 1.00 31.95 129 ARG D O 1
ATOM 6608 N N . GLN D 1 154 ? 6.608 3.730 71.496 1.00 30.22 130 GLN D N 1
ATOM 6609 C CA . GLN D 1 154 ? 6.678 2.787 72.595 1.00 31.94 130 GLN D CA 1
ATOM 6610 C C . GLN D 1 154 ? 8.059 2.170 72.578 1.00 32.79 130 GLN D C 1
ATOM 6611 O O . GLN D 1 154 ? 8.684 2.093 71.528 1.00 31.60 130 GLN D O 1
ATOM 6617 N N . LYS D 1 155 ? 8.565 1.787 73.746 1.00 35.28 131 LYS D N 1
ATOM 6618 C CA . LYS D 1 155 ? 9.854 1.139 73.814 1.00 36.22 131 LYS D CA 1
ATOM 6619 C C . LYS D 1 155 ? 9.578 -0.261 73.299 1.00 35.24 131 LYS D C 1
ATOM 6620 O O . LYS D 1 155 ? 8.422 -0.702 73.297 1.00 35.30 131 LYS D O 1
ATOM 6626 N N . ILE D 1 156 ? 10.604 -0.958 72.840 1.00 35.15 132 ILE D N 1
ATOM 6627 C CA . ILE D 1 156 ? 10.397 -2.317 72.301 1.00 34.40 132 ILE D CA 1
ATOM 6628 C C . ILE D 1 156 ? 9.728 -3.248 73.307 1.00 35.69 132 ILE D C 1
ATOM 6629 O O . ILE D 1 156 ? 8.753 -3.918 72.967 1.00 34.63 132 ILE D O 1
ATOM 6634 N N A GLU D 1 157 ? 10.237 -3.266 74.541 0.50 37.70 133 GLU D N 1
ATOM 6635 N N B GLU D 1 157 ? 10.227 -3.289 74.540 0.50 37.42 133 GLU D N 1
ATOM 6636 C CA A GLU D 1 157 ? 9.677 -4.111 75.604 0.50 39.54 133 GLU D CA 1
ATOM 6637 C CA B GLU D 1 157 ? 9.630 -4.166 75.554 0.50 38.95 133 GLU D CA 1
ATOM 6638 C C A GLU D 1 157 ? 8.211 -3.779 75.849 0.50 39.65 133 GLU D C 1
ATOM 6639 C C B GLU D 1 157 ? 8.181 -3.786 75.825 0.50 39.35 133 GLU D C 1
ATOM 6640 O O A GLU D 1 157 ? 7.380 -4.677 76.001 0.50 40.02 133 GLU D O 1
ATOM 6641 O O B GLU D 1 157 ? 7.326 -4.662 75.972 0.50 39.71 133 GLU D O 1
ATOM 6652 N N . GLU D 1 158 ? 7.903 -2.484 75.899 1.00 39.82 134 GLU D N 1
ATOM 6653 C CA . GLU D 1 158 ? 6.529 -2.006 76.135 1.00 39.99 134 GLU D CA 1
ATOM 6654 C C . GLU D 1 158 ? 5.574 -2.493 75.033 1.00 36.41 134 GLU D C 1
ATOM 6655 O O . GLU D 1 158 ? 4.491 -3.003 75.314 1.00 35.07 134 GLU D O 1
ATOM 6661 N N . ALA D 1 159 ? 5.991 -2.330 73.783 1.00 34.41 135 ALA D N 1
ATOM 6662 C CA . ALA D 1 159 ? 5.181 -2.740 72.635 1.00 32.57 135 ALA D CA 1
ATOM 6663 C C . ALA D 1 159 ? 4.942 -4.241 72.610 1.00 31.95 135 ALA D C 1
ATOM 6664 O O . ALA D 1 159 ? 3.835 -4.683 72.338 1.00 31.82 135 ALA D O 1
ATOM 6666 N N . VAL D 1 160 ? 6.004 -5.015 72.827 1.00 32.00 136 VAL D N 1
ATOM 6667 C CA . VAL D 1 160 ? 5.916 -6.467 72.836 1.00 32.06 136 VAL D CA 1
ATOM 6668 C C . VAL D 1 160 ? 4.877 -6.959 73.861 1.00 33.08 136 VAL D C 1
ATOM 6669 O O . VAL D 1 160 ? 4.087 -7.839 73.557 1.00 32.41 136 VAL D O 1
ATOM 6673 N N . ILE D 1 161 ? 4.873 -6.382 75.062 1.00 35.22 137 ILE D N 1
ATOM 6674 C CA . ILE D 1 161 ? 3.901 -6.782 76.103 1.00 36.48 137 ILE D CA 1
ATOM 6675 C C . ILE D 1 161 ? 2.494 -6.347 75.686 1.00 36.08 137 ILE D C 1
ATOM 6676 O O . ILE D 1 161 ? 1.525 -7.089 75.846 1.00 36.06 137 ILE D O 1
ATOM 6681 N N . ASN D 1 162 ? 2.396 -5.135 75.157 1.00 35.40 138 ASN D N 1
ATOM 6682 C CA . ASN D 1 162 ? 1.141 -4.600 74.678 1.00 35.45 138 ASN D CA 1
ATOM 6683 C C . ASN D 1 162 ? 0.578 -5.515 73.573 1.00 33.69 138 ASN D C 1
ATOM 6684 O O . ASN D 1 162 ? -0.558 -5.986 73.662 1.00 34.12 138 ASN D O 1
ATOM 6689 N N . PHE D 1 163 ? 1.392 -5.783 72.558 1.00 31.86 139 PHE D N 1
ATOM 6690 C CA . PHE D 1 163 ? 0.981 -6.639 71.450 1.00 30.60 139 PHE D CA 1
ATOM 6691 C C . PHE D 1 163 ? 0.646 -8.065 71.893 1.00 30.80 139 PHE D C 1
ATOM 6692 O O . PHE D 1 163 ? -0.303 -8.668 71.392 1.00 30.07 139 PHE D O 1
ATOM 6700 N N . SER D 1 164 ? 1.427 -8.600 72.827 1.00 31.26 140 SER D N 1
ATOM 6701 C CA . SER D 1 164 ? 1.240 -9.970 73.282 1.00 31.63 140 SER D CA 1
ATOM 6702 C C . SER D 1 164 ? -0.101 -10.113 73.984 1.00 32.83 140 SER D C 1
ATOM 6703 O O . SER D 1 164 ? -0.794 -11.117 73.807 1.00 32.50 140 SER D O 1
ATOM 6706 N N . LYS D 1 165 ? -0.469 -9.112 74.785 1.00 34.08 141 LYS D N 1
ATOM 6707 C CA . LYS D 1 165 ? -1.747 -9.151 75.491 1.00 36.18 141 LYS D CA 1
ATOM 6708 C C . LYS D 1 165 ? -2.900 -9.118 74.492 1.00 35.40 141 LYS D C 1
ATOM 6709 O O . LYS D 1 165 ? -3.838 -9.894 74.613 1.00 35.84 141 LYS D O 1
ATOM 6715 N N . ILE D 1 166 ? -2.813 -8.239 73.494 1.00 34.25 142 ILE D N 1
ATOM 6716 C CA . ILE D 1 166 ? -3.863 -8.143 72.474 1.00 34.27 142 ILE D CA 1
ATOM 6717 C C . ILE D 1 166 ? -4.001 -9.486 71.729 1.00 33.64 142 ILE D C 1
ATOM 6718 O O . ILE D 1 166 ? -5.114 -9.973 71.499 1.00 33.93 142 ILE D O 1
ATOM 6723 N N . SER D 1 167 ? -2.868 -10.114 71.433 1.00 32.33 143 SER D N 1
ATOM 6724 C CA . SER D 1 167 ? -2.848 -11.394 70.716 1.00 32.11 143 SER D CA 1
ATOM 6725 C C . SER D 1 167 ? -3.410 -12.534 71.556 1.00 33.11 143 SER D C 1
ATOM 6726 O O . SER D 1 167 ? -4.162 -13.373 71.061 1.00 33.93 143 SER D O 1
ATOM 6729 N N . TYR D 1 168 ? -3.030 -12.562 72.826 1.00 33.54 144 TYR D N 1
ATOM 6730 C CA . TYR D 1 168 ? -3.493 -13.584 73.750 1.00 34.84 144 TYR D CA 1
ATOM 6731 C C . TYR D 1 168 ? -4.992 -13.486 74.014 1.00 35.92 144 TYR D C 1
ATOM 6732 O O . TYR D 1 168 ? -5.706 -14.489 73.957 1.00 36.85 144 TYR D O 1
ATOM 6741 N N . GLU D 1 169 ? -5.470 -12.278 74.272 1.00 35.81 145 GLU D N 1
ATOM 6742 C CA . GLU D 1 169 ? -6.893 -12.055 74.560 1.00 37.55 145 GLU D CA 1
ATOM 6743 C C . GLU D 1 169 ? -7.800 -12.267 73.353 1.00 36.64 145 GLU D C 1
ATOM 6744 O O . GLU D 1 169 ? -8.982 -12.571 73.507 1.00 37.21 145 GLU D O 1
ATOM 6750 N N . ASN D 1 170 ? -7.248 -12.104 72.154 1.00 34.67 146 ASN D N 1
ATOM 6751 C CA . ASN D 1 170 ? -8.030 -12.264 70.932 1.00 34.43 146 ASN D CA 1
ATOM 6752 C C . ASN D 1 170 ? -7.901 -13.639 70.241 1.00 34.28 146 ASN D C 1
ATOM 6753 O O . ASN D 1 170 ? -8.335 -13.817 69.106 1.00 34.06 146 ASN D O 1
ATOM 6758 N N . GLY D 1 171 ? -7.287 -14.600 70.934 1.00 33.58 147 GLY D N 1
ATOM 6759 C CA . GLY D 1 171 ? -7.208 -15.967 70.427 1.00 33.86 147 GLY D CA 1
ATOM 6760 C C . GLY D 1 171 ? -6.038 -16.537 69.665 1.00 32.74 147 GLY D C 1
ATOM 6761 O O . GLY D 1 171 ? -6.167 -17.642 69.137 1.00 33.39 147 GLY D O 1
ATOM 6762 N N . LEU D 1 172 ? -4.912 -15.829 69.574 1.00 31.40 148 LEU D N 1
ATOM 6763 C CA . LEU D 1 172 ? -3.755 -16.396 68.853 1.00 31.15 148 LEU D CA 1
ATOM 6764 C C . LEU D 1 172 ? -3.091 -17.453 69.733 1.00 31.54 148 LEU D C 1
ATOM 6765 O O . LEU D 1 172 ? -3.332 -17.501 70.930 1.00 33.65 148 LEU D O 1
ATOM 6770 N N . ASP D 1 173 ? -2.227 -18.268 69.137 1.00 31.50 149 ASP D N 1
ATOM 6771 C CA . ASP D 1 173 ? -1.547 -19.334 69.868 1.00 32.13 149 ASP D CA 1
ATOM 6772 C C . ASP D 1 173 ? -0.262 -18.896 70.555 1.00 31.64 149 ASP D C 1
ATOM 6773 O O . ASP D 1 173 ? 0.175 -19.539 71.525 1.00 32.63 149 ASP D O 1
ATOM 6778 N N . GLY D 1 174 ? 0.331 -17.809 70.071 1.00 30.81 150 GLY D N 1
ATOM 6779 C CA . GLY D 1 174 ? 1.575 -17.301 70.637 1.00 30.72 150 GLY D CA 1
ATOM 6780 C C . GLY D 1 174 ? 2.183 -16.137 69.859 1.00 29.54 150 GLY D C 1
ATOM 6781 O O . GLY D 1 174 ? 1.534 -15.530 68.975 1.00 27.50 150 GLY D O 1
ATOM 6782 N N . MET D 1 175 ? 3.454 -15.866 70.152 1.00 29.27 151 MET D N 1
ATOM 6783 C CA . MET D 1 175 ? 4.168 -14.783 69.531 1.00 29.26 151 MET D CA 1
ATOM 6784 C C . MET D 1 175 ? 5.533 -15.177 69.019 1.00 29.65 151 MET D C 1
ATOM 6785 O O . MET D 1 175 ? 6.161 -16.151 69.488 1.00 30.17 151 MET D O 1
ATOM 6790 N N . VAL D 1 176 ? 5.996 -14.384 68.069 1.00 29.37 152 VAL D N 1
ATOM 6791 C CA . VAL D 1 176 ? 7.316 -14.513 67.524 1.00 29.50 152 VAL D CA 1
ATOM 6792 C C . VAL D 1 176 ? 7.987 -13.382 68.272 1.00 30.94 152 VAL D C 1
ATOM 6793 O O . VAL D 1 176 ? 7.504 -12.251 68.237 1.00 30.53 152 VAL D O 1
ATOM 6797 N N . CYS D 1 177 ? 9.071 -13.672 68.978 1.00 31.85 153 CYS D N 1
ATOM 6798 C CA . CYS D 1 177 ? 9.737 -12.638 69.741 1.00 33.03 153 CYS D CA 1
ATOM 6799 C C . CYS D 1 177 ? 11.187 -12.950 69.967 1.00 33.30 153 CYS D C 1
ATOM 6800 O O . CYS D 1 177 ? 11.648 -14.065 69.730 1.00 33.25 153 CYS D O 1
ATOM 6803 N N . SER D 1 178 ? 11.911 -11.946 70.422 1.00 34.42 154 SER D N 1
ATOM 6804 C CA . SER D 1 178 ? 13.304 -12.113 70.750 1.00 35.76 154 SER D CA 1
ATOM 6805 C C . SER D 1 178 ? 13.374 -13.050 71.953 1.00 36.86 154 SER D C 1
ATOM 6806 O O . SER D 1 178 ? 12.484 -13.041 72.806 1.00 37.20 154 SER D O 1
ATOM 6809 N N . VAL D 1 179 ? 14.419 -13.863 72.021 1.00 37.95 155 VAL D N 1
ATOM 6810 C CA . VAL D 1 179 ? 14.588 -14.780 73.145 1.00 39.51 155 VAL D CA 1
ATOM 6811 C C . VAL D 1 179 ? 14.631 -14.006 74.467 1.00 41.52 155 VAL D C 1
ATOM 6812 O O . VAL D 1 179 ? 14.214 -14.518 75.515 1.00 42.90 155 VAL D O 1
ATOM 6816 N N . PHE D 1 180 ? 15.072 -12.751 74.409 1.00 42.33 156 PHE D N 1
ATOM 6817 C CA . PHE D 1 180 ? 15.167 -11.908 75.611 1.00 44.62 156 PHE D CA 1
ATOM 6818 C C . PHE D 1 180 ? 13.823 -11.386 76.128 1.00 44.64 156 PHE D C 1
ATOM 6819 O O . PHE D 1 180 ? 13.741 -10.881 77.254 1.00 46.28 156 PHE D O 1
ATOM 6827 N N . GLU D 1 181 ? 12.776 -11.517 75.316 1.00 42.73 157 GLU D N 1
ATOM 6828 C CA . GLU D 1 181 ? 11.444 -11.050 75.692 1.00 43.03 157 GLU D CA 1
ATOM 6829 C C . GLU D 1 181 ? 10.486 -12.216 76.014 1.00 42.10 157 GLU D C 1
ATOM 6830 O O . GLU D 1 181 ? 9.403 -12.000 76.567 1.00 42.76 157 GLU D O 1
ATOM 6836 N N . SER D 1 182 ? 10.891 -13.440 75.678 1.00 40.98 158 SER D N 1
ATOM 6837 C CA . SER D 1 182 ? 10.052 -14.650 75.891 1.00 40.55 158 SER D CA 1
ATOM 6838 C C . SER D 1 182 ? 9.452 -14.851 77.302 1.00 42.44 158 SER D C 1
ATOM 6839 O O . SER D 1 182 ? 8.272 -15.195 77.419 1.00 41.74 158 SER D O 1
ATOM 6842 N N . LYS D 1 183 ? 10.256 -14.694 78.357 1.00 44.45 159 LYS D N 1
ATOM 6843 C CA . LYS D 1 183 ? 9.725 -14.859 79.728 1.00 46.92 159 LYS D CA 1
ATOM 6844 C C . LYS D 1 183 ? 8.728 -13.771 80.109 1.00 46.57 159 LYS D C 1
ATOM 6845 O O . LYS D 1 183 ? 7.712 -14.054 80.745 1.00 46.65 159 LYS D O 1
ATOM 6851 N N A LYS D 1 184 ? 9.036 -12.530 79.741 0.50 45.80 160 LYS D N 1
ATOM 6852 N N B LYS D 1 184 ? 9.032 -12.525 79.750 0.50 45.74 160 LYS D N 1
ATOM 6853 C CA A LYS D 1 184 ? 8.167 -11.396 80.039 0.50 46.13 160 LYS D CA 1
ATOM 6854 C CA B LYS D 1 184 ? 8.143 -11.405 80.057 0.50 45.99 160 LYS D CA 1
ATOM 6855 C C A LYS D 1 184 ? 6.795 -11.626 79.410 0.50 43.97 160 LYS D C 1
ATOM 6856 C C B LYS D 1 184 ? 6.783 -11.636 79.413 0.50 43.88 160 LYS D C 1
ATOM 6857 O O A LYS D 1 184 ? 5.764 -11.424 80.050 0.50 44.78 160 LYS D O 1
ATOM 6858 O O B LYS D 1 184 ? 5.745 -11.442 80.044 0.50 44.66 160 LYS D O 1
ATOM 6869 N N . ILE D 1 185 ? 6.795 -12.063 78.154 1.00 41.65 161 ILE D N 1
ATOM 6870 C CA . ILE D 1 185 ? 5.551 -12.335 77.421 1.00 39.68 161 ILE D CA 1
ATOM 6871 C C . ILE D 1 185 ? 4.680 -13.340 78.181 1.00 40.99 161 ILE D C 1
ATOM 6872 O O . ILE D 1 185 ? 3.511 -13.068 78.478 1.00 41.09 161 ILE D O 1
ATOM 6877 N N . LYS D 1 186 ? 5.263 -14.476 78.537 1.00 42.02 162 LYS D N 1
ATOM 6878 C CA . LYS D 1 186 ? 4.523 -15.501 79.265 1.00 43.41 162 LYS D CA 1
ATOM 6879 C C . LYS D 1 186 ? 4.007 -14.998 80.616 1.00 45.61 162 LYS D C 1
ATOM 6880 O O . LYS D 1 186 ? 2.891 -15.323 81.007 1.00 45.58 162 LYS D O 1
ATOM 6886 N N . GLU D 1 187 ? 4.804 -14.187 81.311 1.00 47.22 163 GLU D N 1
ATOM 6887 C CA . GLU D 1 187 ? 4.387 -13.644 82.613 1.00 49.83 163 GLU D CA 1
ATOM 6888 C C . GLU D 1 187 ? 3.150 -12.744 82.509 1.00 48.93 163 GLU D C 1
ATOM 6889 O O . GLU D 1 187 ? 2.350 -12.691 83.437 1.00 50.05 163 GLU D O 1
ATOM 6895 N N . HIS D 1 188 ? 3.001 -12.042 81.378 1.00 46.31 164 HIS D N 1
ATOM 6896 C CA . HIS D 1 188 ? 1.849 -11.142 81.149 1.00 45.98 164 HIS D CA 1
ATOM 6897 C C . HIS D 1 188 ? 0.685 -11.796 80.396 1.00 44.18 164 HIS D C 1
ATOM 6898 O O . HIS D 1 188 ? -0.339 -11.157 80.151 1.00 44.01 164 HIS D O 1
ATOM 6905 N N . THR D 1 189 ? 0.832 -13.068 80.047 1.00 43.15 165 THR D N 1
ATOM 6906 C CA . THR D 1 189 ? -0.214 -13.785 79.335 1.00 41.77 165 THR D CA 1
ATOM 6907 C C . THR D 1 189 ? -0.439 -15.165 79.955 1.00 43.74 165 THR D C 1
ATOM 6908 O O . THR D 1 189 ? -1.340 -15.347 80.757 1.00 45.24 165 THR D O 1
ATOM 6912 N N . SER D 1 190 ? 0.417 -16.115 79.604 1.00 44.01 166 SER D N 1
ATOM 6913 C CA . SER D 1 190 ? 0.318 -17.468 80.112 1.00 45.81 166 SER D CA 1
ATOM 6914 C C . SER D 1 190 ? 1.571 -18.242 79.791 1.00 45.55 166 SER D C 1
ATOM 6915 O O . SER D 1 190 ? 2.214 -17.991 78.782 1.00 43.39 166 SER D O 1
ATOM 6918 N N . SER D 1 191 ? 1.926 -19.190 80.651 1.00 47.43 167 SER D N 1
ATOM 6919 C CA . SER D 1 191 ? 3.097 -20.012 80.401 1.00 47.60 167 SER D CA 1
ATOM 6920 C C . SER D 1 191 ? 2.810 -20.923 79.187 1.00 46.29 167 SER D C 1
ATOM 6921 O O . SER D 1 191 ? 3.727 -21.442 78.560 1.00 45.93 167 SER D O 1
ATOM 6924 N N . ASN D 1 192 ? 1.523 -21.089 78.861 1.00 45.88 168 ASN D N 1
ATOM 6925 C CA . ASN D 1 192 ? 1.096 -21.909 77.727 1.00 44.82 168 ASN D CA 1
ATOM 6926 C C . ASN D 1 192 ? 0.959 -21.099 76.432 1.00 41.53 168 ASN D C 1
ATOM 6927 O O . ASN D 1 192 ? 0.604 -21.646 75.392 1.00 41.38 168 ASN D O 1
ATOM 6932 N N . PHE D 1 193 ? 1.179 -19.788 76.510 1.00 39.15 169 PHE D N 1
ATOM 6933 C CA . PHE D 1 193 ? 1.112 -18.940 75.325 1.00 36.44 169 PHE D CA 1
ATOM 6934 C C . PHE D 1 193 ? 2.496 -19.168 74.702 1.00 35.65 169 PHE D C 1
ATOM 6935 O O . PHE D 1 193 ? 3.529 -18.920 75.339 1.00 35.56 169 PHE D O 1
ATOM 6943 N N . LEU D 1 194 ? 2.513 -19.695 73.481 1.00 34.28 170 LEU D N 1
ATOM 6944 C CA . LEU D 1 194 ? 3.771 -20.043 72.814 1.00 33.84 170 LEU D CA 1
ATOM 6945 C C . LEU D 1 194 ? 4.693 -18.903 72.412 1.00 32.62 170 LEU D C 1
ATOM 6946 O O . LEU D 1 194 ? 4.255 -17.800 72.087 1.00 31.69 170 LEU D O 1
ATOM 6951 N N . THR D 1 195 ? 5.991 -19.182 72.472 1.00 32.39 171 THR D N 1
ATOM 6952 C CA . THR D 1 195 ? 6.995 -18.225 72.051 1.00 31.53 171 THR D CA 1
ATOM 6953 C C . THR D 1 195 ? 7.933 -18.899 71.062 1.00 31.04 171 THR D C 1
ATOM 6954 O O . THR D 1 195 ? 8.366 -20.036 71.271 1.00 31.24 171 THR D O 1
ATOM 6958 N N . LEU D 1 196 ? 8.162 -18.217 69.946 1.00 30.24 172 LEU D N 1
ATOM 6959 C CA . LEU D 1 196 ? 9.059 -18.678 68.908 1.00 30.16 172 LEU D CA 1
ATOM 6960 C C . LEU D 1 196 ? 10.127 -17.590 68.803 1.00 29.79 172 LEU D C 1
ATOM 6961 O O . LEU D 1 196 ? 9.826 -16.411 68.607 1.00 29.60 172 LEU D O 1
ATOM 6966 N N . THR D 1 197 ? 11.372 -17.993 69.021 1.00 30.73 173 THR D N 1
ATOM 6967 C CA . THR D 1 197 ? 12.493 -17.078 69.027 1.00 30.94 173 THR D CA 1
ATOM 6968 C C . THR D 1 197 ? 13.444 -17.364 67.879 1.00 30.79 173 THR D C 1
ATOM 6969 O O . THR D 1 197 ? 14.110 -18.398 67.854 1.00 31.36 173 THR D O 1
ATOM 6973 N N . PRO D 1 198 ? 13.518 -16.439 66.920 1.00 30.30 174 PRO D N 1
ATOM 6974 C CA . PRO D 1 198 ? 14.382 -16.643 65.780 1.00 30.07 174 PRO D CA 1
ATOM 6975 C C . PRO D 1 198 ? 15.807 -16.143 65.961 1.00 30.26 174 PRO D C 1
ATOM 6976 O O . PRO D 1 198 ? 16.111 -15.442 66.935 1.00 30.80 174 PRO D O 1
ATOM 6980 N N . GLY D 1 199 ? 16.670 -16.527 65.022 1.00 29.76 175 GLY D N 1
ATOM 6981 C CA . GLY D 1 199 ? 18.059 -16.107 65.008 1.00 30.46 175 GLY D CA 1
ATOM 6982 C C . GLY D 1 199 ? 18.941 -16.660 66.097 1.00 31.28 175 GLY D C 1
ATOM 6983 O O . GLY D 1 199 ? 19.921 -16.033 66.485 1.00 32.09 175 GLY D O 1
ATOM 6984 N N . ILE D 1 200 ? 18.622 -17.846 66.584 1.00 30.75 176 ILE D N 1
ATOM 6985 C CA . ILE D 1 200 ? 19.421 -18.434 67.620 1.00 32.52 176 ILE D CA 1
ATOM 6986 C C . ILE D 1 200 ? 20.742 -19.001 67.090 1.00 32.93 176 ILE D C 1
ATOM 6987 O O . ILE D 1 200 ? 20.778 -19.637 66.045 1.00 32.40 176 ILE D O 1
ATOM 6992 N N A ARG D 1 201 ? 21.828 -18.713 67.798 0.50 34.71 177 ARG D N 1
ATOM 6993 N N B ARG D 1 201 ? 21.829 -18.701 67.797 0.50 34.49 177 ARG D N 1
ATOM 6994 C CA A ARG D 1 201 ? 23.138 -19.233 67.439 0.50 35.97 177 ARG D CA 1
ATOM 6995 C CA B ARG D 1 201 ? 23.153 -19.220 67.459 0.50 35.62 177 ARG D CA 1
ATOM 6996 C C A ARG D 1 201 ? 23.392 -20.221 68.569 0.50 37.61 177 ARG D C 1
ATOM 6997 C C B ARG D 1 201 ? 23.396 -20.221 68.582 0.50 37.42 177 ARG D C 1
ATOM 6998 O O A ARG D 1 201 ? 23.940 -19.858 69.607 0.50 38.86 177 ARG D O 1
ATOM 6999 O O B ARG D 1 201 ? 23.940 -19.869 69.626 0.50 38.66 177 ARG D O 1
ATOM 7014 N N . PRO D 1 202 ? 22.965 -21.477 68.369 1.00 38.11 178 PRO D N 1
ATOM 7015 C CA . PRO D 1 202 ? 23.052 -22.543 69.369 1.00 40.56 178 PRO D CA 1
ATOM 7016 C C . PRO D 1 202 ? 24.291 -22.640 70.219 1.00 43.01 178 PRO D C 1
ATOM 7017 O O . PRO D 1 202 ? 24.170 -22.795 71.426 1.00 44.70 178 PRO D O 1
ATOM 7021 N N . PHE D 1 203 ? 25.463 -22.473 69.622 1.00 43.54 179 PHE D N 1
ATOM 7022 C CA . PHE D 1 203 ? 26.691 -22.601 70.376 1.00 46.53 179 PHE D CA 1
ATOM 7023 C C . PHE D 1 203 ? 27.489 -21.307 70.474 1.00 47.33 179 PHE D C 1
ATOM 7024 O O . PHE D 1 203 ? 28.691 -21.333 70.736 1.00 49.18 179 PHE D O 1
ATOM 7032 N N . GLY D 1 204 ? 26.803 -20.176 70.314 1.00 46.23 180 GLY D N 1
ATOM 7033 C CA . GLY D 1 204 ? 27.446 -18.867 70.398 1.00 47.08 180 GLY D CA 1
ATOM 7034 C C . GLY D 1 204 ? 27.808 -18.514 71.830 1.00 50.02 180 GLY D C 1
ATOM 7035 O O . GLY D 1 204 ? 27.219 -19.047 72.778 1.00 50.45 180 GLY D O 1
ATOM 7036 N N . VAL D 1 213 ? 24.306 -13.346 74.778 1.00 54.81 189 VAL D N 1
ATOM 7037 C CA . VAL D 1 213 ? 24.209 -13.950 73.445 1.00 52.40 189 VAL D CA 1
ATOM 7038 C C . VAL D 1 213 ? 22.954 -14.831 73.344 1.00 50.12 189 VAL D C 1
ATOM 7039 O O . VAL D 1 213 ? 22.524 -15.439 74.340 1.00 51.75 189 VAL D O 1
ATOM 7043 N N . ALA D 1 214 ? 22.359 -14.882 72.151 1.00 47.07 190 ALA D N 1
ATOM 7044 C CA . ALA D 1 214 ? 21.145 -15.685 71.922 1.00 44.03 190 ALA D CA 1
ATOM 7045 C C . ALA D 1 214 ? 21.495 -17.128 71.569 1.00 42.98 190 ALA D C 1
ATOM 7046 O O . ALA D 1 214 ? 21.351 -17.543 70.411 1.00 40.75 190 ALA D O 1
ATOM 7048 N N . ASN D 1 215 ? 21.960 -17.887 72.563 1.00 43.68 191 ASN D N 1
ATOM 7049 C CA . ASN D 1 215 ? 22.338 -19.297 72.356 1.00 43.52 191 ASN D CA 1
ATOM 7050 C C . ASN D 1 215 ? 21.294 -20.259 72.962 1.00 43.63 191 ASN D C 1
ATOM 7051 O O . ASN D 1 215 ? 20.283 -19.814 73.490 1.00 43.06 191 ASN D O 1
ATOM 7056 N N A LEU D 1 216 ? 21.559 -21.556 72.874 0.50 44.43 192 LEU D N 1
ATOM 7057 N N B LEU D 1 216 ? 21.541 -21.568 72.863 0.50 44.23 192 LEU D N 1
ATOM 7058 C CA A LEU D 1 216 ? 20.633 -22.563 73.365 0.50 45.32 192 LEU D CA 1
ATOM 7059 C CA B LEU D 1 216 ? 20.614 -22.574 73.408 0.50 45.06 192 LEU D CA 1
ATOM 7060 C C A LEU D 1 216 ? 20.372 -22.431 74.884 0.50 47.50 192 LEU D C 1
ATOM 7061 C C B LEU D 1 216 ? 20.353 -22.392 74.898 0.50 47.30 192 LEU D C 1
ATOM 7062 O O A LEU D 1 216 ? 19.270 -22.730 75.354 0.50 47.77 192 LEU D O 1
ATOM 7063 O O B LEU D 1 216 ? 19.237 -22.624 75.372 0.50 47.51 192 LEU D O 1
ATOM 7072 N N . ALA D 1 217 ? 21.381 -21.977 75.633 1.00 49.15 193 ALA D N 1
ATOM 7073 C CA . ALA D 1 217 ? 21.260 -21.781 77.083 1.00 51.75 193 ALA D CA 1
ATOM 7074 C C . ALA D 1 217 ? 20.343 -20.602 77.415 1.00 50.91 193 ALA D C 1
ATOM 7075 O O . ALA D 1 217 ? 19.646 -20.615 78.442 1.00 51.34 193 ALA D O 1
ATOM 7077 N N . MET D 1 218 ? 20.348 -19.587 76.551 1.00 48.47 194 MET D N 1
ATOM 7078 C CA . MET D 1 218 ? 19.514 -18.415 76.744 1.00 47.92 194 MET D CA 1
ATOM 7079 C C . MET D 1 218 ? 18.071 -18.781 76.401 1.00 45.65 194 MET D C 1
ATOM 7080 O O . MET D 1 218 ? 17.129 -18.326 77.060 1.00 45.78 194 MET D O 1
ATOM 7085 N N . ALA D 1 219 ? 17.900 -19.598 75.362 1.00 43.37 195 ALA D N 1
ATOM 7086 C CA . ALA D 1 219 ? 16.562 -20.033 74.952 1.00 42.30 195 ALA D CA 1
ATOM 7087 C C . ALA D 1 219 ? 15.928 -20.917 76.038 1.00 44.50 195 ALA D C 1
ATOM 7088 O O . ALA D 1 219 ? 14.730 -20.829 76.279 1.00 45.00 195 ALA D O 1
ATOM 7090 N N A ARG D 1 220 ? 16.740 -21.752 76.673 0.50 46.95 196 ARG D N 1
ATOM 7091 N N B ARG D 1 220 ? 16.721 -21.776 76.686 0.50 47.16 196 ARG D N 1
ATOM 7092 C CA A ARG D 1 220 ? 16.265 -22.651 77.723 0.50 49.41 196 ARG D CA 1
ATOM 7093 C CA B ARG D 1 220 ? 16.162 -22.629 77.749 0.50 49.65 196 ARG D CA 1
ATOM 7094 C C A ARG D 1 220 ? 15.844 -21.860 78.974 0.50 51.19 196 ARG D C 1
ATOM 7095 C C B ARG D 1 220 ? 15.788 -21.803 78.967 0.50 51.25 196 ARG D C 1
ATOM 7096 O O A ARG D 1 220 ? 14.769 -22.094 79.532 0.50 51.66 196 ARG D O 1
ATOM 7097 O O B ARG D 1 220 ? 14.698 -21.968 79.521 0.50 51.60 196 ARG D O 1
ATOM 7112 N N . GLU D 1 221 ? 16.687 -20.915 79.388 1.00 51.94 197 GLU D N 1
ATOM 7113 C CA . GLU D 1 221 ? 16.418 -20.068 80.561 1.00 54.51 197 GLU D CA 1
ATOM 7114 C C . GLU D 1 221 ? 15.217 -19.167 80.337 1.00 52.56 197 GLU D C 1
ATOM 7115 O O . GLU D 1 221 ? 14.473 -18.885 81.269 1.00 53.71 197 GLU D O 1
ATOM 7121 N N . ASN D 1 222 ? 15.038 -18.713 79.096 1.00 49.50 198 ASN D N 1
ATOM 7122 C CA . ASN D 1 222 ? 13.924 -17.828 78.754 1.00 48.03 198 ASN D CA 1
ATOM 7123 C C . ASN D 1 222 ? 12.642 -18.539 78.268 1.00 46.32 198 ASN D C 1
ATOM 7124 O O . ASN D 1 222 ? 11.700 -17.897 77.821 1.00 45.01 198 ASN D O 1
ATOM 7129 N N . LEU D 1 223 ? 12.624 -19.867 78.391 1.00 47.17 199 LEU D N 1
ATOM 7130 C CA . LEU D 1 223 ? 11.456 -20.698 78.048 1.00 46.25 199 LEU D CA 1
ATOM 7131 C C . LEU D 1 223 ? 10.945 -20.687 76.607 1.00 43.28 199 LEU D C 1
ATOM 7132 O O . LEU D 1 223 ? 9.749 -20.844 76.380 1.00 42.74 199 LEU D O 1
ATOM 7137 N N . SER D 1 224 ? 11.832 -20.541 75.637 1.00 41.24 200 SER D N 1
ATOM 7138 C CA . SER D 1 224 ? 11.404 -20.545 74.249 1.00 38.77 200 SER D CA 1
ATOM 7139 C C . SER D 1 224 ? 10.739 -21.891 73.946 1.00 39.05 200 SER D C 1
ATOM 7140 O O . SER D 1 224 ? 11.241 -22.934 74.345 1.00 39.33 200 SER D O 1
ATOM 7143 N N . ASP D 1 225 ? 9.595 -21.855 73.269 1.00 37.42 201 ASP D N 1
ATOM 7144 C CA . ASP D 1 225 ? 8.889 -23.074 72.892 1.00 38.03 201 ASP D CA 1
ATOM 7145 C C . ASP D 1 225 ? 9.429 -23.558 71.561 1.00 36.88 201 ASP D C 1
ATOM 7146 O O . ASP D 1 225 ? 9.506 -24.766 71.312 1.00 37.89 201 ASP D O 1
ATOM 7151 N N . TYR D 1 226 ? 9.811 -22.597 70.718 1.00 34.97 202 TYR D N 1
ATOM 7152 C CA . TYR D 1 226 ? 10.371 -22.863 69.409 1.00 34.04 202 TYR D CA 1
ATOM 7153 C C . TYR D 1 226 ? 11.587 -21.977 69.176 1.00 33.27 202 TYR D C 1
ATOM 7154 O O . TYR D 1 226 ? 11.595 -20.803 69.564 1.00 32.24 202 TYR D O 1
ATOM 7163 N N . ILE D 1 227 ? 12.630 -22.545 68.590 1.00 33.08 203 ILE D N 1
ATOM 7164 C CA . ILE D 1 227 ? 13.795 -21.750 68.240 1.00 32.54 203 ILE D CA 1
ATOM 7165 C C . ILE D 1 227 ? 13.980 -21.918 66.761 1.00 31.24 203 ILE D C 1
ATOM 7166 O O . ILE D 1 227 ? 13.666 -22.978 66.209 1.00 32.85 203 ILE D O 1
ATOM 7171 N N . VAL D 1 228 ? 14.401 -20.850 66.096 1.00 29.66 204 VAL D N 1
ATOM 7172 C CA . VAL D 1 228 ? 14.666 -20.919 64.686 1.00 28.45 204 VAL D CA 1
ATOM 7173 C C . VAL D 1 228 ? 16.168 -20.640 64.561 1.00 27.73 204 VAL D C 1
ATOM 7174 O O . VAL D 1 228 ? 16.686 -19.693 65.163 1.00 27.24 204 VAL D O 1
ATOM 7178 N N . VAL D 1 229 ? 16.854 -21.510 63.829 1.00 27.60 205 VAL D N 1
ATOM 7179 C CA . VAL D 1 229 ? 18.289 -21.411 63.589 1.00 27.29 205 VAL D CA 1
ATOM 7180 C C . VAL D 1 229 ? 18.481 -21.388 62.077 1.00 27.02 205 VAL D C 1
ATOM 7181 O O . VAL D 1 229 ? 17.918 -22.223 61.372 1.00 27.44 205 VAL D O 1
ATOM 7185 N N . GLY D 1 230 ? 19.269 -20.432 61.584 1.00 27.26 206 GLY D N 1
ATOM 7186 C CA . GLY D 1 230 ? 19.517 -20.285 60.143 1.00 27.40 206 GLY D CA 1
ATOM 7187 C C . GLY D 1 230 ? 20.920 -20.701 59.683 1.00 27.71 206 GLY D C 1
ATOM 7188 O O . GLY D 1 230 ? 21.230 -21.906 59.576 1.00 27.36 206 GLY D O 1
ATOM 7189 N N . ARG D 1 231 ? 21.760 -19.702 59.418 1.00 28.30 207 ARG D N 1
ATOM 7190 C CA . ARG D 1 231 ? 23.137 -19.922 58.950 1.00 29.30 207 ARG D CA 1
ATOM 7191 C C . ARG D 1 231 ? 23.934 -20.995 59.692 1.00 29.16 207 ARG D C 1
ATOM 7192 O O . ARG D 1 231 ? 24.649 -21.771 59.059 1.00 29.21 207 ARG D O 1
ATOM 7200 N N . PRO D 1 232 ? 23.831 -21.046 61.038 1.00 29.40 208 PRO D N 1
ATOM 7201 C CA . PRO D 1 232 ? 24.602 -22.074 61.742 1.00 29.82 208 PRO D CA 1
ATOM 7202 C C . PRO D 1 232 ? 24.333 -23.477 61.198 1.00 30.74 208 PRO D C 1
ATOM 7203 O O . PRO D 1 232 ? 25.201 -24.353 61.277 1.00 31.27 208 PRO D O 1
ATOM 7207 N N . ILE D 1 233 ? 23.147 -23.681 60.642 1.00 30.06 209 ILE D N 1
ATOM 7208 C CA . ILE D 1 233 ? 22.796 -24.949 60.063 1.00 31.23 209 ILE D CA 1
ATOM 7209 C C . ILE D 1 233 ? 23.017 -24.966 58.562 1.00 31.19 209 ILE D C 1
ATOM 7210 O O . ILE D 1 233 ? 23.884 -25.707 58.078 1.00 31.91 209 ILE D O 1
ATOM 7215 N N . TYR D 1 234 ? 22.336 -24.078 57.827 1.00 31.13 210 TYR D N 1
ATOM 7216 C CA . TYR D 1 234 ? 22.443 -24.101 56.360 1.00 31.66 210 TYR D CA 1
ATOM 7217 C C . TYR D 1 234 ? 23.773 -23.759 55.707 1.00 32.75 210 TYR D C 1
ATOM 7218 O O . TYR D 1 234 ? 23.985 -24.105 54.550 1.00 34.23 210 TYR D O 1
ATOM 7227 N N A LYS D 1 235 ? 24.641 -23.033 56.409 0.50 32.33 211 LYS D N 1
ATOM 7228 N N B LYS D 1 235 ? 24.647 -23.066 56.425 0.50 32.31 211 LYS D N 1
ATOM 7229 C CA A LYS D 1 235 ? 25.960 -22.707 55.862 0.50 33.26 211 LYS D CA 1
ATOM 7230 C CA B LYS D 1 235 ? 25.953 -22.717 55.886 0.50 33.17 211 LYS D CA 1
ATOM 7231 C C A LYS D 1 235 ? 27.056 -23.614 56.427 0.50 33.76 211 LYS D C 1
ATOM 7232 C C B LYS D 1 235 ? 27.055 -23.607 56.440 0.50 33.70 211 LYS D C 1
ATOM 7233 O O A LYS D 1 235 ? 28.217 -23.493 56.042 0.50 34.31 211 LYS D O 1
ATOM 7234 O O B LYS D 1 235 ? 28.217 -23.470 56.060 0.50 34.24 211 LYS D O 1
ATOM 7245 N N . ASN D 1 236 ? 26.694 -24.516 57.339 1.00 34.02 212 ASN D N 1
ATOM 7246 C CA . ASN D 1 236 ? 27.675 -25.425 57.925 1.00 35.16 212 ASN D CA 1
ATOM 7247 C C . ASN D 1 236 ? 28.005 -26.500 56.921 1.00 36.53 212 ASN D C 1
ATOM 7248 O O . ASN D 1 236 ? 27.159 -26.844 56.088 1.00 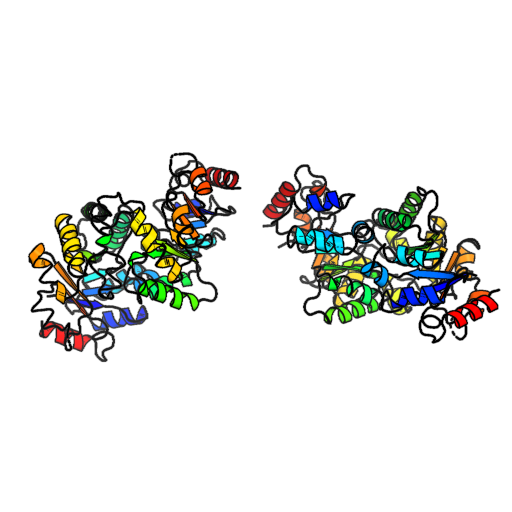35.95 212 ASN D O 1
ATOM 7253 N N . GLU D 1 237 ? 29.236 -27.010 56.973 1.00 37.65 213 GLU D N 1
ATOM 7254 C CA . GLU D 1 237 ? 29.662 -28.083 56.059 1.00 39.98 213 GLU D CA 1
ATOM 7255 C C . GLU D 1 237 ? 28.786 -29.317 56.148 1.00 40.21 213 GLU D C 1
ATOM 7256 O O . GLU D 1 237 ? 28.549 -29.977 55.145 1.00 42.08 213 GLU D O 1
ATOM 7262 N N . ASN D 1 238 ? 28.308 -29.622 57.353 1.00 40.21 214 ASN D N 1
ATOM 7263 C CA . ASN D 1 238 ? 27.466 -30.794 57.592 1.00 40.79 214 ASN D CA 1
ATOM 7264 C C . ASN D 1 238 ? 26.206 -30.349 58.348 1.00 39.13 214 ASN D C 1
ATOM 7265 O O . ASN D 1 238 ? 26.143 -30.440 59.576 1.00 39.06 214 ASN D O 1
ATOM 7270 N N . PRO D 1 239 ? 25.197 -29.862 57.608 1.00 37.52 215 PRO D N 1
ATOM 7271 C CA . PRO D 1 239 ? 23.974 -29.382 58.250 1.00 36.50 215 PRO D CA 1
ATOM 7272 C C . PRO D 1 239 ? 23.280 -30.388 59.139 1.00 37.91 215 PRO D C 1
ATOM 7273 O O . PRO D 1 239 ? 22.822 -30.029 60.222 1.00 37.10 215 PRO D O 1
ATOM 7277 N N . ARG D 1 240 ? 23.213 -31.643 58.703 1.00 40.41 216 ARG D N 1
ATOM 7278 C CA . ARG D 1 240 ? 22.548 -32.660 59.493 1.00 42.75 216 ARG D CA 1
ATOM 7279 C C . ARG D 1 240 ? 23.263 -32.840 60.829 1.00 44.22 216 ARG D C 1
ATOM 7280 O O . ARG D 1 240 ? 22.611 -32.950 61.867 1.00 44.86 216 ARG D O 1
ATOM 7288 N N . ALA D 1 241 ? 24.598 -32.848 60.800 1.00 44.89 217 ALA D N 1
ATOM 7289 C CA . ALA D 1 241 ? 25.391 -33.007 62.022 1.00 46.40 217 ALA D CA 1
ATOM 7290 C C . ALA D 1 241 ? 25.065 -31.913 63.034 1.00 44.90 217 ALA D C 1
ATOM 7291 O O . ALA D 1 241 ? 24.967 -32.178 64.229 1.00 45.42 217 ALA D O 1
ATOM 7293 N N . VAL D 1 242 ? 24.910 -30.680 62.552 1.00 42.88 218 VAL D N 1
ATOM 7294 C CA . VAL D 1 242 ? 24.575 -29.556 63.422 1.00 41.61 218 VAL D CA 1
ATOM 7295 C C . VAL D 1 242 ? 23.189 -29.744 64.052 1.00 42.02 218 VAL D C 1
ATOM 7296 O O . VAL D 1 242 ? 23.004 -29.470 65.238 1.00 42.37 218 VAL D O 1
ATOM 7300 N N . CYS D 1 243 ? 22.213 -30.177 63.250 1.00 42.09 219 CYS D N 1
ATOM 7301 C CA . CYS D 1 243 ? 20.856 -30.411 63.763 1.00 42.91 219 CYS D CA 1
ATOM 7302 C C . CYS D 1 243 ? 20.897 -31.513 64.808 1.00 45.94 219 CYS D C 1
ATOM 7303 O O . CYS D 1 243 ? 20.275 -31.391 65.863 1.00 45.79 219 CYS D O 1
ATOM 7306 N N . GLU D 1 244 ? 21.647 -32.579 64.504 1.00 48.06 220 GLU D N 1
ATOM 7307 C CA . GLU D 1 244 ? 21.811 -33.723 65.417 1.00 52.24 220 GLU D CA 1
ATOM 7308 C C . GLU D 1 244 ? 22.269 -33.225 66.776 1.00 52.38 220 GLU D C 1
ATOM 7309 O O . GLU D 1 244 ? 21.670 -33.550 67.801 1.00 53.79 220 GLU D O 1
ATOM 7315 N N . LYS D 1 245 ? 23.344 -32.431 66.770 1.00 50.65 221 LYS D N 1
ATOM 7316 C CA . LYS D 1 245 ? 23.917 -31.895 67.994 1.00 51.26 221 LYS D CA 1
ATOM 7317 C C . LYS D 1 245 ? 22.941 -31.022 68.765 1.00 49.85 221 LYS D C 1
ATOM 7318 O O . LYS D 1 245 ? 22.844 -31.138 69.977 1.00 50.84 221 LYS D O 1
ATOM 7324 N N . ILE D 1 246 ? 22.214 -30.151 68.068 1.00 46.99 222 ILE D N 1
ATOM 7325 C CA . ILE D 1 246 ? 21.244 -29.280 68.736 1.00 46.53 222 ILE D CA 1
ATOM 7326 C C . ILE D 1 246 ? 20.163 -30.111 69.447 1.00 48.60 222 ILE D C 1
ATOM 7327 O O . ILE D 1 246 ? 19.903 -29.915 70.623 1.00 49.09 222 ILE D O 1
ATOM 7332 N N . LEU D 1 247 ? 19.557 -31.044 68.719 1.00 50.17 223 LEU D N 1
ATOM 7333 C CA . LEU D 1 247 ? 18.502 -31.910 69.268 1.00 53.50 223 LEU D CA 1
ATOM 7334 C C . LEU D 1 247 ? 18.950 -32.707 70.492 1.00 57.81 223 LEU D C 1
ATOM 7335 O O . LEU D 1 247 ? 18.197 -32.864 71.458 1.00 59.91 223 LEU D O 1
ATOM 7340 N N . ASN D 1 248 ? 20.172 -33.211 70.449 1.00 60.43 224 ASN D N 1
ATOM 7341 C CA . ASN D 1 248 ? 20.706 -33.984 71.556 1.00 65.06 224 ASN D CA 1
ATOM 7342 C C . ASN D 1 248 ? 20.978 -33.082 72.746 1.00 65.91 224 ASN D C 1
ATOM 7343 O O . ASN D 1 248 ? 20.777 -33.472 73.896 1.00 68.92 224 ASN D O 1
ATOM 7348 N N . LYS D 1 249 ? 21.394 -31.858 72.448 1.00 64.11 225 LYS D N 1
ATOM 7349 C CA . LYS D 1 249 ? 21.718 -30.864 73.458 1.00 65.01 225 LYS D CA 1
ATOM 7350 C C . LYS D 1 249 ? 20.371 -30.473 74.094 1.00 64.88 225 LYS D C 1
ATOM 7351 O O . LYS D 1 249 ? 20.287 -30.236 75.297 1.00 66.79 225 LYS D O 1
ATOM 7357 N N . ILE D 1 250 ? 19.312 -30.449 73.275 1.00 63.00 226 ILE D N 1
ATOM 7358 C CA . ILE D 1 250 ? 17.967 -30.140 73.754 1.00 62.60 226 ILE D CA 1
ATOM 7359 C C . ILE D 1 250 ? 17.422 -31.361 74.487 1.00 65.82 226 ILE D C 1
ATOM 7360 O O . ILE D 1 250 ? 16.963 -31.262 75.616 1.00 67.66 226 ILE D O 1
#

InterPro domains:
  IPR001754 Orotidine 5'-phosphate decarboxylase domain [PF00215] (1-222)
  IPR001754 Orotidine 5'-phosphate decarboxylase domain [SM00934] (2-222)
  IPR011060 Ribulose-phosphate binding barrel [SSF51366] (2-226)
  IPR013785 Aldolase-type TIM barrel [G3DSA:3.20.20.70] (1-227)
  IPR014732 Orotidine 5'-phosphate decarboxylase [PTHR32119] (2-227)
  IPR014732 Orotidine 5'-phosphate decarboxylase [TIGR01740] (3-222)
  IPR018089 Orotidine 5'-phosphate decarboxylase, active site [PS00156] (55-68)
  IPR047596 Orotidine 5'-phosphate decarboxylase, bacterial [MF_01200_B] (1-227)

CATH classification: 3.20.20.70

Solvent-accessible surface area: 37773 Å² total; per-residue (Å²): 111,22,96,1,1,0,5,4,69,27,64,57,69,113,78,2,33,98,2,0,111,72,0,81,118,25,128,6,19,0,24,0,13,14,61,11,6,8,52,38,13,57,109,6,1,80,73,0,83,154,26,33,136,13,106,1,2,2,7,14,22,8,5,6,63,19,78,31,0,1,22,0,0,42,20,0,8,125,42,39,6,38,0,1,1,0,3,0,1,4,2,92,76,0,0,77,66,0,26,82,59,0,78,148,53,128,184,81,5,50,0,0,0,3,6,10,10,84,57,29,80,96,134,25,1,95,42,0,6,105,8,128,31,79,97,0,4,28,35,0,0,76,23,0,91,136,29,40,10,26,0,0,17,2,31,4,101,24,0,79,85,0,14,127,89,24,34,85,131,6,39,0,2,0,37,56,1,156,7,90,53,98,20,26,5,68,60,0,116,118,20,83,7,37,6,0,3,0,14,170,47,0,33,134,64,179,78,15,77,45,16,0,73,114,0,23,114,139,12,146,109,23,89,1,1,0,5,3,71,25,62,63,76,138,75,1,10,88,6,0,93,70,0,91,131,23,104,5,16,0,23,0,10,22,54,10,7,7,52,22,15,81,126,2,2,98,55,0,73,186,24,34,123,9,95,0,3,1,10,6,32,9,5,8,55,19,73,30,0,1,21,0,0,47,19,0,9,126,48,44,6,48,0,0,2,0,3,0,1,4,1,73,70,0,0,71,65,0,26,82,60,0,78,146,54,116,178,88,5,52,0,0,0,2,6,10,12,77,56,29,81,92,135,30,0,99,43,1,7,124,11,125,30,92,93,0,3,28,38,0,0,94,28,0,85,132,29,39,9,28,0,0,14,0,35,4,96,15,0,86,95,0,13,129,84,22,35,77,131,6,37,0,2,0,37,52,1,162,6,79,17,155,162,67,26,31,13,45,51,0,158,118,18,86,7,39,11,0,3,0,14,173,47,0,31,137,66,178,78,13,73,46,16,0,72,110,0,21,114,137,40,138,63,101,1,1,0,5,3,68,38,63,61,113,139,71,1,36,89,5,0,107,77,0,86,132,26,120,5,21,0,26,0,13,15,60,12,6,10,58,32,13,65,132,8,2,87,68,0,90,154,22,37,136,9,108,0,3,2,8,13,22,8,4,5,61,18,78,30,0,2,22,0,0,43,18,1,8,129,45,40,7,39,0,0,2,0,1,0,0,5,1,92,70,0,0,65,65,0,26,82,60,0,81,146,53,124,184,90,5,51,0,0,0,4,3,16,10,102,55,28,80,89,133,17,0,84,32,0,3,100,8,128,33,83,100,0,4,25,36,0,0,85,26,0,93,135,28,39,8,27,0,0,18,7,50,2,115,13,0,85,88,0,17,137,92,24,26,87,135,5,39,0,2,0,36,56,1,167,7,88,72,62,46,2,45,58,0,104,118,22,95,6,36,11,0,3,0,15,145,48,0,22,134,66,184,82,20,74,46,18,0,71,95,0,21,109,105,37,151,71,101,0,1,0,6,3,68,43,55,58,44,121,66,2,29,106,5,0,117,73,0,87,129,21,134,8,8,0,24,0,13,14,78,13,5,9,59,22,13,64,88,2,1,82,55,0,60,167,25,31,126,5,98,0,3,2,8,13,23,8,5,7,63,20,74,32,0,1,22,0,0,44,20,0,7,126,48,47,6,32,0,1,2,0,2,0,1,5,2,86,70,0,0,70,66,0,25,82,65,0,83,153,55,122,188,90,4,46,0,0,0,3,6,10,11,76,53,29,80,92,146,20,0,102,45,1,7,129,5,129,26,85,91,0,4,35,23,0,0,81,25,0,96,134,26,39,10,27,0,0,15,1,33,4,106,19,0,90,68,0,16,138,86,24,27,84,128,6,38,0,3,0,36,55,1,131,6,105,41,117,23,33,0,43,49,0,100,116,21,92,7,37,16,0,3,0,14,156,40,0,30,128,67,183,80,15,82,43,17,0,68,127,0,47,122,104,65

Organism: Campylobacter jejuni subsp. jejuni serotype O:2 (strain ATCC 700819 / NCTC 11168) (NCBI:txid192222)

Sequence (878 aa):
AMKLCVALDLSTKEEECLQLAKEELKNLDIWLKVGLRAYLRDGFKKFIEELKKVDDFKIFLDLLKKFHDIPNNTMADACEEEVSKLGVDMINIHASAGKIAIQEVMTRLSKFSKRPLVLAVSALTSFDEENFFSSIYRQKIEEAVINFSKKISYENGLDGMVCSVFESKKIKEHHTSSNFLTLTPGIRPFGVANLAMARENLSDYIVVGRPIYKKNENPRAVCEKILNKIHAMKLCCVALDLSTKEECLQLAKKELKNLDIWLKVGLRAYLRDGFKFIEELKKVDDDDFKIFLDLLKKFHDIPNNTMADACEEEVSKLGVDMINIHASAGKIAIQEVMTRLSKFSKRPLVLAVSALTSFDEENFFSIYRQKIEEEAVINFSKISYENGLDGMVCSVFESKKIKEHTSSNFLTLTPGIRPFGETVANLAMARENLSDYIVVGRPIYKNENPRAVCEKILNKIHMKLCVALDLSTKKEECLQLAKELKNLDIWLKVGLRAYLRDGFKKFIEELKKVDDFKIFLDLLKKFHDIPNNTMADACEEVSKLGVDMINIHASSAGKIAIQEVMTRLSSKFSKKRPLVLAVSALTSFDEENFFSIYRQKIEEAVINFSKISYENGLDGMVCSVFEESKKIKEHTSSNFLTLTPGIRPFGANLAMARENLSDYIVVGRPIYKKNEENPRAVCEKILNKIHMKLCVALDLSTKEECLQLAKELKNLDIWLKVGLRAYLRDGFKFIEELKKVDDFKIFLDLLKKFHDIPNNTMADACEEVSKLGVDDMINIHASAGKIAIQEVMTRLSSKFSKRPLVLAVSALTSFDEEENFFSSIYRQKIEEEAVINFSKISYENGLDGMVCSVFESKKKIKEHTSSNFLTLTPGIRRPFGVANLLAMARRENLSDYIVVGRPIYKKNENPRAVCEKILNKI

Foldseek 3Di:
DAAEEEELPDPDLVLSLVLLLLQAPPQHAYEAEDVRCVVPNLVSLVSSCVSYPHQYEYEYAAADAQVVLLVVQLVVQVSVHAEYEYALVSDLSSLLSNVVSQVPDPHGHAYAHEFDPPVDDQPVVCVPVVAGSLRRNLVSLQSNLVRDHQAYEDALVCQQVSCVSHHLRRAYEYEPEPQPDNRHPVSNVVSVHNYYYHYCVQSVDPRNNVVSVVSVVVND/DAAEEEELPDPDLVLSLVLLLLQAPPRHEYEAEDVRCVVPNLVSVVSSVVRHNHAYEDEYAAADAQVVLLVVQLVVQVSVHAEYEYALVSDLSSLLSNVVSQVVDPDGHAYAHEFDPPPDDQPVVCVPVVDGSLRRSLVSLVSNQVRDHQAYEDALVNQQVSCVSHNLRRAYEHEDEPQPDDPHRHPVSSVVSNHNYYYHYCNQSVDPRNNVSSVVSVVVVD/DAEEEELPDDDLVLSLVLLLLAAPDQHAYEAEDVNCVVPNLVSLVSSVVNYPHQYEDEDAAADAQVVLLVVQLVVQVSVHAEYEYALVSDLSSLQSNVVSQVPDPDGHAYAHEFDPPPDDQPVVCVPVVAGSLGRLLVSLQSNQVRDHQAYEDALVCQQVSCVSHNLRRAYEYEDEPCVPVHLVSNVVSVHPYYYHYCNQSVDPNNNVSSVVSVVVVD/DAEEEELPDPDLVLSLVLLLLQAPFQHAYEYEDVRCVPPNLVSVVSSCVSYVHQYEDEYAAADAQVVLLVVQLVVQVSVHAEYEYALVSDLSSLLSNVVSQVPDPDGHAYAHEFDPPPDDQPVVCVPVVAGSLRRSLVSLQSNQVSDHQAYEDALVNQQVSCVSHHLRRAYEHEDEPCPDNRHPVSNVVSVHPYYYHYCNQSVDPRNNVSSVVSVVVD

Radius of gyration: 40.37 Å; Cα contacts (8 Å, |Δi|>4): 1804; chains: 4; bounding box: 60×92×116 Å